Protein AF-0000000084827992 (afdb_homodimer)

Foldseek 3Di:
DQFADPVVCVDPLNDPQWDQDPVDRRWIARHQQPRDTHRRDPVRSNVCSPDPRSVVSVCVVPPPPVVVVVVVVVVVVLVLVLLQVLLLLLLVCLAPHPLQCSAVVLVCCCPPPNDSNSVPHDDHSQLSLLLLFFCFFLVVLLLVVLVFCPLWAKAKEWEWDAAPLRWIWIWIKIWAQGPLRFTFIAGNWIFTFPDLALVRVLVRVVVSCVVSVHDLQSYQEYEYQCPCQDPNPPRHVCVVSCVSHVNYAYAHAVLSLLQVLLVQLCVLPDPVLVVLLQVLLVQCPVDPVLVCLLCVPPDRDRAQHQDPRGCLSSLSSLVVCLVCLVSSLVSLVVCLVPPPDPSSVSSNVLSVDVLSSLLSQLVNVVSPLSSVLSVQLLDPQHQLQVNLVSLLVSLQVLCVQWFDPVQRDLPGDLPDPVGTDPLVRGPSDDRSVVPDDPDPCVVSSVSSSSSSSSSSVSSSVRCVSLSVLSQQLNCLFPVALQDPVRNDQLVSHPCSSVDPVADSVLLNVLSVCNNVDDVCVVQNDQDRGSSVNLSSLQVDADPVRDSSNVRNSSVSSSSVNYRNHSSVVVVLVVVLPVSCDPLNPLDDRSSSGSSSNSNVSCVSVVHDSVPDGGDPRSSVPPDPVSRPPPDPDPDDDDDPPPVVPPPPPPPPD/DQFADPVVCVDPLQDPQWDQDPVDRRWIARHQQPRDTHRRDPVRSNVCSVDPRSVVSVCVVVPHPVVVVVVVVVVVVLVLVLLQVLLLLLLVCLAPHPLQCVAVVLVCCCPPPNDSNSVPHDDHSQLSLLLLFFCFFLVVLLLVVLVFCPLWAKAKEWEWDAAPLRWIWIWIKIWAQGPLRFTFIAGNWIFTFPDLALVRVLVRVVVSCVVSVHDLQSYQEYEYQCPCQDPNPPRHVVVVSCVSHVNYAYAHAVLSLLQVLLVQLCVLPDPVLVVLLQVLLVQCPVDVVLVCLLCVPPDRDDAQHQDPRGCLSSLSSLVVCLVCLVSSLVSLVVCLVPPPDPSSVSSNVLSVDVLSSLLSQLVNVVSPLSSVLSVQLLDPQHQLQVNLVSLVVSLQVLCVQWFDPVQRDLPGDLPDPVGTDPLVRGPSDDRSVVPDDPPDDPVSSVSSSSSSSSSSVSSSVRCVSLSVLSQQLNLLFPVALQDPVRNDQLVSHPCSSVDPPADSVLLNVLSVCVNVDDVCVVQNDQDRGSSVNLSSLQVDADPVRDSSNVRNSSVSSSSVNYRNHSSVVVVLVVVLPVSCDPLNPLDDRSSSGSSSNSNVSCVSVVHDSVPDGGDPSSSVPPDPVSRPDPDPDPDDPDDDPPVPPPPPPPDPD

Solvent-accessible surface area (backbone atoms only — not comparable to full-atom values): 71488 Å² total; per-residue (Å²): 130,70,60,49,58,79,70,53,37,72,36,85,83,38,44,89,31,49,40,76,27,87,86,46,76,46,24,27,16,31,66,64,39,65,67,42,85,40,69,32,42,74,71,57,50,55,51,49,56,68,35,68,67,35,44,55,35,40,53,70,66,37,57,53,81,66,48,47,51,50,51,51,48,49,48,51,50,47,51,48,44,37,51,50,37,49,52,47,50,37,50,43,32,56,67,72,49,63,63,70,53,41,42,48,51,43,52,37,33,35,72,58,38,53,28,82,39,38,55,67,59,78,60,29,47,69,55,36,48,31,42,37,40,37,62,19,48,18,45,41,55,51,48,51,50,36,60,52,46,57,86,45,47,28,14,39,36,45,48,75,49,66,51,88,72,69,47,39,30,36,39,36,32,36,26,25,39,36,93,82,47,40,79,43,75,46,74,76,44,56,41,75,42,94,55,83,44,24,66,50,46,43,50,51,49,50,52,50,33,52,75,55,68,46,65,68,65,40,35,43,28,42,24,34,68,54,48,54,38,46,54,28,91,73,71,10,35,49,47,59,48,32,72,68,14,78,74,44,40,76,29,53,17,49,49,45,45,56,48,47,23,49,59,60,16,50,67,51,43,69,39,59,55,61,48,50,57,55,48,53,44,51,55,45,65,75,30,69,66,51,33,46,63,62,32,65,88,44,81,74,74,82,76,57,76,52,48,92,88,34,71,57,48,30,30,62,34,50,51,51,46,63,73,40,40,68,61,51,37,51,47,24,49,49,41,29,70,70,41,86,38,48,65,36,36,51,50,24,53,49,60,68,36,65,65,55,54,46,54,49,48,36,42,36,65,57,39,42,53,54,33,51,55,37,57,58,53,58,46,87,78,59,38,53,43,61,50,46,51,50,52,51,50,49,54,48,55,56,38,58,33,44,32,37,81,91,60,64,54,86,84,55,72,84,86,50,72,83,48,47,48,56,83,88,68,39,64,64,49,67,72,28,60,71,67,56,69,81,80,81,45,63,66,55,51,49,32,54,49,47,22,51,51,42,29,48,51,38,45,59,67,60,43,50,62,47,49,55,52,35,62,38,52,22,56,66,22,47,79,34,49,54,29,75,88,67,47,69,56,74,83,65,45,57,60,80,73,51,55,93,84,57,59,62,68,60,29,48,54,32,60,60,48,55,48,72,51,66,53,56,80,72,74,35,82,76,50,72,30,39,70,61,39,55,40,51,54,68,72,47,55,48,98,83,70,38,59,78,51,52,62,47,44,54,52,48,50,57,55,66,38,51,56,67,44,61,52,68,60,52,51,50,48,52,51,48,50,68,64,43,31,88,90,40,50,66,68,49,66,62,52,51,34,19,37,49,43,46,49,53,51,30,56,68,68,71,46,53,72,66,71,59,68,85,50,72,66,34,59,65,45,64,47,85,78,39,55,86,72,75,78,82,76,81,74,84,79,82,70,86,72,71,70,76,75,68,70,64,70,75,72,90,116,131,69,61,50,57,78,69,53,38,73,36,86,83,38,44,88,31,48,39,76,29,88,88,46,77,45,24,27,16,31,67,65,39,65,67,41,83,40,69,31,42,72,70,58,50,53,50,49,55,66,35,67,67,34,44,53,34,39,50,71,66,35,59,50,79,65,48,45,50,49,50,49,47,48,48,51,50,47,53,48,45,38,50,50,36,50,50,47,49,37,50,42,31,56,68,73,48,62,62,69,52,40,42,49,51,44,52,35,34,36,73,56,39,52,28,83,39,36,56,67,59,78,58,30,47,69,54,36,48,31,41,38,39,37,63,18,48,19,44,41,55,51,49,51,49,38,58,51,46,57,86,44,47,29,14,40,37,44,48,74,50,64,50,89,72,68,47,39,31,37,38,37,32,37,25,27,38,36,94,82,47,39,81,44,74,45,75,75,44,57,42,75,41,94,53,83,43,24,66,50,46,44,50,51,48,50,53,50,32,52,74,54,69,48,64,68,64,40,36,43,26,40,23,33,68,53,49,54,39,47,53,28,91,73,72,9,35,48,48,60,48,32,72,68,16,77,73,44,40,76,28,54,15,49,49,46,45,56,48,49,25,48,60,60,15,50,67,51,41,68,36,60,56,61,49,51,57,53,49,53,45,49,56,44,65,75,31,69,68,54,32,46,62,63,31,65,88,46,80,73,73,83,77,57,76,50,48,93,88,36,72,58,46,31,31,62,34,50,50,52,46,63,74,40,40,66,62,50,38,51,44,24,49,49,40,28,70,69,42,88,38,46,66,34,35,51,51,24,55,49,58,68,36,63,65,56,54,48,54,49,48,37,43,37,62,58,40,43,53,56,35,52,54,38,56,58,52,59,45,88,80,58,36,53,44,60,49,45,51,50,52,51,51,49,54,49,56,56,40,59,34,44,33,38,82,90,58,64,54,86,84,56,72,83,87,50,73,84,48,45,47,56,83,88,69,39,64,62,49,68,72,30,59,72,68,53,67,82,82,69,50,65,69,55,53,48,31,52,48,47,22,50,52,42,28,48,53,38,44,58,68,59,43,51,64,46,50,55,52,35,62,39,52,24,55,64,22,46,79,34,51,54,30,76,86,66,46,69,56,73,83,64,46,56,60,84,73,51,54,92,83,57,57,63,67,58,29,48,54,33,58,60,48,55,48,71,51,66,54,55,80,71,75,35,82,78,51,72,30,38,69,61,40,53,40,52,53,68,73,46,57,48,98,84,69,37,59,76,52,52,61,46,44,53,54,49,49,58,54,63,37,53,54,68,44,61,53,68,59,53,51,51,49,52,52,47,51,68,64,44,32,88,91,40,50,65,68,50,66,62,52,50,35,19,37,49,43,46,48,51,51,30,58,67,66,71,46,51,72,67,69,60,70,83,50,72,66,34,59,65,45,62,47,85,78,39,54,85,72,77,78,80,75,79,76,81,79,80,72,86,74,74,71,76,76,66,71,66,67,74,72,87,116

Structure (mmCIF, N/CA/C/O backbone):
data_AF-0000000084827992-model_v1
#
loop_
_entity.id
_entity.type
_entity.pdbx_description
1 polymer 'DUF4371 domain-containing protein'
#
loop_
_atom_site.group_PDB
_atom_site.id
_atom_site.type_symbol
_atom_site.label_atom_id
_atom_site.label_alt_id
_atom_site.label_comp_id
_atom_site.label_asym_id
_atom_site.label_entity_id
_atom_site.label_seq_id
_atom_site.pdbx_PDB_ins_code
_atom_site.Cartn_x
_atom_site.Cartn_y
_atom_site.Cartn_z
_atom_site.occupancy
_atom_site.B_iso_or_equiv
_atom_site.auth_seq_id
_atom_site.auth_comp_id
_atom_site.auth_asym_id
_atom_site.auth_atom_id
_atom_site.pdbx_PDB_model_num
ATOM 1 N N . GLN A 1 1 ? 58.469 -33.312 17.5 1 46.69 1 GLN A N 1
ATOM 2 C CA . GLN A 1 1 ? 59 -32.156 16.844 1 46.69 1 GLN A CA 1
ATOM 3 C C . GLN A 1 1 ? 57.969 -31.047 16.703 1 46.69 1 GLN A C 1
ATOM 5 O O . GLN A 1 1 ? 56.875 -31.266 16.156 1 46.69 1 GLN A O 1
ATOM 10 N N . LYS A 1 2 ? 57.906 -30.141 17.641 1 61.19 2 LYS A N 1
ATOM 11 C CA . LYS A 1 2 ? 56.844 -29.141 17.656 1 61.19 2 LYS A CA 1
ATOM 12 C C . LYS A 1 2 ? 56.844 -28.297 16.375 1 61.19 2 LYS A C 1
ATOM 14 O O . LYS A 1 2 ? 57.906 -27.906 15.891 1 61.19 2 LYS A O 1
ATOM 19 N N . LYS A 1 3 ? 55.75 -28.266 15.555 1 72.5 3 LYS A N 1
ATOM 20 C CA . LYS A 1 3 ? 55.469 -27.703 14.234 1 72.5 3 LYS A CA 1
ATOM 21 C C . LYS A 1 3 ? 55.156 -26.203 14.312 1 72.5 3 LYS A C 1
ATOM 23 O O . LYS A 1 3 ? 54.656 -25.734 15.336 1 72.5 3 LYS A O 1
ATOM 28 N N . TYR A 1 4 ? 55.656 -25.328 13.234 1 76.06 4 TYR A N 1
ATOM 29 C CA . TYR A 1 4 ? 55.375 -23.922 13.078 1 76.06 4 TYR A CA 1
ATOM 30 C C . TYR A 1 4 ? 53.844 -23.688 12.992 1 76.06 4 TYR A C 1
ATOM 32 O O . TYR A 1 4 ? 53.156 -24.422 12.32 1 76.06 4 TYR A O 1
ATOM 40 N N . ARG A 1 5 ? 53.312 -22.781 13.844 1 79.5 5 ARG A N 1
ATOM 41 C CA . ARG A 1 5 ? 51.906 -22.406 13.812 1 79.5 5 ARG A CA 1
ATOM 42 C C . ARG A 1 5 ? 51.719 -21.016 13.18 1 79.5 5 ARG A C 1
ATOM 44 O O . ARG A 1 5 ? 52.312 -20.031 13.656 1 79.5 5 ARG A O 1
ATOM 51 N N . VAL A 1 6 ? 50.969 -20.906 12.164 1 76.75 6 VAL A N 1
ATOM 52 C CA . VAL A 1 6 ? 50.75 -19.688 11.391 1 76.75 6 VAL A CA 1
ATOM 53 C C . VAL A 1 6 ? 50.094 -18.641 12.273 1 76.75 6 VAL A C 1
ATOM 55 O O . VAL A 1 6 ? 50.281 -17.438 12.062 1 76.75 6 VAL A O 1
ATOM 58 N N . GLU A 1 7 ? 49.469 -18.984 13.383 1 78.44 7 GLU A N 1
ATOM 59 C CA . GLU A 1 7 ? 48.844 -18.078 14.336 1 78.44 7 GLU A CA 1
ATOM 60 C C . GLU A 1 7 ? 49.844 -17.172 15.016 1 78.44 7 GLU A C 1
ATOM 62 O O . GLU A 1 7 ? 49.531 -16.078 15.445 1 78.44 7 GLU A O 1
ATOM 67 N N . TRP A 1 8 ? 51.188 -17.578 15.125 1 79.62 8 TRP A N 1
ATOM 68 C CA . TRP A 1 8 ? 52.219 -16.828 15.812 1 79.62 8 TRP A CA 1
ATOM 69 C C . TRP A 1 8 ? 52.594 -15.562 15.047 1 79.62 8 TRP A C 1
ATOM 71 O O . TRP A 1 8 ? 53.031 -14.57 15.633 1 79.62 8 TRP A O 1
ATOM 81 N N . GLU A 1 9 ? 52.25 -15.602 13.711 1 77.75 9 GLU A N 1
ATOM 82 C CA . GLU A 1 9 ? 52.531 -14.445 12.875 1 77.75 9 GLU A CA 1
ATOM 83 C C . GLU A 1 9 ? 51.594 -13.281 13.219 1 77.75 9 GLU A C 1
ATOM 85 O O . GLU A 1 9 ? 51.906 -12.125 12.938 1 77.75 9 GLU A O 1
ATOM 90 N N . LYS A 1 10 ? 50.5 -13.547 13.891 1 73 10 LYS A N 1
ATOM 91 C CA . LYS A 1 10 ? 49.469 -12.547 14.219 1 73 10 LYS A CA 1
ATOM 92 C C . LYS A 1 10 ? 49.688 -12.016 15.633 1 73 10 LYS A C 1
ATOM 94 O O . LYS A 1 10 ? 49.031 -11.055 16.031 1 73 10 LYS A O 1
ATOM 99 N N . MET A 1 11 ? 50.562 -12.602 16.453 1 74.38 11 MET A N 1
ATOM 100 C CA . MET A 1 11 ? 50.844 -12.141 17.812 1 74.38 11 MET A CA 1
ATOM 101 C C . MET A 1 11 ? 51.656 -10.844 17.797 1 74.38 11 MET A C 1
ATOM 103 O O . MET A 1 11 ? 52.531 -10.672 16.969 1 74.38 11 MET A O 1
ATOM 107 N N . ASP A 1 12 ? 51.375 -9.867 18.703 1 72.06 12 ASP A N 1
ATOM 108 C CA . ASP A 1 12 ? 51.938 -8.523 18.75 1 72.06 12 ASP A CA 1
ATOM 109 C C . ASP A 1 12 ? 53.469 -8.586 18.828 1 72.06 12 ASP A C 1
ATOM 111 O O . ASP A 1 12 ? 54.156 -7.77 18.203 1 72.06 12 ASP A O 1
ATOM 115 N N . GLU A 1 13 ? 54.031 -9.57 19.516 1 74.81 13 GLU A N 1
ATOM 116 C CA . GLU A 1 13 ? 55.469 -9.648 19.781 1 74.81 13 GLU A CA 1
ATOM 117 C C . GLU A 1 13 ? 56.219 -10.18 18.562 1 74.81 13 GLU A C 1
ATOM 119 O O . GLU A 1 13 ? 57.438 -9.945 18.422 1 74.81 13 GLU A O 1
ATOM 124 N N . MET A 1 14 ? 55.531 -10.992 17.641 1 74.5 14 MET A N 1
ATOM 125 C CA . MET A 1 14 ? 56.25 -11.672 16.547 1 74.5 14 MET A CA 1
ATOM 126 C C . MET A 1 14 ? 55.75 -11.148 15.195 1 74.5 14 MET A C 1
ATOM 128 O O . MET A 1 14 ? 56.312 -11.516 14.156 1 74.5 14 MET A O 1
ATOM 132 N N . LYS A 1 15 ? 54.75 -10.148 15.273 1 71.62 15 LYS A N 1
ATOM 133 C CA . LYS A 1 15 ? 54.125 -9.609 14.062 1 71.62 15 LYS A CA 1
ATOM 134 C C . LYS A 1 15 ? 55.094 -8.789 13.25 1 71.62 15 LYS A C 1
ATOM 136 O O . LYS A 1 15 ? 55.812 -7.934 13.797 1 71.62 15 LYS A O 1
ATOM 141 N N . GLY A 1 16 ? 55.188 -8.945 11.898 1 71.38 16 GLY A N 1
ATOM 142 C CA . GLY A 1 16 ? 56 -8.172 10.984 1 71.38 16 GLY A CA 1
ATOM 143 C C . GLY A 1 16 ? 57.312 -8.852 10.641 1 71.38 16 GLY A C 1
ATOM 144 O O . GLY A 1 16 ? 57.906 -8.578 9.594 1 71.38 16 GLY A O 1
ATOM 145 N N . TRP A 1 17 ? 57.812 -9.781 11.57 1 77.81 17 TRP A N 1
ATOM 146 C CA . TRP A 1 17 ? 59.125 -10.297 11.25 1 77.81 17 TRP A CA 1
ATOM 147 C C . TRP A 1 17 ? 59.125 -11.82 11.195 1 77.81 17 TRP A C 1
ATOM 149 O O . TRP A 1 17 ? 60.031 -12.438 10.609 1 77.81 17 TRP A O 1
ATOM 159 N N . LEU A 1 18 ? 58.031 -12.539 11.766 1 79.88 18 LEU A N 1
ATOM 160 C CA . LEU A 1 18 ? 58 -14 11.805 1 79.88 18 LEU A CA 1
ATOM 161 C C . LEU A 1 18 ? 57.219 -14.555 10.609 1 79.88 18 LEU A C 1
ATOM 163 O O . LEU A 1 18 ? 56.094 -14.125 10.328 1 79.88 18 LEU A O 1
ATOM 167 N N . LYS A 1 19 ? 57.844 -15.383 9.789 1 80.62 19 LYS A N 1
ATOM 168 C CA . LYS A 1 19 ? 57.219 -16.125 8.695 1 80.62 19 LYS A CA 1
ATOM 169 C C . LYS A 1 19 ? 57.656 -17.594 8.711 1 80.62 19 LYS A C 1
ATOM 171 O O . LYS A 1 19 ? 58.656 -17.938 9.297 1 80.62 19 LYS A O 1
ATOM 176 N N . LYS A 1 20 ? 56.812 -18.406 8.117 1 80.12 20 LYS A N 1
ATOM 177 C CA . LYS A 1 20 ? 57.156 -19.812 7.918 1 80.12 20 LYS A CA 1
ATOM 178 C C . LYS A 1 20 ? 58.344 -19.969 6.988 1 80.12 20 LYS A C 1
ATOM 180 O O . LYS A 1 20 ? 58.438 -19.281 5.965 1 80.12 20 LYS A O 1
ATOM 185 N N . SER A 1 21 ? 59.438 -20.828 7.289 1 77.75 21 SER A N 1
ATOM 186 C CA . SER A 1 21 ? 60.625 -21.031 6.484 1 77.75 21 SER A CA 1
ATOM 187 C C . SER A 1 21 ? 60.312 -21.688 5.148 1 77.75 21 SER A C 1
ATOM 189 O O . SER A 1 21 ? 59.5 -22.625 5.094 1 77.75 21 SER A O 1
ATOM 191 N N . LYS A 1 22 ? 60.75 -21.281 4.059 1 71.31 22 LYS A N 1
ATOM 192 C CA . LYS A 1 22 ? 60.594 -21.859 2.727 1 71.31 22 LYS A CA 1
ATOM 193 C C . LYS A 1 22 ? 61.438 -23.109 2.555 1 71.31 22 LYS A C 1
ATOM 195 O O . LYS A 1 22 ? 61.125 -23.969 1.721 1 71.31 22 LYS A O 1
ATOM 200 N N . ILE A 1 23 ? 62.438 -23.312 3.232 1 75.25 23 ILE A N 1
ATOM 201 C CA . ILE A 1 23 ? 63.375 -24.422 3.088 1 75.25 23 ILE A CA 1
ATOM 202 C C . ILE A 1 23 ? 62.906 -25.594 3.957 1 75.25 23 ILE A C 1
ATOM 204 O O . ILE A 1 23 ? 62.844 -26.734 3.492 1 75.25 23 ILE A O 1
ATOM 208 N N . ASN A 1 24 ? 62.562 -25.328 5.27 1 72.19 24 ASN A N 1
ATOM 209 C CA . ASN A 1 24 ? 62.094 -26.344 6.191 1 72.19 24 ASN A CA 1
ATOM 210 C C . ASN A 1 24 ? 60.688 -26 6.719 1 72.19 24 ASN A C 1
ATOM 212 O O . ASN A 1 24 ? 60.531 -25.141 7.578 1 72.19 24 ASN A O 1
ATOM 216 N N . GLU A 1 25 ? 59.625 -26.562 6.176 1 70.69 25 GLU A N 1
ATOM 217 C CA . GLU A 1 25 ? 58.219 -26.281 6.391 1 70.69 25 GLU A CA 1
ATOM 218 C C . GLU A 1 25 ? 57.844 -26.297 7.875 1 70.69 25 GLU A C 1
ATOM 220 O O . GLU A 1 25 ? 56.906 -25.641 8.305 1 70.69 25 GLU A O 1
ATOM 225 N N . ASP A 1 26 ? 58.562 -26.875 8.719 1 77.06 26 ASP A N 1
ATOM 226 C CA . ASP A 1 26 ? 58.219 -27 10.133 1 77.06 26 ASP A CA 1
ATOM 227 C C . ASP A 1 26 ? 59 -25.984 10.977 1 77.06 26 ASP A C 1
ATOM 229 O O . ASP A 1 26 ? 58.781 -25.891 12.195 1 77.06 26 ASP A O 1
ATOM 233 N N . SER A 1 27 ? 59.812 -25.172 10.336 1 81.38 27 SER A N 1
ATOM 234 C CA . SER A 1 27 ? 60.656 -24.25 11.094 1 81.38 27 SER A CA 1
ATOM 235 C C . SER A 1 27 ? 60.156 -22.812 10.945 1 81.38 27 SER A C 1
ATOM 237 O O . SER A 1 27 ? 59.406 -22.516 10.031 1 81.38 27 SER A O 1
ATOM 239 N N . ALA A 1 28 ? 60.469 -21.859 11.961 1 85.25 28 ALA A N 1
ATOM 240 C CA . ALA A 1 28 ? 60.156 -20.438 11.953 1 85.25 28 ALA A CA 1
ATOM 241 C C . ALA A 1 28 ? 61.281 -19.625 11.297 1 85.25 28 ALA A C 1
ATOM 243 O O . ALA A 1 28 ? 62.438 -20.047 11.32 1 85.25 28 ALA A O 1
ATOM 244 N N . TYR A 1 29 ? 61 -18.578 10.453 1 84 29 TYR A N 1
ATOM 245 C CA . TYR A 1 29 ? 61.906 -17.719 9.734 1 84 29 TYR A CA 1
ATOM 246 C C . TYR A 1 29 ? 61.688 -16.25 10.102 1 84 29 TYR A C 1
ATOM 248 O O . TYR A 1 29 ? 60.562 -15.758 10.062 1 84 29 TYR A O 1
ATOM 256 N N . CYS A 1 30 ? 62.781 -15.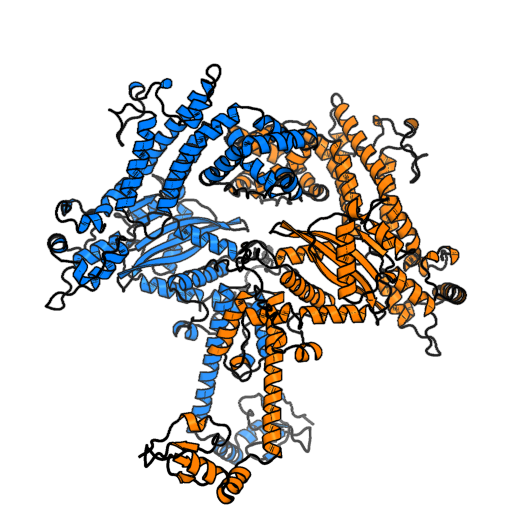57 10.609 1 77.25 30 CYS A N 1
ATOM 257 C CA . CYS A 1 30 ? 62.719 -14.125 10.781 1 77.25 30 CYS A CA 1
ATOM 258 C C . CYS A 1 30 ? 63 -13.406 9.461 1 77.25 30 CYS A C 1
ATOM 260 O O . CYS A 1 30 ? 64.125 -13.312 9.023 1 77.25 30 CYS A O 1
ATOM 262 N N . SER A 1 31 ? 61.938 -13.047 8.812 1 73.88 31 SER A N 1
ATOM 263 C CA . SER A 1 31 ? 61.969 -12.648 7.41 1 73.88 31 SER A CA 1
ATOM 264 C C . SER A 1 31 ? 62.469 -11.219 7.25 1 73.88 31 SER A C 1
ATOM 266 O O . SER A 1 31 ? 63 -10.859 6.191 1 73.88 31 SER A O 1
ATOM 268 N N . ILE A 1 32 ? 62.438 -10.391 8.148 1 69.69 32 ILE A N 1
ATOM 269 C CA . ILE A 1 32 ? 62.75 -8.984 7.945 1 69.69 32 ILE A CA 1
ATOM 270 C C . ILE A 1 32 ? 64.062 -8.625 8.656 1 69.69 32 ILE A C 1
ATOM 272 O O . ILE A 1 32 ? 64.938 -7.977 8.07 1 69.69 32 ILE A O 1
ATOM 276 N N . ALA A 1 33 ? 64.25 -9 9.875 1 69.06 33 ALA A N 1
ATOM 277 C CA . ALA A 1 33 ? 65.312 -8.484 10.695 1 69.06 33 ALA A CA 1
ATOM 278 C C . ALA A 1 33 ? 66.562 -9.383 10.609 1 69.06 33 ALA A C 1
ATOM 280 O O . ALA A 1 33 ? 67.625 -8.938 10.227 1 69.06 33 ALA A O 1
ATOM 281 N N . CYS A 1 34 ? 66.5 -10.68 10.867 1 74.88 34 CYS A N 1
ATOM 282 C CA . CYS A 1 34 ? 67.688 -11.523 11.023 1 74.88 34 CYS A CA 1
ATOM 283 C C . CYS A 1 34 ? 67.812 -12.5 9.859 1 74.88 34 CYS A C 1
ATOM 285 O O . CYS A 1 34 ? 68.875 -13.078 9.648 1 74.88 34 CYS A O 1
ATOM 287 N N . ARG A 1 35 ? 66.812 -12.68 8.945 1 74 35 ARG A N 1
ATOM 288 C CA . ARG A 1 35 ? 66.75 -13.578 7.793 1 74 35 ARG A CA 1
ATOM 289 C C . ARG A 1 35 ? 67.375 -14.922 8.133 1 74 35 ARG A C 1
ATOM 291 O O . ARG A 1 35 ? 68.188 -15.453 7.363 1 74 35 ARG A O 1
ATOM 298 N N . THR A 1 36 ? 67.125 -15.461 9.234 1 81.62 36 THR A N 1
ATOM 299 C CA . THR A 1 36 ? 67.688 -16.734 9.688 1 81.62 36 THR A CA 1
ATOM 300 C C . THR A 1 36 ? 66.562 -17.703 10.047 1 81.62 36 THR A C 1
ATOM 302 O O . THR A 1 36 ? 65.438 -17.281 10.414 1 81.62 36 THR A O 1
ATOM 305 N N . GLU A 1 37 ? 66.75 -18.984 9.945 1 81.31 37 GLU A N 1
ATOM 306 C CA . GLU A 1 37 ? 65.812 -20.047 10.344 1 81.31 37 GLU A CA 1
ATOM 307 C C . GLU A 1 37 ? 65.875 -20.25 11.859 1 81.31 37 GLU A C 1
ATOM 309 O O . GLU A 1 37 ? 66.938 -20.25 12.477 1 81.31 37 GLU A O 1
ATOM 314 N N . LEU A 1 38 ? 64.688 -20.188 12.492 1 80.44 38 LEU A N 1
ATOM 315 C CA . LEU A 1 38 ? 64.5 -20.359 13.93 1 80.44 38 LEU A CA 1
ATOM 316 C C . LEU A 1 38 ? 63.75 -21.641 14.25 1 80.44 38 LEU A C 1
ATOM 318 O O . LEU A 1 38 ? 63 -22.156 13.406 1 80.44 38 LEU A O 1
ATOM 322 N N . GLN A 1 39 ? 63.938 -22.344 15.391 1 80.62 39 GLN A N 1
ATOM 323 C CA . GLN A 1 39 ? 63.156 -23.484 15.852 1 80.62 39 GLN A CA 1
ATOM 324 C C . GLN A 1 39 ? 61.719 -23.078 16.172 1 80.62 39 GLN A C 1
ATOM 326 O O . GLN A 1 39 ? 61.469 -22.031 16.766 1 80.62 39 GLN A O 1
ATOM 331 N N . PRO A 1 40 ? 60.688 -23.766 15.633 1 78.62 40 PRO A N 1
ATOM 332 C CA . PRO A 1 40 ? 59.312 -23.406 15.82 1 78.62 40 PRO A CA 1
ATOM 333 C C . PRO A 1 40 ? 58.812 -23.672 17.234 1 78.62 40 PRO A C 1
ATOM 335 O O . PRO A 1 40 ? 57.906 -24.484 17.438 1 78.62 40 PRO A O 1
ATOM 338 N N . GLN A 1 41 ? 59.469 -23.109 18.312 1 81.56 41 GLN A N 1
ATOM 339 C CA . GLN A 1 41 ? 59.062 -23.094 19.719 1 81.56 41 GLN A CA 1
ATOM 340 C C . GLN A 1 41 ? 58.812 -21.672 20.203 1 81.56 41 GLN A C 1
ATOM 342 O O . GLN A 1 41 ? 59.625 -20.797 20.016 1 81.56 41 GLN A O 1
ATOM 347 N N . LEU A 1 42 ? 57.625 -21.406 20.828 1 79 42 LEU A N 1
ATOM 348 C CA . LEU A 1 42 ? 57.156 -20.078 21.203 1 79 42 LEU A CA 1
ATOM 349 C C . LEU A 1 42 ? 58.156 -19.391 22.109 1 79 42 LEU A C 1
ATOM 351 O O . LEU A 1 42 ? 58.438 -18.188 21.938 1 79 42 LEU A O 1
ATOM 355 N N . ASN A 1 43 ? 58.75 -20.078 23.031 1 80.56 43 ASN A N 1
ATOM 356 C CA . ASN A 1 43 ? 59.75 -19.5 23.953 1 80.56 43 ASN A CA 1
ATOM 357 C C . ASN A 1 43 ? 61.031 -19.094 23.234 1 80.56 43 ASN A C 1
ATOM 359 O O . ASN A 1 43 ? 61.594 -18.047 23.547 1 80.56 43 ASN A O 1
ATOM 363 N N . ASP A 1 44 ? 61.531 -19.812 22.203 1 80.88 44 ASP A N 1
ATOM 364 C CA . ASP A 1 44 ? 62.719 -19.469 21.453 1 80.88 44 ASP A CA 1
ATOM 365 C C . ASP A 1 44 ? 62.469 -18.297 20.516 1 80.88 44 ASP A C 1
ATOM 367 O O . ASP A 1 44 ? 63.344 -17.438 20.328 1 80.88 44 ASP A O 1
ATOM 371 N N . LEU A 1 45 ? 61.188 -18.234 19.969 1 81.56 45 LEU A N 1
ATOM 372 C CA . LEU A 1 45 ? 60.812 -17.109 19.125 1 81.56 45 LEU A CA 1
ATOM 373 C C . LEU A 1 45 ? 60.688 -15.828 19.953 1 81.56 45 LEU A C 1
ATOM 375 O O . LEU A 1 45 ? 61.125 -14.758 19.516 1 81.56 45 LEU A O 1
ATOM 379 N N . ARG A 1 46 ? 60.25 -15.922 21.203 1 80.5 46 ARG A N 1
ATOM 380 C CA . ARG A 1 46 ? 60.188 -14.781 22.109 1 80.5 46 ARG A CA 1
ATOM 381 C C . ARG A 1 46 ? 61.594 -14.328 22.516 1 80.5 46 ARG A C 1
ATOM 383 O O . ARG A 1 46 ? 61.875 -13.133 22.594 1 80.5 46 ARG A O 1
ATOM 390 N N . LYS A 1 47 ? 62.531 -15.25 22.719 1 81.62 47 LYS A N 1
ATOM 391 C CA . LYS A 1 47 ? 63.938 -14.922 23.031 1 81.62 47 LYS A CA 1
ATOM 392 C C . LYS A 1 47 ? 64.625 -14.242 21.859 1 81.62 47 LYS A C 1
ATOM 394 O O . LYS A 1 47 ? 65.375 -13.281 22.031 1 81.62 47 LYS A O 1
ATOM 399 N N . HIS A 1 48 ? 64.312 -14.742 20.562 1 80 48 HIS A N 1
ATOM 400 C CA . HIS A 1 48 ? 64.875 -14.117 19.359 1 80 48 HIS A CA 1
ATOM 401 C C . HIS A 1 48 ? 64.375 -12.672 19.219 1 80 48 HIS A C 1
ATOM 403 O O . HIS A 1 48 ? 65.125 -11.797 18.844 1 80 48 HIS A O 1
ATOM 409 N N . ALA A 1 49 ? 63.094 -12.445 19.625 1 75.06 49 ALA A N 1
ATOM 410 C CA . ALA A 1 49 ? 62.5 -11.117 19.5 1 75.06 49 ALA A CA 1
ATOM 411 C C . ALA A 1 49 ? 63.188 -10.117 20.422 1 75.06 49 ALA A C 1
ATOM 413 O O . ALA A 1 49 ? 63.219 -8.922 20.141 1 75.06 49 ALA A O 1
ATOM 414 N N . VAL A 1 50 ? 63.875 -10.578 21.484 1 74.44 50 VAL A N 1
ATOM 415 C CA . VAL A 1 50 ? 64.438 -9.695 22.484 1 74.44 50 VAL A CA 1
ATOM 416 C C . VAL A 1 50 ? 65.938 -9.602 22.25 1 74.44 50 VAL A C 1
ATOM 418 O O . VAL A 1 50 ? 66.625 -8.781 22.891 1 74.44 50 VAL A O 1
ATOM 421 N N . ILE A 1 51 ? 66.562 -10.414 21.391 1 76.06 51 ILE A N 1
ATOM 422 C CA . ILE A 1 51 ? 68 -10.383 21.141 1 76.06 51 ILE A CA 1
ATOM 423 C C . ILE A 1 51 ? 68.375 -9.07 20.469 1 76.06 51 ILE A C 1
ATOM 425 O O . ILE A 1 51 ? 67.625 -8.547 19.641 1 76.06 51 ILE A O 1
ATOM 429 N N . SER A 1 52 ? 69.5 -8.422 20.75 1 72.56 52 SER A N 1
ATOM 430 C CA . SER A 1 52 ? 69.938 -7.098 20.344 1 72.56 52 SER A CA 1
ATOM 431 C C . SER A 1 52 ? 70.125 -7.016 18.828 1 72.56 52 SER A C 1
ATOM 433 O O . SER A 1 52 ? 69.75 -6.008 18.219 1 72.56 52 SER A O 1
ATOM 435 N N . LYS A 1 53 ? 70.5 -8.055 18.172 1 71.5 53 LYS A N 1
ATOM 436 C CA . LYS A 1 53 ? 70.688 -8.055 16.719 1 71.5 53 LYS A CA 1
ATOM 437 C C . LYS A 1 53 ? 69.375 -7.984 15.992 1 71.5 53 LYS A C 1
ATOM 439 O O . LYS A 1 53 ? 69.25 -7.273 14.992 1 71.5 53 LYS A O 1
ATOM 444 N N . HIS A 1 54 ? 68.438 -8.719 16.422 1 73.19 54 HIS A N 1
ATOM 445 C CA . HIS A 1 54 ? 67.062 -8.656 15.828 1 73.19 54 HIS A CA 1
ATOM 446 C C . HIS A 1 54 ? 66.438 -7.293 16.078 1 73.19 54 HIS A C 1
ATOM 448 O O . HIS A 1 54 ? 65.875 -6.68 15.141 1 73.19 54 HIS A O 1
ATOM 454 N N . LYS A 1 55 ? 66.562 -6.734 17.266 1 69.62 55 LYS A N 1
ATOM 455 C CA . LYS A 1 55 ? 66 -5.43 17.594 1 69.62 55 LYS A CA 1
ATOM 456 C C . LYS A 1 55 ? 66.625 -4.32 16.781 1 69.62 55 LYS A C 1
ATOM 458 O O . LYS A 1 55 ? 65.938 -3.418 16.281 1 69.62 55 LYS A O 1
ATOM 463 N N . SER A 1 56 ? 67.875 -4.328 16.641 1 68 56 SER A N 1
ATOM 464 C CA . SER A 1 56 ? 68.625 -3.316 15.867 1 68 56 SER A CA 1
ATOM 465 C C . SER A 1 56 ? 68.25 -3.4 14.383 1 68 56 SER A C 1
ATOM 467 O O . SER A 1 56 ? 68.125 -2.375 13.719 1 68 56 SER A O 1
ATOM 469 N N . ALA A 1 57 ? 68.062 -4.613 13.797 1 65.19 57 ALA A N 1
ATOM 470 C CA . ALA A 1 57 ? 67.688 -4.777 12.398 1 65.19 57 ALA A CA 1
ATOM 471 C C . ALA A 1 57 ? 66.25 -4.387 12.18 1 65.19 57 ALA A C 1
ATOM 473 O O . ALA A 1 57 ? 65.875 -3.838 11.133 1 65.19 57 ALA A O 1
ATOM 474 N N . MET A 1 58 ? 65.438 -4.688 13.133 1 62.72 58 MET A N 1
ATOM 475 C CA . MET A 1 58 ? 64 -4.285 13.062 1 62.72 58 MET A CA 1
ATOM 476 C C . MET A 1 58 ? 63.875 -2.77 13.148 1 62.72 58 MET A C 1
ATOM 478 O O . MET A 1 58 ? 63 -2.186 12.508 1 62.72 58 MET A O 1
ATOM 482 N N . VAL A 1 59 ? 64.688 -2.061 14 1 56.88 59 VAL A N 1
ATOM 483 C CA . VAL A 1 59 ? 64.688 -0.605 14.094 1 56.88 59 VAL A CA 1
ATOM 484 C C . VAL A 1 59 ? 65.125 -0.009 12.75 1 56.88 59 VAL A C 1
ATOM 486 O O . VAL A 1 59 ? 64.562 1.017 12.328 1 56.88 59 VAL A O 1
ATOM 489 N N . CYS A 1 60 ? 66.125 -0.466 12.086 1 48.81 60 CYS A N 1
ATOM 490 C CA . CYS A 1 60 ? 66.5 0.045 10.773 1 48.81 60 CYS A CA 1
ATOM 491 C C . CYS A 1 60 ? 65.438 -0.146 9.758 1 48.81 60 CYS A C 1
ATOM 493 O O . CYS A 1 60 ? 65.312 0.599 8.773 1 48.81 60 CYS A O 1
ATOM 495 N N . ILE A 1 61 ? 64.812 -1.214 9.719 1 47.47 61 ILE A N 1
ATOM 496 C CA . ILE A 1 61 ? 63.719 -1.459 8.789 1 47.47 61 ILE A CA 1
ATOM 497 C C . ILE A 1 61 ? 62.438 -0.752 9.281 1 47.47 61 ILE A C 1
ATOM 499 O O . ILE A 1 61 ? 61.5 -0.574 8.516 1 47.47 61 ILE A O 1
ATOM 503 N N . ALA A 1 62 ? 62.25 -0.522 10.586 1 43.53 62 ALA A N 1
ATOM 504 C CA . ALA A 1 62 ? 61.125 0.275 11.086 1 43.53 62 ALA A CA 1
ATOM 505 C C . ALA A 1 62 ? 61.125 1.658 10.438 1 43.53 62 ALA A C 1
ATOM 507 O O . ALA A 1 62 ? 62.156 2.322 10.359 1 43.53 62 ALA A O 1
ATOM 508 N N . PRO A 1 63 ? 60.188 1.897 9.531 1 45.31 63 PRO A N 1
ATOM 509 C CA . PRO A 1 63 ? 60.25 3.277 9.039 1 45.31 63 PRO A CA 1
ATOM 510 C C . PRO A 1 63 ? 60.625 4.277 10.125 1 45.31 63 PRO A C 1
ATOM 512 O O . PRO A 1 63 ? 60.438 4.02 11.312 1 45.31 63 PRO A O 1
ATOM 515 N N . GLY A 1 64 ? 61.688 4.977 10.055 1 43.03 64 GLY A N 1
ATOM 516 C CA . GLY A 1 64 ? 62.031 6 11.031 1 43.03 64 GLY A CA 1
ATOM 517 C C . GLY A 1 64 ? 60.812 6.609 11.703 1 43.03 64 GLY A C 1
ATOM 518 O O . GLY A 1 64 ? 59.688 6.461 11.227 1 43.03 64 GLY A O 1
ATOM 519 N N . PRO A 1 65 ? 60.906 7 13.078 1 49.62 65 PRO A N 1
ATOM 520 C CA . PRO A 1 65 ? 59.812 7.609 13.836 1 49.62 65 PRO A CA 1
ATOM 521 C C . PRO A 1 65 ? 58.906 8.492 12.977 1 49.62 65 PRO A C 1
ATOM 523 O O . PRO A 1 65 ? 57.688 8.539 13.195 1 49.62 65 PRO A O 1
ATOM 526 N N . SER A 1 66 ? 59.469 9.086 12.055 1 52.03 66 SER A N 1
ATOM 527 C CA . SER A 1 66 ? 58.719 9.992 11.203 1 52.03 66 SER A CA 1
ATOM 528 C C . SER A 1 66 ? 57.812 9.227 10.234 1 52.03 66 SER A C 1
ATOM 530 O O . SER A 1 66 ? 56.688 9.617 9.992 1 52.03 66 SER A O 1
ATOM 532 N N . GLN A 1 67 ? 58.312 8.18 9.617 1 51.97 67 GLN A N 1
ATOM 533 C CA . GLN A 1 67 ? 57.531 7.414 8.648 1 51.97 67 GLN A CA 1
ATOM 534 C C . GLN A 1 67 ? 56.406 6.648 9.328 1 51.97 67 GLN A C 1
ATOM 536 O O . GLN A 1 67 ? 55.312 6.527 8.781 1 51.97 67 GLN A O 1
ATOM 541 N N . GLN A 1 68 ? 56.688 6 10.414 1 52.91 68 GLN A N 1
ATOM 542 C CA . GLN A 1 68 ? 55.656 5.32 11.188 1 52.91 68 GLN A CA 1
ATOM 543 C C . GLN A 1 68 ? 54.531 6.277 11.57 1 52.91 68 GLN A C 1
ATOM 545 O O . GLN A 1 68 ? 53.344 5.914 11.539 1 52.91 68 GLN A O 1
ATOM 550 N N . ARG A 1 69 ? 54.875 7.41 12 1 54.06 69 ARG A N 1
ATOM 551 C CA . ARG A 1 69 ? 53.875 8.422 12.32 1 54.06 69 ARG A CA 1
ATOM 552 C C . ARG A 1 69 ? 53.031 8.742 11.102 1 54.06 69 ARG A C 1
ATOM 554 O O . ARG A 1 69 ? 51.812 8.945 11.227 1 54.06 69 ARG A O 1
ATOM 561 N N . LEU A 1 70 ? 53.719 8.805 9.992 1 56.59 70 LEU A N 1
ATOM 562 C CA . LEU A 1 70 ? 52.969 9.078 8.758 1 56.59 70 LEU A CA 1
ATOM 563 C C . LEU A 1 70 ? 52.031 7.93 8.422 1 56.59 70 LEU A C 1
ATOM 565 O O . LEU A 1 70 ? 50.906 8.164 7.984 1 56.59 70 LEU A O 1
ATOM 569 N N . GLU A 1 71 ? 52.531 6.711 8.562 1 59.97 71 GLU A N 1
ATOM 570 C CA . GLU A 1 71 ? 51.688 5.543 8.297 1 59.97 71 GLU A CA 1
ATOM 571 C C . GLU A 1 71 ? 50.562 5.453 9.297 1 59.97 71 GLU A C 1
ATOM 573 O O . GLU A 1 71 ? 49.438 5.09 8.938 1 59.97 71 GLU A O 1
ATOM 578 N N . ASP A 1 72 ? 50.875 5.68 10.523 1 61.31 72 ASP A N 1
ATOM 579 C CA . ASP A 1 72 ? 49.844 5.711 11.555 1 61.31 72 ASP A CA 1
ATOM 580 C C . ASP A 1 72 ? 48.781 6.777 11.242 1 61.31 72 ASP A C 1
ATOM 582 O O . ASP A 1 72 ? 47.594 6.559 11.438 1 61.31 72 ASP A O 1
ATOM 586 N N . SER A 1 73 ? 49.312 7.883 10.82 1 64.75 73 SER A N 1
ATOM 587 C CA . SER A 1 73 ? 48.375 8.953 10.461 1 64.75 73 SER A CA 1
ATOM 588 C C . SER A 1 73 ? 47.5 8.555 9.273 1 64.75 73 SER A C 1
ATOM 590 O O . SER A 1 73 ? 46.312 8.852 9.25 1 64.75 73 SER A O 1
ATOM 592 N N . ARG A 1 74 ? 48.156 7.895 8.375 1 66.19 74 ARG A N 1
ATOM 593 C CA . ARG A 1 74 ? 47.406 7.434 7.215 1 66.19 74 ARG A CA 1
ATOM 594 C C . ARG A 1 74 ? 46.375 6.402 7.617 1 66.19 74 ARG A C 1
ATOM 596 O O . ARG A 1 74 ? 45.25 6.391 7.078 1 66.19 74 ARG A O 1
ATOM 603 N N . PHE A 1 75 ? 46.812 5.621 8.523 1 71.62 75 PHE A N 1
ATOM 604 C CA . PHE A 1 75 ? 45.906 4.602 9.008 1 71.62 75 PHE A CA 1
ATOM 605 C C . PHE A 1 75 ? 44.719 5.234 9.734 1 71.62 75 PHE A C 1
ATOM 607 O O . PHE A 1 75 ? 43.594 4.809 9.562 1 71.62 75 PHE A O 1
ATOM 614 N N . ILE A 1 76 ? 44.969 6.203 10.516 1 72.31 76 ILE A N 1
ATOM 615 C CA . ILE A 1 76 ? 43.906 6.887 11.266 1 72.31 76 ILE A CA 1
ATOM 616 C C . ILE A 1 76 ? 42.969 7.602 10.297 1 72.31 76 ILE A C 1
ATOM 618 O O . ILE A 1 76 ? 41.75 7.566 10.469 1 72.31 76 ILE A O 1
ATOM 622 N N . ILE A 1 77 ? 43.562 8.195 9.344 1 75.25 77 ILE A N 1
ATOM 623 C CA . ILE A 1 77 ? 42.781 8.914 8.352 1 75.25 77 ILE A CA 1
ATOM 624 C C . ILE A 1 77 ? 41.906 7.926 7.578 1 75.25 77 ILE A C 1
ATOM 626 O O . ILE A 1 77 ? 40.719 8.211 7.297 1 75.25 77 ILE A O 1
ATOM 630 N N . LYS A 1 78 ? 42.531 6.852 7.297 1 80.12 78 LYS A N 1
ATOM 631 C CA . LYS A 1 78 ? 41.781 5.832 6.574 1 80.12 78 LYS A CA 1
ATOM 632 C C . LYS A 1 78 ? 40.625 5.309 7.422 1 80.12 78 LYS A C 1
ATOM 634 O O . LYS A 1 78 ? 39.5 5.129 6.922 1 80.12 78 LYS A O 1
ATOM 639 N N . LYS A 1 79 ? 40.938 5.109 8.602 1 84.25 79 LYS A N 1
ATOM 640 C CA . LYS A 1 79 ? 39.875 4.613 9.5 1 84.25 79 LYS A CA 1
ATOM 641 C C . LYS A 1 79 ? 38.75 5.629 9.641 1 84.25 79 LYS A C 1
ATOM 643 O O . LYS A 1 79 ? 37.562 5.254 9.703 1 84.25 79 LYS A O 1
ATOM 648 N N . GLU A 1 80 ? 39.125 6.77 9.664 1 87.56 80 GLU A N 1
ATOM 649 C CA . GLU A 1 80 ? 38.125 7.82 9.766 1 87.56 80 GLU A CA 1
ATOM 650 C C . GLU A 1 80 ? 37.312 7.926 8.477 1 87.56 80 GLU A C 1
ATOM 652 O O . GLU A 1 80 ? 36.094 8.188 8.516 1 87.56 80 GLU A O 1
ATOM 657 N N . SER A 1 81 ? 38 7.75 7.406 1 88.62 81 SER A N 1
ATOM 658 C CA . SER A 1 81 ? 37.281 7.805 6.121 1 88.62 81 SER A CA 1
ATOM 659 C C . SER A 1 81 ? 36.312 6.652 5.984 1 88.62 81 SER A C 1
ATOM 661 O O . SER A 1 81 ? 35.25 6.812 5.387 1 88.62 81 SER A O 1
ATOM 663 N N . VAL A 1 82 ? 36.688 5.578 6.52 1 91.81 82 VAL A N 1
ATOM 664 C CA . VAL A 1 82 ? 35.781 4.426 6.488 1 91.81 82 VAL A CA 1
ATOM 665 C C . VAL A 1 82 ? 34.562 4.688 7.383 1 91.81 82 VAL A C 1
ATOM 667 O O . VAL A 1 82 ? 33.438 4.344 7.027 1 91.81 82 VAL A O 1
ATOM 670 N N . LYS A 1 83 ? 34.812 5.289 8.492 1 91.25 83 LYS A N 1
ATOM 671 C CA . LYS A 1 83 ? 33.719 5.641 9.383 1 91.25 83 LYS A CA 1
ATOM 672 C C . LYS A 1 83 ? 32.75 6.613 8.719 1 91.25 83 LYS A C 1
ATOM 674 O O . LYS A 1 83 ? 31.531 6.461 8.82 1 91.25 83 LYS A O 1
ATOM 679 N N . VAL A 1 84 ? 33.344 7.535 8.07 1 92.44 84 VAL A N 1
ATOM 680 C CA . VAL A 1 84 ? 32.531 8.531 7.379 1 92.44 84 VAL A CA 1
ATOM 681 C C . VAL A 1 84 ? 31.703 7.859 6.281 1 92.44 84 VAL A C 1
ATOM 683 O O . VAL A 1 84 ? 30.516 8.156 6.117 1 92.44 84 VAL A O 1
ATOM 686 N N . ALA A 1 85 ? 32.312 6.992 5.609 1 92.06 85 ALA A N 1
ATOM 687 C CA . ALA A 1 85 ? 31.609 6.281 4.539 1 92.06 85 ALA A CA 1
ATOM 688 C C . ALA A 1 85 ? 30.453 5.457 5.098 1 92.06 85 ALA A C 1
ATOM 690 O O . ALA A 1 85 ? 29.375 5.43 4.512 1 92.06 85 ALA A O 1
ATOM 691 N N . GLU A 1 86 ? 30.688 4.832 6.168 1 93.56 86 GLU A N 1
ATOM 692 C CA . GLU A 1 86 ? 29.656 4.004 6.77 1 93.56 86 GLU A CA 1
ATOM 693 C C . GLU A 1 86 ? 28.5 4.852 7.289 1 93.56 86 GLU A C 1
ATOM 695 O O . GLU A 1 86 ? 27.328 4.453 7.199 1 93.56 86 GLU A O 1
ATOM 700 N N . LEU A 1 87 ? 28.781 5.996 7.809 1 93.62 87 LEU A N 1
ATOM 701 C CA . LEU A 1 87 ? 27.734 6.91 8.281 1 93.62 87 LEU A CA 1
ATOM 702 C C . LEU A 1 87 ? 26.891 7.422 7.121 1 93.62 87 LEU A C 1
ATOM 704 O O . LEU A 1 87 ? 25.672 7.52 7.23 1 93.62 87 LEU A O 1
ATOM 708 N N . VAL A 1 88 ? 27.547 7.703 6.098 1 92.81 88 VAL A N 1
ATOM 709 C CA . VAL A 1 88 ? 26.859 8.227 4.926 1 92.81 88 VAL A CA 1
ATOM 710 C C . VAL A 1 88 ? 25.984 7.141 4.309 1 92.81 88 VAL A C 1
ATOM 712 O O . VAL A 1 88 ? 24.875 7.418 3.855 1 92.81 88 VAL A O 1
ATOM 715 N N . ILE A 1 89 ? 26.453 5.906 4.297 1 92.75 89 ILE A N 1
ATOM 716 C CA . ILE A 1 89 ? 25.672 4.781 3.803 1 92.75 89 ILE A CA 1
ATOM 717 C C . ILE A 1 89 ? 24.438 4.594 4.68 1 92.75 89 ILE A C 1
ATOM 719 O O . ILE A 1 89 ? 23.328 4.414 4.168 1 92.75 89 ILE A O 1
ATOM 723 N N . ALA A 1 90 ? 24.656 4.637 5.922 1 94.06 90 ALA A N 1
ATOM 724 C CA . ALA A 1 90 ? 23.547 4.473 6.855 1 94.06 90 ALA A CA 1
ATOM 725 C C . ALA A 1 90 ? 22.484 5.551 6.645 1 94.06 90 ALA A C 1
ATOM 727 O O . ALA A 1 90 ? 21.297 5.273 6.691 1 94.06 90 ALA A O 1
ATOM 728 N N . CYS A 1 91 ? 22.906 6.738 6.461 1 93.5 91 CYS A N 1
ATOM 729 C CA . CYS A 1 91 ? 21.984 7.84 6.219 1 93.5 91 CYS A CA 1
ATOM 730 C C . CYS A 1 91 ? 21.234 7.637 4.918 1 93.5 91 CYS A C 1
ATOM 732 O O . CYS A 1 91 ? 20.016 7.887 4.855 1 93.5 91 CYS A O 1
ATOM 734 N N . HIS A 1 92 ? 21.969 7.188 3.955 1 92.19 92 HIS A N 1
ATOM 735 C CA . HIS A 1 92 ? 21.344 6.918 2.668 1 92.19 92 HIS A CA 1
ATOM 736 C C . HIS A 1 92 ? 20.266 5.84 2.795 1 92.19 92 HIS A C 1
ATOM 738 O O . HIS A 1 92 ? 19.188 5.965 2.227 1 92.19 92 HIS A O 1
ATOM 744 N N . ILE A 1 93 ? 20.578 4.809 3.471 1 91.62 93 ILE A N 1
ATOM 745 C CA . ILE A 1 93 ? 19.656 3.701 3.668 1 91.62 93 ILE A CA 1
ATOM 746 C C . ILE A 1 93 ? 18.438 4.184 4.457 1 91.62 93 ILE A C 1
ATOM 748 O O . ILE A 1 93 ? 17.297 3.848 4.117 1 91.62 93 ILE A O 1
ATOM 752 N N . ALA A 1 94 ? 18.594 4.941 5.441 1 92.62 94 ALA A N 1
ATOM 753 C CA . ALA A 1 94 ? 17.516 5.469 6.266 1 92.62 94 ALA A CA 1
ATOM 754 C C . ALA A 1 94 ? 16.547 6.301 5.43 1 92.62 94 ALA A C 1
ATOM 756 O O . ALA A 1 94 ? 15.344 6.316 5.695 1 92.62 94 ALA A O 1
ATOM 757 N N . CYS A 1 95 ? 17 6.918 4.41 1 91.06 95 CYS A N 1
ATOM 758 C CA . CYS A 1 95 ? 16.188 7.852 3.635 1 91.06 95 CYS A CA 1
ATOM 759 C C . CYS A 1 95 ? 15.461 7.137 2.504 1 91.06 95 CYS A C 1
ATOM 761 O O . CYS A 1 95 ? 14.375 7.555 2.094 1 91.06 95 CYS A O 1
ATOM 763 N N . HIS A 1 96 ? 16.047 6.02 2.061 1 86.75 96 HIS A N 1
ATOM 764 C CA . HIS A 1 96 ? 15.539 5.625 0.751 1 86.75 96 HIS A CA 1
ATOM 765 C C . HIS A 1 96 ? 15.18 4.145 0.722 1 86.75 96 HIS A C 1
ATOM 767 O O . HIS A 1 96 ? 14.531 3.676 -0.218 1 86.75 96 HIS A O 1
ATOM 773 N N . SER A 1 97 ? 15.648 3.408 1.696 1 86 97 SER A N 1
ATOM 774 C CA . SER A 1 97 ? 15.453 1.971 1.548 1 86 97 SER A CA 1
ATOM 775 C C . SER A 1 97 ? 15.242 1.298 2.9 1 86 97 SER A C 1
ATOM 777 O O . SER A 1 97 ? 15.344 1.946 3.943 1 86 97 SER A O 1
ATOM 779 N N . SER A 1 98 ? 14.953 -0 2.693 1 87.56 98 SER A N 1
ATOM 780 C CA . SER A 1 98 ? 14.922 -0.839 3.887 1 87.56 98 SER A CA 1
ATOM 781 C C . SER A 1 98 ? 16.328 -1.144 4.383 1 87.56 98 SER A C 1
ATOM 783 O O . SER A 1 98 ? 17.281 -1.193 3.594 1 87.56 98 SER A O 1
ATOM 785 N N . ILE A 1 99 ? 16.453 -1.394 5.633 1 89.25 99 ILE A N 1
ATOM 786 C CA . ILE A 1 99 ? 17.75 -1.595 6.258 1 89.25 99 ILE A CA 1
ATOM 787 C C . ILE A 1 99 ? 18.375 -2.889 5.742 1 89.25 99 ILE A C 1
ATOM 789 O O . ILE A 1 99 ? 19.609 -3.012 5.676 1 89.25 99 ILE A O 1
ATOM 793 N N . ARG A 1 100 ? 17.656 -3.812 5.305 1 85.81 100 ARG A N 1
ATOM 794 C CA . ARG A 1 100 ? 18.156 -5.121 4.879 1 85.81 100 ARG A CA 1
ATOM 795 C C . ARG A 1 100 ? 18.984 -5.008 3.604 1 85.81 100 ARG A C 1
ATOM 797 O O . ARG A 1 100 ? 19.812 -5.871 3.318 1 85.81 100 ARG A O 1
ATOM 804 N N . ILE A 1 101 ? 18.781 -4.059 2.875 1 88.19 101 ILE A N 1
ATOM 805 C CA . ILE A 1 101 ? 19.422 -3.898 1.576 1 88.19 101 ILE A CA 1
ATOM 806 C C . ILE A 1 101 ? 20.906 -3.582 1.772 1 88.19 101 ILE A C 1
ATOM 808 O O . ILE A 1 101 ? 21.719 -3.789 0.867 1 88.19 101 ILE A O 1
ATOM 812 N N . VAL A 1 102 ? 21.234 -3.109 2.967 1 91.31 102 VAL A N 1
ATOM 813 C CA . VAL A 1 102 ? 22.609 -2.68 3.221 1 91.31 102 VAL A CA 1
ATOM 814 C C . VAL A 1 102 ? 23.547 -3.869 3.078 1 91.31 102 VAL A C 1
ATOM 816 O O . VAL A 1 102 ? 24.672 -3.725 2.572 1 91.31 102 VAL A O 1
ATOM 819 N N . ASP A 1 103 ? 23.125 -5.051 3.492 1 89.56 103 ASP A N 1
ATOM 820 C CA . ASP A 1 103 ? 23.969 -6.238 3.395 1 89.56 103 ASP A CA 1
ATOM 821 C C . ASP A 1 103 ? 24.359 -6.516 1.945 1 89.56 103 ASP A C 1
ATOM 823 O O . ASP A 1 103 ? 25.531 -6.723 1.645 1 89.56 103 ASP A O 1
ATOM 827 N N . ARG A 1 104 ? 23.453 -6.453 1.164 1 87.44 104 ARG A N 1
ATOM 828 C CA . ARG A 1 104 ? 23.672 -6.75 -0.248 1 87.44 104 ARG A CA 1
ATOM 829 C C . ARG A 1 104 ? 24.469 -5.637 -0.922 1 87.44 104 ARG A C 1
ATOM 831 O O . ARG A 1 104 ? 25.344 -5.906 -1.747 1 87.44 104 ARG A O 1
ATOM 838 N N . MET A 1 105 ? 24.188 -4.469 -0.573 1 88.19 105 MET A N 1
ATOM 839 C CA . MET A 1 105 ? 24.859 -3.318 -1.17 1 88.19 105 MET A CA 1
ATOM 840 C C . MET A 1 105 ? 26.344 -3.305 -0.809 1 88.19 105 MET A C 1
ATOM 842 O O . MET A 1 105 ? 27.188 -3.107 -1.677 1 88.19 105 MET A O 1
ATOM 846 N N . VAL A 1 106 ? 26.625 -3.533 0.413 1 90.44 106 VAL A N 1
ATOM 847 C CA . VAL A 1 106 ? 28 -3.48 0.894 1 90.44 106 VAL A CA 1
ATOM 848 C C . VAL A 1 106 ? 28.797 -4.652 0.318 1 90.44 106 VAL A C 1
ATOM 850 O O . VAL A 1 106 ? 29.953 -4.488 -0.079 1 90.44 106 VAL A O 1
ATOM 853 N N . ASP A 1 107 ? 28.156 -5.805 0.297 1 89 107 ASP A N 1
ATOM 854 C CA . ASP A 1 107 ? 28.828 -6.961 -0.292 1 89 107 ASP A CA 1
ATOM 855 C C . ASP A 1 107 ? 29.156 -6.719 -1.763 1 89 107 ASP A C 1
ATOM 857 O O . ASP A 1 107 ? 30.219 -7.113 -2.24 1 89 107 ASP A O 1
ATOM 861 N N . LEU A 1 108 ? 28.297 -6.102 -2.396 1 87.94 108 LEU A N 1
ATOM 862 C CA . LEU A 1 108 ? 28.5 -5.758 -3.799 1 87.94 108 LEU A CA 1
ATOM 863 C C . LEU A 1 108 ? 29.656 -4.773 -3.951 1 87.94 108 LEU A C 1
ATOM 865 O O . LEU A 1 108 ? 30.484 -4.922 -4.852 1 87.94 108 LEU A O 1
ATOM 869 N N . MET A 1 109 ? 29.734 -3.83 -3.098 1 88.81 109 MET A N 1
ATOM 870 C CA . MET A 1 109 ? 30.797 -2.828 -3.15 1 88.81 109 MET A CA 1
ATOM 871 C C . MET A 1 109 ? 32.156 -3.457 -2.859 1 88.81 109 MET A C 1
ATOM 873 O O . MET A 1 109 ? 33.156 -3.135 -3.514 1 88.81 109 MET A O 1
ATOM 877 N N . LYS A 1 110 ? 32.188 -4.41 -1.998 1 88.19 110 LYS A N 1
ATOM 878 C CA . LYS A 1 110 ? 33.438 -5.055 -1.599 1 88.19 110 LYS A CA 1
ATOM 879 C C . LYS A 1 110 ? 33.969 -5.977 -2.697 1 88.19 110 LYS A C 1
ATOM 881 O O . LYS A 1 110 ? 35.188 -6.039 -2.941 1 88.19 110 LYS A O 1
ATOM 886 N N . THR A 1 111 ? 33.031 -6.621 -3.318 1 85.69 111 THR A N 1
ATOM 887 C CA . THR A 1 111 ? 33.438 -7.664 -4.254 1 85.69 111 THR A CA 1
ATOM 888 C C . THR A 1 111 ? 33.656 -7.086 -5.648 1 85.69 111 THR A C 1
ATOM 890 O O . THR A 1 111 ? 34.625 -7.461 -6.34 1 85.69 111 THR A O 1
ATOM 893 N N . LYS A 1 112 ? 32.875 -6.109 -6.016 1 84.38 112 LYS A N 1
ATOM 894 C CA . LYS A 1 112 ? 32.875 -5.699 -7.418 1 84.38 112 LYS A CA 1
ATOM 895 C C . LYS A 1 112 ? 33.531 -4.32 -7.578 1 84.38 112 LYS A C 1
ATOM 897 O O . LYS A 1 112 ? 33.938 -3.941 -8.68 1 84.38 112 LYS A O 1
ATOM 902 N N . MET A 1 113 ? 33.625 -3.613 -6.473 1 87.38 113 MET A N 1
ATOM 903 C CA . MET A 1 113 ? 34.219 -2.285 -6.516 1 87.38 113 MET A CA 1
ATOM 904 C C . MET A 1 113 ? 35.219 -2.102 -5.375 1 87.38 113 MET A C 1
ATOM 906 O O . MET A 1 113 ? 35.094 -1.156 -4.59 1 87.38 113 MET A O 1
ATOM 910 N N . PRO A 1 114 ? 36.156 -2.961 -5.434 1 85.19 114 PRO A N 1
ATOM 911 C CA . PRO A 1 114 ? 37.094 -2.848 -4.32 1 85.19 114 PRO A CA 1
ATOM 912 C C . PRO A 1 114 ? 37.938 -1.572 -4.383 1 85.19 114 PRO A C 1
ATOM 914 O O . PRO A 1 114 ? 38.344 -1.137 -5.469 1 85.19 114 PRO A O 1
ATOM 917 N N . GLY A 1 115 ? 38.031 -0.885 -3.314 1 84 115 GLY A N 1
ATOM 918 C CA . GLY A 1 115 ? 38.844 0.309 -3.148 1 84 115 GLY A CA 1
ATOM 919 C C . GLY A 1 115 ? 39.406 0.454 -1.747 1 84 115 GLY A C 1
ATOM 920 O O . GLY A 1 115 ? 39.281 -0.461 -0.929 1 84 115 GLY A O 1
ATOM 921 N N . GLU A 1 116 ? 40.062 1.518 -1.604 1 83.56 116 GLU A N 1
ATOM 922 C CA . GLU A 1 116 ? 40.719 1.754 -0.314 1 83.56 116 GLU A CA 1
ATOM 923 C C . GLU A 1 116 ? 39.688 1.805 0.811 1 83.56 116 GLU A C 1
ATOM 925 O O . GLU A 1 116 ? 39.938 1.28 1.901 1 83.56 116 GLU A O 1
ATOM 930 N N . ILE A 1 117 ? 38.594 2.307 0.511 1 89.06 117 ILE A N 1
ATOM 931 C CA . ILE A 1 117 ? 37.562 2.486 1.53 1 89.06 117 ILE A CA 1
ATOM 932 C C . ILE A 1 117 ? 36.562 1.345 1.449 1 89.06 117 ILE A C 1
ATOM 934 O O . ILE A 1 117 ? 36.188 0.748 2.469 1 89.06 117 ILE A O 1
ATOM 938 N N . THR A 1 118 ? 36.188 0.929 0.273 1 90.25 118 THR A N 1
ATOM 939 C CA . THR A 1 118 ? 35.094 -0.03 0.056 1 90.25 118 THR A CA 1
ATOM 940 C C . THR A 1 118 ? 35.5 -1.412 0.57 1 90.25 118 THR A C 1
ATOM 942 O O . THR A 1 118 ? 34.656 -2.172 1.037 1 90.25 118 THR A O 1
ATOM 945 N N . SER A 1 119 ? 36.688 -1.733 0.49 1 88.69 119 SER A N 1
ATOM 946 C CA . SER A 1 119 ? 37.156 -3.055 0.912 1 88.69 119 SER A CA 1
ATOM 947 C C . SER A 1 119 ? 37.094 -3.195 2.43 1 88.69 119 SER A C 1
ATOM 949 O O . SER A 1 119 ? 37 -4.309 2.953 1 88.69 119 SER A O 1
ATOM 951 N N . ASP A 1 120 ? 37.125 -2.045 3.08 1 89.5 120 ASP A N 1
ATOM 952 C CA . ASP A 1 120 ? 37.188 -2.082 4.539 1 89.5 120 ASP A CA 1
ATOM 953 C C . ASP A 1 120 ? 35.812 -1.833 5.152 1 89.5 120 ASP A C 1
ATOM 955 O O . ASP A 1 120 ? 35.656 -1.746 6.375 1 89.5 120 ASP A O 1
ATOM 959 N N . LEU A 1 121 ? 34.844 -1.706 4.336 1 92.31 121 LEU A N 1
ATOM 960 C CA . LEU A 1 121 ? 33.5 -1.5 4.852 1 92.31 121 LEU A CA 1
ATOM 961 C C . LEU A 1 121 ? 33.031 -2.725 5.625 1 92.31 121 LEU A C 1
ATOM 963 O O . LEU A 1 121 ? 33.219 -3.857 5.176 1 92.31 121 LEU A O 1
ATOM 967 N N . GLN A 1 122 ? 32.469 -2.547 6.758 1 90.31 122 GLN A N 1
ATOM 968 C CA . GLN A 1 122 ? 31.969 -3.656 7.57 1 90.31 122 GLN A CA 1
ATOM 969 C C . GLN A 1 122 ? 30.531 -3.422 8.008 1 90.31 122 GLN A C 1
ATOM 971 O O . GLN A 1 122 ? 30.031 -4.105 8.898 1 90.31 122 GLN A O 1
ATOM 976 N N . ILE A 1 123 ? 29.922 -2.51 7.359 1 92.12 123 ILE A N 1
ATOM 977 C CA . ILE A 1 123 ? 28.562 -2.154 7.777 1 92.12 123 ILE A CA 1
ATOM 978 C C . ILE A 1 123 ? 27.562 -3.162 7.211 1 92.12 123 ILE A C 1
ATOM 980 O O . ILE A 1 123 ? 27.531 -3.402 6.004 1 92.12 123 ILE A O 1
ATOM 984 N N . HIS A 1 124 ? 26.844 -3.758 8.117 1 92.06 124 HIS A N 1
ATOM 985 C CA . HIS A 1 124 ? 25.734 -4.633 7.781 1 92.06 124 HIS A CA 1
ATOM 986 C C . HIS A 1 124 ? 24.469 -4.219 8.516 1 92.06 124 HIS A C 1
ATOM 988 O O . HIS A 1 124 ? 24.391 -3.104 9.047 1 92.06 124 HIS A O 1
ATOM 994 N N . ARG A 1 125 ? 23.547 -5.039 8.523 1 90.62 125 ARG A N 1
ATOM 995 C CA . ARG A 1 125 ? 22.219 -4.688 9.023 1 90.62 125 ARG A CA 1
ATOM 996 C C . ARG A 1 125 ? 22.281 -4.246 10.484 1 90.62 125 ARG A C 1
ATOM 998 O O . ARG A 1 125 ? 21.734 -3.207 10.844 1 90.62 125 ARG A O 1
ATOM 1005 N N . THR A 1 126 ? 22.922 -4.992 11.344 1 89.75 126 THR A N 1
ATOM 1006 C CA . THR A 1 126 ? 22.969 -4.715 12.781 1 89.75 126 THR A CA 1
ATOM 1007 C C . THR A 1 126 ? 23.734 -3.422 13.055 1 89.75 126 THR A C 1
ATOM 1009 O O . THR A 1 126 ? 23.281 -2.586 13.844 1 89.75 126 THR A O 1
ATOM 1012 N N . LYS A 1 127 ? 24.891 -3.316 12.398 1 91.69 127 LYS A N 1
ATOM 1013 C CA . LYS A 1 127 ? 25.688 -2.102 12.57 1 91.69 127 LYS A CA 1
ATOM 1014 C C . LYS A 1 127 ? 24.953 -0.885 12.016 1 91.69 127 LYS A C 1
ATOM 1016 O O . LYS A 1 127 ? 24.984 0.192 12.609 1 91.69 127 LYS A O 1
ATOM 1021 N N . CYS A 1 128 ? 24.344 -1.028 10.883 1 94.19 128 CYS A N 1
ATOM 1022 C CA . CYS A 1 128 ? 23.594 0.059 10.266 1 94.19 128 CYS A CA 1
ATOM 1023 C C . CYS A 1 128 ? 22.469 0.52 11.172 1 94.19 128 CYS A C 1
ATOM 1025 O O . CYS A 1 128 ? 22.25 1.721 11.352 1 94.19 128 CYS A O 1
ATOM 1027 N N . THR A 1 129 ? 21.781 -0.412 11.734 1 92.56 129 THR A N 1
ATOM 1028 C CA . THR A 1 129 ? 20.688 -0.094 12.656 1 92.56 129 THR A CA 1
ATOM 1029 C C . THR A 1 129 ? 21.219 0.659 13.875 1 92.56 129 THR A C 1
ATOM 1031 O O . THR A 1 129 ? 20.609 1.626 14.328 1 92.56 129 THR A O 1
ATOM 1034 N N . ALA A 1 130 ? 22.297 0.209 14.336 1 92.81 130 ALA A N 1
ATOM 1035 C CA . ALA A 1 130 ? 22.906 0.85 15.508 1 92.81 130 ALA A CA 1
ATOM 1036 C C . ALA A 1 130 ? 23.344 2.275 15.18 1 92.81 130 ALA A C 1
ATOM 1038 O O . ALA A 1 130 ? 23.188 3.18 16 1 92.81 130 ALA A O 1
ATOM 1039 N N . LEU A 1 131 ? 23.891 2.463 14.023 1 93.69 131 LEU A N 1
ATOM 1040 C CA . LEU A 1 131 ? 24.344 3.791 13.625 1 93.69 131 LEU A CA 1
ATOM 1041 C C . LEU A 1 131 ? 23.172 4.75 13.5 1 93.69 131 LEU A C 1
ATOM 1043 O O . LEU A 1 131 ? 23.297 5.934 13.828 1 93.69 131 LEU A O 1
ATOM 1047 N N . ILE A 1 132 ? 22.078 4.25 13.078 1 93.38 132 ILE A N 1
ATOM 1048 C CA . ILE A 1 132 ? 20.906 5.082 12.859 1 93.38 132 ILE A CA 1
ATOM 1049 C C . ILE A 1 132 ? 20.234 5.383 14.188 1 93.38 132 ILE A C 1
ATOM 1051 O O . ILE A 1 132 ? 19.906 6.539 14.484 1 93.38 132 ILE A O 1
ATOM 1055 N N . LYS A 1 133 ? 19.969 4.387 14.992 1 89.38 133 LYS A N 1
ATOM 1056 C CA . LYS A 1 133 ? 19.062 4.461 16.141 1 89.38 133 LYS A CA 1
ATOM 1057 C C . LYS A 1 133 ? 19.828 4.871 17.406 1 89.38 133 LYS A C 1
ATOM 1059 O O . LYS A 1 133 ? 19.297 5.582 18.25 1 89.38 133 LYS A O 1
ATOM 1064 N N . ASN A 1 134 ? 20.828 4.352 17.578 1 81.25 134 ASN A N 1
ATOM 1065 C CA . ASN A 1 134 ? 21.453 4.527 18.875 1 81.25 134 ASN A CA 1
ATOM 1066 C C . ASN A 1 134 ? 22.094 5.91 19.016 1 81.25 134 ASN A C 1
ATOM 1068 O O . ASN A 1 134 ? 21.484 6.914 18.656 1 81.25 134 ASN A O 1
ATOM 1072 N N . VAL A 1 135 ? 23.359 6.043 19.062 1 71.88 135 VAL A N 1
ATOM 1073 C CA . VAL A 1 135 ? 23.969 7.262 19.578 1 71.88 135 VAL A CA 1
ATOM 1074 C C . VAL A 1 135 ? 24.594 8.062 18.438 1 71.88 135 VAL A C 1
ATOM 1076 O O . VAL A 1 135 ? 24.969 9.227 18.609 1 71.88 135 VAL A O 1
ATOM 1079 N N . VAL A 1 136 ? 24.297 7.66 17.234 1 85.31 136 VAL A N 1
ATOM 1080 C CA . VAL A 1 136 ? 25.219 8.266 16.281 1 85.31 136 VAL A CA 1
ATOM 1081 C C . VAL A 1 136 ? 24.469 9.242 15.383 1 85.31 136 VAL A C 1
ATOM 1083 O O . VAL A 1 136 ? 24.562 10.461 15.562 1 85.31 136 VAL A O 1
ATOM 1086 N N . ILE A 1 137 ? 23.547 8.773 14.5 1 91.81 137 ILE A N 1
ATOM 1087 C CA . ILE A 1 137 ? 23 9.695 13.516 1 91.81 137 ILE A CA 1
ATOM 1088 C C . ILE A 1 137 ? 21.688 10.305 14.039 1 91.81 137 ILE A C 1
ATOM 1090 O O . ILE A 1 137 ? 21.625 11.508 14.297 1 91.81 137 ILE A O 1
ATOM 1094 N N . GLY A 1 138 ? 20.75 9.484 14.367 1 90.75 138 GLY A N 1
ATOM 1095 C CA . GLY A 1 138 ? 19.469 9.953 14.844 1 90.75 138 GLY A CA 1
ATOM 1096 C C . GLY A 1 138 ? 19.562 10.82 16.078 1 90.75 138 GLY A C 1
ATOM 1097 O O . GLY A 1 138 ? 19.156 11.984 16.062 1 90.75 138 GLY A O 1
ATOM 1098 N N . PRO A 1 139 ? 20.188 10.289 17.047 1 89.69 139 PRO A N 1
ATOM 1099 C CA . PRO A 1 139 ? 20.297 11.055 18.297 1 89.69 139 PRO A CA 1
ATOM 1100 C C . PRO A 1 139 ? 21.125 12.328 18.125 1 89.69 139 PRO A C 1
ATOM 1102 O O . PRO A 1 139 ? 20.859 13.328 18.797 1 89.69 139 PRO A O 1
ATOM 1105 N N . CYS A 1 140 ? 22.094 12.305 17.234 1 90.88 140 CYS A N 1
ATOM 1106 C CA . CYS A 1 140 ? 22.875 13.516 17 1 90.88 140 CYS A CA 1
ATOM 1107 C C . CYS A 1 140 ? 22.016 14.609 16.391 1 90.88 140 CYS A C 1
ATOM 1109 O O . CYS A 1 140 ? 22.141 15.781 16.75 1 90.88 140 CYS A O 1
ATOM 1111 N N . PHE A 1 141 ? 21.25 14.25 15.469 1 91.38 141 PHE A N 1
ATOM 1112 C CA . PHE A 1 141 ? 20.312 15.219 14.891 1 91.38 141 PHE A CA 1
ATOM 1113 C C . PHE A 1 141 ? 19.375 15.766 15.961 1 91.38 141 PHE A C 1
ATOM 1115 O O . PHE A 1 141 ? 19.078 16.953 15.969 1 91.38 141 PHE A O 1
ATOM 1122 N N . ALA A 1 142 ? 18.938 14.906 16.812 1 92 142 ALA A N 1
ATOM 1123 C CA . ALA A 1 142 ? 18.047 15.32 17.891 1 92 142 ALA A CA 1
ATOM 1124 C C . ALA A 1 142 ? 18.75 16.266 18.859 1 92 142 ALA A C 1
ATOM 1126 O O . ALA A 1 142 ? 18.141 17.25 19.312 1 92 142 ALA A O 1
ATOM 1127 N N . GLU A 1 143 ? 19.953 16 19.109 1 91.19 143 GLU A N 1
ATOM 1128 C CA . GLU A 1 143 ? 20.719 16.859 20 1 91.19 143 GLU A CA 1
ATOM 1129 C C . GLU A 1 143 ? 20.984 18.219 19.375 1 91.19 143 GLU A C 1
ATOM 1131 O O . GLU A 1 143 ? 20.984 19.25 20.062 1 91.19 143 GLU A O 1
ATOM 1136 N N . GLU A 1 144 ? 21.25 18.172 18.125 1 89.81 144 GLU A N 1
ATOM 1137 C CA . GLU A 1 144 ? 21.469 19.438 17.422 1 89.81 144 GLU A CA 1
ATOM 1138 C C . GLU A 1 144 ? 20.203 20.297 17.453 1 89.81 144 GLU A C 1
ATOM 1140 O O . GLU A 1 144 ? 20.297 21.516 17.578 1 89.81 144 GLU A O 1
ATOM 1145 N N . LEU A 1 145 ? 19.172 19.672 17.312 1 91.88 145 LEU A N 1
ATOM 1146 C CA . LEU A 1 145 ? 17.906 20.391 17.375 1 91.88 145 LEU A CA 1
ATOM 1147 C C . LEU A 1 145 ? 17.688 20.969 18.766 1 91.88 145 LEU A C 1
ATOM 1149 O O . LEU A 1 145 ? 17.25 22.109 18.922 1 91.88 145 LEU A O 1
ATOM 1153 N N . SER A 1 146 ? 17.969 20.188 19.719 1 92.94 146 SER A N 1
ATOM 1154 C CA . SER A 1 146 ? 17.828 20.641 21.109 1 92.94 146 SER A CA 1
ATOM 1155 C C . SER A 1 146 ? 18.719 21.828 21.406 1 92.94 146 SER A C 1
ATOM 1157 O O . SER A 1 146 ? 18.297 22.781 22.062 1 92.94 146 SER A O 1
ATOM 1159 N N . LYS A 1 147 ? 19.891 21.766 20.859 1 90.88 147 LYS A N 1
ATOM 1160 C CA . LYS A 1 147 ? 20.828 22.859 21.047 1 90.88 147 LYS A CA 1
ATOM 1161 C C . LYS A 1 147 ? 20.359 24.109 20.312 1 90.88 147 LYS A C 1
ATOM 1163 O O . LYS A 1 147 ? 20.547 25.234 20.797 1 90.88 147 LYS A O 1
ATOM 1168 N N . ASP A 1 148 ? 19.797 23.859 19.219 1 90.56 148 ASP A N 1
ATOM 1169 C CA . ASP A 1 148 ? 19.312 24.984 18.422 1 90.56 148 ASP A CA 1
ATOM 1170 C C . ASP A 1 148 ? 18.141 25.672 19.109 1 90.56 148 ASP A C 1
ATOM 1172 O O . ASP A 1 148 ? 17.984 26.891 19 1 90.56 148 ASP A O 1
ATOM 1176 N N . ILE A 1 149 ? 17.297 24.969 19.719 1 91.19 149 ILE A N 1
ATOM 1177 C CA . ILE A 1 149 ? 16.172 25.547 20.469 1 91.19 149 ILE A CA 1
ATOM 1178 C C . ILE A 1 149 ? 16.703 26.281 21.688 1 91.19 149 ILE A C 1
ATOM 1180 O O . ILE A 1 149 ? 16.266 27.406 21.969 1 91.19 149 ILE A O 1
ATOM 1184 N N . GLY A 1 150 ? 17.594 25.625 22.391 1 86.31 150 GLY A N 1
ATOM 1185 C CA . GLY A 1 150 ? 18.219 26.234 23.562 1 86.31 150 GLY A CA 1
ATOM 1186 C C . GLY A 1 150 ? 17.203 26.828 24.531 1 86.31 150 GLY A C 1
ATOM 1187 O O . GLY A 1 150 ? 16.281 26.141 24.984 1 86.31 150 GLY A O 1
ATOM 1188 N N . ASN A 1 151 ? 17.312 28.109 24.703 1 81.62 151 ASN A N 1
ATOM 1189 C CA . ASN A 1 151 ? 16.438 28.797 25.656 1 81.62 151 ASN A CA 1
ATOM 1190 C C . ASN A 1 151 ? 15.422 29.688 24.938 1 81.62 151 ASN A C 1
ATOM 1192 O O . ASN A 1 151 ? 14.789 30.531 25.562 1 81.62 151 ASN A O 1
ATOM 1196 N N . SER A 1 152 ? 15.273 29.406 23.688 1 84.62 152 SER A N 1
ATOM 1197 C CA . SER A 1 152 ? 14.312 30.188 22.922 1 84.62 152 SER A CA 1
ATOM 1198 C C . SER A 1 152 ? 12.883 29.766 23.234 1 84.62 152 SER A C 1
ATOM 1200 O O . SER A 1 152 ? 12.648 28.641 23.688 1 84.62 152 SER A O 1
ATOM 1202 N N . LYS A 1 153 ? 12.047 30.688 23.109 1 87.38 153 LYS A N 1
ATOM 1203 C CA . LYS A 1 153 ? 10.633 30.359 23.25 1 87.38 153 LYS A CA 1
ATOM 1204 C C . LYS A 1 153 ? 10.133 29.531 22.078 1 87.38 153 LYS A C 1
ATOM 1206 O O . LYS A 1 153 ? 10.547 29.766 20.938 1 87.38 153 LYS A O 1
ATOM 1211 N N . PHE A 1 154 ? 9.328 28.531 22.391 1 91.69 154 PHE A N 1
ATOM 1212 C CA . PHE A 1 154 ? 8.883 27.656 21.328 1 91.69 154 PHE A CA 1
ATOM 1213 C C . PHE A 1 154 ? 7.426 27.25 21.531 1 91.69 154 PHE A C 1
ATOM 1215 O O . PHE A 1 154 ? 6.844 27.516 22.578 1 91.69 154 PHE A O 1
ATOM 1222 N N . SER A 1 155 ? 6.852 26.766 20.531 1 92.19 155 SER A N 1
ATOM 1223 C CA . SER A 1 155 ? 5.512 26.188 20.562 1 92.19 155 SER A CA 1
ATOM 1224 C C . SER A 1 155 ? 5.531 24.719 20.156 1 92.19 155 SER A C 1
ATOM 1226 O O . SER A 1 155 ? 6.387 24.312 19.359 1 92.19 155 SER A O 1
ATOM 1228 N N . LEU A 1 156 ? 4.605 23.984 20.734 1 92.88 156 LEU A N 1
ATOM 1229 C CA . LEU A 1 156 ? 4.543 22.547 20.453 1 92.88 156 LEU A CA 1
ATOM 1230 C C . LEU A 1 156 ? 3.268 22.203 19.688 1 92.88 156 LEU A C 1
ATOM 1232 O O . LEU A 1 156 ? 2.223 22.828 19.906 1 92.88 156 LEU A O 1
ATOM 1236 N N . VAL A 1 157 ? 3.422 21.359 18.797 1 92.75 157 VAL A N 1
ATOM 1237 C CA . VAL A 1 157 ? 2.275 20.766 18.125 1 92.75 157 VAL A CA 1
ATOM 1238 C C . VAL A 1 157 ? 2.258 19.25 18.375 1 92.75 157 VAL A C 1
ATOM 1240 O O . VAL A 1 157 ? 3.24 18.562 18.094 1 92.75 157 VAL A O 1
ATOM 1243 N N . VAL A 1 158 ? 1.152 18.766 18.891 1 91.44 158 VAL A N 1
ATOM 1244 C CA . VAL A 1 158 ? 1.066 17.375 19.281 1 91.44 158 VAL A CA 1
ATOM 1245 C C . VAL A 1 158 ? -0.174 16.734 18.656 1 91.44 158 VAL A C 1
ATOM 1247 O O . VAL A 1 158 ? -1.233 17.359 18.594 1 91.44 158 VAL A O 1
ATOM 1250 N N . ASP A 1 159 ? -0.002 15.586 18.141 1 89.25 159 ASP A N 1
ATOM 1251 C CA . ASP A 1 159 ? -1.108 14.805 17.594 1 89.25 159 ASP A CA 1
ATOM 1252 C C . ASP A 1 159 ? -0.854 13.305 17.75 1 89.25 159 ASP A C 1
ATOM 1254 O O . ASP A 1 159 ? 0.293 12.875 17.891 1 89.25 159 ASP A O 1
ATOM 1258 N N . GLU A 1 160 ? -1.925 12.602 17.781 1 87.69 160 GLU A N 1
ATOM 1259 C CA . GLU A 1 160 ? -1.827 11.156 17.953 1 87.69 160 GLU A CA 1
ATOM 1260 C C . GLU A 1 160 ? -2.074 10.414 16.641 1 87.69 160 GLU A C 1
ATOM 1262 O O . GLU A 1 160 ? -2.826 10.883 15.789 1 87.69 160 GLU A O 1
ATOM 1267 N N . SER A 1 161 ? -1.366 9.312 16.438 1 85.56 161 SER A N 1
ATOM 1268 C CA . SER A 1 161 ? -1.599 8.438 15.297 1 85.56 161 SER A CA 1
ATOM 1269 C C . SER A 1 161 ? -1.308 6.984 15.633 1 85.56 161 SER A C 1
ATOM 1271 O O . SER A 1 161 ? -0.671 6.691 16.656 1 85.56 161 SER A O 1
ATOM 1273 N N . THR A 1 162 ? -1.849 6.121 14.836 1 82.12 162 THR A N 1
ATOM 1274 C CA . THR A 1 162 ? -1.616 4.684 14.961 1 82.12 162 THR A CA 1
ATOM 1275 C C . THR A 1 162 ? -0.935 4.141 13.703 1 82.12 162 THR A C 1
ATOM 1277 O O . THR A 1 162 ? -1.288 4.516 12.586 1 82.12 162 THR A O 1
ATOM 1280 N N . ASP A 1 163 ? -0.009 3.32 13.938 1 81.38 163 ASP A N 1
ATOM 1281 C CA . ASP A 1 163 ? 0.705 2.771 12.789 1 81.38 163 ASP A CA 1
ATOM 1282 C C . ASP A 1 163 ? 0.045 1.485 12.297 1 81.38 163 ASP A C 1
ATOM 1284 O O . ASP A 1 163 ? -1.015 1.096 12.789 1 81.38 163 ASP A O 1
ATOM 1288 N N . VAL A 1 164 ? 0.607 0.862 11.273 1 77.31 164 VAL A N 1
ATOM 1289 C CA . VAL A 1 164 ? 0.067 -0.318 10.609 1 77.31 164 VAL A CA 1
ATOM 1290 C C . VAL A 1 164 ? 0.022 -1.489 11.586 1 77.31 164 VAL A C 1
ATOM 1292 O O . VAL A 1 164 ? -0.829 -2.373 11.469 1 77.31 164 VAL A O 1
ATOM 1295 N N . SER A 1 165 ? 0.889 -1.525 12.625 1 74.38 165 SER A N 1
ATOM 1296 C CA . SER A 1 165 ? 0.915 -2.594 13.617 1 74.38 165 SER A CA 1
ATOM 1297 C C . SER A 1 165 ? -0.018 -2.287 14.781 1 74.38 165 SER A C 1
ATOM 1299 O O . SER A 1 165 ? 0.028 -2.961 15.812 1 74.38 165 SER A O 1
ATOM 1301 N N . VAL A 1 166 ? -0.739 -1.196 14.727 1 75.19 166 VAL A N 1
ATOM 1302 C CA . VAL A 1 166 ? -1.748 -0.797 15.703 1 75.19 166 VAL A CA 1
ATOM 1303 C C . VAL A 1 166 ? -1.069 -0.234 16.953 1 75.19 166 VAL A C 1
ATOM 1305 O O . VAL A 1 166 ? -1.637 -0.272 18.047 1 75.19 166 VAL A O 1
ATOM 1308 N N . SER A 1 167 ? 0.145 0.167 16.797 1 81.69 167 SER A N 1
ATOM 1309 C CA . SER A 1 167 ? 0.817 0.887 17.875 1 81.69 167 SER A CA 1
ATOM 1310 C C . SER A 1 167 ? 0.467 2.371 17.844 1 81.69 167 SER A C 1
ATOM 1312 O O . SER A 1 167 ? 0.377 2.977 16.781 1 81.69 167 SER A O 1
ATOM 1314 N N . LYS A 1 168 ? 0.242 2.883 19 1 85.5 168 LYS A N 1
ATOM 1315 C CA . LYS A 1 168 ? -0.149 4.285 19.109 1 85.5 168 LYS A CA 1
ATOM 1316 C C . LYS A 1 168 ? 1.057 5.172 19.406 1 85.5 168 LYS A C 1
ATOM 1318 O O . LYS A 1 168 ? 1.935 4.797 20.188 1 85.5 168 LYS A O 1
ATOM 1323 N N . TYR A 1 169 ? 1.076 6.316 18.766 1 90.56 169 TYR A N 1
ATOM 1324 C CA . TYR A 1 169 ? 2.17 7.266 18.922 1 90.56 169 TYR A CA 1
ATOM 1325 C C . TYR A 1 169 ? 1.639 8.68 19.109 1 90.56 169 TYR A C 1
ATOM 1327 O O . TYR A 1 169 ? 0.557 9.016 18.609 1 90.56 169 TYR A O 1
ATOM 1335 N N . ILE A 1 170 ? 2.404 9.383 19.859 1 91.69 170 ILE A N 1
ATOM 1336 C CA . ILE A 1 170 ? 2.23 10.828 19.906 1 91.69 170 ILE A CA 1
ATOM 1337 C C . ILE A 1 170 ? 3.369 11.508 19.141 1 91.69 170 ILE A C 1
ATOM 1339 O O . ILE A 1 170 ? 4.543 11.297 19.453 1 91.69 170 ILE A O 1
ATOM 1343 N N . CYS A 1 171 ? 2.961 12.195 18.156 1 94.56 171 CYS A N 1
ATOM 1344 C CA . CYS A 1 171 ? 3.945 12.945 17.391 1 94.56 171 CYS A CA 1
ATOM 1345 C C . CYS A 1 171 ? 4.105 14.359 17.953 1 94.56 171 CYS A C 1
ATOM 1347 O O . CYS A 1 171 ? 3.113 15.055 18.188 1 94.56 171 CYS A O 1
ATOM 1349 N N . VAL A 1 172 ? 5.344 14.75 18.172 1 95.06 172 VAL A N 1
ATOM 1350 C CA . VAL A 1 172 ? 5.621 16.062 18.75 1 95.06 172 VAL A CA 1
ATOM 1351 C C . VAL A 1 172 ? 6.504 16.875 17.797 1 95.06 172 VAL A C 1
ATOM 1353 O O . VAL A 1 172 ? 7.598 16.438 17.438 1 95.06 172 VAL A O 1
ATOM 1356 N N . CYS A 1 173 ? 6.027 17.984 17.406 1 94.88 173 CYS A N 1
ATOM 1357 C CA . CYS A 1 173 ? 6.785 18.938 16.609 1 94.88 173 CYS A CA 1
ATOM 1358 C C . CYS A 1 173 ? 6.914 20.266 17.312 1 94.88 173 CYS A C 1
ATOM 1360 O O . CYS A 1 173 ? 6.148 20.562 18.234 1 94.88 173 CYS A O 1
ATOM 1362 N N . VAL A 1 174 ? 7.926 21.031 16.906 1 94.12 174 VAL A N 1
ATOM 1363 C CA . VAL A 1 174 ? 8.195 22.281 17.609 1 94.12 174 VAL A CA 1
ATOM 1364 C C . VAL A 1 174 ? 8.367 23.406 16.594 1 94.12 174 VAL A C 1
ATOM 1366 O O . VAL A 1 174 ? 8.93 23.203 15.516 1 94.12 174 VAL A O 1
ATOM 1369 N N . TYR A 1 175 ? 7.75 24.547 16.922 1 91.06 175 TYR A N 1
ATOM 1370 C CA . TYR A 1 175 ? 7.988 25.797 16.219 1 91.06 175 TYR A CA 1
ATOM 1371 C C . TYR A 1 175 ? 8.844 26.75 17.062 1 91.06 175 TYR A C 1
ATOM 1373 O O . TYR A 1 175 ? 8.539 26.984 18.234 1 91.06 175 TYR A O 1
ATOM 1381 N N . TYR A 1 176 ? 9.938 27.234 16.453 1 90.19 176 TYR A N 1
ATOM 1382 C CA . TYR A 1 176 ? 10.789 28.156 17.203 1 90.19 176 TYR A CA 1
ATOM 1383 C C . TYR A 1 176 ? 11.578 29.062 16.266 1 90.19 176 TYR A C 1
ATOM 1385 O O . TYR A 1 176 ? 11.586 28.859 15.055 1 90.19 176 TYR A O 1
ATOM 1393 N N . SER A 1 177 ? 11.977 30.109 16.828 1 88.19 177 SER A N 1
ATOM 1394 C CA . SER A 1 177 ? 12.906 31 16.125 1 88.19 177 SER A CA 1
ATOM 1395 C C . SER A 1 177 ? 14.352 30.641 16.422 1 88.19 177 SER A C 1
ATOM 1397 O O . SER A 1 177 ? 14.758 30.609 17.594 1 88.19 177 SER A O 1
ATOM 1399 N N . ASN A 1 178 ? 15.07 30.344 15.414 1 82.88 178 ASN A N 1
ATOM 1400 C CA . ASN A 1 178 ? 16.438 29.906 15.617 1 82.88 178 ASN A CA 1
ATOM 1401 C C . ASN A 1 178 ? 17.375 31.078 15.898 1 82.88 178 ASN A C 1
ATOM 1403 O O . ASN A 1 178 ? 16.938 32.219 15.969 1 82.88 178 ASN A O 1
ATOM 1407 N N . SER A 1 179 ? 18.656 30.719 16.062 1 77.88 179 SER A N 1
ATOM 1408 C CA . SER A 1 179 ? 19.656 31.75 16.359 1 77.88 179 SER A CA 1
ATOM 1409 C C . SER A 1 179 ? 19.797 32.75 15.203 1 77.88 179 SER A C 1
ATOM 1411 O O . SER A 1 179 ? 20.156 33.906 15.414 1 77.88 179 SER A O 1
ATOM 1413 N N . LEU A 1 180 ? 19.328 32.219 14.039 1 73.5 180 LEU A N 1
ATOM 1414 C CA . LEU A 1 180 ? 19.391 33.094 12.875 1 73.5 180 LEU A CA 1
ATOM 1415 C C . LEU A 1 180 ? 18.094 33.875 12.711 1 73.5 180 LEU A C 1
ATOM 1417 O O . LEU A 1 180 ? 17.891 34.562 11.703 1 73.5 180 LEU A O 1
ATOM 1421 N N . GLN A 1 181 ? 17.219 33.719 13.711 1 76.25 181 GLN A N 1
ATOM 1422 C CA . GLN A 1 181 ? 15.953 34.438 13.773 1 76.25 181 GLN A CA 1
ATOM 1423 C C . GLN A 1 181 ? 15.047 34.062 12.609 1 76.25 181 GLN A C 1
ATOM 1425 O O . GLN A 1 181 ? 14.43 34.938 11.984 1 76.25 181 GLN A O 1
ATOM 1430 N N . LYS A 1 182 ? 15.219 32.875 12.281 1 80.69 182 LYS A N 1
ATOM 1431 C CA . LYS A 1 182 ? 14.297 32.281 11.32 1 80.69 182 LYS A CA 1
ATOM 1432 C C . LYS A 1 182 ? 13.352 31.297 12 1 80.69 182 LYS A C 1
ATOM 1434 O O . LYS A 1 182 ? 13.734 30.594 12.938 1 80.69 182 LYS A O 1
ATOM 1439 N N . ILE A 1 183 ? 12.188 31.391 11.555 1 82.94 183 ILE A N 1
ATOM 1440 C CA . ILE A 1 183 ? 11.211 30.469 12.125 1 82.94 183 ILE A CA 1
ATOM 1441 C C . ILE A 1 183 ? 11.383 29.078 11.508 1 82.94 183 ILE A C 1
ATOM 1443 O O . ILE A 1 183 ? 11.328 28.938 10.289 1 82.94 183 ILE A O 1
ATOM 1447 N N . ILE A 1 184 ? 11.664 28.141 12.328 1 85 184 ILE A N 1
ATOM 1448 C CA . ILE A 1 184 ? 11.938 26.781 11.875 1 85 184 ILE A CA 1
ATOM 1449 C C . ILE A 1 184 ? 10.953 25.812 12.539 1 85 184 ILE A C 1
ATOM 1451 O O . ILE A 1 184 ? 10.516 26.047 13.664 1 85 184 ILE A O 1
ATOM 1455 N N . THR A 1 185 ? 10.625 24.812 11.727 1 88.19 185 THR A N 1
ATOM 1456 C CA . THR A 1 185 ? 9.844 23.703 12.25 1 88.19 185 THR A CA 1
ATOM 1457 C C . THR A 1 185 ? 10.727 22.484 12.492 1 88.19 185 THR A C 1
ATOM 1459 O O . THR A 1 185 ? 11.516 22.094 11.625 1 88.19 185 THR A O 1
ATOM 1462 N N . GLY A 1 186 ? 10.703 22.031 13.719 1 91.56 186 GLY A N 1
ATOM 1463 C CA . GLY A 1 186 ? 11.492 20.859 14.07 1 91.56 186 GLY A CA 1
ATOM 1464 C C . GLY A 1 186 ? 10.641 19.672 14.453 1 91.56 186 GLY A C 1
ATOM 1465 O O . GLY A 1 186 ? 9.492 19.828 14.867 1 91.56 186 GLY A O 1
ATOM 1466 N N . PHE A 1 187 ? 11.242 18.562 14.289 1 95.25 187 PHE A N 1
ATOM 1467 C CA . PHE A 1 187 ? 10.648 17.297 14.727 1 95.25 187 PHE A CA 1
ATOM 1468 C C . PHE A 1 187 ? 11.305 16.797 16 1 95.25 187 PHE A C 1
ATOM 1470 O O . PHE A 1 187 ? 12.5 16.469 16 1 95.25 187 PHE A O 1
ATOM 1477 N N . LEU A 1 188 ? 10.523 16.703 17.016 1 95 188 LEU A N 1
ATOM 1478 C CA . LEU A 1 188 ? 11.102 16.312 18.297 1 95 188 LEU A CA 1
ATOM 1479 C C . LEU A 1 188 ? 11.055 14.805 18.484 1 95 188 LEU A C 1
ATOM 1481 O O . LEU A 1 188 ? 11.891 14.234 19.188 1 95 188 LEU A O 1
ATOM 1485 N N . GLY A 1 189 ? 9.984 14.203 17.906 1 94.56 189 GLY A N 1
ATOM 1486 C CA . GLY A 1 189 ? 9.984 12.75 18 1 94.56 189 GLY A CA 1
ATOM 1487 C C . GLY A 1 189 ? 8.594 12.148 17.969 1 94.56 189 GLY A C 1
ATOM 1488 O O . GLY A 1 189 ? 7.598 12.867 18.031 1 94.56 189 GLY A O 1
ATOM 1489 N N . LEU A 1 190 ? 8.625 10.898 17.844 1 93.81 190 LEU A N 1
ATOM 1490 C CA . LEU A 1 190 ? 7.449 10.031 17.922 1 93.81 190 LEU A CA 1
ATOM 1491 C C . LEU A 1 190 ? 7.461 9.219 19.203 1 93.81 190 LEU A C 1
ATOM 1493 O O . LEU A 1 190 ? 8.273 8.297 19.359 1 93.81 190 LEU A O 1
ATOM 1497 N N . VAL A 1 191 ? 6.523 9.492 20.031 1 92.81 191 VAL A N 1
ATOM 1498 C CA . VAL A 1 191 ? 6.535 8.883 21.359 1 92.81 191 VAL A CA 1
ATOM 1499 C C . VAL A 1 191 ? 5.465 7.797 21.438 1 92.81 191 VAL A C 1
ATOM 1501 O O . VAL A 1 191 ? 4.281 8.07 21.234 1 92.81 191 VAL A O 1
ATOM 1504 N N . PRO A 1 192 ? 5.898 6.629 21.703 1 90.38 192 PRO A N 1
ATOM 1505 C CA . PRO A 1 192 ? 4.914 5.559 21.859 1 90.38 192 PRO A CA 1
ATOM 1506 C C . PRO A 1 192 ? 4.098 5.688 23.141 1 90.38 192 PRO A C 1
ATOM 1508 O O . PRO A 1 192 ? 4.633 6.074 24.188 1 90.38 192 PRO A O 1
ATOM 1511 N N . VAL A 1 193 ? 2.846 5.484 23.031 1 86.62 193 VAL A N 1
ATOM 1512 C CA . VAL A 1 193 ? 1.969 5.555 24.188 1 86.62 193 VAL A CA 1
ATOM 1513 C C . VAL A 1 193 ? 1.087 4.309 24.25 1 86.62 193 VAL A C 1
ATOM 1515 O O . VAL A 1 193 ? 0.711 3.758 23.203 1 86.62 193 VAL A O 1
ATOM 1518 N N . ILE A 1 194 ? 0.942 3.793 25.391 1 75.12 194 ILE A N 1
ATOM 1519 C CA . ILE A 1 194 ? 0.083 2.631 25.578 1 75.12 194 ILE A CA 1
ATOM 1520 C C . ILE A 1 194 ? -1.382 3.064 25.578 1 75.12 194 ILE A C 1
ATOM 1522 O O . ILE A 1 194 ? -2.207 2.473 24.875 1 75.12 194 ILE A O 1
ATOM 1526 N N . SER A 1 195 ? -1.603 4.125 26.453 1 76.06 195 SER A N 1
ATOM 1527 C CA . SER A 1 195 ? -2.961 4.656 26.5 1 76.06 195 SER A CA 1
ATOM 1528 C C . SER A 1 195 ? -2.99 6.137 26.141 1 76.06 195 SER A C 1
ATOM 1530 O O . SER A 1 195 ? -1.976 6.828 26.266 1 76.06 195 SER A O 1
ATOM 1532 N N . THR A 1 196 ? -4.137 6.504 25.641 1 72.44 196 THR A N 1
ATOM 1533 C CA . THR A 1 196 ? -4.223 7.883 25.172 1 72.44 196 THR A CA 1
ATOM 1534 C C . THR A 1 196 ? -4.977 8.75 26.172 1 72.44 196 THR A C 1
ATOM 1536 O O . THR A 1 196 ?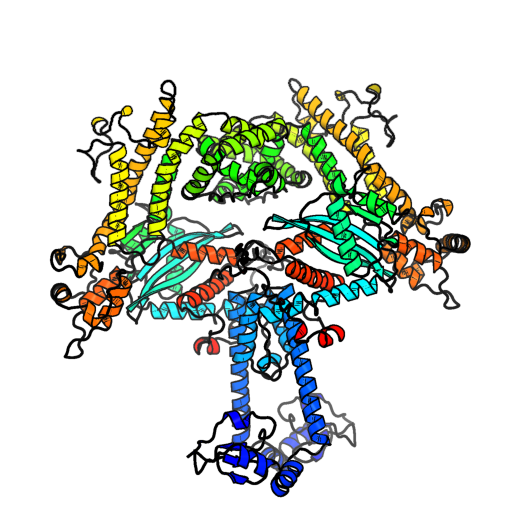 -5.68 9.688 25.797 1 72.44 196 THR A O 1
ATOM 1539 N N . THR A 1 197 ? -4.727 8.352 27.438 1 79.06 197 THR A N 1
ATOM 1540 C CA . THR A 1 197 ? -5.312 9.227 28.453 1 79.06 197 THR A CA 1
ATOM 1541 C C . THR A 1 197 ? -4.473 10.492 28.625 1 79.06 197 THR A C 1
ATOM 1543 O O . THR A 1 197 ? -3.293 10.516 28.25 1 79.06 197 THR A O 1
ATOM 1546 N N . ALA A 1 198 ? -5.094 11.469 29.188 1 81.75 198 ALA A N 1
ATOM 1547 C CA . ALA A 1 198 ? -4.414 12.75 29.344 1 81.75 198 ALA A CA 1
ATOM 1548 C C . ALA A 1 198 ? -3.154 12.602 30.203 1 81.75 198 ALA A C 1
ATOM 1550 O O . ALA A 1 198 ? -2.102 13.141 29.859 1 81.75 198 ALA A O 1
ATOM 1551 N N . ASP A 1 199 ? -3.225 11.805 31.234 1 83.56 199 ASP A N 1
ATOM 1552 C CA . ASP A 1 199 ? -2.094 11.641 32.125 1 83.56 199 ASP A CA 1
ATOM 1553 C C . ASP A 1 199 ? -0.943 10.906 31.453 1 83.56 199 ASP A C 1
ATOM 1555 O O . ASP A 1 199 ? 0.222 11.266 31.625 1 83.56 199 ASP A O 1
ATOM 1559 N N . ASP A 1 200 ? -1.342 9.984 30.703 1 85.44 200 ASP A N 1
ATOM 1560 C CA . ASP A 1 200 ? -0.32 9.203 30.016 1 85.44 200 ASP A CA 1
ATOM 1561 C C . ASP A 1 200 ? 0.374 10.039 28.938 1 85.44 200 ASP A C 1
ATOM 1563 O O . ASP A 1 200 ? 1.588 9.938 28.766 1 85.44 200 ASP A O 1
ATOM 1567 N N . VAL A 1 201 ? -0.359 10.844 28.344 1 87.31 201 VAL A N 1
ATOM 1568 C CA . VAL A 1 201 ? 0.181 11.672 27.266 1 87.31 201 VAL A CA 1
ATOM 1569 C C . VAL A 1 201 ? 1.12 12.727 27.859 1 87.31 201 VAL A C 1
ATOM 1571 O O . VAL A 1 201 ? 2.207 12.961 27.328 1 87.31 201 VAL A O 1
ATOM 1574 N N . VAL A 1 202 ? 0.691 13.297 28.969 1 88.19 202 VAL A N 1
ATOM 1575 C CA . VAL A 1 202 ? 1.496 14.336 29.609 1 88.19 202 VAL A CA 1
ATOM 1576 C C . VAL A 1 202 ? 2.785 13.727 30.156 1 88.19 202 VAL A C 1
ATOM 1578 O O . VAL A 1 202 ? 3.861 14.312 30.016 1 88.19 202 VAL A O 1
ATOM 1581 N N . SER A 1 203 ? 2.604 12.594 30.719 1 89.38 203 SER A N 1
ATOM 1582 C CA . SER A 1 203 ? 3.779 11.93 31.281 1 89.38 203 SER A CA 1
ATOM 1583 C C . SER A 1 203 ? 4.77 11.555 30.188 1 89.38 203 SER A C 1
ATOM 1585 O O . SER A 1 203 ? 5.977 11.727 30.344 1 89.38 203 SER A O 1
ATOM 1587 N N . ALA A 1 204 ? 4.219 11.078 29.141 1 90.06 204 ALA A N 1
ATOM 1588 C CA . ALA A 1 204 ? 5.062 10.688 28.016 1 90.06 204 ALA A CA 1
ATOM 1589 C C . ALA A 1 204 ? 5.75 11.906 27.391 1 90.06 204 ALA A C 1
ATOM 1591 O O . ALA A 1 204 ? 6.934 11.852 27.062 1 90.06 204 ALA A O 1
ATOM 1592 N N . LEU A 1 205 ? 5.047 12.969 27.25 1 90.62 205 LEU A N 1
ATOM 1593 C CA . LEU A 1 205 ? 5.586 14.195 26.688 1 90.62 205 LEU A CA 1
ATOM 1594 C C . LEU A 1 205 ? 6.676 14.781 27.578 1 90.62 205 LEU A C 1
ATOM 1596 O O . LEU A 1 205 ? 7.75 15.141 27.109 1 90.62 205 LEU A O 1
ATOM 1600 N N . ASN A 1 206 ? 6.383 14.805 28.828 1 90.88 206 ASN A N 1
ATOM 1601 C CA . ASN A 1 206 ? 7.348 15.352 29.781 1 90.88 206 ASN A CA 1
ATOM 1602 C C . ASN A 1 206 ? 8.633 14.523 29.828 1 90.88 206 ASN A C 1
ATOM 1604 O O . ASN A 1 206 ? 9.727 15.078 29.859 1 90.88 206 ASN A O 1
ATOM 1608 N N . SER A 1 207 ? 8.391 13.289 29.828 1 91.94 207 SER A N 1
ATOM 1609 C CA . SER A 1 207 ? 9.547 12.398 29.844 1 91.94 207 SER A CA 1
ATOM 1610 C C . SER A 1 207 ? 10.398 12.586 28.594 1 91.94 207 SER A C 1
ATOM 1612 O O . SER A 1 207 ? 11.633 12.586 28.672 1 91.94 207 SER A O 1
ATOM 1614 N N . HIS A 1 208 ? 9.766 12.781 27.562 1 92.62 208 HIS A N 1
ATOM 1615 C CA . HIS A 1 208 ? 10.469 12.938 26.297 1 92.62 208 HIS A CA 1
ATOM 1616 C C . HIS A 1 208 ? 11.203 14.273 26.234 1 92.62 208 HIS A C 1
ATOM 1618 O O . HIS A 1 208 ? 12.352 14.336 25.797 1 92.62 208 HIS A O 1
ATOM 1624 N N . LEU A 1 209 ? 10.594 15.336 26.656 1 92.81 209 LEU A N 1
ATOM 1625 C CA . LEU A 1 209 ? 11.211 16.656 26.656 1 92.81 209 LEU A CA 1
ATOM 1626 C C . LEU A 1 209 ? 12.391 16.703 27.625 1 92.81 209 LEU A C 1
ATOM 1628 O O . LEU A 1 209 ? 13.414 17.328 27.328 1 92.81 209 LEU A O 1
ATOM 1632 N N . LYS A 1 210 ? 12.211 15.992 28.688 1 92.06 210 LYS A N 1
ATOM 1633 C CA . LYS A 1 210 ? 13.312 15.922 29.656 1 92.06 210 LYS A CA 1
ATOM 1634 C C . LYS A 1 210 ? 14.508 15.18 29.078 1 92.06 210 LYS A C 1
ATOM 1636 O O . LYS A 1 210 ? 15.656 15.602 29.25 1 92.06 210 LYS A O 1
ATOM 1641 N N . LYS A 1 211 ? 14.18 14.148 28.422 1 90.06 211 LYS A N 1
ATOM 1642 C CA . LYS A 1 211 ? 15.242 13.375 27.781 1 90.06 211 LYS A CA 1
ATOM 1643 C C . LYS A 1 211 ? 15.992 14.227 26.75 1 90.06 211 LYS A C 1
ATOM 1645 O O . LYS A 1 211 ? 17.203 14.062 26.578 1 90.06 211 LYS A O 1
ATOM 1650 N N . MET A 1 212 ? 15.336 15.172 26.125 1 91.31 212 MET A N 1
ATOM 1651 C CA . MET A 1 212 ? 15.93 16.031 25.109 1 91.31 212 MET A CA 1
ATOM 1652 C C . MET A 1 212 ? 16.484 17.312 25.719 1 91.31 212 MET A C 1
ATOM 1654 O O . MET A 1 212 ? 17.031 18.156 25.016 1 91.31 212 MET A O 1
ATOM 1658 N N . ASN A 1 213 ? 16.344 17.469 26.969 1 90.88 213 ASN A N 1
ATOM 1659 C CA . ASN A 1 213 ? 16.812 18.641 27.703 1 90.88 213 ASN A CA 1
ATOM 1660 C C . ASN A 1 213 ? 16.109 19.922 27.25 1 90.88 213 ASN A C 1
ATOM 1662 O O . ASN A 1 213 ? 16.766 20.938 27.016 1 90.88 213 ASN A O 1
ATOM 1666 N N . ILE A 1 214 ? 14.859 19.781 26.969 1 92.81 214 ILE A N 1
ATOM 1667 C CA . ILE A 1 214 ? 14.047 20.938 26.609 1 92.81 214 ILE A CA 1
ATOM 1668 C C . ILE A 1 214 ? 13.156 21.312 27.797 1 92.81 214 ILE A C 1
ATOM 1670 O O . ILE A 1 214 ? 12.461 20.469 28.359 1 92.81 214 ILE A O 1
ATOM 1674 N N . ASN A 1 215 ? 13.211 22.531 28.078 1 89.75 215 ASN A N 1
ATOM 1675 C CA . ASN A 1 215 ? 12.43 23.031 29.219 1 89.75 215 ASN A CA 1
ATOM 1676 C C . ASN A 1 215 ? 11.016 23.406 28.781 1 89.75 215 ASN A C 1
ATOM 1678 O O . ASN A 1 215 ? 10.828 24.359 28.031 1 89.75 215 ASN A O 1
ATOM 1682 N N . ILE A 1 216 ? 10.07 22.859 29.344 1 89.06 216 ILE A N 1
ATOM 1683 C CA . ILE A 1 216 ? 8.672 23.047 28.969 1 89.06 216 ILE A CA 1
ATOM 1684 C C . ILE A 1 216 ? 8.211 24.438 29.406 1 89.06 216 ILE A C 1
ATOM 1686 O O . ILE A 1 216 ? 7.238 24.969 28.859 1 89.06 216 ILE A O 1
ATOM 1690 N N . GLN A 1 217 ? 8.922 25.062 30.281 1 86.38 217 GLN A N 1
ATOM 1691 C CA . GLN A 1 217 ? 8.531 26.375 30.797 1 86.38 217 GLN A CA 1
ATOM 1692 C C . GLN A 1 217 ? 8.68 27.438 29.719 1 86.38 217 GLN A C 1
ATOM 1694 O O . GLN A 1 217 ? 8.078 28.516 29.828 1 86.38 217 GLN A O 1
ATOM 1699 N N . SER A 1 218 ? 9.469 27.141 28.703 1 87.69 218 SER A N 1
ATOM 1700 C CA . SER A 1 218 ? 9.672 28.094 27.625 1 87.69 218 SER A CA 1
ATOM 1701 C C . SER A 1 218 ? 8.602 27.938 26.547 1 87.69 218 SER A C 1
ATOM 1703 O O . SER A 1 218 ? 8.625 28.641 25.531 1 87.69 218 SER A O 1
ATOM 1705 N N . CYS A 1 219 ? 7.688 27.078 26.844 1 90.56 219 CYS A N 1
ATOM 1706 C CA . CYS A 1 219 ? 6.629 26.828 25.875 1 90.56 219 CYS A CA 1
ATOM 1707 C C . CYS A 1 219 ? 5.574 27.922 25.922 1 90.56 219 CYS A C 1
ATOM 1709 O O . CYS A 1 219 ? 5.039 28.219 27 1 90.56 219 CYS A O 1
ATOM 1711 N N . ILE A 1 220 ? 5.305 28.484 24.766 1 86.88 220 ILE A N 1
ATOM 1712 C CA . ILE A 1 220 ? 4.371 29.594 24.734 1 86.88 220 ILE A CA 1
ATOM 1713 C C . ILE A 1 220 ? 3.033 29.141 24.156 1 86.88 220 ILE A C 1
ATOM 1715 O O . ILE A 1 220 ? 2.002 29.781 24.375 1 86.88 220 ILE A O 1
ATOM 1719 N N . GLY A 1 221 ? 3.105 28.141 23.359 1 87.88 221 GLY A N 1
ATOM 1720 C CA . GLY A 1 221 ? 1.877 27.672 22.734 1 87.88 221 GLY A CA 1
ATOM 1721 C C . GLY A 1 221 ? 1.861 26.188 22.469 1 87.88 221 GLY A C 1
ATOM 1722 O O . GLY A 1 221 ? 2.914 25.562 22.297 1 87.88 221 GLY A O 1
ATOM 1723 N N . ILE A 1 222 ? 0.646 25.609 22.453 1 88.56 222 ILE A N 1
ATOM 1724 C CA . ILE A 1 222 ? 0.467 24.203 22.141 1 88.56 222 ILE A CA 1
ATOM 1725 C C . ILE A 1 222 ? -0.672 24.031 21.141 1 88.56 222 ILE A C 1
ATOM 1727 O O . ILE A 1 222 ? -1.741 24.625 21.312 1 88.56 222 ILE A O 1
ATOM 1731 N N . GLY A 1 223 ? -0.309 23.406 20.078 1 88.12 223 GLY A N 1
ATOM 1732 C CA . GLY A 1 223 ? -1.314 23.078 19.078 1 88.12 223 GLY A CA 1
ATOM 1733 C C . GLY A 1 223 ? -1.762 21.641 19.141 1 88.12 223 GLY A C 1
ATOM 1734 O O . GLY A 1 223 ? -0.932 20.719 19.234 1 88.12 223 GLY A O 1
ATOM 1735 N N . THR A 1 224 ? -3.096 21.391 19.219 1 86.56 224 THR A N 1
ATOM 1736 C CA . THR A 1 224 ? -3.646 20.031 19.25 1 86.56 224 THR A CA 1
ATOM 1737 C C . THR A 1 224 ? -4.875 19.938 18.344 1 86.56 224 THR A C 1
ATOM 1739 O O . THR A 1 224 ? -5.363 20.938 17.844 1 86.56 224 THR A O 1
ATOM 1742 N N . ASP A 1 225 ? -5.344 18.719 18.047 1 78.5 225 ASP A N 1
ATOM 1743 C CA . ASP A 1 225 ? -6.523 18.516 17.219 1 78.5 225 ASP A CA 1
ATOM 1744 C C . ASP A 1 225 ? -7.805 18.781 18 1 78.5 225 ASP A C 1
ATOM 1746 O O . ASP A 1 225 ? -8.891 18.844 17.422 1 78.5 225 ASP A O 1
ATOM 1750 N N . GLY A 1 226 ? -7.766 19.062 19.312 1 68.69 226 GLY A N 1
ATOM 1751 C CA . GLY A 1 226 ? -8.93 19.453 20.094 1 68.69 226 GLY A CA 1
ATOM 1752 C C . GLY A 1 226 ? -9.586 18.281 20.812 1 68.69 226 GLY A C 1
ATOM 1753 O O . GLY A 1 226 ? -10.648 18.438 21.406 1 68.69 226 GLY A O 1
ATOM 1754 N N . ALA A 1 227 ? -9.016 17.109 20.672 1 73.25 227 ALA A N 1
ATOM 1755 C CA . ALA A 1 227 ? -9.578 15.953 21.391 1 73.25 227 ALA A CA 1
ATOM 1756 C C . ALA A 1 227 ? -9.625 16.203 22.891 1 73.25 227 ALA A C 1
ATOM 1758 O O . ALA A 1 227 ? -8.859 17.031 23.406 1 73.25 227 ALA A O 1
ATOM 1759 N N . SER A 1 228 ? -10.539 15.625 23.531 1 70.38 228 SER A N 1
ATOM 1760 C CA . SER A 1 228 ? -10.805 15.883 24.938 1 70.38 228 SER A CA 1
ATOM 1761 C C . SER A 1 228 ? -9.578 15.609 25.797 1 70.38 228 SER A C 1
ATOM 1763 O O . SER A 1 228 ? -9.312 16.328 26.766 1 70.38 228 SER A O 1
ATOM 1765 N N . ASN A 1 229 ? -8.922 14.609 25.375 1 76.31 229 ASN A N 1
ATOM 1766 C CA . ASN A 1 229 ? -7.734 14.266 26.156 1 76.31 229 ASN A CA 1
ATOM 1767 C C . ASN A 1 229 ? -6.641 15.32 26 1 76.31 229 ASN A C 1
ATOM 1769 O O . ASN A 1 229 ? -5.781 15.469 26.859 1 76.31 229 ASN A O 1
ATOM 1773 N N . MET A 1 230 ? -6.777 16.078 24.953 1 77 230 MET A N 1
ATOM 1774 C CA . MET A 1 230 ? -5.762 17.078 24.672 1 77 230 MET A CA 1
ATOM 1775 C C . MET A 1 230 ? -6.238 18.469 25.094 1 77 230 MET A C 1
ATOM 1777 O O . MET A 1 230 ? -5.438 19.297 25.531 1 77 230 MET A O 1
ATOM 1781 N N . TYR A 1 231 ? -7.574 18.719 24.891 1 71.62 231 TYR A N 1
ATOM 1782 C CA . TYR A 1 231 ? -8.109 20.062 25.125 1 71.62 231 TYR A CA 1
ATOM 1783 C C . TYR A 1 231 ? -9.242 20.031 26.141 1 71.62 231 TYR A C 1
ATOM 1785 O O . TYR A 1 231 ? -9.969 21.016 26.297 1 71.62 231 TYR A O 1
ATOM 1793 N N . GLY A 1 232 ? -9.312 19.203 27.047 1 66.81 232 GLY A N 1
ATOM 1794 C CA . GLY A 1 232 ? -10.43 19.156 27.984 1 66.81 232 GLY A CA 1
ATOM 1795 C C . GLY A 1 232 ? -10.305 20.188 29.094 1 66.81 232 GLY A C 1
ATOM 1796 O O . GLY A 1 232 ? -9.211 20.703 29.344 1 66.81 232 GLY A O 1
ATOM 1797 N N . SER A 1 233 ? -11.328 20.797 29.594 1 65.25 233 SER A N 1
ATOM 1798 C CA . SER A 1 233 ? -11.383 21.844 30.609 1 65.25 233 SER A CA 1
ATOM 1799 C C . SER A 1 233 ? -10.859 21.328 31.938 1 65.25 233 SER A C 1
ATOM 1801 O O . SER A 1 233 ? -10.367 22.109 32.75 1 65.25 233 SER A O 1
ATOM 1803 N N . ASN A 1 234 ? -10.906 20.109 32.094 1 68.56 234 ASN A N 1
ATOM 1804 C CA . ASN A 1 234 ? -10.586 19.656 33.438 1 68.56 234 ASN A CA 1
ATOM 1805 C C . ASN A 1 234 ? -9.234 18.938 33.5 1 68.56 234 ASN A C 1
ATOM 1807 O O . ASN A 1 234 ? -8.305 19.391 34.156 1 68.56 234 ASN A O 1
ATOM 1811 N N . HIS A 1 235 ? -9.227 17.828 32.844 1 80.25 235 HIS A N 1
ATOM 1812 C CA . HIS A 1 235 ? -8.047 16.984 32.906 1 80.25 235 HIS A CA 1
ATOM 1813 C C . HIS A 1 235 ? -7.559 16.625 31.516 1 80.25 235 HIS A C 1
ATOM 1815 O O . HIS A 1 235 ? -7.91 15.57 30.969 1 80.25 235 HIS A O 1
ATOM 1821 N N . SER A 1 236 ? -6.793 17.734 31.016 1 82.88 236 SER A N 1
ATOM 1822 C CA . SER A 1 236 ? -6.289 17.547 29.656 1 82.88 236 SER A CA 1
ATOM 1823 C C . SER A 1 236 ? -4.805 17.875 29.562 1 82.88 236 SER A C 1
ATOM 1825 O O . SER A 1 236 ? -4.207 18.344 30.531 1 82.88 236 SER A O 1
ATOM 1827 N N . LEU A 1 237 ? -4.188 17.531 28.484 1 84.25 237 LEU A N 1
ATOM 1828 C CA . LEU A 1 237 ? -2.791 17.875 28.25 1 84.25 237 LEU A CA 1
ATOM 1829 C C . LEU A 1 237 ? -2.555 19.375 28.422 1 84.25 237 LEU A C 1
ATOM 1831 O O . LEU A 1 237 ? -1.585 19.781 29.062 1 84.25 237 LEU A O 1
ATOM 1835 N N . PHE A 1 238 ? -3.43 20.188 27.969 1 84.75 238 PHE A N 1
ATOM 1836 C CA . PHE A 1 238 ? -3.301 21.641 28.031 1 84.75 238 PHE A CA 1
ATOM 1837 C C . PHE A 1 238 ? -3.324 22.109 29.484 1 84.75 238 PHE A C 1
ATOM 1839 O O . PHE A 1 238 ? -2.488 22.922 29.891 1 84.75 238 PHE A O 1
ATOM 1846 N N . THR A 1 239 ? -4.285 21.562 30.234 1 86.12 239 THR A N 1
ATOM 1847 C CA . THR A 1 239 ? -4.438 22.016 31.609 1 86.12 239 THR A CA 1
ATOM 1848 C C . THR A 1 239 ? -3.211 21.641 32.438 1 86.12 239 THR A C 1
ATOM 1850 O O . THR A 1 239 ? -2.777 22.406 33.312 1 86.12 239 THR A O 1
ATOM 1853 N N . LYS A 1 240 ? -2.723 20.578 32.125 1 86.75 240 LYS A N 1
ATOM 1854 C CA . LYS A 1 240 ? -1.569 20.109 32.906 1 86.75 240 LYS A CA 1
ATOM 1855 C C . LYS A 1 240 ? -0.312 20.891 32.531 1 86.75 240 LYS A C 1
ATOM 1857 O O . LYS A 1 240 ? 0.511 21.188 33.406 1 86.75 240 LYS A O 1
ATOM 1862 N N . VAL A 1 241 ? -0.152 21.219 31.312 1 85.88 241 VAL A N 1
ATOM 1863 C CA . VAL A 1 241 ? 1.015 21.984 30.891 1 85.88 241 VAL A CA 1
ATOM 1864 C C . VAL A 1 241 ? 0.869 23.438 31.328 1 85.88 241 VAL A C 1
ATOM 1866 O O . VAL A 1 241 ? 1.859 24.094 31.672 1 85.88 241 VAL A O 1
ATOM 1869 N N . LYS A 1 242 ? -0.317 23.938 31.297 1 87 242 LYS A N 1
ATOM 1870 C CA . LYS A 1 242 ? -0.587 25.312 31.703 1 87 242 LYS A CA 1
ATOM 1871 C C . LYS A 1 242 ? -0.236 25.531 33.156 1 87 242 LYS A C 1
ATOM 1873 O O . LYS A 1 242 ? 0.124 26.641 33.562 1 87 242 LYS A O 1
ATOM 1878 N N . GLU A 1 243 ? -0.357 24.484 33.938 1 85.38 243 GLU A N 1
ATOM 1879 C CA . GLU A 1 243 ? 0.044 24.578 35.344 1 85.38 243 GLU A CA 1
ATOM 1880 C C . GLU A 1 243 ? 1.522 24.938 35.469 1 85.38 243 GLU A C 1
ATOM 1882 O O . GLU A 1 243 ? 1.912 25.672 36.375 1 85.38 243 GLU A O 1
ATOM 1887 N N . LYS A 1 244 ? 2.281 24.5 34.531 1 84.12 244 LYS A N 1
ATOM 1888 C CA . LYS A 1 244 ? 3.717 24.766 34.531 1 84.12 244 LYS A CA 1
ATOM 1889 C C . LYS A 1 244 ? 4.043 26.062 33.812 1 84.12 244 LYS A C 1
ATOM 1891 O O . LYS A 1 244 ? 5.051 26.703 34.094 1 84.12 244 LYS A O 1
ATOM 1896 N N . CYS A 1 245 ? 3.219 26.312 32.781 1 84.56 245 CYS A N 1
ATOM 1897 C CA . CYS A 1 245 ? 3.389 27.516 31.969 1 84.56 245 CYS A CA 1
ATOM 1898 C C . CYS A 1 245 ? 2.123 28.359 31.984 1 84.56 245 CYS A C 1
ATOM 1900 O O . CYS A 1 245 ? 1.286 28.25 31.094 1 84.56 245 CYS A O 1
ATOM 1902 N N . PRO A 1 246 ? 2.055 29.281 32.781 1 80.12 246 PRO A N 1
ATOM 1903 C CA . PRO A 1 246 ? 0.815 30.047 32.969 1 80.12 246 PRO A CA 1
ATOM 1904 C C . PRO A 1 246 ? 0.441 30.844 31.719 1 80.12 246 PRO A C 1
ATOM 1906 O O . PRO A 1 246 ? -0.74 31.125 31.5 1 80.12 246 PRO A O 1
ATOM 1909 N N . ASN A 1 247 ? 1.394 31.266 30.922 1 77.88 247 ASN A N 1
ATOM 1910 C CA . ASN A 1 247 ? 1.086 32.094 29.75 1 77.88 247 ASN A CA 1
ATOM 1911 C C . ASN A 1 247 ? 0.925 31.234 28.5 1 77.88 247 ASN A C 1
ATOM 1913 O O . ASN A 1 247 ? 0.979 31.75 27.391 1 77.88 247 ASN A O 1
ATOM 1917 N N . LEU A 1 248 ? 0.646 30.016 28.75 1 85.5 248 LEU A N 1
ATOM 1918 C CA . LEU A 1 248 ? 0.521 29.094 27.625 1 85.5 248 LEU A CA 1
ATOM 1919 C C . LEU A 1 248 ? -0.75 29.375 26.844 1 85.5 248 LEU A C 1
ATOM 1921 O O . LEU A 1 248 ? -1.812 29.609 27.422 1 85.5 248 LEU A O 1
ATOM 1925 N N . VAL A 1 249 ? -0.571 29.516 25.547 1 82.56 249 VAL A N 1
ATOM 1926 C CA . VAL A 1 249 ? -1.71 29.75 24.672 1 82.56 249 VAL A CA 1
ATOM 1927 C C . VAL A 1 249 ? -2.078 28.453 23.953 1 82.56 249 VAL A C 1
ATOM 1929 O O . VAL A 1 249 ? -1.2 27.719 23.484 1 82.56 249 VAL A O 1
ATOM 1932 N N . LEU A 1 250 ? -3.312 28.172 24 1 82.69 250 LEU A N 1
ATOM 1933 C CA . LEU A 1 250 ? -3.807 26.984 23.328 1 82.69 250 LEU A CA 1
ATOM 1934 C C . LEU A 1 250 ? -4.328 27.328 21.938 1 82.69 250 LEU A C 1
ATOM 1936 O O . LEU A 1 250 ? -5.086 28.297 21.766 1 82.69 250 LEU A O 1
ATOM 1940 N N . PHE A 1 251 ? -3.854 26.578 21.047 1 81.94 251 PHE A N 1
ATOM 1941 C CA . PHE A 1 251 ? -4.363 26.719 19.703 1 81.94 251 PHE A CA 1
ATOM 1942 C C . PHE A 1 251 ? -5.043 25.422 19.234 1 81.94 251 PHE A C 1
ATOM 1944 O O . PHE A 1 251 ? -4.391 24.391 19.094 1 81.94 251 PHE A O 1
ATOM 1951 N N . LYS A 1 252 ? -6.27 25.484 19.062 1 84.25 252 LYS A N 1
ATOM 1952 C CA . LYS A 1 252 ? -7.008 24.375 18.484 1 84.25 252 LYS A CA 1
ATOM 1953 C C . LYS A 1 252 ? -6.953 24.406 16.953 1 84.25 252 LYS A C 1
ATOM 1955 O O . LYS A 1 252 ? -7.273 25.422 16.344 1 84.25 252 LYS A O 1
ATOM 1960 N N . CYS A 1 253 ? -6.574 23.312 16.422 1 86.69 253 CYS A N 1
ATOM 1961 C CA . CYS A 1 253 ? -6.422 23.25 14.977 1 86.69 253 CYS A CA 1
ATOM 1962 C C . CYS A 1 253 ? -7.727 23.609 14.273 1 86.69 253 CYS A C 1
ATOM 1964 O O . CYS A 1 253 ? -8.742 22.938 14.461 1 86.69 253 CYS A O 1
ATOM 1966 N N . VAL A 1 254 ? -7.637 24.609 13.484 1 87.06 254 VAL A N 1
ATOM 1967 C CA . VAL A 1 254 ? -8.82 25.094 12.781 1 87.06 254 VAL A CA 1
ATOM 1968 C C . VAL A 1 254 ? -9.266 24.062 11.758 1 87.06 254 VAL A C 1
ATOM 1970 O O . VAL A 1 254 ? -10.469 23.875 11.531 1 87.06 254 VAL A O 1
ATOM 1973 N N . CYS A 1 255 ? -8.32 23.406 11.164 1 85.56 255 CYS A N 1
ATOM 1974 C CA . CYS A 1 255 ? -8.656 22.391 10.18 1 85.56 255 CYS A CA 1
ATOM 1975 C C . CYS A 1 255 ? -9.508 21.281 10.805 1 85.56 255 CYS A C 1
ATOM 1977 O O . CYS A 1 255 ? -10.5 20.859 10.211 1 85.56 255 CYS A O 1
ATOM 1979 N N . HIS A 1 256 ? -9.156 20.891 11.93 1 84.56 256 HIS A N 1
ATOM 1980 C CA . HIS A 1 256 ? -9.922 19.875 12.633 1 84.56 256 HIS A CA 1
ATOM 1981 C C . HIS A 1 256 ? -11.273 20.406 13.078 1 84.56 256 HIS A C 1
ATOM 1983 O O . HIS A 1 256 ? -12.273 19.688 13.062 1 84.56 256 HIS A O 1
ATOM 1989 N N . SER A 1 257 ? -11.242 21.609 13.555 1 88.31 257 SER A N 1
ATOM 1990 C CA . SER A 1 257 ? -12.492 22.219 13.977 1 88.31 257 SER A CA 1
ATOM 1991 C C . SER A 1 257 ? -13.492 22.297 12.836 1 88.31 257 SER A C 1
ATOM 1993 O O . SER A 1 257 ? -14.672 21.984 13.008 1 88.31 257 SER A O 1
ATOM 1995 N N . VAL A 1 258 ? -12.984 22.734 11.695 1 89.38 258 VAL A N 1
ATOM 1996 C CA . VAL A 1 258 ? -13.844 22.828 10.516 1 89.38 258 VAL A CA 1
ATOM 1997 C C . VAL A 1 258 ? -14.391 21.453 10.164 1 89.38 258 VAL A C 1
ATOM 1999 O O . VAL A 1 258 ? -15.578 21.312 9.859 1 89.38 258 VAL A O 1
ATOM 2002 N N . HIS A 1 259 ? -13.602 20.516 10.281 1 87.62 259 HIS A N 1
ATOM 2003 C CA . HIS A 1 259 ? -14.008 19.156 9.984 1 87.62 259 HIS A CA 1
ATOM 2004 C C . HIS A 1 259 ? -15.062 18.672 10.977 1 87.62 259 HIS A C 1
ATOM 2006 O O . HIS A 1 259 ? -16.047 18.031 10.578 1 87.62 259 HIS A O 1
ATOM 2012 N N . LEU A 1 260 ? -14.852 18.938 12.18 1 88.44 260 LEU A N 1
ATOM 2013 C CA . LEU A 1 260 ? -15.789 18.5 13.211 1 88.44 260 LEU A CA 1
ATOM 2014 C C . LEU A 1 260 ? -17.141 19.188 13.039 1 88.44 260 LEU A C 1
ATOM 2016 O O . LEU A 1 260 ? -18.188 18.578 13.328 1 88.44 260 LEU A O 1
ATOM 2020 N N . CYS A 1 261 ? -17.109 20.406 12.609 1 92.62 261 CYS A N 1
ATOM 2021 C CA . CYS A 1 261 ? -18.359 21.109 12.344 1 92.62 261 CYS A CA 1
ATOM 2022 C C . CYS A 1 261 ? -19.188 20.344 11.312 1 92.62 261 CYS A C 1
ATOM 2024 O O . CYS A 1 261 ? -20.391 20.125 11.516 1 92.62 261 CYS A O 1
ATOM 2026 N N . VAL A 1 262 ? -18.516 19.875 10.344 1 91.88 262 VAL A N 1
ATOM 2027 C CA . VAL A 1 262 ? -19.219 19.188 9.266 1 91.88 262 VAL A CA 1
ATOM 2028 C C . VAL A 1 262 ? -19.656 17.797 9.742 1 91.88 262 VAL A C 1
ATOM 2030 O O . VAL A 1 262 ? -20.766 17.359 9.43 1 91.88 262 VAL A O 1
ATOM 2033 N N . CYS A 1 263 ? -18.828 17.188 10.484 1 88.31 263 CYS A N 1
ATOM 2034 C CA . CYS A 1 263 ? -19.141 15.844 10.977 1 88.31 263 CYS A CA 1
ATOM 2035 C C . CYS A 1 263 ? -20.375 15.867 11.859 1 88.31 263 CYS A C 1
ATOM 2037 O O . CYS A 1 263 ? -21.188 14.938 11.828 1 88.31 263 CYS A O 1
ATOM 2039 N N . LYS A 1 264 ? -20.531 16.875 12.656 1 91.12 264 LYS A N 1
ATOM 2040 C CA . LYS A 1 264 ? -21.703 17 13.516 1 91.12 264 LYS A CA 1
ATOM 2041 C C . LYS A 1 264 ? -22.938 17.391 12.711 1 91.12 264 LYS A C 1
ATOM 2043 O O . LYS A 1 264 ? -24.031 16.875 12.953 1 91.12 264 LYS A O 1
ATOM 2048 N N . ALA A 1 265 ? -22.719 18.25 11.797 1 94.38 265 ALA A N 1
ATOM 2049 C CA . ALA A 1 265 ? -23.844 18.75 11.008 1 94.38 265 ALA A CA 1
ATOM 2050 C C . ALA A 1 265 ? -24.391 17.656 10.094 1 94.38 265 ALA A C 1
ATOM 2052 O O . ALA A 1 265 ? -25.609 17.562 9.875 1 94.38 265 ALA A O 1
ATOM 2053 N N . ILE A 1 266 ? -23.547 16.766 9.602 1 91.69 266 ILE A N 1
ATOM 2054 C CA . ILE A 1 266 ? -23.922 15.773 8.609 1 91.69 266 ILE A CA 1
ATOM 2055 C C . ILE A 1 266 ? -24.812 14.719 9.25 1 91.69 266 ILE A C 1
ATOM 2057 O O . ILE A 1 266 ? -25.531 13.984 8.555 1 91.69 266 ILE A O 1
ATOM 2061 N N . LYS A 1 267 ? -24.828 14.648 10.562 1 91.19 267 LYS A N 1
ATOM 2062 C CA . LYS A 1 267 ? -25.672 13.688 11.266 1 91.19 267 LYS A CA 1
ATOM 2063 C C . LYS A 1 267 ? -27.156 14.008 11.062 1 91.19 267 LYS A C 1
ATOM 2065 O O . LYS A 1 267 ? -28.016 13.148 11.266 1 91.19 267 LYS A O 1
ATOM 2070 N N . GLU A 1 268 ? -27.422 15.305 10.648 1 94.12 268 GLU A N 1
ATOM 2071 C CA . GLU A 1 268 ? -28.797 15.711 10.383 1 94.12 268 GLU A CA 1
ATOM 2072 C C . GLU A 1 268 ? -29.266 15.219 9.023 1 94.12 268 GLU A C 1
ATOM 2074 O O . GLU A 1 268 ? -30.469 15.18 8.758 1 94.12 268 GLU A O 1
ATOM 2079 N N . ILE A 1 269 ? -28.344 14.812 8.188 1 93.38 269 ILE A N 1
ATOM 2080 C CA . ILE A 1 269 ? -28.641 14.25 6.879 1 93.38 269 ILE A CA 1
ATOM 2081 C C . ILE A 1 269 ? -28.719 12.727 6.973 1 93.38 269 ILE A C 1
ATOM 2083 O O . ILE A 1 269 ? -28.016 12.117 7.789 1 93.38 269 ILE A O 1
ATOM 2087 N N . PRO A 1 270 ? -29.625 12.148 6.242 1 92.56 270 PRO A N 1
ATOM 2088 C CA . PRO A 1 270 ? -29.719 10.688 6.312 1 92.56 270 PRO A CA 1
ATOM 2089 C C . PRO A 1 270 ? -28.375 9.992 6.074 1 92.56 270 PRO A C 1
ATOM 2091 O O . PRO A 1 270 ? -27.625 10.398 5.191 1 92.56 270 PRO A O 1
ATOM 2094 N N . SER A 1 271 ? -28.094 8.984 6.84 1 91.44 271 SER A N 1
ATOM 2095 C CA . SER A 1 271 ? -26.812 8.297 6.816 1 91.44 271 SER A CA 1
ATOM 2096 C C . SER A 1 271 ? -26.594 7.578 5.492 1 91.44 271 SER A C 1
ATOM 2098 O O . SER A 1 271 ? -25.453 7.227 5.148 1 91.44 271 SER A O 1
ATOM 2100 N N . CYS A 1 272 ? -27.641 7.301 4.746 1 92.88 272 CYS A N 1
ATOM 2101 C CA . CYS A 1 272 ? -27.516 6.602 3.473 1 92.88 272 CYS A CA 1
ATOM 2102 C C . CYS A 1 272 ? -26.734 7.434 2.467 1 92.88 272 CYS A C 1
ATOM 2104 O O . CYS A 1 272 ? -26.172 6.891 1.512 1 92.88 272 CYS A O 1
ATOM 2106 N N . ILE A 1 273 ? -26.688 8.773 2.699 1 92.75 273 ILE A N 1
ATOM 2107 C CA . ILE A 1 273 ? -26 9.648 1.765 1 92.75 273 ILE A CA 1
ATOM 2108 C C . ILE A 1 273 ? -24.5 9.406 1.846 1 92.75 273 ILE A C 1
ATOM 2110 O O . ILE A 1 273 ? -23.828 9.281 0.818 1 92.75 273 ILE A O 1
ATOM 2114 N N . ASP A 1 274 ? -24 9.359 3.074 1 89.31 274 ASP A N 1
ATOM 2115 C CA . ASP A 1 274 ? -22.594 9.055 3.258 1 89.31 274 ASP A CA 1
ATOM 2116 C C . ASP A 1 274 ? -22.234 7.688 2.676 1 89.31 274 ASP A C 1
ATOM 2118 O O . ASP A 1 274 ? -21.203 7.523 2.035 1 89.31 274 ASP A O 1
ATOM 2122 N N . PHE A 1 275 ? -23.109 6.77 2.889 1 90.75 275 PHE A N 1
ATOM 2123 C CA . PHE A 1 275 ? -22.922 5.414 2.379 1 90.75 275 PHE A CA 1
ATOM 2124 C C . PHE A 1 275 ? -22.891 5.41 0.855 1 90.75 275 PHE A C 1
ATOM 2126 O O . PHE A 1 275 ? -22.047 4.75 0.25 1 90.75 275 PHE A O 1
ATOM 2133 N N . LEU A 1 276 ? -23.797 6.113 0.296 1 93.19 276 LEU A N 1
ATOM 2134 C CA . LEU A 1 276 ? -23.922 6.191 -1.155 1 93.19 276 LEU A CA 1
ATOM 2135 C C . LEU A 1 276 ? -22.641 6.715 -1.79 1 93.19 276 LEU A C 1
ATOM 2137 O O . LEU A 1 276 ? -22.141 6.141 -2.76 1 93.19 276 LEU A O 1
ATOM 2141 N N . VAL A 1 277 ? -22.109 7.742 -1.226 1 90.88 277 VAL A N 1
ATOM 2142 C CA . VAL A 1 277 ? -20.922 8.391 -1.791 1 90.88 277 VAL A CA 1
ATOM 2143 C C . VAL A 1 277 ? -19.703 7.48 -1.635 1 90.88 277 VAL A C 1
ATOM 2145 O O . VAL A 1 277 ? -18.969 7.254 -2.594 1 90.88 277 VAL A O 1
ATOM 2148 N N . ARG A 1 278 ? -19.484 6.895 -0.526 1 87.06 278 ARG A N 1
ATOM 2149 C CA . ARG A 1 278 ? -18.328 6.066 -0.232 1 87.06 278 ARG A CA 1
ATOM 2150 C C . ARG A 1 278 ? -18.344 4.777 -1.045 1 87.06 278 ARG A C 1
ATOM 2152 O O . ARG A 1 278 ? -17.328 4.375 -1.613 1 87.06 278 ARG A O 1
ATOM 2159 N N . GLU A 1 279 ? -19.469 4.164 -1.056 1 89.56 279 GLU A N 1
ATOM 2160 C CA . GLU A 1 279 ? -19.562 2.857 -1.7 1 89.56 279 GLU A CA 1
ATOM 2161 C C . GLU A 1 279 ? -19.531 2.99 -3.221 1 89.56 279 GLU A C 1
ATOM 2163 O O . GLU A 1 279 ? -19.094 2.072 -3.92 1 89.56 279 GLU A O 1
ATOM 2168 N N . THR A 1 280 ? -20.031 4.102 -3.766 1 90.19 280 THR A N 1
ATOM 2169 C CA . THR A 1 280 ? -19.906 4.328 -5.203 1 90.19 280 THR A CA 1
ATOM 2170 C C . THR A 1 280 ? -18.453 4.359 -5.625 1 90.19 280 THR A C 1
ATOM 2172 O O . THR A 1 280 ? -18.062 3.734 -6.613 1 90.19 280 THR A O 1
ATOM 2175 N N . HIS A 1 281 ? -17.734 5.059 -4.828 1 85.19 281 HIS A N 1
ATOM 2176 C CA . HIS A 1 281 ? -16.312 5.125 -5.121 1 85.19 281 HIS A CA 1
ATOM 2177 C C . HIS A 1 281 ? -15.656 3.752 -4.996 1 85.19 281 HIS A C 1
ATOM 2179 O O . HIS A 1 281 ? -14.875 3.352 -5.867 1 85.19 281 HIS A O 1
ATOM 2185 N N . SER A 1 282 ? -15.961 3.092 -3.939 1 83.12 282 SER A N 1
ATOM 2186 C CA . SER A 1 282 ? -15.375 1.775 -3.703 1 83.12 282 SER A CA 1
ATOM 2187 C C . SER A 1 282 ? -15.734 0.801 -4.82 1 83.12 282 SER A C 1
ATOM 2189 O O . SER A 1 282 ? -14.906 -0.006 -5.238 1 83.12 282 SER A O 1
ATOM 2191 N N . TRP A 1 283 ? -17 0.835 -5.273 1 86.44 283 TRP A N 1
ATOM 2192 C CA . TRP A 1 283 ? -17.5 -0.034 -6.336 1 86.44 283 TRP A CA 1
ATOM 2193 C C . TRP A 1 283 ? -16.688 0.162 -7.617 1 86.44 283 TRP A C 1
ATOM 2195 O O . TRP A 1 283 ? -16.359 -0.809 -8.297 1 86.44 283 TRP A O 1
ATOM 2205 N N . LEU A 1 284 ? -16.375 1.332 -7.926 1 81.94 284 LEU A N 1
ATOM 2206 C CA . LEU A 1 284 ? -15.734 1.65 -9.195 1 81.94 284 LEU A CA 1
ATOM 2207 C C . LEU A 1 284 ? -14.219 1.517 -9.094 1 81.94 284 LEU A C 1
ATOM 2209 O O . LEU A 1 284 ? -13.547 1.296 -10.102 1 81.94 284 LEU A O 1
ATOM 2213 N N . LYS A 1 285 ? -13.727 1.617 -7.871 1 75.75 285 LYS A N 1
ATOM 2214 C CA . LYS A 1 285 ? -12.281 1.562 -7.676 1 75.75 285 LYS A CA 1
ATOM 2215 C C . LYS A 1 285 ? -11.789 0.119 -7.629 1 75.75 285 LYS A C 1
ATOM 2217 O O . LYS A 1 285 ? -10.727 -0.194 -8.164 1 75.75 285 LYS A O 1
ATOM 2222 N N . VAL A 1 286 ? -12.484 -0.738 -7.035 1 67.88 286 VAL A N 1
ATOM 2223 C CA . VAL A 1 286 ? -12.039 -2.088 -6.703 1 67.88 286 VAL A CA 1
ATOM 2224 C C . VAL A 1 286 ? -11.992 -2.943 -7.969 1 67.88 286 VAL A C 1
ATOM 2226 O O . VAL A 1 286 ? -11.086 -3.756 -8.148 1 67.88 286 VAL A O 1
ATOM 2229 N N . SER A 1 287 ? -12.891 -2.748 -8.914 1 71.06 287 SER A N 1
ATOM 2230 C CA . SER A 1 287 ? -13 -3.635 -10.062 1 71.06 287 SER A CA 1
ATOM 2231 C C . SER A 1 287 ? -12.766 -2.877 -11.367 1 71.06 287 SER A C 1
ATOM 2233 O O . SER A 1 287 ? -13.539 -1.98 -11.711 1 71.06 287 SER A O 1
ATOM 2235 N N . THR A 1 288 ? -11.82 -3.367 -12.047 1 69.56 288 THR A N 1
ATOM 2236 C CA . THR A 1 288 ? -11.539 -2.779 -13.359 1 69.56 288 THR A CA 1
ATOM 2237 C C . THR A 1 288 ? -12.68 -3.072 -14.336 1 69.56 288 THR A C 1
ATOM 2239 O O . THR A 1 288 ? -13.016 -2.232 -15.172 1 69.56 288 THR A O 1
ATOM 2242 N N . THR A 1 289 ? -13.281 -4.211 -14.156 1 72.5 289 THR A N 1
ATOM 2243 C CA . THR A 1 289 ? -14.375 -4.59 -15.039 1 72.5 289 THR A CA 1
ATOM 2244 C C . THR A 1 289 ? -15.586 -3.691 -14.805 1 72.5 289 THR A C 1
ATOM 2246 O O . THR A 1 289 ? -16.234 -3.252 -15.766 1 72.5 289 THR A O 1
ATOM 2249 N N . ARG A 1 290 ? -15.812 -3.408 -13.586 1 76.44 290 ARG A N 1
ATOM 2250 C CA . ARG A 1 290 ? -16.922 -2.533 -13.25 1 76.44 290 ARG A CA 1
ATOM 2251 C C . ARG A 1 290 ? -16.672 -1.106 -13.727 1 76.44 290 ARG A C 1
ATOM 2253 O O . ARG A 1 290 ? -17.594 -0.426 -14.188 1 76.44 290 ARG A O 1
ATOM 2260 N N . HIS A 1 291 ? -15.43 -0.808 -13.641 1 76.56 291 HIS A N 1
ATOM 2261 C CA . HIS A 1 291 ? -15.047 0.524 -14.094 1 76.56 291 HIS A CA 1
ATOM 2262 C C . HIS A 1 291 ? -15.211 0.657 -15.602 1 76.56 291 HIS A C 1
ATOM 2264 O O . HIS A 1 291 ? -15.695 1.683 -16.094 1 76.56 291 HIS A O 1
ATOM 2270 N N . GLU A 1 292 ? -14.883 -0.365 -16.266 1 74.12 292 GLU A N 1
ATOM 2271 C CA . GLU A 1 292 ? -15.016 -0.37 -17.719 1 74.12 292 GLU A CA 1
ATOM 2272 C C . GLU A 1 292 ? -16.484 -0.357 -18.141 1 74.12 292 GLU A C 1
ATOM 2274 O O . GLU A 1 292 ? -16.859 0.308 -19.109 1 74.12 292 GLU A O 1
ATOM 2279 N N . ALA A 1 293 ? -17.172 -1.135 -17.438 1 76.56 293 ALA A N 1
ATOM 2280 C CA . ALA A 1 293 ? -18.594 -1.184 -17.734 1 76.56 293 ALA A CA 1
ATOM 2281 C C . ALA A 1 293 ? -19.234 0.188 -17.562 1 76.56 293 ALA A C 1
ATOM 2283 O O . ALA A 1 293 ? -20.125 0.567 -18.312 1 76.56 293 ALA A O 1
ATOM 2284 N N . TYR A 1 294 ? -18.719 0.896 -16.609 1 78.88 294 TYR A N 1
ATOM 2285 C CA . TYR A 1 294 ? -19.219 2.24 -16.344 1 78.88 294 TYR A CA 1
ATOM 2286 C C . TYR A 1 294 ? -18.766 3.217 -17.422 1 78.88 294 TYR A C 1
ATOM 2288 O O . TYR A 1 294 ? -19.547 4.055 -17.875 1 78.88 294 TYR A O 1
ATOM 2296 N N . CYS A 1 295 ? -17.516 3.182 -17.75 1 73.44 295 CYS A N 1
ATOM 2297 C CA . CYS A 1 295 ? -16.953 4.121 -18.719 1 73.44 295 CYS A CA 1
ATOM 2298 C C . CYS A 1 295 ? -17.547 3.881 -20.109 1 73.44 295 CYS A C 1
ATOM 2300 O O . CYS A 1 295 ? -17.641 4.809 -20.906 1 73.44 295 CYS A O 1
ATOM 2302 N N . ASP A 1 296 ? -18.234 2.676 -20.234 1 65.62 296 ASP A N 1
ATOM 2303 C CA . ASP A 1 296 ? -18.875 2.301 -21.484 1 65.62 296 ASP A CA 1
ATOM 2304 C C . ASP A 1 296 ? -18.109 2.857 -22.688 1 65.62 296 ASP A C 1
ATOM 2306 O O . ASP A 1 296 ? -18.688 3.535 -23.547 1 65.62 296 ASP A O 1
ATOM 2310 N N . GLY A 1 297 ? -16.766 2.67 -22.766 1 59.22 297 GLY A N 1
ATOM 2311 C CA . GLY A 1 297 ? -15.969 3.105 -23.891 1 59.22 297 GLY A CA 1
ATOM 2312 C C . GLY A 1 297 ? -15.523 4.551 -23.797 1 59.22 297 GLY A C 1
ATOM 2313 O O . GLY A 1 297 ? -14.75 5.027 -24.625 1 59.22 297 GLY A O 1
ATOM 2314 N N . LYS A 1 298 ? -16.078 5.27 -22.812 1 63.25 298 LYS A N 1
ATOM 2315 C CA . LYS A 1 298 ? -15.711 6.676 -22.672 1 63.25 298 LYS A CA 1
ATOM 2316 C C . LYS A 1 298 ? -14.492 6.836 -21.781 1 63.25 298 LYS A C 1
ATOM 2318 O O . LYS A 1 298 ? -14.055 5.879 -21.141 1 63.25 298 LYS A O 1
ATOM 2323 N N . THR A 1 299 ? -13.844 7.918 -21.922 1 60 299 THR A N 1
ATOM 2324 C CA . THR A 1 299 ? -12.648 8.219 -21.141 1 60 299 THR A CA 1
ATOM 2325 C C . THR A 1 299 ? -12.945 8.133 -19.641 1 60 299 THR A C 1
ATOM 2327 O O . THR A 1 299 ? -13.898 8.75 -19.156 1 60 299 THR A O 1
ATOM 2330 N N . PRO A 1 300 ? -12.242 7.223 -19.047 1 58.38 300 PRO A N 1
ATOM 2331 C CA . PRO A 1 300 ? -12.492 7.012 -17.609 1 58.38 300 PRO A CA 1
ATOM 2332 C C . PRO A 1 300 ? -12.305 8.281 -16.781 1 58.38 300 PRO A C 1
ATOM 2334 O O . PRO A 1 300 ? -11.328 9.016 -16.984 1 58.38 300 PRO A O 1
ATOM 2337 N N . VAL A 1 301 ? -13.383 8.836 -16.281 1 62.88 301 VAL A N 1
ATOM 2338 C CA . VAL A 1 301 ? -13.195 9.922 -15.336 1 62.88 301 VAL A CA 1
ATOM 2339 C C . VAL A 1 301 ? -12.758 9.367 -13.984 1 62.88 301 VAL A C 1
ATOM 2341 O O . VAL A 1 301 ? -13.367 8.43 -13.469 1 62.88 301 VAL A O 1
ATOM 2344 N N . ALA A 1 302 ? -11.664 9.766 -13.578 1 63.62 302 ALA A N 1
ATOM 2345 C CA . ALA A 1 302 ? -11.109 9.273 -12.32 1 63.62 302 ALA A CA 1
ATOM 2346 C C . ALA A 1 302 ? -11.945 9.734 -11.133 1 63.62 302 ALA A C 1
ATOM 2348 O O . ALA A 1 302 ? -12.336 10.906 -11.055 1 63.62 302 ALA A O 1
ATOM 2349 N N . PHE A 1 303 ? -12.523 8.789 -10.375 1 68.56 303 PHE A N 1
ATOM 2350 C CA . PHE A 1 303 ? -13.242 9.141 -9.148 1 68.56 303 PHE A CA 1
ATOM 2351 C C . PHE A 1 303 ? -12.266 9.391 -8.008 1 68.56 303 PHE A C 1
ATOM 2353 O O . PHE A 1 303 ? -11.289 8.664 -7.844 1 68.56 303 PHE A O 1
ATOM 2360 N N . VAL A 1 304 ? -12.43 10.508 -7.406 1 66.88 304 VAL A N 1
ATOM 2361 C CA . VAL A 1 304 ? -11.602 10.891 -6.266 1 66.88 304 VAL A CA 1
ATOM 2362 C C . VAL A 1 304 ? -11.969 10.039 -5.051 1 66.88 304 VAL A C 1
ATOM 2364 O O . VAL A 1 304 ? -13.141 9.758 -4.816 1 66.88 304 VAL A O 1
ATOM 2367 N N . GLN A 1 305 ? -10.969 9.508 -4.449 1 64.94 305 GLN A N 1
ATOM 2368 C CA . GLN A 1 305 ? -11.188 8.711 -3.248 1 64.94 305 GLN A CA 1
ATOM 2369 C C . GLN A 1 305 ? -11.586 9.586 -2.066 1 64.94 305 GLN A C 1
ATOM 2371 O O . GLN A 1 305 ? -10.852 10.5 -1.689 1 64.94 305 GLN A O 1
ATOM 2376 N N . PRO A 1 306 ? -12.789 9.336 -1.651 1 64.69 306 PRO A N 1
ATOM 2377 C CA . PRO A 1 306 ? -13.148 10.078 -0.438 1 64.69 306 PRO A CA 1
ATOM 2378 C C . PRO A 1 306 ? -12.406 9.57 0.799 1 64.69 306 PRO A C 1
ATOM 2380 O O . PRO A 1 306 ? -12.094 8.383 0.895 1 64.69 306 PRO A O 1
ATOM 2383 N N . SER A 1 307 ? -11.805 10.406 1.496 1 60 307 SER A N 1
ATOM 2384 C CA . SER A 1 307 ? -11.195 9.992 2.756 1 60 307 SER A CA 1
ATOM 2385 C C . SER A 1 307 ? -12.227 9.383 3.697 1 60 307 SER A C 1
ATOM 2387 O O . SER A 1 307 ? -13.383 9.82 3.721 1 60 307 SER A O 1
ATOM 2389 N N . LEU A 1 308 ? -12 8.195 4.184 1 52.94 308 LEU A N 1
ATOM 2390 C CA . LEU A 1 308 ? -12.914 7.48 5.066 1 52.94 308 LEU A CA 1
ATOM 2391 C C . LEU A 1 308 ? -13.289 8.336 6.27 1 52.94 308 LEU A C 1
ATOM 2393 O O . LEU A 1 308 ? -14.406 8.234 6.789 1 52.94 308 LEU A O 1
ATOM 2397 N N . THR A 1 309 ? -12.352 9.195 6.645 1 51.28 309 THR A N 1
ATOM 2398 C CA . THR A 1 309 ? -12.586 9.828 7.938 1 51.28 309 THR A CA 1
ATOM 2399 C C . THR A 1 309 ? -12.93 11.305 7.766 1 51.28 309 THR A C 1
ATOM 2401 O O . THR A 1 309 ? -13.312 11.977 8.727 1 51.28 309 THR A O 1
ATOM 2404 N N . ARG A 1 310 ? -12.891 11.688 6.406 1 61.75 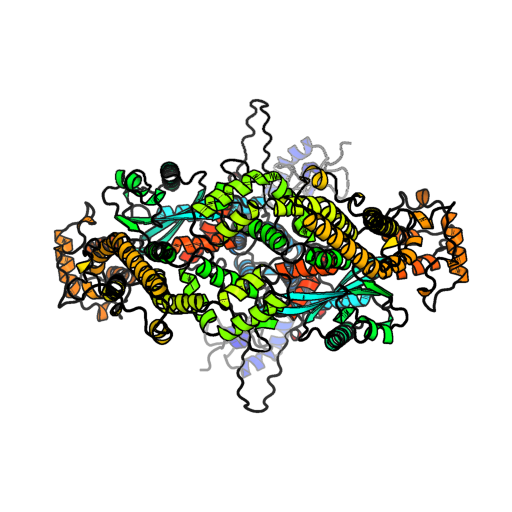310 ARG A N 1
ATOM 2405 C CA . ARG A 1 310 ? -13.008 13.141 6.312 1 61.75 310 ARG A CA 1
ATOM 2406 C C . ARG A 1 310 ? -14.023 13.539 5.246 1 61.75 310 ARG A C 1
ATOM 2408 O O . ARG A 1 310 ? -13.75 13.422 4.047 1 61.75 310 ARG A O 1
ATOM 2415 N N . TRP A 1 311 ? -15.188 13.953 5.66 1 65.31 311 TRP A N 1
ATOM 2416 C CA . TRP A 1 311 ? -16.25 14.414 4.781 1 65.31 311 TRP A CA 1
ATOM 2417 C C . TRP A 1 311 ? -15.766 15.531 3.861 1 65.31 311 TRP A C 1
ATOM 2419 O O . TRP A 1 311 ? -16.297 15.719 2.766 1 65.31 311 TRP A O 1
ATOM 2429 N N . LEU A 1 312 ? -14.789 16.172 4.316 1 68.44 312 LEU A N 1
ATOM 2430 C CA . LEU A 1 312 ? -14.352 17.297 3.51 1 68.44 312 LEU A CA 1
ATOM 2431 C C . LEU A 1 312 ? -13.797 16.844 2.17 1 68.44 312 LEU A C 1
ATOM 2433 O O . LEU A 1 312 ? -13.984 17.5 1.149 1 68.44 312 LEU A O 1
ATOM 2437 N N . SER A 1 313 ? -13.305 15.68 2.23 1 73.44 313 SER A N 1
ATOM 2438 C CA . SER A 1 313 ? -12.75 15.156 0.987 1 73.44 313 SER A CA 1
ATOM 2439 C C . SER A 1 313 ? -13.852 14.633 0.069 1 73.44 313 SER A C 1
ATOM 2441 O O . SER A 1 313 ? -13.617 14.422 -1.123 1 73.44 313 SER A O 1
ATOM 2443 N N . CYS A 1 314 ? -15.023 14.656 0.606 1 80.81 314 CYS A N 1
ATOM 2444 C CA . CYS A 1 314 ? -16.125 14.078 -0.148 1 80.81 314 CYS A CA 1
ATOM 2445 C C . CYS A 1 314 ? -16.703 15.094 -1.128 1 80.81 314 CYS A C 1
ATOM 2447 O O . CYS A 1 314 ? -17.453 14.727 -2.035 1 80.81 314 CYS A O 1
ATOM 2449 N N . SER A 1 315 ? -16.406 16.406 -0.932 1 84.25 315 SER A N 1
ATOM 2450 C CA . SER A 1 315 ? -16.969 17.438 -1.802 1 84.25 315 SER A CA 1
ATOM 2451 C C . SER A 1 315 ? -16.656 17.141 -3.268 1 84.25 315 SER A C 1
ATOM 2453 O O . SER A 1 315 ? -17.547 17.234 -4.121 1 84.25 315 SER A O 1
ATOM 2455 N N . ALA A 1 316 ? -15.461 16.75 -3.5 1 84.5 316 ALA A N 1
ATOM 2456 C CA . ALA A 1 316 ? -15.062 16.453 -4.871 1 84.5 316 ALA A CA 1
ATOM 2457 C C . ALA A 1 316 ? -15.773 15.195 -5.383 1 84.5 316 ALA A C 1
ATOM 2459 O O . ALA A 1 316 ? -16.156 15.125 -6.547 1 84.5 316 ALA A O 1
ATOM 2460 N N . ALA A 1 317 ? -15.945 14.266 -4.527 1 88.12 317 ALA A N 1
ATOM 2461 C CA . ALA A 1 317 ? -16.641 13.039 -4.898 1 88.12 317 ALA A CA 1
ATOM 2462 C C . ALA A 1 317 ? -18.109 13.305 -5.215 1 88.12 317 ALA A C 1
ATOM 2464 O O . ALA A 1 317 ? -18.641 12.766 -6.184 1 88.12 317 ALA A O 1
ATOM 2465 N N . ILE A 1 318 ? -18.703 14.148 -4.445 1 92 318 ILE A N 1
ATOM 2466 C CA . ILE A 1 318 ? -20.109 14.492 -4.645 1 92 318 ILE A CA 1
ATOM 2467 C C . ILE A 1 318 ? -20.281 15.219 -5.977 1 92 318 ILE A C 1
ATOM 2469 O O . ILE A 1 318 ? -21.203 14.93 -6.738 1 92 318 ILE A O 1
ATOM 2473 N N . ALA A 1 319 ? -19.375 16.141 -6.254 1 90.19 319 ALA A N 1
ATOM 2474 C CA . ALA A 1 319 ? -19.438 16.891 -7.512 1 90.19 319 ALA A CA 1
ATOM 2475 C C . ALA A 1 319 ? -19.344 15.945 -8.711 1 90.19 319 ALA A C 1
ATOM 2477 O O . ALA A 1 319 ? -20.094 16.094 -9.68 1 90.19 319 ALA A O 1
ATOM 2478 N N . ARG A 1 320 ? -18.531 14.977 -8.617 1 88.31 320 ARG A N 1
ATOM 2479 C CA . ARG A 1 320 ? -18.344 14.023 -9.703 1 88.31 320 ARG A CA 1
ATOM 2480 C C . ARG A 1 320 ? -19.562 13.133 -9.859 1 88.31 320 ARG A C 1
ATOM 2482 O O . ARG A 1 320 ? -19.984 12.82 -10.977 1 88.31 320 ARG A O 1
ATOM 2489 N N . ILE A 1 321 ? -20.109 12.68 -8.773 1 91.69 321 ILE A N 1
ATOM 2490 C CA . ILE A 1 321 ? -21.281 11.828 -8.797 1 91.69 321 ILE A CA 1
ATOM 2491 C C . ILE A 1 321 ? -22.453 12.586 -9.438 1 91.69 321 ILE A C 1
ATOM 2493 O O . ILE A 1 321 ? -23.172 12.039 -10.273 1 91.69 321 ILE A O 1
ATOM 2497 N N . LEU A 1 322 ? -22.609 13.891 -9.094 1 93.25 322 LEU A N 1
ATOM 2498 C CA . LEU A 1 322 ? -23.703 14.695 -9.609 1 93.25 322 LEU A CA 1
ATOM 2499 C C . LEU A 1 322 ? -23.531 14.969 -11.102 1 93.25 322 LEU A C 1
ATOM 2501 O O . LEU A 1 322 ? -24.5 14.961 -11.859 1 93.25 322 LEU A O 1
ATOM 2505 N N . ASP A 1 323 ? -22.266 15.125 -11.477 1 90 323 ASP A N 1
ATOM 2506 C CA . ASP A 1 323 ? -21.984 15.375 -12.883 1 90 323 ASP A CA 1
ATOM 2507 C C . ASP A 1 323 ? -22.297 14.148 -13.734 1 90 323 ASP A C 1
ATOM 2509 O O . ASP A 1 323 ? -22.703 14.281 -14.891 1 90 323 ASP A O 1
ATOM 2513 N N . SER A 1 324 ? -22.203 12.961 -13.188 1 89.75 324 SER A N 1
ATOM 2514 C CA . SER A 1 324 ? -22.438 11.711 -13.898 1 89.75 324 SER A CA 1
ATOM 2515 C C . SER A 1 324 ? -23.609 10.938 -13.273 1 89.75 324 SER A C 1
ATOM 2517 O O . SER A 1 324 ? -23.562 9.711 -13.195 1 89.75 324 SER A O 1
ATOM 2519 N N . TRP A 1 325 ? -24.594 11.672 -12.82 1 92.25 325 TRP A N 1
ATOM 2520 C CA . TRP A 1 325 ? -25.672 11.062 -12.062 1 92.25 325 TRP A CA 1
ATOM 2521 C C . TRP A 1 325 ? -26.422 10.047 -12.914 1 92.25 325 TRP A C 1
ATOM 2523 O O . TRP A 1 325 ? -26.688 8.922 -12.477 1 92.25 325 TRP A O 1
ATOM 2533 N N . ILE A 1 326 ? -26.734 10.383 -14.094 1 91.31 326 ILE A N 1
ATOM 2534 C CA . ILE A 1 326 ? -27.547 9.539 -14.961 1 91.31 326 ILE A CA 1
ATOM 2535 C C . ILE A 1 326 ? -26.75 8.289 -15.352 1 91.31 326 ILE A C 1
ATOM 2537 O O . ILE A 1 326 ? -27.297 7.184 -15.344 1 91.31 326 ILE A O 1
ATOM 2541 N N . GLU A 1 327 ? -25.516 8.477 -15.656 1 89.5 327 GLU A N 1
ATOM 2542 C CA . GLU A 1 327 ? -24.656 7.355 -16.031 1 89.5 327 GLU A CA 1
ATOM 2543 C C . GLU A 1 327 ? -24.5 6.371 -14.883 1 89.5 327 GLU A C 1
ATOM 2545 O O . GLU A 1 327 ? -24.562 5.156 -15.086 1 89.5 327 GLU A O 1
ATOM 2550 N N . ILE A 1 328 ? -24.359 6.902 -13.711 1 92.19 328 ILE A N 1
ATOM 2551 C CA . ILE A 1 328 ? -24.141 6.055 -12.539 1 92.19 328 ILE A CA 1
ATOM 2552 C C . ILE A 1 328 ? -25.438 5.324 -12.195 1 92.19 328 ILE A C 1
ATOM 2554 O O . ILE A 1 328 ? -25.438 4.133 -11.883 1 92.19 328 ILE A O 1
ATOM 2558 N N . ARG A 1 329 ? -26.516 6.086 -12.281 1 93.94 329 ARG A N 1
ATOM 2559 C CA . ARG A 1 329 ? -27.812 5.488 -12.016 1 93.94 329 ARG A CA 1
ATOM 2560 C C . ARG A 1 329 ? -28.094 4.34 -12.977 1 93.94 329 ARG A C 1
ATOM 2562 O O . ARG A 1 329 ? -28.547 3.266 -12.555 1 93.94 329 ARG A O 1
ATOM 2569 N N . THR A 1 330 ? -27.797 4.539 -14.219 1 93.12 330 THR A N 1
ATOM 2570 C CA . THR A 1 330 ? -28.016 3.51 -15.234 1 93.12 330 THR A CA 1
ATOM 2571 C C . THR A 1 330 ? -27.109 2.312 -14.992 1 93.12 330 THR A C 1
ATOM 2573 O O . THR A 1 330 ? -27.531 1.164 -15.133 1 93.12 330 THR A O 1
ATOM 2576 N N . HIS A 1 331 ? -25.922 2.619 -14.656 1 91.88 331 HIS A N 1
ATOM 2577 C CA . HIS A 1 331 ? -24.953 1.559 -14.383 1 91.88 331 HIS A CA 1
ATOM 2578 C C . HIS A 1 331 ? -25.453 0.654 -13.25 1 91.88 331 HIS A C 1
ATOM 2580 O O . HIS A 1 331 ? -25.406 -0.572 -13.375 1 91.88 331 HIS A O 1
ATOM 2586 N N . PHE A 1 332 ? -25.969 1.242 -12.203 1 94.31 332 PHE A N 1
ATOM 2587 C CA . PHE A 1 332 ? -26.359 0.444 -11.055 1 94.31 332 PHE A CA 1
ATOM 2588 C C . PHE A 1 332 ? -27.703 -0.233 -11.305 1 94.31 332 PHE A C 1
ATOM 2590 O O . PHE A 1 332 ? -27.984 -1.297 -10.75 1 94.31 332 PHE A O 1
ATOM 2597 N N . GLN A 1 333 ? -28.469 0.349 -12.148 1 94.06 333 GLN A N 1
ATOM 2598 C CA . GLN A 1 333 ? -29.703 -0.325 -12.539 1 94.06 333 GLN A CA 1
ATOM 2599 C C . GLN A 1 333 ? -29.406 -1.627 -13.281 1 94.06 333 GLN A C 1
ATOM 2601 O O . GLN A 1 333 ? -30.047 -2.652 -13.016 1 94.06 333 GLN A O 1
ATOM 2606 N N . ILE A 1 334 ? -28.422 -1.531 -14.047 1 92.44 334 ILE A N 1
ATOM 2607 C CA . ILE A 1 334 ? -28.016 -2.709 -14.812 1 92.44 334 ILE A CA 1
ATOM 2608 C C . ILE A 1 334 ? -27.328 -3.713 -13.883 1 92.44 334 ILE A C 1
ATOM 2610 O O . ILE A 1 334 ? -27.672 -4.895 -13.875 1 92.44 334 ILE A O 1
ATOM 2614 N N . ALA A 1 335 ? -26.438 -3.223 -13.125 1 91.06 335 ALA A N 1
ATOM 2615 C CA . ALA A 1 335 ? -25.688 -4.094 -12.227 1 91.06 335 ALA A CA 1
ATOM 2616 C C . ALA A 1 335 ? -26.609 -4.727 -11.188 1 91.06 335 ALA A C 1
ATOM 2618 O O . ALA A 1 335 ? -26.422 -5.887 -10.812 1 91.06 335 ALA A O 1
ATOM 2619 N N . GLY A 1 336 ? -27.562 -3.945 -10.688 1 90.69 336 GLY A N 1
ATOM 2620 C CA . GLY A 1 336 ? -28.484 -4.453 -9.695 1 90.69 336 GLY A CA 1
ATOM 2621 C C . GLY A 1 336 ? -29.375 -5.566 -10.219 1 90.69 336 GLY A C 1
ATOM 2622 O O . GLY A 1 336 ? -29.734 -6.488 -9.477 1 90.69 336 GLY A O 1
ATOM 2623 N N . SER A 1 337 ? -29.609 -5.559 -11.43 1 89.12 337 SER A N 1
ATOM 2624 C CA . SER A 1 337 ? -30.484 -6.559 -12.031 1 89.12 337 SER A CA 1
ATOM 2625 C C . SER A 1 337 ? -29.703 -7.754 -12.547 1 89.12 337 SER A C 1
ATOM 2627 O O . SER A 1 337 ? -30.172 -8.891 -12.484 1 89.12 337 SER A O 1
ATOM 2629 N N . ARG A 1 338 ? -28.531 -7.547 -12.914 1 84.19 338 ARG A N 1
ATOM 2630 C CA . ARG A 1 338 ? -27.75 -8.586 -13.578 1 84.19 338 ARG A CA 1
ATOM 2631 C C . ARG A 1 338 ? -26.891 -9.352 -12.57 1 84.19 338 ARG A C 1
ATOM 2633 O O . ARG A 1 338 ? -26.781 -10.578 -12.648 1 84.19 338 ARG A O 1
ATOM 2640 N N . GLU A 1 339 ? -26.344 -8.633 -11.688 1 82.56 339 GLU A N 1
ATOM 2641 C CA . GLU A 1 339 ? -25.406 -9.25 -10.758 1 82.56 339 GLU A CA 1
ATOM 2642 C C . GLU A 1 339 ? -26.109 -9.656 -9.461 1 82.56 339 GLU A C 1
ATOM 2644 O O . GLU A 1 339 ? -27 -8.945 -8.977 1 82.56 339 GLU A O 1
ATOM 2649 N N . HIS A 1 340 ? -25.812 -10.789 -8.977 1 83.88 340 HIS A N 1
ATOM 2650 C CA . HIS A 1 340 ? -26.266 -11.219 -7.66 1 83.88 340 HIS A CA 1
ATOM 2651 C C . HIS A 1 340 ? -25.422 -10.594 -6.555 1 83.88 340 HIS A C 1
ATOM 2653 O O . HIS A 1 340 ? -24.703 -11.305 -5.84 1 83.88 340 HIS A O 1
ATOM 2659 N N . CYS A 1 341 ? -25.562 -9.258 -6.449 1 87.75 341 CYS A N 1
ATOM 2660 C CA . CYS A 1 341 ? -24.766 -8.516 -5.492 1 87.75 341 CYS A CA 1
ATOM 2661 C C . CYS A 1 341 ? -25.625 -7.578 -4.66 1 87.75 341 CYS A C 1
ATOM 2663 O O . CYS A 1 341 ? -26.297 -6.703 -5.203 1 87.75 341 CYS A O 1
ATOM 2665 N N . TYR A 1 342 ? -25.562 -7.75 -3.393 1 90.56 342 TYR A N 1
ATOM 2666 C CA . TYR A 1 342 ? -26.359 -6.957 -2.465 1 90.56 342 TYR A CA 1
ATOM 2667 C C . TYR A 1 342 ? -26.031 -5.477 -2.59 1 90.56 342 TYR A C 1
ATOM 2669 O O . TYR A 1 342 ? -26.922 -4.629 -2.594 1 90.56 342 TYR A O 1
ATOM 2677 N N . MET A 1 343 ? -24.766 -5.16 -2.711 1 91.62 343 MET A N 1
ATOM 2678 C CA . MET A 1 343 ? -24.312 -3.775 -2.801 1 91.62 343 MET A CA 1
ATOM 2679 C C . MET A 1 343 ? -24.844 -3.113 -4.066 1 91.62 343 MET A C 1
ATOM 2681 O O . MET A 1 343 ? -25.328 -1.976 -4.027 1 91.62 343 MET A O 1
ATOM 2685 N N . ALA A 1 344 ? -24.828 -3.828 -5.125 1 92.94 344 ALA A N 1
ATOM 2686 C CA . ALA A 1 344 ? -25.312 -3.293 -6.395 1 92.94 344 ALA A CA 1
ATOM 2687 C C . ALA A 1 344 ? -26.812 -2.986 -6.32 1 92.94 344 ALA A C 1
ATOM 2689 O O . ALA A 1 344 ? -27.266 -1.945 -6.805 1 92.94 344 ALA A O 1
ATOM 2690 N N . ARG A 1 345 ? -27.578 -3.838 -5.715 1 94.12 345 ARG A N 1
ATOM 2691 C CA . ARG A 1 345 ? -29.016 -3.645 -5.574 1 94.12 345 ARG A CA 1
ATOM 2692 C C . ARG A 1 345 ? -29.312 -2.459 -4.664 1 94.12 345 ARG A C 1
ATOM 2694 O O . ARG A 1 345 ? -30.188 -1.643 -4.973 1 94.12 345 ARG A O 1
ATOM 2701 N N . THR A 1 346 ? -28.562 -2.414 -3.561 1 94.88 346 THR A N 1
ATOM 2702 C CA . THR A 1 346 ? -28.766 -1.33 -2.605 1 94.88 346 THR A CA 1
ATOM 2703 C C . THR A 1 346 ? -28.438 0.019 -3.242 1 94.88 346 THR A C 1
ATOM 2705 O O . THR A 1 346 ? -29.219 0.974 -3.104 1 94.88 346 THR A O 1
ATOM 2708 N N . LEU A 1 347 ? -27.359 0.052 -3.971 1 95.5 347 LEU A N 1
ATOM 2709 C CA . LEU A 1 347 ? -26.969 1.3 -4.621 1 95.5 347 LEU A CA 1
ATOM 2710 C C . LEU A 1 347 ? -27.953 1.658 -5.734 1 95.5 347 LEU A C 1
ATOM 2712 O O . LEU A 1 347 ? -28.25 2.836 -5.949 1 95.5 347 LEU A O 1
ATOM 2716 N N . SER A 1 348 ? -28.469 0.643 -6.438 1 96.25 348 SER A N 1
ATOM 2717 C CA . SER A 1 348 ? -29.469 0.89 -7.461 1 96.25 348 SER A CA 1
ATOM 2718 C C . SER A 1 348 ? -30.734 1.518 -6.863 1 96.25 348 SER A C 1
ATOM 2720 O O . SER A 1 348 ? -31.281 2.465 -7.422 1 96.25 348 SER A O 1
ATOM 2722 N N . GLU A 1 349 ? -31.109 1.008 -5.719 1 95.94 349 GLU A N 1
ATOM 2723 C CA . GLU A 1 349 ? -32.281 1.553 -5.023 1 95.94 349 GLU A CA 1
ATOM 2724 C C . GLU A 1 349 ? -32 2.98 -4.547 1 95.94 349 GLU A C 1
ATOM 2726 O O . GLU A 1 349 ? -32.875 3.842 -4.648 1 95.94 349 GLU A O 1
ATOM 2731 N N . MET A 1 350 ? -30.891 3.264 -4.09 1 96.69 350 MET A N 1
ATOM 2732 C CA . MET A 1 350 ? -30.562 4.582 -3.562 1 96.69 350 MET A CA 1
ATOM 2733 C C . MET A 1 350 ? -30.5 5.617 -4.684 1 96.69 350 MET A C 1
ATOM 2735 O O . MET A 1 350 ? -30.938 6.75 -4.512 1 96.69 350 MET A O 1
ATOM 2739 N N . TYR A 1 351 ? -29.953 5.23 -5.789 1 96.25 351 TYR A N 1
ATOM 2740 C CA . TYR A 1 351 ? -29.875 6.148 -6.922 1 96.25 351 TYR A CA 1
ATOM 2741 C C . TYR A 1 351 ? -31.234 6.336 -7.566 1 96.25 351 TYR A C 1
ATOM 2743 O O . TYR A 1 351 ? -31.453 7.305 -8.305 1 96.25 351 TYR A O 1
ATOM 2751 N N . GLY A 1 352 ? -32.125 5.449 -7.336 1 94.5 352 GLY A N 1
ATOM 2752 C CA . GLY A 1 352 ? -33.5 5.578 -7.832 1 94.5 352 GLY A CA 1
ATOM 2753 C C . GLY A 1 352 ? -34.344 6.551 -7.027 1 94.5 352 GLY A C 1
ATOM 2754 O O . GLY A 1 352 ? -35.375 7.027 -7.5 1 94.5 352 GLY A O 1
ATOM 2755 N N . ASP A 1 353 ? -33.875 6.879 -5.824 1 92.81 353 ASP A N 1
ATOM 2756 C CA . ASP A 1 353 ? -34.594 7.82 -4.949 1 92.81 353 ASP A CA 1
ATOM 2757 C C . ASP A 1 353 ? -34.125 9.25 -5.215 1 92.81 353 ASP A C 1
ATOM 2759 O O . ASP A 1 353 ? -33 9.625 -4.871 1 92.81 353 ASP A O 1
ATOM 2763 N N . GLU A 1 354 ? -34.969 10.062 -5.68 1 90.81 354 GLU A N 1
ATOM 2764 C CA . GLU A 1 354 ? -34.656 11.445 -6.051 1 90.81 354 GLU A CA 1
ATOM 2765 C C . GLU A 1 354 ? -34.25 12.273 -4.828 1 90.81 354 GLU A C 1
ATOM 2767 O O . GLU A 1 354 ? -33.562 13.273 -4.953 1 90.81 354 GLU A O 1
ATOM 2772 N N . MET A 1 355 ? -34.688 11.859 -3.668 1 92 355 MET A N 1
ATOM 2773 C CA . MET A 1 355 ? -34.344 12.578 -2.445 1 92 355 MET A CA 1
ATOM 2774 C C . MET A 1 355 ? -32.844 12.578 -2.225 1 92 355 MET A C 1
ATOM 2776 O O . MET A 1 355 ? -32.281 13.57 -1.757 1 92 355 MET A O 1
ATOM 2780 N N . ASN A 1 356 ? -32.25 11.5 -2.582 1 94.5 356 ASN A N 1
ATOM 2781 C CA . ASN A 1 356 ? -30.797 11.398 -2.404 1 94.5 356 ASN A CA 1
ATOM 2782 C C . ASN A 1 356 ? -30.047 12.359 -3.33 1 94.5 356 ASN A C 1
ATOM 2784 O O . ASN A 1 356 ? -29.031 12.945 -2.943 1 94.5 356 ASN A O 1
ATOM 2788 N N . ARG A 1 357 ? -30.547 12.539 -4.504 1 94.25 357 ARG A N 1
ATOM 2789 C CA . ARG A 1 357 ? -29.938 13.492 -5.438 1 94.25 357 ARG A CA 1
ATOM 2790 C C . ARG A 1 357 ? -30.047 14.914 -4.914 1 94.25 357 ARG A C 1
ATOM 2792 O O . ARG A 1 357 ? -29.094 15.688 -4.992 1 94.25 357 ARG A O 1
ATOM 2799 N N . LEU A 1 358 ? -31.188 15.195 -4.371 1 93.38 358 LEU A N 1
ATOM 2800 C CA . LEU A 1 358 ? -31.438 16.547 -3.861 1 93.38 358 LEU A CA 1
ATOM 2801 C C . LEU A 1 358 ? -30.547 16.844 -2.662 1 93.38 358 LEU A C 1
ATOM 2803 O O . LEU A 1 358 ? -30.031 17.953 -2.529 1 93.38 358 LEU A O 1
ATOM 2807 N N . TYR A 1 359 ? -30.344 15.859 -1.792 1 94.62 359 TYR A N 1
ATOM 2808 C CA . TYR A 1 359 ? -29.438 16.047 -0.669 1 94.62 359 TYR A CA 1
ATOM 2809 C C . TYR A 1 359 ? -28.031 16.359 -1.158 1 94.62 359 TYR A C 1
ATOM 2811 O O . TYR A 1 359 ? -27.328 17.203 -0.589 1 94.62 359 TYR A O 1
ATOM 2819 N N . LEU A 1 360 ? -27.594 15.664 -2.227 1 94.44 360 LEU A N 1
ATOM 2820 C CA . LEU A 1 360 ? -26.266 15.875 -2.764 1 94.44 360 LEU A CA 1
ATOM 2821 C C . LEU A 1 360 ? -26.141 17.25 -3.4 1 94.44 360 LEU A C 1
ATOM 2823 O O . LEU A 1 360 ? -25.094 17.906 -3.281 1 94.44 360 LEU A O 1
ATOM 2827 N N . LEU A 1 361 ? -27.188 17.688 -4.023 1 94.31 361 LEU A N 1
ATOM 2828 C CA . LEU A 1 361 ? -27.188 19 -4.633 1 94.31 361 LEU A CA 1
ATOM 2829 C C . LEU A 1 361 ? -27.078 20.094 -3.572 1 94.31 361 LEU A C 1
ATOM 2831 O O . LEU A 1 361 ? -26.406 21.109 -3.795 1 94.31 361 LEU A O 1
ATOM 2835 N N . TYR A 1 362 ? -27.734 19.844 -2.436 1 93.69 362 TYR A N 1
ATOM 2836 C CA . TYR A 1 362 ? -27.656 20.781 -1.316 1 93.69 362 TYR A CA 1
ATOM 2837 C C . TYR A 1 362 ? -26.266 20.781 -0.699 1 93.69 362 TYR A C 1
ATOM 2839 O O . TYR A 1 362 ? -25.703 21.844 -0.416 1 93.69 362 TYR A O 1
ATOM 2847 N N . LEU A 1 363 ? -25.641 19.625 -0.555 1 93.81 363 LEU A N 1
ATOM 2848 C CA . LEU A 1 363 ? -24.375 19.484 0.16 1 93.81 363 LEU A CA 1
ATOM 2849 C C . LEU A 1 363 ? -23.203 20 -0.679 1 93.81 363 LEU A C 1
ATOM 2851 O O . LEU A 1 363 ? -22.219 20.484 -0.136 1 93.81 363 LEU A O 1
ATOM 2855 N N . LYS A 1 364 ? -23.297 19.969 -1.958 1 92.44 364 LYS A N 1
ATOM 2856 C CA . LYS A 1 364 ? -22.188 20.281 -2.863 1 92.44 364 LYS A CA 1
ATOM 2857 C C . LYS A 1 364 ? -21.641 21.688 -2.6 1 92.44 364 LYS A C 1
ATOM 2859 O O . LYS A 1 364 ? -20.469 21.844 -2.26 1 92.44 364 LYS A O 1
ATOM 2864 N N . PRO A 1 365 ? -22.406 22.719 -2.607 1 91.38 365 PRO A N 1
ATOM 2865 C CA . PRO A 1 365 ? -21.859 24.062 -2.379 1 91.38 365 PRO A CA 1
ATOM 2866 C C . PRO A 1 365 ? -21.453 24.281 -0.928 1 91.38 365 PRO A C 1
ATOM 2868 O O . PRO A 1 365 ? -20.453 24.953 -0.667 1 91.38 365 PRO A O 1
ATOM 2871 N N . VAL A 1 366 ? -22.203 23.766 0.005 1 91.75 366 VAL A N 1
ATOM 2872 C CA . VAL A 1 366 ? -21.906 23.984 1.42 1 91.75 366 VAL A CA 1
ATOM 2873 C C . VAL A 1 366 ? -20.578 23.328 1.786 1 91.75 366 VAL A C 1
ATOM 2875 O O . VAL A 1 366 ? -19.734 23.953 2.424 1 91.75 366 VAL A O 1
ATOM 2878 N N . LEU A 1 367 ? -20.391 22.078 1.368 1 91.19 367 LEU A N 1
ATOM 2879 C CA . LEU A 1 367 ? -19.156 21.359 1.685 1 91.19 367 LEU A CA 1
ATOM 2880 C C . LEU A 1 367 ? -17.969 21.984 0.962 1 91.19 367 LEU A C 1
ATOM 2882 O O . LEU A 1 367 ? -16.844 21.969 1.476 1 91.19 367 LEU A O 1
ATOM 2886 N N . SER A 1 368 ? -18.203 22.547 -0.184 1 90 368 SER A N 1
ATOM 2887 C CA . SER A 1 368 ? -17.125 23.203 -0.919 1 90 368 SER A CA 1
ATOM 2888 C C . SER A 1 368 ? -16.594 24.406 -0.147 1 90 368 SER A C 1
ATOM 2890 O O . SER A 1 368 ? -15.383 24.672 -0.171 1 90 368 SER A O 1
ATOM 2892 N N . GLU A 1 369 ? -17.453 25.094 0.519 1 91.25 369 GLU A N 1
ATOM 2893 C CA . GLU A 1 369 ? -17.031 26.234 1.332 1 91.25 369 GLU A CA 1
ATOM 2894 C C . GLU A 1 369 ? -16.188 25.781 2.523 1 91.25 369 GLU A C 1
ATOM 2896 O O . GLU A 1 369 ? -15.156 26.391 2.828 1 91.25 369 GLU A O 1
ATOM 2901 N N . PHE A 1 370 ? -16.656 24.781 3.131 1 92.38 370 PHE A N 1
ATOM 2902 C CA . PHE A 1 370 ? -15.914 24.234 4.258 1 92.38 370 PHE A CA 1
ATOM 2903 C C . PHE A 1 370 ? -14.555 23.719 3.805 1 92.38 370 PHE A C 1
ATOM 2905 O O . PHE A 1 370 ? -13.547 23.922 4.488 1 92.38 370 PHE A O 1
ATOM 2912 N N . GLN A 1 371 ? -14.547 23.094 2.688 1 89.5 371 GLN A N 1
ATOM 2913 C CA . GLN A 1 371 ? -13.297 22.562 2.15 1 89.5 371 GLN A CA 1
ATOM 2914 C C . GLN A 1 371 ? -12.32 23.672 1.813 1 89.5 371 GLN A C 1
ATOM 2916 O O . GLN A 1 371 ? -11.117 23.547 2.039 1 89.5 371 GLN A O 1
ATOM 2921 N N . HIS A 1 372 ? -12.797 24.688 1.297 1 89.75 372 HIS A N 1
ATOM 2922 C CA . HIS A 1 372 ? -11.969 25.844 0.975 1 89.75 372 HIS A CA 1
ATOM 2923 C C . HIS A 1 372 ? -11.281 26.406 2.221 1 89.75 372 HIS A C 1
ATOM 2925 O O . HIS A 1 372 ? -10.094 26.719 2.193 1 89.75 372 HIS A O 1
ATOM 2931 N N . MET A 1 373 ? -12.008 26.5 3.24 1 89 373 MET A N 1
ATOM 2932 C CA . MET A 1 373 ? -11.453 27 4.5 1 89 373 MET A CA 1
ATOM 2933 C C . MET A 1 373 ? -10.383 26.047 5.031 1 89 373 MET A C 1
ATOM 2935 O O . MET A 1 373 ? -9.336 26.5 5.512 1 89 373 MET A O 1
ATOM 2939 N N . ASN A 1 374 ? -10.688 24.812 4.945 1 88.19 374 ASN A N 1
ATOM 2940 C CA . ASN A 1 374 ? -9.727 23.812 5.395 1 88.19 374 ASN A CA 1
ATOM 2941 C C . ASN A 1 374 ? -8.414 23.891 4.617 1 88.19 374 ASN A C 1
ATOM 2943 O O . ASN A 1 374 ? -7.336 23.828 5.203 1 88.19 374 ASN A O 1
ATOM 2947 N N . LEU A 1 375 ? -8.453 24.094 3.316 1 86.69 375 LEU A N 1
ATOM 2948 C CA . LEU A 1 375 ? -7.27 24.172 2.461 1 86.69 375 LEU A CA 1
ATOM 2949 C C . LEU A 1 375 ? -6.473 25.438 2.75 1 86.69 375 LEU A C 1
ATOM 2951 O O . LEU A 1 375 ? -5.242 25.422 2.695 1 86.69 375 LEU A O 1
ATOM 2955 N N . LEU A 1 376 ? -7.137 26.484 3.068 1 87.5 376 LEU A N 1
ATOM 2956 C CA . LEU A 1 376 ? -6.48 27.75 3.381 1 87.5 376 LEU A CA 1
ATOM 2957 C C . LEU A 1 376 ? -5.594 27.609 4.613 1 87.5 376 LEU A C 1
ATOM 2959 O O . LEU A 1 376 ? -4.48 28.125 4.645 1 87.5 376 LEU A O 1
ATOM 2963 N N . PHE A 1 377 ? -6.043 26.875 5.57 1 87.31 377 PHE A N 1
ATOM 2964 C CA . PHE A 1 377 ? -5.316 26.766 6.832 1 87.31 377 PHE A CA 1
ATOM 2965 C C . PHE A 1 377 ? -4.238 25.688 6.738 1 87.31 377 PHE A C 1
ATOM 2967 O O . PHE A 1 377 ? -3.41 25.562 7.641 1 87.31 377 PHE A O 1
ATOM 2974 N N . GLN A 1 378 ? -4.238 24.953 5.699 1 83 378 GLN A N 1
ATOM 2975 C CA . GLN A 1 378 ? -3.201 23.953 5.508 1 83 378 GLN A CA 1
ATOM 2976 C C . GLN A 1 378 ? -1.989 24.531 4.789 1 83 378 GLN A C 1
ATOM 2978 O O . GLN A 1 378 ? -0.938 23.906 4.711 1 83 378 GLN A O 1
ATOM 2983 N N . GLN A 1 379 ? -2.123 25.719 4.465 1 78.62 379 GLN A N 1
ATOM 2984 C CA . GLN A 1 379 ? -0.998 26.359 3.789 1 78.62 379 GLN A CA 1
ATOM 2985 C C . GLN A 1 379 ? 0.122 26.688 4.773 1 78.62 379 GLN A C 1
ATOM 2987 O O . GLN A 1 379 ? -0.141 27.047 5.922 1 78.62 379 GLN A O 1
ATOM 2992 N N . THR A 1 380 ? 1.382 26.547 4.379 1 67.81 380 THR A N 1
ATOM 2993 C CA . THR A 1 380 ? 2.531 26.75 5.254 1 67.81 380 THR A CA 1
ATOM 2994 C C . THR A 1 380 ? 2.84 28.234 5.402 1 67.81 380 THR A C 1
ATOM 2996 O O . THR A 1 380 ? 3.271 28.688 6.469 1 67.81 380 THR A O 1
ATOM 2999 N N . GLU A 1 381 ? 2.691 28.969 4.312 1 69.44 381 GLU A N 1
ATOM 3000 C CA . GLU A 1 381 ? 3.074 30.375 4.363 1 69.44 381 GLU A CA 1
ATOM 3001 C C . GLU A 1 381 ? 1.848 31.281 4.309 1 69.44 381 GLU A C 1
ATOM 3003 O O . GLU A 1 381 ? 1.747 32.156 3.441 1 69.44 381 GLU A O 1
ATOM 3008 N N . ALA A 1 382 ? 1.027 31.062 5.406 1 70.62 382 ALA A N 1
ATOM 3009 C CA . ALA A 1 382 ? -0.181 31.875 5.324 1 70.62 382 ALA A CA 1
ATOM 3010 C C . ALA A 1 382 ? -0.08 33.094 6.234 1 70.62 382 ALA A C 1
ATOM 3012 O O . ALA A 1 382 ? 0.587 33.062 7.27 1 70.62 382 ALA A O 1
ATOM 3013 N N . ASP A 1 383 ? -0.644 34.188 5.691 1 78 383 ASP A N 1
ATOM 3014 C CA . ASP A 1 383 ? -0.74 35.406 6.449 1 78 383 ASP A CA 1
ATOM 3015 C C . ASP A 1 383 ? -1.868 35.344 7.477 1 78 383 ASP A C 1
ATOM 3017 O O . ASP A 1 383 ? -3.004 35 7.137 1 78 383 ASP A O 1
ATOM 3021 N N . TYR A 1 384 ? -1.57 35.719 8.773 1 78.69 384 TYR A N 1
ATOM 3022 C CA . TYR A 1 384 ? -2.521 35.625 9.867 1 78.69 384 TYR A CA 1
ATOM 3023 C C . TYR A 1 384 ? -3.707 36.531 9.672 1 78.69 384 TYR A C 1
ATOM 3025 O O . TYR A 1 384 ? -4.84 36.219 10.016 1 78.69 384 TYR A O 1
ATOM 3033 N N . PHE A 1 385 ? -3.396 37.656 9.141 1 81.75 385 PHE A N 1
ATOM 3034 C CA . PHE A 1 385 ? -4.465 38.625 8.93 1 81.75 385 PHE A CA 1
ATOM 3035 C C . PHE A 1 385 ? -5.438 38.156 7.863 1 81.75 385 PHE A C 1
ATOM 3037 O O . PHE A 1 385 ? -6.656 38.25 8.031 1 81.75 385 PHE A O 1
ATOM 3044 N N . SER A 1 386 ? -4.863 37.688 6.848 1 84.62 386 SER A N 1
ATOM 3045 C CA . SER A 1 386 ? -5.703 37.156 5.777 1 84.62 386 SER A CA 1
ATOM 3046 C C . SER A 1 386 ? -6.523 35.969 6.25 1 84.62 386 SER A C 1
ATOM 3048 O O . SER A 1 386 ? -7.684 35.781 5.859 1 84.62 386 SER A O 1
ATOM 3050 N N . LEU A 1 387 ? -5.949 35.188 7.109 1 87.06 387 LEU A N 1
ATOM 3051 C CA . LEU A 1 387 ? -6.641 34 7.633 1 87.06 387 LEU A CA 1
ATOM 3052 C C . LEU A 1 387 ? -7.797 34.438 8.539 1 87.06 387 LEU A C 1
ATOM 3054 O O . LEU A 1 387 ? -8.875 33.812 8.492 1 87.06 387 LEU A O 1
ATOM 3058 N N . LEU A 1 388 ? -7.582 35.406 9.281 1 87.81 388 LEU A N 1
ATOM 3059 C CA . LEU A 1 388 ? -8.625 35.938 10.164 1 87.81 388 LEU A CA 1
ATOM 3060 C C . LEU A 1 388 ? -9.797 36.469 9.352 1 87.81 388 LEU A C 1
ATOM 3062 O O . LEU A 1 388 ? -10.953 36.188 9.664 1 87.81 388 LEU A O 1
ATOM 3066 N N . LYS A 1 389 ? -9.445 37.188 8.352 1 89.25 389 LYS A N 1
ATOM 3067 C CA . LYS A 1 389 ? -10.477 37.781 7.496 1 89.25 389 LYS A CA 1
ATOM 3068 C C . LYS A 1 389 ? -11.305 36.688 6.82 1 89.25 389 LYS A C 1
ATOM 3070 O O . LYS A 1 389 ? -12.531 36.781 6.773 1 89.25 389 LYS A O 1
ATOM 3075 N N . GLU A 1 390 ? -10.633 35.719 6.375 1 90.69 390 GLU A N 1
ATOM 3076 C CA . GLU A 1 390 ? -11.305 34.625 5.688 1 90.69 390 GLU A CA 1
ATOM 3077 C C . GLU A 1 390 ? -12.172 33.812 6.648 1 90.69 390 GLU A C 1
ATOM 3079 O O . GLU A 1 390 ? -13.266 33.375 6.289 1 90.69 390 GLU A O 1
ATOM 3084 N N . LEU A 1 391 ? -11.672 33.594 7.828 1 91.31 391 LEU A N 1
ATOM 3085 C CA . LEU A 1 391 ? -12.414 32.844 8.828 1 91.31 391 LEU A CA 1
ATOM 3086 C C . LEU A 1 391 ? -13.68 33.562 9.242 1 91.31 391 LEU A C 1
ATOM 3088 O O . LEU A 1 391 ? -14.742 32.969 9.359 1 91.31 391 LEU A O 1
ATOM 3092 N N . LYS A 1 392 ? -13.578 34.844 9.406 1 92.12 392 LYS A N 1
ATOM 3093 C CA . LYS A 1 392 ? -14.734 35.688 9.75 1 92.12 392 LYS A CA 1
ATOM 3094 C C . LYS A 1 392 ? -15.742 35.719 8.609 1 92.12 392 LYS A C 1
ATOM 3096 O O . LYS A 1 392 ? -16.953 35.562 8.828 1 92.12 392 LYS A O 1
ATOM 3101 N N . ALA A 1 393 ? -15.203 35.906 7.449 1 93.25 393 ALA A N 1
ATOM 3102 C CA . ALA A 1 393 ? -16.078 35.938 6.277 1 93.25 393 ALA A CA 1
ATOM 3103 C C . ALA A 1 393 ? -16.844 34.625 6.129 1 93.25 393 ALA A C 1
ATOM 3105 O O . ALA A 1 393 ? -18.016 34.625 5.766 1 93.25 393 ALA A O 1
ATOM 3106 N N . PHE A 1 394 ? -16.203 33.594 6.422 1 94 394 PHE A N 1
ATOM 3107 C CA . PHE A 1 394 ? -16.797 32.281 6.348 1 94 394 PHE A CA 1
ATOM 3108 C C . PHE A 1 394 ? -17.906 32.125 7.371 1 94 394 PHE A C 1
ATOM 3110 O O . PHE A 1 394 ? -19.016 31.688 7.035 1 94 394 PHE A O 1
ATOM 3117 N N . ALA A 1 395 ? -17.641 32.5 8.562 1 93.81 395 ALA A N 1
ATOM 3118 C CA . ALA A 1 395 ? -18.656 32.406 9.617 1 93.81 395 ALA A CA 1
ATOM 3119 C C . ALA A 1 395 ? -19.875 33.281 9.281 1 93.81 395 ALA A C 1
ATOM 3121 O O . ALA A 1 395 ? -21 32.812 9.414 1 93.81 395 ALA A O 1
ATOM 3122 N N . PHE A 1 396 ? -19.641 34.438 8.742 1 93.75 396 PHE A N 1
ATOM 3123 C CA . PHE A 1 396 ? -20.719 35.344 8.406 1 93.75 396 PHE A CA 1
ATOM 3124 C C . PHE A 1 396 ? -21.547 34.812 7.234 1 93.75 396 PHE A C 1
ATOM 3126 O O . PHE A 1 396 ? -22.766 34.969 7.199 1 93.75 396 PHE A O 1
ATOM 3133 N N . SER A 1 397 ? -20.812 34.219 6.336 1 93.62 397 SER A N 1
ATOM 3134 C CA . SER A 1 397 ? -21.516 33.656 5.188 1 93.62 397 SER A CA 1
ATOM 3135 C C . SER A 1 397 ? -22.5 32.594 5.617 1 93.62 397 SER A C 1
ATOM 3137 O O . SER A 1 397 ? -23.625 32.531 5.102 1 93.62 397 SER A O 1
ATOM 3139 N N . LEU A 1 398 ? -22.156 31.812 6.559 1 94.38 398 LEU A N 1
ATOM 3140 C CA . LEU A 1 398 ? -23.031 30.75 7.059 1 94.38 398 LEU A CA 1
ATOM 3141 C C . LEU A 1 398 ? -24.188 31.344 7.855 1 94.38 398 LEU A C 1
ATOM 3143 O O . LEU A 1 398 ? -25.328 30.906 7.711 1 94.38 398 LEU A O 1
ATOM 3147 N N . LEU A 1 399 ? -23.906 32.344 8.617 1 94.75 399 LEU A N 1
ATOM 3148 C CA . LEU A 1 399 ? -24.922 32.969 9.445 1 94.75 399 LEU A CA 1
ATOM 3149 C C . LEU A 1 399 ? -25.969 33.688 8.578 1 94.75 399 LEU A C 1
ATOM 3151 O O . LEU A 1 399 ? -27.172 33.594 8.859 1 94.75 399 LEU A O 1
ATOM 3155 N N . LYS A 1 400 ? -25.547 34.25 7.52 1 93.94 400 LYS A N 1
ATOM 3156 C CA . LYS A 1 400 ? -26.422 35.031 6.645 1 93.94 400 LYS A CA 1
ATOM 3157 C C . LYS A 1 400 ? -27.438 34.125 5.949 1 93.94 400 LYS A C 1
ATOM 3159 O O . LYS A 1 400 ? -28.5 34.562 5.527 1 93.94 400 LYS A O 1
ATOM 3164 N N . ARG A 1 401 ? -27.141 32.875 5.895 1 93.44 401 ARG A N 1
ATOM 3165 C CA . ARG A 1 401 ? -28.016 31.938 5.207 1 93.44 401 ARG A CA 1
ATOM 3166 C C . ARG A 1 401 ? -29.266 31.656 6.039 1 93.44 401 ARG A C 1
ATOM 3168 O O . ARG A 1 401 ? -30.328 31.344 5.488 1 93.44 401 ARG A O 1
ATOM 3175 N N . ILE A 1 402 ? -29.188 31.797 7.379 1 94.5 402 ILE A N 1
ATOM 3176 C CA . ILE A 1 402 ? -30.281 31.266 8.188 1 94.5 402 ILE A CA 1
ATOM 3177 C C . ILE A 1 402 ? -30.812 32.344 9.109 1 94.5 402 ILE A C 1
ATOM 3179 O O . ILE A 1 402 ? -31.922 32.25 9.641 1 94.5 402 ILE A O 1
ATOM 3183 N N . LEU A 1 403 ? -30.047 33.406 9.344 1 95.06 403 LEU A N 1
ATOM 3184 C CA . LEU A 1 403 ? -30.453 34.438 10.305 1 95.06 403 LEU A CA 1
ATOM 3185 C C . LEU A 1 403 ? -30.891 35.719 9.602 1 95.06 403 LEU A C 1
ATOM 3187 O O . LEU A 1 403 ? -30.438 36 8.484 1 95.06 403 LEU A O 1
ATOM 3191 N N . HIS A 1 404 ? -31.688 36.469 10.305 1 94 404 HIS A N 1
ATOM 3192 C CA . HIS A 1 404 ? -32.031 37.812 9.852 1 94 404 HIS A CA 1
ATOM 3193 C C . HIS A 1 404 ? -30.812 38.719 9.852 1 94 404 HIS A C 1
ATOM 3195 O O . HIS A 1 404 ? -29.984 38.656 10.758 1 94 404 HIS A O 1
ATOM 3201 N N . PRO A 1 405 ? -30.719 39.562 8.875 1 91.38 405 PRO A N 1
ATOM 3202 C CA . PRO A 1 405 ? -29.547 40.438 8.703 1 91.38 405 PRO A CA 1
ATOM 3203 C C . PRO A 1 405 ? -29.219 41.25 9.953 1 91.38 405 PRO A C 1
ATOM 3205 O O . PRO A 1 405 ? -28.062 41.531 10.234 1 91.38 405 PRO A O 1
ATOM 3208 N N . LEU A 1 406 ? -30.172 41.531 10.805 1 90.38 406 LEU A N 1
ATOM 3209 C CA . LEU A 1 406 ? -29.969 42.375 11.992 1 90.38 406 LEU A CA 1
ATOM 3210 C C . LEU A 1 406 ? -29.281 41.594 13.094 1 90.38 406 LEU A C 1
ATOM 3212 O O . LEU A 1 406 ? -28.656 42.188 13.984 1 90.38 406 LEU A O 1
ATOM 3216 N N . HIS A 1 407 ? -29.344 40.312 12.969 1 91.25 407 HIS A N 1
ATOM 3217 C CA . HIS A 1 407 ? -28.828 39.5 14.062 1 91.25 407 HIS A CA 1
ATOM 3218 C C . HIS A 1 407 ? -27.562 38.75 13.648 1 91.25 407 HIS A C 1
ATOM 3220 O O . HIS A 1 407 ? -27.094 37.875 14.359 1 91.25 407 HIS A O 1
ATOM 3226 N N . VAL A 1 408 ? -27.016 39.062 12.539 1 92.56 408 VAL A N 1
ATOM 3227 C CA . VAL A 1 408 ? -25.812 38.406 12.055 1 92.56 408 VAL A CA 1
ATOM 3228 C C . VAL A 1 408 ? -24.594 38.969 12.789 1 92.56 408 VAL A C 1
ATOM 3230 O O . VAL A 1 408 ? -24.016 39.969 12.383 1 92.56 408 VAL A O 1
ATOM 3233 N N . LYS A 1 409 ? -24.219 38.312 13.844 1 90.25 409 LYS A N 1
ATOM 3234 C CA . LYS A 1 409 ? -23.047 38.625 14.672 1 90.25 409 LYS A CA 1
ATOM 3235 C C . LYS A 1 409 ? -22.422 37.344 15.234 1 90.25 409 LYS A C 1
ATOM 3237 O O . LYS A 1 409 ? -23.094 36.344 15.375 1 90.25 409 LYS A O 1
ATOM 3242 N N . LEU A 1 410 ? -21.203 37.469 15.523 1 88.12 410 LEU A N 1
ATOM 3243 C CA . LEU A 1 410 ? -20.484 36.281 15.977 1 88.12 410 LEU A CA 1
ATOM 3244 C C . LEU A 1 410 ? -20.891 35.906 17.406 1 88.12 410 LEU A C 1
ATOM 3246 O O . LEU A 1 410 ? -20.703 34.781 17.844 1 88.12 410 LEU A O 1
ATOM 3250 N N . ASP A 1 411 ? -21.422 36.844 18.203 1 86.88 411 ASP A N 1
ATOM 3251 C CA . ASP A 1 411 ? -21.812 36.562 19.578 1 86.88 411 ASP A CA 1
ATOM 3252 C C . ASP A 1 411 ? -23.328 36.344 19.672 1 86.88 411 ASP A C 1
ATOM 3254 O O . ASP A 1 411 ? -23.906 36.5 20.75 1 86.88 411 ASP A O 1
ATOM 3258 N N . VAL A 1 412 ? -23.906 35.938 18.594 1 89.75 412 VAL A N 1
ATOM 3259 C CA . VAL A 1 412 ? -25.344 35.75 18.531 1 89.75 412 VAL A CA 1
ATOM 3260 C C . VAL A 1 412 ? -25.75 34.562 19.375 1 89.75 412 VAL A C 1
ATOM 3262 O O . VAL A 1 412 ? -25.031 33.562 19.438 1 89.75 412 VAL A O 1
ATOM 3265 N N . ASN A 1 413 ? -26.891 34.719 20.109 1 89.56 413 ASN A N 1
ATOM 3266 C CA . ASN A 1 413 ? -27.5 33.625 20.828 1 89.56 413 ASN A CA 1
ATOM 3267 C C . ASN A 1 413 ? -28.484 32.844 19.953 1 89.56 413 ASN A C 1
ATOM 3269 O O . ASN A 1 413 ? -29.531 33.375 19.594 1 89.56 413 ASN A O 1
ATOM 3273 N N . LEU A 1 414 ? -28.219 31.609 19.719 1 90.75 414 LEU A N 1
ATOM 3274 C CA . LEU A 1 414 ? -28.969 30.797 18.75 1 90.75 414 LEU A CA 1
ATOM 3275 C C . LEU A 1 414 ? -30.219 30.219 19.391 1 90.75 414 LEU A C 1
ATOM 3277 O O . LEU A 1 414 ? -31.031 29.578 18.719 1 90.75 414 LEU A O 1
ATOM 3281 N N . ASP A 1 415 ? -30.531 30.422 20.656 1 89.19 415 ASP A N 1
ATOM 3282 C CA . ASP A 1 415 ? -31.656 29.812 21.359 1 89.19 415 ASP A CA 1
ATOM 3283 C C . ASP A 1 415 ? -32.969 30.516 21.016 1 89.19 415 ASP A C 1
ATOM 3285 O O . ASP A 1 415 ? -34.031 29.938 21.188 1 89.19 415 ASP A O 1
ATOM 3289 N N . PHE A 1 416 ? -32.875 31.719 20.438 1 88.19 416 PHE A N 1
ATOM 3290 C CA . PHE A 1 416 ? -34.094 32.469 20.109 1 88.19 416 PHE A CA 1
ATOM 3291 C C . PHE A 1 416 ? -34.594 32.094 18.719 1 88.19 416 PHE A C 1
ATOM 3293 O O . PHE A 1 416 ? -33.844 32.25 17.734 1 88.19 416 PHE A O 1
ATOM 3300 N N . VAL A 1 417 ? -35.781 31.719 18.609 1 87.12 417 VAL A N 1
ATOM 3301 C CA . VAL A 1 417 ? -36.344 31.25 17.359 1 87.12 417 VAL A CA 1
ATOM 3302 C C . VAL A 1 417 ? -36.594 32.438 16.438 1 87.12 417 VAL A C 1
ATOM 3304 O O . VAL A 1 417 ? -36.594 32.312 15.219 1 87.12 417 VAL A O 1
ATOM 3307 N N . SER A 1 418 ? -36.75 33.625 17.031 1 87.94 418 SER A N 1
ATOM 3308 C CA . SER A 1 418 ? -37.125 34.812 16.281 1 87.94 418 SER A CA 1
ATOM 3309 C C . SER A 1 418 ? -35.969 35.312 15.414 1 87.94 418 SER A C 1
ATOM 3311 O O . SER A 1 418 ? -36.188 36.094 14.477 1 87.94 418 SER A O 1
ATOM 3313 N N . ILE A 1 419 ? -34.844 34.75 15.648 1 91.75 419 ILE A N 1
ATOM 3314 C CA . ILE A 1 419 ? -33.688 35.281 14.938 1 91.75 419 ILE A CA 1
ATOM 3315 C C . ILE A 1 419 ? -33.531 34.562 13.586 1 91.75 419 ILE A C 1
ATOM 3317 O O . ILE A 1 419 ? -32.812 35.062 12.703 1 91.75 419 ILE A O 1
ATOM 3321 N N . TYR A 1 420 ? -34.25 33.5 13.453 1 93.69 420 TYR A N 1
ATOM 3322 C CA . TYR A 1 420 ? -34.094 32.688 12.266 1 93.69 420 TYR A CA 1
ATOM 3323 C C . TYR A 1 420 ? -35 33.156 11.133 1 93.69 420 TYR A C 1
ATOM 3325 O O . TYR A 1 420 ? -36.094 33.656 11.391 1 93.69 420 TYR A O 1
ATOM 3333 N N . LEU A 1 421 ? -34.531 33 9.953 1 93 421 LEU A N 1
ATOM 3334 C CA . LEU A 1 421 ? -35.344 33.219 8.766 1 93 421 LEU A CA 1
ATOM 3335 C C . LEU A 1 421 ? -36.406 32.125 8.594 1 93 421 LEU A C 1
ATOM 3337 O O . LEU A 1 421 ? -36.156 30.984 9 1 93 421 LEU A O 1
ATOM 3341 N N . PRO A 1 422 ? -37.562 32.5 8.07 1 90.62 422 PRO A N 1
ATOM 3342 C CA . PRO A 1 422 ? -38.5 31.453 7.738 1 90.62 422 PRO A CA 1
ATOM 3343 C C . PRO A 1 422 ? -37.969 30.469 6.691 1 90.62 422 PRO A C 1
ATOM 3345 O O . PRO A 1 422 ? -37.062 30.828 5.934 1 90.62 422 PRO A O 1
ATOM 3348 N N . LEU A 1 423 ? -38.438 29.297 6.688 1 88.94 423 LEU A N 1
ATOM 3349 C CA . LEU A 1 423 ? -37.938 28.203 5.867 1 88.94 423 LEU A CA 1
ATOM 3350 C C . LEU A 1 423 ? -37.875 28.594 4.395 1 88.94 423 LEU A C 1
ATOM 3352 O O . LEU A 1 423 ? -37 28.156 3.662 1 88.94 423 LEU A O 1
ATOM 3356 N N . ASP A 1 424 ? -38.688 29.469 3.953 1 85.19 424 ASP A N 1
ATOM 3357 C CA . ASP A 1 424 ? -38.812 29.828 2.541 1 85.19 424 ASP A CA 1
ATOM 3358 C C . ASP A 1 424 ? -37.75 30.859 2.152 1 85.19 424 ASP A C 1
ATOM 3360 O O . ASP A 1 424 ? -37.438 31.031 0.969 1 85.19 424 ASP A O 1
ATOM 3364 N N . LYS A 1 425 ? -37.125 31.469 3.154 1 89.31 425 LYS A N 1
ATOM 3365 C CA . LYS A 1 425 ? -36.156 32.531 2.857 1 89.31 425 LYS A CA 1
ATOM 3366 C C . LYS A 1 425 ? -34.719 32.062 3.092 1 89.31 425 LYS A C 1
ATOM 3368 O O . LYS A 1 425 ? -33.781 32.812 2.854 1 89.31 425 LYS A O 1
ATOM 3373 N N . VAL A 1 426 ? -34.656 30.844 3.547 1 91.44 426 VAL A N 1
ATOM 3374 C CA . VAL A 1 426 ? -33.344 30.297 3.789 1 91.44 426 VAL A CA 1
ATOM 3375 C C . VAL A 1 426 ? -32.625 30.031 2.457 1 91.44 426 VAL A C 1
ATOM 3377 O O . VAL A 1 426 ? -33.281 29.594 1.495 1 91.44 426 VAL A O 1
ATOM 3380 N N . ASP A 1 427 ? -31.406 30.266 2.42 1 91.06 427 ASP A N 1
ATOM 3381 C CA . ASP A 1 427 ? -30.609 30.047 1.216 1 91.06 427 ASP A CA 1
ATOM 3382 C C . ASP A 1 427 ? -30.047 28.625 1.197 1 91.06 427 ASP A C 1
ATOM 3384 O O . ASP A 1 427 ? -28.984 28.375 1.768 1 91.06 427 ASP A O 1
ATOM 3388 N N . PHE A 1 428 ? -30.656 27.797 0.465 1 89.94 428 PHE A N 1
ATOM 3389 C CA . PHE A 1 428 ? -30.203 26.422 0.351 1 89.94 428 PHE A CA 1
ATOM 3390 C C . PHE A 1 428 ? -29.312 26.25 -0.876 1 89.94 428 PHE A C 1
ATOM 3392 O O . PHE A 1 428 ? -28.75 25.172 -1.102 1 89.94 428 PHE A O 1
ATOM 3399 N N . GLY A 1 429 ? -29.094 27.297 -1.63 1 88.12 429 GLY A N 1
ATOM 3400 C CA . GLY A 1 429 ? -28.359 27.203 -2.881 1 88.12 429 GLY A CA 1
ATOM 3401 C C . GLY A 1 429 ? -29.25 27.172 -4.102 1 88.12 429 GLY A C 1
ATOM 3402 O O . GLY A 1 429 ? -30.344 26.609 -4.062 1 88.12 429 GLY A O 1
ATOM 3403 N N . PHE A 1 430 ? -28.812 27.625 -5.109 1 87.31 430 PHE A N 1
ATOM 3404 C CA . PHE A 1 430 ? -29.609 27.828 -6.309 1 87.31 430 PHE A CA 1
ATOM 3405 C C . PHE A 1 430 ? -29.953 26.5 -6.961 1 87.31 430 PHE A C 1
ATOM 3407 O O . PHE A 1 430 ? -31.109 26.266 -7.328 1 87.31 430 PHE A O 1
ATOM 3414 N N . GLU A 1 431 ? -29 25.656 -7.152 1 87.56 431 GLU A N 1
ATOM 3415 C CA . GLU A 1 431 ? -29.219 24.375 -7.836 1 87.56 431 GLU A CA 1
ATOM 3416 C C . GLU A 1 431 ? -30.203 23.5 -7.078 1 87.56 431 GLU A C 1
ATOM 3418 O O . GLU A 1 431 ? -31.031 22.812 -7.684 1 87.56 431 GLU A O 1
ATOM 3423 N N . PHE A 1 432 ? -30.094 23.516 -5.742 1 90.12 432 PHE A N 1
ATOM 3424 C CA . PHE A 1 432 ? -31 22.75 -4.891 1 90.12 432 PHE A CA 1
ATOM 3425 C C . PHE A 1 432 ? -32.438 23.234 -5.031 1 90.12 432 PHE A C 1
ATOM 3427 O O . PHE A 1 432 ? -33.344 22.453 -5.246 1 90.12 432 PHE A O 1
ATOM 3434 N N . LEU A 1 433 ? -32.625 24.531 -5.062 1 86.81 433 LEU A N 1
ATOM 3435 C CA . LEU A 1 433 ? -33.969 25.125 -5.105 1 86.81 433 LEU A CA 1
ATOM 3436 C C . LEU A 1 433 ? -34.594 24.969 -6.492 1 86.81 433 LEU A C 1
ATOM 3438 O O . LEU A 1 433 ? -35.812 24.781 -6.613 1 86.81 433 LEU A O 1
ATOM 3442 N N . SER A 1 434 ? -33.688 24.984 -7.484 1 86.31 434 SER A N 1
ATOM 3443 C CA . SER A 1 434 ? -34.188 24.859 -8.852 1 86.31 434 SER A CA 1
ATOM 3444 C C . SER A 1 434 ? -34.688 23.453 -9.125 1 86.31 434 SER A C 1
ATOM 3446 O O . SER A 1 434 ? -35.562 23.25 -9.984 1 86.31 434 SER A O 1
ATOM 3448 N N . ASN A 1 435 ? -34.188 22.469 -8.438 1 85.06 435 ASN A N 1
ATOM 3449 C CA . ASN A 1 435 ? -34.531 21.078 -8.688 1 85.06 435 ASN A CA 1
ATOM 3450 C C . ASN A 1 435 ? -35.594 20.578 -7.703 1 85.06 435 ASN A C 1
ATOM 3452 O O . ASN A 1 435 ? -36.062 19.438 -7.801 1 85.06 435 ASN A O 1
ATOM 3456 N N . LEU A 1 436 ? -35.969 21.438 -6.77 1 82.25 436 LEU A N 1
ATOM 3457 C CA . LEU A 1 436 ? -36.938 21.047 -5.754 1 82.25 436 LEU A CA 1
ATOM 3458 C C . LEU A 1 436 ? -38.344 21.109 -6.312 1 82.25 436 LEU A C 1
ATOM 3460 O O . LEU A 1 436 ? -38.75 22.125 -6.875 1 82.25 436 LEU A O 1
ATOM 3464 N N . ASP A 1 437 ? -38.906 19.906 -6.695 1 68.19 437 ASP A N 1
ATOM 3465 C CA . ASP A 1 437 ? -40.312 19.891 -7.09 1 68.19 437 ASP A CA 1
ATOM 3466 C C . ASP A 1 437 ? -41.219 20.047 -5.871 1 68.19 437 ASP A C 1
ATOM 3468 O O . ASP A 1 437 ? -40.844 19.625 -4.77 1 68.19 437 ASP A O 1
ATOM 3472 N N . PHE A 1 438 ? -42.156 21.031 -5.707 1 56.19 438 PHE A N 1
ATOM 3473 C CA . PHE A 1 438 ? -43 21.703 -4.723 1 56.19 438 PHE A CA 1
ATOM 3474 C C . PHE A 1 438 ? -43.562 20.703 -3.727 1 56.19 438 PHE A C 1
ATOM 3476 O O . PHE A 1 438 ? -43.719 21.016 -2.543 1 56.19 438 PHE A O 1
ATOM 3483 N N . ASP A 1 439 ? -44.125 19.672 -4.109 1 53.16 439 ASP A N 1
ATOM 3484 C CA . ASP A 1 439 ? -45.031 19.031 -3.162 1 53.16 439 ASP A CA 1
ATOM 3485 C C . ASP A 1 439 ? -44.281 18.5 -1.947 1 53.16 439 ASP A C 1
ATOM 3487 O O . ASP A 1 439 ? -44.688 18.703 -0.808 1 53.16 439 ASP A O 1
ATOM 3491 N N . SER A 1 440 ? -43.594 17.453 -2.012 1 53.56 440 SER A N 1
ATOM 3492 C CA . SER A 1 440 ? -43.25 16.438 -1.024 1 53.56 440 SER A CA 1
ATOM 3493 C C . SER A 1 440 ? -42 16.875 -0.226 1 53.56 440 SER A C 1
ATOM 3495 O O . SER A 1 440 ? -41.562 16.156 0.669 1 53.56 440 SER A O 1
ATOM 3497 N N . LYS A 1 441 ? -41.562 18.203 -0.207 1 67.56 441 LYS A N 1
ATOM 3498 C CA . LYS A 1 441 ? -40.188 18 0.226 1 67.56 441 LYS A CA 1
ATOM 3499 C C . LYS A 1 441 ? -39.844 18.906 1.407 1 67.56 441 LYS A C 1
ATOM 3501 O O . LYS A 1 441 ? -38.75 19.422 1.497 1 67.56 441 LYS A O 1
ATOM 3506 N N . ALA A 1 442 ? -40.906 19.078 2.303 1 79.88 442 ALA A N 1
ATOM 3507 C CA . ALA A 1 442 ? -40.719 19.844 3.533 1 79.88 442 ALA A CA 1
ATOM 3508 C C . ALA A 1 442 ? -39.719 19.141 4.449 1 79.88 442 ALA A C 1
ATOM 3510 O O . ALA A 1 442 ? -38.875 19.797 5.066 1 79.88 442 ALA A O 1
ATOM 3511 N N . THR A 1 443 ? -39.812 17.891 4.457 1 86.94 443 THR A N 1
ATOM 3512 C CA . THR A 1 443 ? -38.906 17.141 5.312 1 86.94 443 THR A CA 1
ATOM 3513 C C . THR A 1 443 ? -37.469 17.328 4.863 1 86.94 443 THR A C 1
ATOM 3515 O O . THR A 1 443 ? -36.562 17.422 5.695 1 86.94 443 THR A O 1
ATOM 3518 N N . LEU A 1 444 ? -37.312 17.438 3.609 1 91.56 444 LEU A N 1
ATOM 3519 C CA . LEU A 1 444 ? -35.969 17.641 3.053 1 91.56 444 LEU A CA 1
ATOM 3520 C C . LEU A 1 444 ? -35.406 19.016 3.438 1 91.56 444 LEU A C 1
ATOM 3522 O O . LEU A 1 444 ? -34.281 19.125 3.883 1 91.56 444 LEU A O 1
ATOM 3526 N N . LYS A 1 445 ? -36.25 20 3.334 1 91 445 LYS A N 1
ATOM 3527 C CA . LYS A 1 445 ? -35.844 21.359 3.672 1 91 445 LYS A CA 1
ATOM 3528 C C . LYS A 1 445 ? -35.562 21.5 5.164 1 91 445 LYS A C 1
ATOM 3530 O O . LYS A 1 445 ? -34.625 22.219 5.566 1 91 445 LYS A O 1
ATOM 3535 N N . GLU A 1 446 ? -36.344 20.781 5.895 1 92.06 446 GLU A N 1
ATOM 3536 C CA . GLU A 1 446 ? -36.156 20.828 7.34 1 92.06 446 GLU A CA 1
ATOM 3537 C C . GLU A 1 446 ? -34.812 20.203 7.742 1 92.06 446 GLU A C 1
ATOM 3539 O O . GLU A 1 446 ? -34.125 20.719 8.609 1 92.06 446 GLU A O 1
ATOM 3544 N N . ARG A 1 447 ? -34.531 19.125 7.137 1 93.44 447 ARG A N 1
ATOM 3545 C CA . ARG A 1 447 ? -33.25 18.469 7.43 1 93.44 447 ARG A CA 1
ATOM 3546 C C . ARG A 1 447 ? -32.062 19.344 6.988 1 93.44 447 ARG A C 1
ATOM 3548 O O . ARG A 1 447 ? -31.062 19.422 7.688 1 93.44 447 ARG A O 1
ATOM 3555 N N . CYS A 1 448 ? -32.25 19.922 5.852 1 94.38 448 CYS A N 1
ATOM 3556 C CA . CYS A 1 448 ? -31.188 20.797 5.348 1 94.38 448 CYS A CA 1
ATOM 3557 C C . CYS A 1 448 ? -31.016 22.031 6.242 1 94.38 448 CYS A C 1
ATOM 3559 O O . CYS A 1 448 ? -29.891 22.469 6.488 1 94.38 448 CYS A O 1
ATOM 3561 N N . LEU A 1 449 ? -32.156 22.547 6.688 1 94.38 449 LEU A N 1
ATOM 3562 C CA . LEU A 1 449 ? -32.094 23.656 7.617 1 94.38 449 LEU A CA 1
ATOM 3563 C C . LEU A 1 449 ? -31.422 23.25 8.922 1 94.38 449 LEU A C 1
ATOM 3565 O O . LEU A 1 449 ? -30.609 24 9.469 1 94.38 449 LEU A O 1
ATOM 3569 N N . ASN A 1 450 ? -31.75 22.109 9.367 1 95 450 ASN A N 1
ATOM 3570 C CA . ASN A 1 450 ? -31.125 21.609 10.594 1 95 450 ASN A CA 1
ATOM 3571 C C . ASN A 1 450 ? -29.625 21.438 10.43 1 95 450 ASN A C 1
ATOM 3573 O O . ASN A 1 450 ? -28.859 21.656 11.375 1 95 450 ASN A O 1
ATOM 3577 N N . PHE A 1 451 ? -29.25 20.969 9.25 1 96.06 451 PHE A N 1
ATOM 3578 C CA . PHE A 1 451 ? -27.828 20.875 8.945 1 96.06 451 PHE A CA 1
ATOM 3579 C C . PHE A 1 451 ? -27.125 22.219 9.125 1 96.06 451 PHE A C 1
ATOM 3581 O O . PHE A 1 451 ? -26.094 22.312 9.781 1 96.06 451 PHE A O 1
ATOM 3588 N N . LEU A 1 452 ? -27.719 23.25 8.617 1 95.69 452 LEU A N 1
ATOM 3589 C CA . LEU A 1 452 ? -27.141 24.578 8.695 1 95.69 452 LEU A CA 1
ATOM 3590 C C . LEU A 1 452 ? -27.156 25.094 10.125 1 95.69 452 LEU A C 1
ATOM 3592 O O . LEU A 1 452 ? -26.203 25.734 10.57 1 95.69 452 LEU A O 1
ATOM 3596 N N . ARG A 1 453 ? -28.172 24.812 10.805 1 95.56 453 ARG A N 1
ATOM 3597 C CA . ARG A 1 453 ? -28.281 25.25 12.195 1 95.56 453 ARG A CA 1
ATOM 3598 C C . ARG A 1 453 ? -27.188 24.641 13.055 1 95.56 453 ARG A C 1
ATOM 3600 O O . ARG A 1 453 ? -26.547 25.344 13.844 1 95.56 453 ARG A O 1
ATOM 3607 N N . VAL A 1 454 ? -27.016 23.391 12.836 1 96.56 454 VAL A N 1
ATOM 3608 C CA . VAL A 1 454 ? -26 22.688 13.609 1 96.56 454 VAL A CA 1
ATOM 3609 C C . VAL A 1 454 ? -24.609 23.172 13.195 1 96.56 454 VAL A C 1
ATOM 3611 O O . VAL A 1 454 ? -23.734 23.375 14.039 1 96.56 454 VAL A O 1
ATOM 3614 N N . ALA A 1 455 ? -24.422 23.344 11.914 1 95.81 455 ALA A N 1
ATOM 3615 C CA . ALA A 1 455 ? -23.141 23.812 11.414 1 95.81 455 ALA A CA 1
ATOM 3616 C C . ALA A 1 455 ? -22.781 25.172 12.008 1 95.81 455 ALA A C 1
ATOM 3618 O O . ALA A 1 455 ? -21.672 25.375 12.477 1 95.81 455 ALA A O 1
ATOM 3619 N N . VAL A 1 456 ? -23.734 26.062 12.031 1 95.38 456 VAL A N 1
ATOM 3620 C CA . VAL A 1 456 ? -23.531 27.406 12.555 1 95.38 456 VAL A CA 1
ATOM 3621 C C . VAL A 1 456 ? -23.281 27.344 14.062 1 95.38 456 VAL A C 1
ATOM 3623 O O . VAL A 1 456 ? -22.391 28.016 14.57 1 95.38 456 VAL A O 1
ATOM 3626 N N . ALA A 1 457 ? -24.016 26.547 14.688 1 95.62 457 ALA A N 1
ATOM 3627 C CA . ALA A 1 457 ? -23.828 26.406 16.125 1 95.62 457 ALA A CA 1
ATOM 3628 C C . ALA A 1 457 ? -22.422 25.891 16.453 1 95.62 457 ALA A C 1
ATOM 3630 O O . ALA A 1 457 ? -21.781 26.375 17.391 1 95.62 457 ALA A O 1
ATOM 3631 N N . GLU A 1 458 ? -22.031 24.938 15.672 1 94.81 458 GLU A N 1
ATOM 3632 C CA . GLU A 1 458 ? -20.703 24.375 15.891 1 94.81 458 GLU A CA 1
ATOM 3633 C C . GLU A 1 458 ? -19.609 25.375 15.555 1 94.81 458 GLU A C 1
ATOM 3635 O O . GLU A 1 458 ? -18.578 25.422 16.234 1 94.81 458 GLU A O 1
ATOM 3640 N N . VAL A 1 459 ? -19.781 26.109 14.539 1 94.06 459 VAL A N 1
ATOM 3641 C CA . VAL A 1 459 ? -18.828 27.141 14.141 1 94.06 459 VAL A CA 1
ATOM 3642 C C . VAL A 1 459 ? -18.688 28.172 15.25 1 94.06 459 VAL A C 1
ATOM 3644 O O . VAL A 1 459 ? -17.562 28.562 15.609 1 94.06 459 VAL A O 1
ATOM 3647 N N . LEU A 1 460 ? -19.766 28.594 15.805 1 93.06 460 LEU A N 1
ATOM 3648 C CA . LEU A 1 460 ? -19.75 29.609 16.859 1 93.06 460 LEU A CA 1
ATOM 3649 C C . LEU A 1 460 ? -19.156 29.062 18.141 1 93.06 460 LEU A C 1
ATOM 3651 O O . LEU A 1 460 ? -18.594 29.812 18.938 1 93.06 460 LEU A O 1
ATOM 3655 N N . LYS A 1 461 ? -19.25 27.828 18.234 1 90.25 461 LYS A N 1
ATOM 3656 C CA . LYS A 1 461 ? -18.719 27.188 19.438 1 90.25 461 LYS A CA 1
ATOM 3657 C C . LYS A 1 461 ? -17.219 26.953 19.312 1 90.25 461 LYS A C 1
ATOM 3659 O O . LYS A 1 461 ? -16.469 27.109 20.281 1 90.25 461 LYS A O 1
ATOM 3664 N N . ARG A 1 462 ? -16.75 26.656 18.141 1 89.38 462 ARG A N 1
ATOM 3665 C CA . ARG A 1 462 ? -15.391 26.125 18 1 89.38 462 ARG A CA 1
ATOM 3666 C C . ARG A 1 462 ? -14.438 27.188 17.484 1 89.38 462 ARG A C 1
ATOM 3668 O O . ARG A 1 462 ? -13.227 27.109 17.703 1 89.38 462 ARG A O 1
ATOM 3675 N N . PHE A 1 463 ? -14.875 28.188 16.844 1 87.81 463 PHE A N 1
ATOM 3676 C CA . PHE A 1 463 ? -14.008 29.141 16.141 1 87.81 463 PHE A CA 1
ATOM 3677 C C . PHE A 1 463 ? -13.477 30.203 17.094 1 87.81 463 PHE A C 1
ATOM 3679 O O . PHE A 1 463 ? -12.383 30.734 16.891 1 87.81 463 PHE A O 1
ATOM 3686 N N . PRO A 1 464 ? -14.18 30.516 18.156 1 82.94 464 PRO A N 1
ATOM 3687 C CA . PRO A 1 464 ? -13.789 31.672 18.969 1 82.94 464 PRO A CA 1
ATOM 3688 C C . PRO A 1 464 ? -12.367 31.547 19.531 1 82.94 464 PRO A C 1
ATOM 3690 O O . PRO A 1 464 ? -11.602 32.5 19.469 1 82.94 464 PRO A O 1
ATOM 3693 N N . PRO A 1 465 ? -11.977 30.422 20 1 77.25 465 PRO A N 1
ATOM 3694 C CA . PRO A 1 465 ? -10.594 30.375 20.484 1 77.25 465 PRO A CA 1
ATOM 3695 C C . PRO A 1 465 ? -9.57 30.719 19.406 1 77.25 465 PRO A C 1
ATOM 3697 O O . PRO A 1 465 ? -8.617 31.453 19.656 1 77.25 465 PRO A O 1
ATOM 3700 N N . ALA A 1 466 ? -9.742 30.234 18.312 1 78.81 466 ALA A N 1
ATOM 3701 C CA . ALA A 1 466 ? -8.836 30.516 17.203 1 78.81 466 ALA A CA 1
ATOM 3702 C C . ALA A 1 466 ? -8.93 31.984 16.781 1 78.81 466 ALA A C 1
ATOM 3704 O O . ALA A 1 466 ? -7.91 32.625 16.484 1 78.81 466 ALA A O 1
ATOM 3705 N N . LEU A 1 467 ? -10.094 32.531 16.781 1 83.31 467 LEU A N 1
ATOM 3706 C CA . LEU A 1 467 ? -10.312 33.906 16.391 1 83.31 467 LEU A CA 1
ATOM 3707 C C . LEU A 1 467 ? -9.641 34.875 17.391 1 83.31 467 LEU A C 1
ATOM 3709 O O . LEU A 1 467 ? -9.047 35.875 16.984 1 83.31 467 LEU A O 1
ATOM 3713 N N . SER A 1 468 ? -9.758 34.469 18.562 1 81.75 468 SER A N 1
ATOM 3714 C CA . SER A 1 468 ? -9.156 35.312 19.594 1 81.75 468 SER A CA 1
ATOM 3715 C C . SER A 1 468 ? -7.637 35.344 19.453 1 81.75 468 SER A C 1
ATOM 3717 O O . SER A 1 468 ? -7.031 36.406 19.578 1 81.75 468 SER A O 1
ATOM 3719 N N . VAL A 1 469 ? -7.102 34.281 19.188 1 79.12 469 VAL A N 1
ATOM 3720 C CA . VAL A 1 469 ? -5.652 34.219 19.031 1 79.12 469 VAL A CA 1
ATOM 3721 C C . VAL A 1 469 ? -5.234 34.969 17.766 1 79.12 469 VAL A C 1
ATOM 3723 O O . VAL A 1 469 ? -4.285 35.75 17.797 1 79.12 469 VAL A O 1
ATOM 3726 N N . LEU A 1 470 ? -5.934 34.75 16.734 1 84.06 470 LEU A N 1
ATOM 3727 C CA . LEU A 1 470 ? -5.605 35.406 15.469 1 84.06 470 LEU A CA 1
ATOM 3728 C C . LEU A 1 470 ? -5.785 36.906 15.562 1 84.06 470 LEU A C 1
ATOM 3730 O O . LEU A 1 470 ? -5.027 37.656 14.953 1 84.06 470 LEU A O 1
ATOM 3734 N N . HIS A 1 471 ? -6.711 37.25 16.297 1 83.06 471 HIS A N 1
ATOM 3735 C CA . HIS A 1 471 ? -6.953 38.688 16.5 1 83.06 471 HIS A CA 1
ATOM 3736 C C . HIS A 1 471 ? -5.785 39.344 17.219 1 83.06 471 HIS A C 1
ATOM 3738 O O . HIS A 1 471 ? -5.457 40.5 16.953 1 83.06 471 HIS A O 1
ATOM 3744 N N . LYS A 1 472 ? -5.25 38.531 18.016 1 76.12 472 LYS A N 1
ATOM 3745 C CA . LYS A 1 472 ? -4.121 39.062 18.781 1 76.12 472 LYS A CA 1
ATOM 3746 C C . LYS A 1 472 ? -2.863 39.156 17.922 1 76.12 472 LYS A C 1
ATOM 3748 O O . LYS A 1 472 ? -2.086 40.094 18.031 1 76.12 472 LYS A O 1
ATOM 3753 N N . ILE A 1 473 ? -2.732 38.281 17.047 1 82.38 473 ILE A N 1
ATOM 3754 C CA . ILE A 1 473 ? -1.465 38.156 16.328 1 82.38 473 ILE A CA 1
ATOM 3755 C C . ILE A 1 473 ? -1.551 38.906 15 1 82.38 473 ILE A C 1
ATOM 3757 O O . ILE A 1 473 ? -0.527 39.219 14.383 1 82.38 473 ILE A O 1
ATOM 3761 N N . LYS A 1 474 ? -2.689 39.312 14.641 1 84.62 474 LYS A N 1
ATOM 3762 C CA . LYS A 1 474 ? -2.902 39.906 13.328 1 84.62 474 LYS A CA 1
ATOM 3763 C C . LYS A 1 474 ? -2.096 41.219 13.188 1 84.62 474 LYS A C 1
ATOM 3765 O O . LYS A 1 474 ? -1.703 41.594 12.078 1 84.62 474 LYS A O 1
ATOM 3770 N N . HIS A 1 475 ? -1.837 41.812 14.25 1 84.38 475 HIS A N 1
ATOM 3771 C CA . HIS A 1 475 ? -1.193 43.125 14.203 1 84.38 475 HIS A CA 1
ATOM 3772 C C . HIS A 1 475 ? 0.272 43 13.797 1 84.38 475 HIS A C 1
ATOM 3774 O O . HIS A 1 475 ? 0.893 43.969 13.398 1 84.38 475 HIS A O 1
ATOM 3780 N N . LEU A 1 476 ? 0.74 41.844 13.883 1 85.44 476 LEU A N 1
ATOM 3781 C CA . LEU A 1 476 ? 2.133 41.625 13.508 1 85.44 476 LEU A CA 1
ATOM 3782 C C . LEU A 1 476 ? 2.254 41.312 12.016 1 85.44 476 LEU A C 1
ATOM 3784 O O . LEU A 1 476 ? 3.363 41.219 11.492 1 85.44 476 LEU A O 1
ATOM 3788 N N . SER A 1 477 ? 1.166 41.281 11.414 1 87.06 477 SER A N 1
ATOM 3789 C CA . SER A 1 477 ? 1.182 41.062 9.969 1 87.06 477 SER A CA 1
ATOM 3790 C C . SER A 1 477 ? 1.714 42.312 9.242 1 87.06 477 SER A C 1
ATOM 3792 O O . SER A 1 477 ? 1.532 43.438 9.711 1 87.06 477 SER A O 1
ATOM 3794 N N . THR A 1 478 ? 2.352 42.062 8.156 1 83.81 478 THR A N 1
ATOM 3795 C CA . THR A 1 478 ? 3.008 43.125 7.41 1 83.81 478 THR A CA 1
ATOM 3796 C C . THR A 1 478 ? 1.985 44.156 6.914 1 83.81 478 THR A C 1
ATOM 3798 O O . THR A 1 478 ? 2.258 45.344 6.895 1 83.81 478 THR A O 1
ATOM 3801 N N . ALA A 1 479 ? 0.832 43.688 6.602 1 80 479 ALA A N 1
ATOM 3802 C CA . ALA A 1 479 ? -0.205 44.562 6.055 1 80 479 ALA A CA 1
ATOM 3803 C C . ALA A 1 479 ? -0.706 45.562 7.109 1 80 479 ALA A C 1
ATOM 3805 O O . ALA A 1 479 ? -1.028 46.688 6.793 1 80 479 ALA A O 1
ATOM 3806 N N . LEU A 1 480 ? -0.612 45.25 8.383 1 84.62 480 LEU A N 1
ATOM 3807 C CA . LEU A 1 480 ? -1.166 46.062 9.445 1 84.62 480 LEU A CA 1
ATOM 3808 C C . LEU A 1 480 ? -0.06 46.844 10.172 1 84.62 480 LEU A C 1
ATOM 3810 O O . LEU A 1 480 ? -0.241 48 10.539 1 84.62 480 LEU A O 1
ATOM 3814 N N . CYS A 1 481 ? 1.039 46.125 10.336 1 86.44 481 CYS A N 1
ATOM 3815 C CA . CYS A 1 481 ? 2.1 46.75 11.133 1 86.44 481 CYS A CA 1
ATOM 3816 C C . CYS A 1 481 ? 2.742 47.906 10.383 1 86.44 481 CYS A C 1
ATOM 3818 O O . CYS A 1 481 ? 3.234 48.844 11 1 86.44 481 CYS A O 1
ATOM 3820 N N . LEU A 1 482 ? 2.734 47.875 9.07 1 85.25 482 LEU A N 1
ATOM 3821 C CA . LEU A 1 482 ? 3.43 48.906 8.305 1 85.25 482 LEU A CA 1
ATOM 3822 C C . LEU A 1 482 ? 2.449 49.938 7.777 1 85.25 482 LEU A C 1
ATOM 3824 O O . LEU A 1 482 ? 2.859 50.938 7.16 1 85.25 482 LEU A O 1
ATOM 3828 N N . ASN A 1 483 ? 1.23 49.688 8.117 1 83.12 483 ASN A N 1
ATOM 3829 C CA . ASN A 1 483 ? 0.243 50.656 7.641 1 83.12 483 ASN A CA 1
ATOM 3830 C C . ASN A 1 483 ? 0.304 51.969 8.43 1 83.12 483 ASN A C 1
ATOM 3832 O O . ASN A 1 483 ? 0.212 51.938 9.664 1 83.12 483 ASN A O 1
ATOM 3836 N N . GLN A 1 484 ? 0.447 53.062 7.789 1 77.81 484 GLN A N 1
ATOM 3837 C CA . GLN A 1 484 ? 0.623 54.375 8.438 1 77.81 484 GLN A CA 1
ATOM 3838 C C . GLN A 1 484 ? -0.716 54.938 8.891 1 77.81 484 GLN A C 1
ATOM 3840 O O . GLN A 1 484 ? -0.779 55.656 9.891 1 77.81 484 GLN A O 1
ATOM 3845 N N . ILE A 1 485 ? -1.688 54.656 8.125 1 72.94 485 ILE A N 1
ATOM 3846 C CA . ILE A 1 485 ? -2.996 55.219 8.406 1 72.94 485 ILE A CA 1
ATOM 3847 C C . ILE A 1 485 ? -3.666 54.469 9.547 1 72.94 485 ILE A C 1
ATOM 3849 O O . ILE A 1 485 ? -4.16 55.062 10.508 1 72.94 485 ILE A O 1
ATOM 3853 N N . SER A 1 486 ? -3.57 53.25 9.477 1 70.25 486 SER A N 1
ATOM 3854 C CA . SER A 1 486 ? -4.277 52.375 10.43 1 70.25 486 SER A CA 1
ATOM 3855 C C . SER A 1 486 ? -3.299 51.625 11.32 1 70.25 486 SER A C 1
ATOM 3857 O O . SER A 1 486 ? -3.504 50.438 11.617 1 70.25 486 SER A O 1
ATOM 3859 N N . HIS A 1 487 ? -2.318 52.375 11.703 1 75.25 487 HIS A N 1
ATOM 3860 C CA . HIS A 1 487 ? -1.346 51.719 12.555 1 75.25 487 HIS A CA 1
ATOM 3861 C C . HIS A 1 487 ? -1.945 51.375 13.922 1 75.25 487 HIS A C 1
ATOM 3863 O O . HIS A 1 487 ? -2.561 52.219 14.562 1 75.25 487 HIS A O 1
ATOM 3869 N N . THR A 1 488 ? -1.866 50.156 14.242 1 77.06 488 THR A N 1
ATOM 3870 C CA . THR A 1 488 ? -2.443 49.656 15.484 1 77.06 488 THR A CA 1
ATOM 3871 C C . THR A 1 488 ? -1.765 50.281 16.688 1 77.06 488 THR A C 1
ATOM 3873 O O . THR A 1 488 ? -0.551 50.5 16.688 1 77.06 488 THR A O 1
ATOM 3876 N N . SER A 1 489 ? -2.619 50.562 17.609 1 83.88 489 SER A N 1
ATOM 3877 C CA . SER A 1 489 ? -2.092 51.125 18.859 1 83.88 489 SER A CA 1
ATOM 3878 C C . SER A 1 489 ? -1.258 50.062 19.609 1 83.88 489 SER A C 1
ATOM 3880 O O . SER A 1 489 ? -1.502 48.875 19.484 1 83.88 489 SER A O 1
ATOM 3882 N N . PHE A 1 490 ? -0.275 50.562 20.25 1 86.19 490 PHE A N 1
ATOM 3883 C CA . PHE A 1 490 ? 0.636 49.688 21 1 86.19 490 PHE A CA 1
ATOM 3884 C C . PHE A 1 490 ? -0.126 48.844 22.016 1 86.19 490 PHE A C 1
ATOM 3886 O O . PHE A 1 490 ? 0.231 47.688 22.266 1 86.19 490 PHE A O 1
ATOM 3893 N N . GLN A 1 491 ? -1.234 49.344 22.484 1 81.38 491 GLN A N 1
ATOM 3894 C CA . GLN A 1 491 ? -2.018 48.656 23.516 1 81.38 491 GLN A CA 1
ATOM 3895 C C . GLN A 1 491 ? -2.773 47.469 22.922 1 81.38 491 GLN A C 1
ATOM 3897 O O . GLN A 1 491 ? -3.184 46.562 23.672 1 81.38 491 GLN A O 1
ATOM 3902 N N . ASP A 1 492 ? -2.834 47.469 21.656 1 82.12 492 ASP A N 1
ATOM 3903 C CA . ASP A 1 492 ? -3.594 46.406 21.016 1 82.12 492 ASP A CA 1
ATOM 3904 C C . ASP A 1 492 ? -2.721 45.188 20.766 1 82.12 492 ASP A C 1
ATOM 3906 O O . ASP A 1 492 ? -3.225 44.125 20.406 1 82.12 492 ASP A O 1
ATOM 3910 N N . LEU A 1 493 ? -1.439 45.344 20.922 1 85.06 493 LEU A N 1
ATOM 3911 C CA . LEU A 1 493 ? -0.537 44.219 20.781 1 85.06 493 LEU A CA 1
ATOM 3912 C C . LEU A 1 493 ? -0.705 43.25 21.938 1 85.06 493 LEU A C 1
ATOM 3914 O O . LEU A 1 493 ? -1.11 43.625 23.031 1 85.06 493 LEU A O 1
ATOM 3918 N N . PRO A 1 494 ? -0.567 42 21.594 1 81.06 494 PRO A N 1
ATOM 3919 C CA . PRO A 1 494 ? -0.675 41.031 22.688 1 81.06 494 PRO A CA 1
ATOM 3920 C C . PRO A 1 494 ? 0.479 41.125 23.688 1 81.06 494 PRO A C 1
ATOM 3922 O O . PRO A 1 494 ? 1.322 40.25 23.75 1 81.06 494 PRO A O 1
ATOM 3925 N N . LEU A 1 495 ? 0.339 42.062 24.484 1 80.31 495 LEU A N 1
ATOM 3926 C CA . LEU A 1 495 ? 1.418 42.375 25.406 1 80.31 495 LEU A CA 1
ATOM 3927 C C . LEU A 1 495 ? 1.482 41.344 26.531 1 80.31 495 LEU A C 1
ATOM 3929 O O . LEU A 1 495 ? 2.494 41.219 27.219 1 80.31 495 LEU A O 1
ATOM 3933 N N . GLN A 1 496 ? 0.391 40.562 26.641 1 73.12 496 GLN A N 1
ATOM 3934 C CA . GLN A 1 496 ? 0.383 39.5 27.641 1 73.12 496 GLN A CA 1
ATOM 3935 C C . GLN A 1 496 ? 1.428 38.438 27.328 1 73.12 496 GLN A C 1
ATOM 3937 O O . GLN A 1 496 ? 1.876 37.719 28.219 1 73.12 496 GLN A O 1
ATOM 3942 N N . LEU A 1 497 ? 1.73 38.469 26.109 1 74 497 LEU A N 1
ATOM 3943 C CA . LEU A 1 497 ? 2.705 37.469 25.688 1 74 497 LEU A CA 1
ATOM 3944 C C . LEU A 1 497 ? 4.125 38 25.781 1 74 497 LEU A C 1
ATOM 3946 O O . LEU A 1 497 ? 5.082 37.344 25.375 1 74 497 LEU A O 1
ATOM 3950 N N . CYS A 1 498 ? 4.113 39.219 26.25 1 70.06 498 CYS A N 1
ATOM 3951 C CA . CYS A 1 498 ? 5.422 39.812 26.5 1 70.06 498 CYS A CA 1
ATOM 3952 C C . CYS A 1 498 ? 6.066 39.25 27.734 1 70.06 498 CYS A C 1
ATOM 3954 O O . CYS A 1 498 ? 5.43 39.156 28.797 1 70.06 498 CYS A O 1
ATOM 3956 N N . PHE A 1 499 ? 7.023 38.562 27.609 1 65.19 499 PHE A N 1
ATOM 3957 C CA . PHE A 1 499 ? 7.691 37.875 28.703 1 65.19 499 PHE A CA 1
ATOM 3958 C C . PHE A 1 499 ? 8.484 38.875 29.547 1 65.19 499 PHE A C 1
ATOM 3960 O O . PHE A 1 499 ? 8.656 40.031 29.172 1 65.19 499 PHE A O 1
ATOM 3967 N N . ALA A 1 500 ? 8.789 38.562 30.828 1 58.03 500 ALA A N 1
ATOM 3968 C CA . ALA A 1 500 ? 9.359 39.344 31.906 1 58.03 500 ALA A CA 1
ATOM 3969 C C . ALA A 1 500 ? 10.539 40.188 31.406 1 58.03 500 ALA A C 1
ATOM 3971 O O . ALA A 1 500 ? 10.766 41.312 31.891 1 58.03 500 ALA A O 1
ATOM 3972 N N . GLN A 1 501 ? 11.109 39.844 30.344 1 65.38 501 GLN A N 1
ATOM 3973 C CA . GLN A 1 501 ? 12.336 40.531 30.016 1 65.38 501 GLN A CA 1
ATOM 3974 C C . GLN A 1 501 ? 12.094 41.594 28.938 1 65.38 501 GLN A C 1
ATOM 3976 O O . GLN A 1 501 ? 13.031 42.219 28.453 1 65.38 501 GLN A O 1
ATOM 3981 N N . CYS A 1 502 ? 10.812 41.844 28.781 1 75.25 502 CYS A N 1
ATOM 3982 C CA . CYS A 1 502 ? 10.547 42.781 27.672 1 75.25 502 CYS A CA 1
ATOM 3983 C C . CYS A 1 502 ? 10.445 44.219 28.188 1 75.25 502 CYS A C 1
ATOM 3985 O O . CYS A 1 502 ? 9.75 44.469 29.172 1 75.25 502 CYS A O 1
ATOM 3987 N N . ASN A 1 503 ? 11.328 45.094 27.734 1 85.12 503 ASN A N 1
ATOM 3988 C CA . ASN A 1 503 ? 11.227 46.531 28 1 85.12 503 ASN A CA 1
ATOM 3989 C C . ASN A 1 503 ? 10.062 47.156 27.234 1 85.12 503 ASN A C 1
ATOM 3991 O O . ASN A 1 503 ? 10.203 47.469 26.062 1 85.12 503 ASN A O 1
ATOM 3995 N N . LEU A 1 504 ? 9.031 47.469 27.938 1 88.19 504 LEU A N 1
ATOM 3996 C CA . LEU A 1 504 ? 7.793 47.906 27.297 1 88.19 504 LEU A CA 1
ATOM 3997 C C . LEU A 1 504 ? 7.969 49.312 26.688 1 88.19 504 LEU A C 1
ATOM 3999 O O . LEU A 1 504 ? 7.391 49.594 25.641 1 88.19 504 LEU A O 1
ATOM 4003 N N . SER A 1 505 ? 8.742 50.094 27.375 1 89.56 505 SER A N 1
ATOM 4004 C CA . SER A 1 505 ? 8.938 51.438 26.875 1 89.56 505 SER A CA 1
ATOM 4005 C C . SER A 1 505 ? 9.703 51.438 25.562 1 89.56 505 SER A C 1
ATOM 4007 O O . SER A 1 505 ? 9.336 52.156 24.625 1 89.56 505 SER A O 1
ATOM 4009 N N . GLU A 1 506 ? 10.672 50.688 25.578 1 91.31 506 GLU A N 1
ATOM 4010 C CA . GLU A 1 506 ? 11.461 50.594 24.344 1 91.31 506 GLU A CA 1
ATOM 4011 C C . GLU A 1 506 ? 10.656 49.938 23.234 1 91.31 506 GLU A C 1
ATOM 4013 O O . GLU A 1 506 ? 10.781 50.312 22.062 1 91.31 506 GLU A O 1
ATOM 4018 N N . LEU A 1 507 ? 9.914 49 23.594 1 91.69 507 LEU A N 1
ATOM 4019 C CA . LEU A 1 507 ? 9.062 48.312 22.625 1 91.69 507 LEU A CA 1
ATOM 4020 C C . LEU A 1 507 ? 8.07 49.281 21.984 1 91.69 507 LEU A C 1
ATOM 4022 O O . LEU A 1 507 ? 7.852 49.25 20.781 1 91.69 507 LEU A O 1
ATOM 4026 N N . GLU A 1 508 ? 7.504 50.062 22.797 1 91.38 508 GLU A N 1
ATOM 4027 C CA . GLU A 1 508 ? 6.543 51.031 22.297 1 91.38 508 GLU A CA 1
ATOM 4028 C C . GLU A 1 508 ? 7.203 52.031 21.328 1 91.38 508 GLU A C 1
ATOM 4030 O O . GLU A 1 508 ? 6.641 52.344 20.281 1 91.38 508 GLU A O 1
ATOM 4035 N N . ASN A 1 509 ? 8.328 52.5 21.719 1 91.56 509 ASN A N 1
ATOM 4036 C CA . ASN A 1 509 ? 9.062 53.438 20.859 1 91.56 509 ASN A CA 1
ATOM 4037 C C . ASN A 1 509 ? 9.406 52.812 19.516 1 91.56 509 ASN A C 1
ATOM 4039 O O . ASN A 1 509 ? 9.266 53.469 18.469 1 91.56 509 ASN A O 1
ATOM 4043 N N . GLN A 1 510 ? 9.836 51.625 19.625 1 91.75 510 GLN A N 1
ATOM 4044 C CA . GLN A 1 510 ? 10.219 50.938 18.406 1 91.75 510 GLN A CA 1
ATOM 4045 C C . GLN A 1 510 ? 9 50.688 17.516 1 91.75 510 GLN A C 1
ATOM 4047 O O . GLN A 1 510 ? 9.094 50.75 16.297 1 91.75 510 GLN A O 1
ATOM 4052 N N . TRP A 1 511 ? 7.926 50.344 18.141 1 90.94 511 TRP A N 1
ATOM 4053 C CA . TRP A 1 511 ? 6.684 50.125 17.422 1 90.94 511 TRP A CA 1
ATOM 4054 C C . TRP A 1 511 ? 6.266 51.344 16.641 1 90.94 511 TRP A C 1
ATOM 4056 O O . TRP A 1 511 ? 5.871 51.25 15.469 1 90.94 511 TRP A O 1
ATOM 4066 N N . HIS A 1 512 ? 6.5 52.438 17.203 1 88.94 512 HIS A N 1
ATOM 4067 C CA . HIS A 1 512 ? 6.137 53.719 16.562 1 88.94 512 HIS A CA 1
ATOM 4068 C C . HIS A 1 512 ? 7.098 54.031 15.422 1 88.94 512 HIS A C 1
ATOM 4070 O O . HIS A 1 512 ? 6.688 54.594 14.398 1 88.94 512 HIS A O 1
ATOM 4076 N N . ASN A 1 513 ? 8.258 53.688 15.562 1 89.06 513 ASN A N 1
ATOM 4077 C CA . ASN A 1 513 ? 9.281 54.031 14.594 1 89.06 513 ASN A CA 1
ATOM 4078 C C . ASN A 1 513 ? 9.266 53.094 13.398 1 89.06 513 ASN A C 1
ATOM 4080 O O . ASN A 1 513 ? 9.828 53.406 12.344 1 89.06 513 ASN A O 1
ATOM 4084 N N . LEU A 1 514 ? 8.648 52 13.641 1 90.75 514 LEU A N 1
ATOM 4085 C CA . LEU A 1 514 ? 8.633 50.969 12.594 1 90.75 514 LEU A CA 1
ATOM 4086 C C . LEU A 1 514 ? 7.988 51.5 11.32 1 90.75 514 LEU A C 1
ATOM 4088 O O . LEU A 1 514 ? 8.406 51.188 10.211 1 90.75 514 LEU A O 1
ATOM 4092 N N . VAL A 1 515 ? 7.027 52.375 11.438 1 87.88 515 VAL A N 1
ATOM 4093 C CA . VAL A 1 515 ? 6.254 52.875 10.312 1 87.88 515 VAL A CA 1
ATOM 4094 C C . VAL A 1 515 ? 7.027 53.969 9.609 1 87.88 515 VAL A C 1
ATOM 4096 O O . VAL A 1 515 ? 6.77 54.281 8.438 1 87.88 515 VAL A O 1
ATOM 4099 N N . LEU A 1 516 ? 7.965 54.438 10.297 1 84.81 516 LEU A N 1
ATOM 4100 C CA . LEU A 1 516 ? 8.68 55.594 9.773 1 84.81 516 LEU A CA 1
ATOM 4101 C C . LEU A 1 516 ? 9.781 55.156 8.805 1 84.81 516 LEU A C 1
ATOM 4103 O O . LEU A 1 516 ? 10.266 55.969 8.016 1 84.81 516 LEU A O 1
ATOM 4107 N N . VAL A 1 517 ? 10.031 53.969 8.844 1 86.81 517 VAL A N 1
ATOM 4108 C CA . VAL A 1 517 ? 11.102 53.438 7.996 1 86.81 517 VAL A CA 1
ATOM 4109 C C . VAL A 1 517 ? 10.531 53 6.645 1 86.81 517 VAL A C 1
ATOM 4111 O O . VAL A 1 517 ? 9.43 52.438 6.578 1 86.81 517 VAL A O 1
ATOM 4114 N N . ASP A 1 518 ? 11.234 53.344 5.594 1 85.31 518 ASP A N 1
ATOM 4115 C CA . ASP A 1 518 ? 10.867 52.844 4.27 1 85.31 518 ASP A CA 1
ATOM 4116 C C . ASP A 1 518 ? 11.453 51.469 4.023 1 85.31 518 ASP A C 1
ATOM 4118 O O . ASP A 1 518 ? 12.531 51.344 3.443 1 85.31 518 ASP A O 1
ATOM 4122 N N . TRP A 1 519 ? 10.711 50.531 4.293 1 88.06 519 TRP A N 1
ATOM 4123 C CA . TRP A 1 519 ? 11.164 49.156 4.262 1 88.06 519 TRP A CA 1
ATOM 4124 C C . TRP A 1 519 ? 11.328 48.656 2.828 1 88.06 519 TRP A C 1
ATOM 4126 O O . TRP A 1 519 ? 12.141 47.781 2.559 1 88.06 519 TRP A O 1
ATOM 4136 N N . THR A 1 520 ? 10.594 49.188 1.851 1 85.56 520 THR A N 1
ATOM 4137 C CA . THR A 1 520 ? 10.703 48.781 0.457 1 85.56 520 THR A CA 1
ATOM 4138 C C . THR A 1 520 ? 12.102 49.062 -0.084 1 85.56 520 THR A C 1
ATOM 4140 O O . THR A 1 520 ? 12.648 48.25 -0.84 1 85.56 520 THR A O 1
ATOM 4143 N N . THR A 1 521 ? 12.641 50.062 0.309 1 81.44 521 THR A N 1
ATOM 4144 C CA . THR A 1 521 ? 13.969 50.438 -0.159 1 81.44 521 THR A CA 1
ATOM 4145 C C . THR A 1 521 ? 15.047 49.688 0.597 1 81.44 521 THR A C 1
ATOM 4147 O O . THR A 1 521 ? 16.109 49.406 0.049 1 81.44 521 THR A O 1
ATOM 4150 N N . THR A 1 522 ? 14.719 49.281 1.771 1 81.38 522 THR A N 1
ATOM 4151 C CA . THR A 1 522 ? 15.727 48.688 2.635 1 81.38 522 THR A CA 1
ATOM 4152 C C . THR A 1 522 ? 15.789 47.188 2.404 1 81.38 522 THR A C 1
ATOM 4154 O O . THR A 1 522 ? 16.875 46.594 2.352 1 81.38 522 THR A O 1
ATOM 4157 N N . ILE A 1 523 ? 14.695 46.531 2.352 1 80.38 523 ILE A N 1
ATOM 4158 C CA . ILE A 1 523 ? 14.711 45.094 2.32 1 80.38 523 ILE A CA 1
ATOM 4159 C C . ILE A 1 523 ? 14.172 44.594 0.977 1 80.38 523 ILE A C 1
ATOM 4161 O O . ILE A 1 523 ? 14.281 43.406 0.656 1 80.38 523 ILE A O 1
ATOM 4165 N N . GLY A 1 524 ? 13.766 45.469 0.047 1 78.81 524 GLY A N 1
ATOM 4166 C CA . GLY A 1 524 ? 13.156 45.062 -1.207 1 78.81 524 GLY A CA 1
ATOM 4167 C C . GLY A 1 524 ? 11.648 44.938 -1.116 1 78.81 524 GLY A C 1
ATOM 4168 O O . GLY A 1 524 ? 11 45.594 -0.321 1 78.81 524 GLY A O 1
ATOM 4169 N N . PRO A 1 525 ? 11.156 44 -1.982 1 83.38 525 PRO A N 1
ATOM 4170 C CA . PRO A 1 525 ? 9.711 43.812 -1.918 1 83.38 525 PRO A CA 1
ATOM 4171 C C . PRO A 1 525 ? 9.25 43.219 -0.583 1 83.38 525 PRO A C 1
ATOM 4173 O O . PRO A 1 525 ? 9.852 42.25 -0.087 1 83.38 525 PRO A O 1
ATOM 4176 N N . ILE A 1 526 ? 8.281 43.812 -0.015 1 83.81 526 ILE A N 1
ATOM 4177 C CA . ILE A 1 526 ? 7.781 43.406 1.296 1 83.81 526 ILE A CA 1
ATOM 4178 C C . ILE A 1 526 ? 7.113 42.031 1.196 1 83.81 526 ILE A C 1
ATOM 4180 O O . ILE A 1 526 ? 6.176 41.844 0.418 1 83.81 526 ILE A O 1
ATOM 4184 N N . PRO A 1 527 ? 7.645 41.156 1.981 1 82.5 527 PRO A N 1
ATOM 4185 C CA . PRO A 1 527 ? 7.031 39.844 1.965 1 82.5 527 PRO A CA 1
ATOM 4186 C C . PRO A 1 527 ? 5.617 39.844 2.541 1 82.5 527 PRO A C 1
ATOM 4188 O O . PRO A 1 527 ? 5.316 40.625 3.453 1 82.5 527 PRO A O 1
ATOM 4191 N N . THR A 1 528 ? 4.836 38.969 2.033 1 76.38 528 THR A N 1
ATOM 4192 C CA . THR A 1 528 ? 3.465 38.875 2.518 1 76.38 528 THR A CA 1
ATOM 4193 C C . THR A 1 528 ? 3.418 38.094 3.826 1 76.38 528 THR A C 1
ATOM 4195 O O . THR A 1 528 ? 2.539 38.312 4.66 1 76.38 528 THR A O 1
ATOM 4198 N N . ASP A 1 529 ? 4.383 37.281 3.961 1 80.31 529 ASP A N 1
ATOM 4199 C CA . ASP A 1 529 ? 4.43 36.469 5.172 1 80.31 529 ASP A CA 1
ATOM 4200 C C . ASP A 1 529 ? 5.172 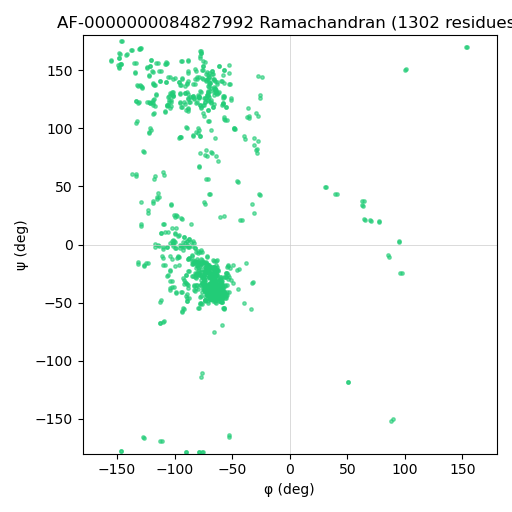37.188 6.293 1 80.31 529 ASP A C 1
ATOM 4202 O O . ASP A 1 529 ? 6.266 37.719 6.078 1 80.31 529 ASP A O 1
ATOM 4206 N N . ALA A 1 530 ? 4.5 37.219 7.422 1 83.19 530 ALA A N 1
ATOM 4207 C CA . ALA A 1 530 ? 5.039 37.938 8.57 1 83.19 530 ALA A CA 1
ATOM 4208 C C . ALA A 1 530 ? 6.387 37.344 9 1 83.19 530 ALA A C 1
ATOM 4210 O O . ALA A 1 530 ? 7.305 38.094 9.352 1 83.19 530 ALA A O 1
ATOM 4211 N N . ALA A 1 531 ? 6.527 36.094 8.906 1 80.75 531 ALA A N 1
ATOM 4212 C CA . ALA A 1 531 ? 7.754 35.438 9.367 1 80.75 531 ALA A CA 1
ATOM 4213 C C . ALA A 1 531 ? 8.953 35.906 8.539 1 80.75 531 ALA A C 1
ATOM 4215 O O . ALA A 1 531 ? 10.016 36.219 9.094 1 80.75 531 ALA A O 1
ATOM 4216 N N . THR A 1 532 ? 8.773 36 7.293 1 82.62 532 THR A N 1
ATOM 4217 C CA . THR A 1 532 ? 9.852 36.406 6.402 1 82.62 532 THR A CA 1
ATOM 4218 C C . THR A 1 532 ? 10.18 37.906 6.594 1 82.62 532 THR A C 1
ATOM 4220 O O . THR A 1 532 ? 11.344 38.281 6.551 1 82.62 532 THR A O 1
ATOM 4223 N N . PHE A 1 533 ? 9.219 38.719 6.848 1 87.81 533 PHE A N 1
ATOM 4224 C CA . PHE A 1 533 ? 9.414 40.156 7.051 1 87.81 533 PHE A CA 1
ATOM 4225 C C . PHE A 1 533 ? 10.258 40.406 8.297 1 87.81 533 PHE A C 1
ATOM 4227 O O . PHE A 1 533 ? 11.25 41.125 8.242 1 87.81 533 PHE A O 1
ATOM 4234 N N . TRP A 1 534 ? 9.852 39.812 9.297 1 88.44 534 TRP A N 1
ATOM 4235 C CA . TRP A 1 534 ? 10.523 40.062 10.562 1 88.44 534 TRP A CA 1
ATOM 4236 C C . TRP A 1 534 ? 11.938 39.5 10.562 1 88.44 534 TRP A C 1
ATOM 4238 O O . TRP A 1 534 ? 12.828 40.031 11.219 1 88.44 534 TRP A O 1
ATOM 4248 N N . SER A 1 535 ? 12.125 38.469 9.812 1 84.5 535 SER A N 1
ATOM 4249 C CA . SER A 1 535 ? 13.484 37.938 9.656 1 84.5 535 SER A CA 1
ATOM 4250 C C . SER A 1 535 ? 14.383 38.938 8.93 1 84.5 535 SER A C 1
ATOM 4252 O O . SER A 1 535 ? 15.578 39.031 9.211 1 84.5 535 SER A O 1
ATOM 4254 N N . LYS A 1 536 ? 13.828 39.719 8.102 1 86.06 536 LYS A N 1
ATOM 4255 C CA . LYS A 1 536 ? 14.594 40.688 7.348 1 86.06 536 LYS A CA 1
ATOM 4256 C C . LYS A 1 536 ? 14.844 41.938 8.172 1 86.06 536 LYS A C 1
ATOM 4258 O O . LYS A 1 536 ? 15.82 42.656 7.949 1 86.06 536 LYS A O 1
ATOM 4263 N N . VAL A 1 537 ? 13.953 42.219 9.086 1 88.81 537 VAL A N 1
ATOM 4264 C CA . VAL A 1 537 ? 14.094 43.406 9.953 1 88.81 537 VAL A CA 1
ATOM 4265 C C . VAL A 1 537 ? 15.359 43.25 10.797 1 88.81 537 VAL A C 1
ATOM 4267 O O . VAL A 1 537 ? 15.977 44.25 11.172 1 88.81 537 VAL A O 1
ATOM 4270 N N . LYS A 1 538 ? 15.727 42.062 11.016 1 85.75 538 LYS A N 1
ATOM 4271 C CA . LYS A 1 538 ? 16.922 41.812 11.805 1 85.75 538 LYS A CA 1
ATOM 4272 C C . LYS A 1 538 ? 18.172 42.406 11.141 1 85.75 538 LYS A C 1
ATOM 4274 O O . LYS A 1 538 ? 19.078 42.844 11.828 1 85.75 538 LYS A O 1
ATOM 4279 N N . ASP A 1 539 ? 18.172 42.375 9.914 1 82.94 539 ASP A N 1
ATOM 4280 C CA . ASP A 1 539 ? 19.344 42.812 9.164 1 82.94 539 ASP A CA 1
ATOM 4281 C C . ASP A 1 539 ? 19.391 44.312 9.016 1 82.94 539 ASP A C 1
ATOM 4283 O O . ASP A 1 539 ? 20.391 44.875 8.562 1 82.94 539 ASP A O 1
ATOM 4287 N N . TYR A 1 540 ? 18.375 44.938 9.438 1 86.62 540 TYR A N 1
ATOM 4288 C CA . TYR A 1 540 ? 18.312 46.375 9.336 1 86.62 540 TYR A CA 1
ATOM 4289 C C . TYR A 1 540 ? 19.172 47.031 10.422 1 86.62 540 TYR A C 1
ATOM 4291 O O . TYR A 1 540 ? 18.984 46.75 11.609 1 86.62 540 TYR A O 1
ATOM 4299 N N . LYS A 1 541 ? 20.156 47.75 9.984 1 85.31 541 LYS A N 1
ATOM 4300 C CA . LYS A 1 541 ? 21.031 48.5 10.883 1 85.31 541 LYS A CA 1
ATOM 4301 C C . LYS A 1 541 ? 20.953 50 10.594 1 85.31 541 LYS A C 1
ATOM 4303 O O . LYS A 1 541 ? 20.797 50.406 9.438 1 85.31 541 LYS A O 1
ATOM 4308 N N . ASP A 1 542 ? 20.922 50.719 11.656 1 80.56 542 ASP A N 1
ATOM 4309 C CA . ASP A 1 542 ? 20.922 52.188 11.484 1 80.56 542 ASP A CA 1
ATOM 4310 C C . ASP A 1 542 ? 22.297 52.688 11.094 1 80.56 542 ASP A C 1
ATOM 4312 O O . ASP A 1 542 ? 23.234 51.906 10.898 1 80.56 542 ASP A O 1
ATOM 4316 N N . LEU A 1 543 ? 22.422 54 10.945 1 76.06 543 LEU A N 1
ATOM 4317 C CA . LEU A 1 543 ? 23.656 54.656 10.508 1 76.06 543 LEU A CA 1
ATOM 4318 C C . LEU A 1 543 ? 24.781 54.406 11.492 1 76.06 543 LEU A C 1
ATOM 4320 O O . LEU A 1 543 ? 25.953 54.438 11.117 1 76.06 543 LEU A O 1
ATOM 4324 N N . LEU A 1 544 ? 24.391 54.062 12.773 1 78.88 544 LEU A N 1
ATOM 4325 C CA . LEU A 1 544 ? 25.391 53.812 13.805 1 78.88 544 LEU A CA 1
ATOM 4326 C C . LEU A 1 544 ? 25.656 52.312 13.945 1 78.88 544 LEU A C 1
ATOM 4328 O O . LEU A 1 544 ? 26.297 51.875 14.898 1 78.88 544 LEU A O 1
ATOM 4332 N N . SER A 1 545 ? 25.094 51.469 13.062 1 81.19 545 SER A N 1
ATOM 4333 C CA . SER A 1 545 ? 25.25 50.031 13.016 1 81.19 545 SER A CA 1
ATOM 4334 C C . SER A 1 545 ? 24.547 49.344 14.188 1 81.19 545 SER A C 1
ATOM 4336 O O . SER A 1 545 ? 25.016 48.312 14.688 1 81.19 545 SER A O 1
ATOM 4338 N N . ARG A 1 546 ? 23.656 50.156 14.664 1 82.44 546 ARG A N 1
ATOM 4339 C CA . ARG A 1 546 ? 22.844 49.562 15.727 1 82.44 546 ARG A CA 1
ATOM 4340 C C . ARG A 1 546 ? 21.547 48.969 15.172 1 82.44 546 ARG A C 1
ATOM 4342 O O . ARG A 1 546 ? 21.125 49.312 14.062 1 82.44 546 ARG A O 1
ATOM 4349 N N . HIS A 1 547 ? 21.047 48.031 16.031 1 88.56 547 HIS A N 1
ATOM 4350 C CA . HIS A 1 547 ? 19.75 47.438 15.695 1 88.56 547 HIS A CA 1
ATOM 4351 C C . HIS A 1 547 ? 18.609 48.156 16.391 1 88.56 547 HIS A C 1
ATOM 4353 O O . HIS A 1 547 ? 18.234 47.812 17.5 1 88.56 547 HIS A O 1
ATOM 4359 N N . PRO A 1 548 ? 18.078 49.094 15.711 1 88.88 548 PRO A N 1
ATOM 4360 C CA . PRO A 1 548 ? 17.078 49.969 16.359 1 88.88 548 PRO A CA 1
ATOM 4361 C C . PRO A 1 548 ? 15.789 49.219 16.703 1 88.88 548 PRO A C 1
ATOM 4363 O O . PRO A 1 548 ? 15 49.688 17.516 1 88.88 548 PRO A O 1
ATOM 4366 N N . PHE A 1 549 ? 15.578 48.125 16.078 1 91.75 549 PHE A N 1
ATOM 4367 C CA . PHE A 1 549 ? 14.328 47.406 16.297 1 91.75 549 PHE A CA 1
ATOM 4368 C C . PHE A 1 549 ? 14.57 46.062 16.953 1 91.75 549 PHE A C 1
ATOM 4370 O O . PHE A 1 549 ? 13.891 45.062 16.656 1 91.75 549 PHE A O 1
ATOM 4377 N N . ALA A 1 550 ? 15.43 45.969 17.844 1 88.19 550 ALA A N 1
ATOM 4378 C CA . ALA A 1 550 ? 15.828 44.719 18.469 1 88.19 550 ALA A CA 1
ATOM 4379 C C . ALA A 1 550 ? 14.742 44.219 19.406 1 88.19 550 ALA A C 1
ATOM 4381 O O . ALA A 1 550 ? 14.445 43 19.422 1 88.19 550 ALA A O 1
ATOM 4382 N N . GLU A 1 551 ? 14.156 45.094 20.109 1 89.19 551 GLU A N 1
ATOM 4383 C CA . GLU A 1 551 ? 13.156 44.688 21.094 1 89.19 551 GLU A CA 1
ATOM 4384 C C . GLU A 1 551 ? 11.875 44.219 20.406 1 89.19 551 GLU A C 1
ATOM 4386 O O . GLU A 1 551 ? 11.297 43.219 20.812 1 89.19 551 GLU A O 1
ATOM 4391 N N . ILE A 1 552 ? 11.461 44.906 19.438 1 89.5 552 ILE A N 1
ATOM 4392 C CA . ILE A 1 552 ? 10.227 44.562 18.75 1 89.5 552 ILE A CA 1
ATOM 4393 C C . ILE A 1 552 ? 10.445 43.281 17.953 1 89.5 552 ILE A C 1
ATOM 4395 O O . ILE A 1 552 ? 9.539 42.469 17.812 1 89.5 552 ILE A O 1
ATOM 4399 N N . LEU A 1 553 ? 11.57 43.188 17.422 1 89.5 553 LEU A N 1
ATOM 4400 C CA . LEU A 1 553 ? 11.906 41.969 16.688 1 89.5 553 LEU A CA 1
ATOM 4401 C C . LEU A 1 553 ? 11.836 40.75 17.594 1 89.5 553 LEU A C 1
ATOM 4403 O O . LEU A 1 553 ? 11.234 39.719 17.234 1 89.5 553 LEU A O 1
ATOM 4407 N N . GLN A 1 554 ? 12.43 40.875 18.672 1 85.88 554 GLN A N 1
ATOM 4408 C CA . GLN A 1 554 ? 12.414 39.75 19.625 1 85.88 554 GLN A CA 1
ATOM 4409 C C . GLN A 1 554 ? 10.992 39.438 20.062 1 85.88 554 GLN A C 1
ATOM 4411 O O . GLN A 1 554 ? 10.625 38.281 20.203 1 85.88 554 GLN A O 1
ATOM 4416 N N . TYR A 1 555 ? 10.273 40.469 20.234 1 87.75 555 TYR A N 1
ATOM 4417 C CA . TYR A 1 555 ? 8.875 40.312 20.625 1 87.75 555 TYR A CA 1
ATOM 4418 C C . TYR A 1 555 ? 8.094 39.594 19.531 1 87.75 555 TYR A C 1
ATOM 4420 O O . TYR A 1 555 ? 7.367 38.625 19.812 1 87.75 555 TYR A O 1
ATOM 4428 N N . ALA A 1 556 ? 8.273 40 18.344 1 87.88 556 ALA A N 1
ATOM 4429 C CA . ALA A 1 556 ? 7.566 39.406 17.203 1 87.88 556 ALA A CA 1
ATOM 4430 C C . ALA A 1 556 ? 7.988 37.938 17 1 87.88 556 ALA A C 1
ATOM 4432 O O . ALA A 1 556 ? 7.145 37.062 16.781 1 87.88 556 ALA A O 1
ATOM 4433 N N . LEU A 1 557 ? 9.227 37.688 17.109 1 86.88 557 LEU A N 1
ATOM 4434 C CA . LEU A 1 557 ? 9.766 36.344 16.859 1 86.88 557 LEU A CA 1
ATOM 4435 C C . LEU A 1 557 ? 9.359 35.375 17.953 1 86.88 557 LEU A C 1
ATOM 4437 O O . LEU A 1 557 ? 9.352 34.156 17.75 1 86.88 557 LEU A O 1
ATOM 4441 N N . ASN A 1 558 ? 9.023 35.875 19.031 1 83.56 558 ASN A N 1
ATOM 4442 C CA . ASN A 1 558 ? 8.57 35.031 20.125 1 83.56 558 ASN A CA 1
ATOM 4443 C C . ASN A 1 558 ? 7.105 34.656 19.953 1 83.56 558 ASN A C 1
ATOM 4445 O O . ASN A 1 558 ? 6.672 33.625 20.469 1 83.56 558 ASN A O 1
ATOM 4449 N N . ILE A 1 559 ? 6.414 35.375 19.203 1 82.94 559 ILE A N 1
ATOM 4450 C CA . ILE A 1 559 ? 4.977 35.188 19.125 1 82.94 559 ILE A CA 1
ATOM 4451 C C . ILE A 1 559 ? 4.625 34.469 17.812 1 82.94 559 ILE A C 1
ATOM 4453 O O . ILE A 1 559 ? 3.684 33.688 17.75 1 82.94 559 ILE A O 1
ATOM 4457 N N . LEU A 1 560 ? 5.363 34.688 16.812 1 82.94 560 LEU A N 1
ATOM 4458 C CA . LEU A 1 560 ? 5.035 34.25 15.469 1 82.94 560 LEU A CA 1
ATOM 4459 C C . LEU A 1 560 ? 5.074 32.719 15.367 1 82.94 560 LEU A C 1
ATOM 4461 O O . LEU A 1 560 ? 4.359 32.125 14.562 1 82.94 560 LEU A O 1
ATOM 4465 N N . PRO A 1 561 ? 5.926 32.094 16.203 1 83.12 561 PRO A N 1
ATOM 4466 C CA . PRO A 1 561 ? 5.934 30.625 16.109 1 83.12 561 PRO A CA 1
ATOM 4467 C C . PRO A 1 561 ? 4.703 29.984 16.734 1 83.12 561 PRO A C 1
ATOM 4469 O O . PRO A 1 561 ? 4.816 28.984 17.453 1 83.12 561 PRO A O 1
ATOM 4472 N N . LEU A 1 562 ? 3.596 30.516 16.656 1 81.38 562 LEU A N 1
ATOM 4473 C CA . LEU A 1 562 ? 2.35 29.922 17.109 1 81.38 562 LEU A CA 1
ATOM 4474 C C . LEU A 1 562 ? 1.737 29.047 16.016 1 81.38 562 LEU A C 1
ATOM 4476 O O . LEU A 1 562 ? 1.644 29.469 14.867 1 81.38 562 LEU A O 1
ATOM 4480 N N . PRO A 1 563 ? 1.46 27.797 16.438 1 78.5 563 PRO A N 1
ATOM 4481 C CA . PRO A 1 563 ? 0.918 26.875 15.438 1 78.5 563 PRO A CA 1
ATOM 4482 C C . PRO A 1 563 ? -0.535 27.188 15.078 1 78.5 563 PRO A C 1
ATOM 4484 O O . PRO A 1 563 ? -1.349 27.453 15.969 1 78.5 563 PRO A O 1
ATOM 4487 N N . ILE A 1 564 ? -0.869 27.375 13.82 1 73.38 564 ILE A N 1
ATOM 4488 C CA . ILE A 1 564 ? -2.24 27.656 13.414 1 73.38 564 ILE A CA 1
ATOM 4489 C C . ILE A 1 564 ? -2.896 26.375 12.898 1 73.38 564 ILE A C 1
ATOM 4491 O O . ILE A 1 564 ? -4.121 26.297 12.789 1 73.38 564 ILE A O 1
ATOM 4495 N N . SER A 1 565 ? -2 25.438 12.578 1 78.38 565 SER A N 1
ATOM 4496 C CA . SER A 1 565 ? -2.523 24.172 12.078 1 78.38 565 SER A CA 1
ATOM 4497 C C . SER A 1 565 ? -1.629 23 12.484 1 78.38 565 SER A C 1
ATOM 4499 O O . SER A 1 565 ? -0.502 23.203 12.938 1 78.38 565 SER A O 1
ATOM 4501 N N . ASN A 1 566 ? -2.234 21.812 12.344 1 83.75 566 ASN A N 1
ATOM 4502 C CA . ASN A 1 566 ? -1.496 20.594 12.648 1 83.75 566 ASN A CA 1
ATOM 4503 C C . ASN A 1 566 ? -0.922 19.953 11.383 1 83.75 566 ASN A C 1
ATOM 4505 O O . ASN A 1 566 ? -0.622 18.766 11.367 1 83.75 566 ASN A O 1
ATOM 4509 N N . VAL A 1 567 ? -0.714 20.672 10.406 1 83.12 567 VAL A N 1
ATOM 4510 C CA . VAL A 1 567 ? -0.312 20.172 9.102 1 83.12 567 VAL A CA 1
ATOM 4511 C C . VAL A 1 567 ? 1.072 19.531 9.195 1 83.12 567 VAL A C 1
ATOM 4513 O O . VAL A 1 567 ? 1.355 18.531 8.523 1 83.12 567 VAL A O 1
ATOM 4516 N N . VAL A 1 568 ? 1.927 20.062 10.023 1 87.75 568 VAL A N 1
ATOM 4517 C CA . VAL A 1 568 ? 3.297 19.578 10.148 1 87.75 568 VAL A CA 1
ATOM 4518 C C . VAL A 1 568 ? 3.293 18.141 10.664 1 87.75 568 VAL A C 1
ATOM 4520 O O . VAL A 1 568 ? 4.039 17.297 10.172 1 87.75 568 VAL A O 1
ATOM 4523 N N . VAL A 1 569 ? 2.412 17.938 11.602 1 91.31 569 VAL A N 1
ATOM 4524 C CA . VAL A 1 569 ? 2.324 16.594 12.164 1 91.31 569 VAL A CA 1
ATOM 4525 C C . VAL A 1 569 ? 1.741 15.633 11.133 1 91.31 569 VAL A C 1
ATOM 4527 O O . VAL A 1 569 ? 2.152 14.477 11.047 1 91.31 569 VAL A O 1
ATOM 4530 N N . GLU A 1 570 ? 0.854 16.078 10.336 1 87.19 570 GLU A N 1
ATOM 4531 C CA . GLU A 1 570 ? 0.259 15.258 9.289 1 87.19 570 GLU A CA 1
ATOM 4532 C C . GLU A 1 570 ? 1.296 14.867 8.242 1 87.19 570 GLU A C 1
ATOM 4534 O O . GLU A 1 570 ? 1.245 13.766 7.691 1 87.19 570 GLU A O 1
ATOM 4539 N N . ARG A 1 571 ? 2.139 15.742 8.031 1 87 571 ARG A N 1
ATOM 4540 C CA . ARG A 1 571 ? 3.211 15.445 7.09 1 87 571 ARG A CA 1
ATOM 4541 C C . ARG A 1 571 ? 4.148 14.383 7.648 1 87 571 ARG A C 1
ATOM 4543 O O . ARG A 1 571 ? 4.621 13.516 6.906 1 87 571 ARG A O 1
ATOM 4550 N N . VAL A 1 572 ? 4.418 14.508 8.891 1 93.5 572 VAL A N 1
ATOM 4551 C CA . VAL A 1 572 ? 5.262 13.5 9.531 1 93.5 572 VAL A CA 1
ATOM 4552 C C . VAL A 1 572 ? 4.574 12.141 9.477 1 93.5 572 VAL A C 1
ATOM 4554 O O . VAL A 1 572 ? 5.223 11.125 9.211 1 93.5 572 VAL A O 1
ATOM 4557 N N . PHE A 1 573 ? 3.299 12.172 9.68 1 90.69 573 PHE A N 1
ATOM 4558 C CA . PHE A 1 573 ? 2.553 10.922 9.609 1 90.69 573 PHE A CA 1
ATOM 4559 C C . PHE A 1 573 ? 2.617 10.328 8.211 1 90.69 573 PHE A C 1
ATOM 4561 O O . PHE A 1 573 ? 2.689 9.109 8.047 1 90.69 573 PHE A O 1
ATOM 4568 N N . SER A 1 574 ? 2.576 11.141 7.254 1 87.88 574 SER A N 1
ATOM 4569 C CA . SER A 1 574 ? 2.703 10.664 5.883 1 87.88 574 SER A CA 1
ATOM 4570 C C . SER A 1 574 ? 4.043 9.969 5.656 1 87.88 574 SER A C 1
ATOM 4572 O O . SER A 1 574 ? 4.102 8.906 5.027 1 87.88 574 SER A O 1
ATOM 4574 N N . ILE A 1 575 ? 5.062 10.523 6.18 1 91.62 575 ILE A N 1
ATOM 4575 C CA . ILE A 1 575 ? 6.387 9.922 6.066 1 91.62 575 ILE A CA 1
ATOM 4576 C C . ILE A 1 575 ? 6.43 8.609 6.848 1 91.62 575 ILE A C 1
ATOM 4578 O O . ILE A 1 575 ? 6.996 7.617 6.383 1 91.62 575 ILE A O 1
ATOM 4582 N N . MET A 1 576 ? 5.844 8.688 7.969 1 93.31 576 MET A N 1
ATOM 4583 C CA . MET A 1 576 ? 5.801 7.496 8.812 1 93.31 576 MET A CA 1
ATOM 4584 C C . MET A 1 576 ? 5.16 6.332 8.062 1 93.31 576 MET A C 1
ATOM 4586 O O . MET A 1 576 ? 5.672 5.211 8.094 1 93.31 576 MET A O 1
ATOM 4590 N N . ASN A 1 577 ? 4.129 6.613 7.352 1 88.44 577 ASN A N 1
ATOM 4591 C CA . ASN A 1 577 ? 3.398 5.57 6.641 1 88.44 577 ASN A CA 1
ATOM 4592 C C . ASN A 1 577 ? 4.184 5.051 5.441 1 88.44 577 ASN A C 1
ATOM 4594 O O . ASN A 1 577 ? 3.977 3.92 4.996 1 88.44 577 ASN A O 1
ATOM 4598 N N . LEU A 1 578 ? 5.031 5.797 4.949 1 87.25 578 LEU A N 1
ATOM 4599 C CA . LEU A 1 578 ? 5.887 5.367 3.85 1 87.25 578 LEU A CA 1
ATOM 4600 C C . LEU A 1 578 ? 7.004 4.461 4.352 1 87.25 578 LEU A C 1
ATOM 4602 O O . LEU A 1 578 ? 7.434 3.547 3.643 1 87.25 578 LEU A O 1
ATOM 4606 N N . VAL A 1 579 ? 7.418 4.812 5.52 1 90.81 579 VAL A N 1
ATOM 4607 C CA . VAL A 1 579 ? 8.539 4.07 6.086 1 90.81 579 VAL A CA 1
ATOM 4608 C C . VAL A 1 579 ? 8.047 2.738 6.648 1 90.81 579 VAL A C 1
ATOM 4610 O O . VAL A 1 579 ? 8.578 1.679 6.316 1 90.81 579 VAL A O 1
ATOM 4613 N N . LYS A 1 580 ? 7.098 2.832 7.492 1 90 580 LYS A N 1
ATOM 4614 C CA . LYS A 1 580 ? 6.512 1.62 8.062 1 90 580 LYS A CA 1
ATOM 4615 C C . LYS A 1 580 ? 5.262 1.199 7.293 1 90 580 LYS A C 1
ATOM 4617 O O . LYS A 1 580 ? 4.164 1.675 7.578 1 90 580 LYS A O 1
ATOM 4622 N N . CYS A 1 581 ? 5.48 0.36 6.359 1 83.38 581 CYS A N 1
ATOM 4623 C CA . CYS A 1 581 ? 4.418 -0.09 5.469 1 83.38 581 CYS A CA 1
ATOM 4624 C C . CYS A 1 581 ? 4.109 -1.566 5.688 1 83.38 581 CYS A C 1
ATOM 4626 O O . CYS A 1 581 ? 4.559 -2.16 6.668 1 83.38 581 CYS A O 1
ATOM 4628 N N . LYS A 1 582 ? 3.367 -2.178 4.855 1 75.5 582 LYS A N 1
ATOM 4629 C CA . LYS A 1 582 ? 2.916 -3.559 5.004 1 75.5 582 LYS A CA 1
ATOM 4630 C C . LYS A 1 582 ? 4.094 -4.527 4.965 1 75.5 582 LYS A C 1
ATOM 4632 O O . LYS A 1 582 ? 4.105 -5.527 5.688 1 75.5 582 LYS A O 1
ATOM 4637 N N . ILE A 1 583 ? 5.066 -4.152 4.168 1 74.75 583 ILE A N 1
ATOM 4638 C CA . ILE A 1 583 ? 6.211 -5.043 4.012 1 74.75 583 ILE A CA 1
ATOM 4639 C C . ILE A 1 583 ? 7.172 -4.855 5.188 1 74.75 583 ILE A C 1
ATOM 4641 O O . ILE A 1 583 ? 7.855 -5.801 5.594 1 74.75 583 ILE A O 1
ATOM 4645 N N . GLN A 1 584 ? 7.129 -3.672 5.789 1 81.56 584 GLN A N 1
ATOM 4646 C CA . GLN A 1 584 ? 7.988 -3.352 6.922 1 81.56 584 GLN A CA 1
ATOM 4647 C C . GLN A 1 584 ? 7.168 -3.068 8.18 1 81.56 584 GLN A C 1
ATOM 4649 O O . GLN A 1 584 ? 7.344 -2.033 8.82 1 81.56 584 GLN A O 1
ATOM 4654 N N . ASN A 1 585 ? 6.406 -3.986 8.586 1 76.12 585 ASN A N 1
ATOM 4655 C CA . ASN A 1 585 ? 5.457 -3.738 9.672 1 76.12 585 ASN A CA 1
ATOM 4656 C C . ASN A 1 585 ? 6.023 -4.148 11.023 1 76.12 585 ASN A C 1
ATOM 4658 O O . ASN A 1 585 ? 5.422 -3.879 12.062 1 76.12 585 ASN A O 1
ATOM 4662 N N . LYS A 1 586 ? 7.215 -4.699 11.031 1 79.69 586 LYS A N 1
ATOM 4663 C CA . LYS A 1 586 ? 7.777 -5.191 12.289 1 79.69 586 LYS A CA 1
ATOM 4664 C C . LYS A 1 586 ? 8.789 -4.207 12.859 1 79.69 586 LYS A C 1
ATOM 4666 O O . LYS A 1 586 ? 9.414 -4.477 13.891 1 79.69 586 LYS A O 1
ATOM 4671 N N . MET A 1 587 ? 8.945 -3.127 12.25 1 87.75 587 MET A N 1
ATOM 4672 C CA . MET A 1 587 ? 9.898 -2.111 12.688 1 87.75 587 MET A CA 1
ATOM 4673 C C . MET A 1 587 ? 9.539 -1.584 14.07 1 87.75 587 MET A C 1
ATOM 4675 O O . MET A 1 587 ? 8.375 -1.262 14.336 1 87.75 587 MET A O 1
ATOM 4679 N N . MET A 1 588 ? 10.531 -1.571 14.891 1 87.62 588 MET A N 1
ATOM 4680 C CA . MET A 1 588 ? 10.312 -1.108 16.266 1 87.62 588 MET A CA 1
ATOM 4681 C C . MET A 1 588 ? 10.234 0.414 16.312 1 87.62 588 MET A C 1
ATOM 4683 O O . MET A 1 588 ? 10.719 1.096 15.406 1 87.62 588 MET A O 1
ATOM 4687 N N . ALA A 1 589 ? 9.766 0.921 17.422 1 90.06 589 ALA A N 1
ATOM 4688 C CA . ALA A 1 589 ? 9.461 2.342 17.594 1 90.06 589 ALA A CA 1
ATOM 4689 C C . ALA A 1 589 ? 10.742 3.176 17.578 1 90.06 589 ALA A C 1
ATOM 4691 O O . ALA A 1 589 ? 10.773 4.262 17 1 90.06 589 ALA A O 1
ATOM 4692 N N . ASP A 1 590 ? 11.766 2.65 18.156 1 90.44 590 ASP A N 1
ATOM 4693 C CA . ASP A 1 590 ? 13 3.416 18.266 1 90.44 590 ASP A CA 1
ATOM 4694 C C . ASP A 1 590 ? 13.641 3.625 16.891 1 90.44 590 ASP A C 1
ATOM 4696 O O . ASP A 1 590 ? 14.125 4.719 16.594 1 90.44 590 ASP A O 1
ATOM 4700 N N . LEU A 1 591 ? 13.664 2.576 16.188 1 92.5 591 LEU A N 1
ATOM 4701 C CA . LEU A 1 591 ? 14.227 2.678 14.852 1 92.5 591 LEU A CA 1
ATOM 4702 C C . LEU A 1 591 ? 13.383 3.592 13.969 1 92.5 591 LEU A C 1
ATOM 4704 O O . LEU A 1 591 ? 13.914 4.406 13.219 1 92.5 591 LEU A O 1
ATOM 4708 N N . LEU A 1 592 ? 12.094 3.443 14.086 1 94 592 LEU A N 1
ATOM 4709 C CA . LEU A 1 592 ? 11.18 4.297 13.336 1 94 592 LEU A CA 1
ATOM 4710 C C . LEU A 1 592 ? 11.398 5.766 13.68 1 94 592 LEU A C 1
ATOM 4712 O O . LEU A 1 592 ? 11.492 6.613 12.789 1 94 592 LEU A O 1
ATOM 4716 N N . ASN A 1 593 ? 11.477 6.02 14.914 1 94.25 593 ASN A N 1
ATOM 4717 C CA . ASN A 1 593 ? 11.695 7.387 15.375 1 94.25 593 ASN A CA 1
ATOM 4718 C C . ASN A 1 593 ? 13.008 7.949 14.844 1 94.25 593 ASN A C 1
ATOM 4720 O O . ASN A 1 593 ? 13.078 9.117 14.453 1 94.25 593 ASN A O 1
ATOM 4724 N N . ALA A 1 594 ? 14.031 7.141 14.875 1 94.94 594 ALA A N 1
ATOM 4725 C CA . ALA A 1 594 ? 15.336 7.586 14.398 1 94.94 594 ALA A CA 1
ATOM 4726 C C . ALA A 1 594 ? 15.297 7.895 12.898 1 94.94 594 ALA A C 1
ATOM 4728 O O . ALA A 1 594 ? 15.844 8.906 12.453 1 94.94 594 ALA A O 1
ATOM 4729 N N . ILE A 1 595 ? 14.664 7.07 12.164 1 95.31 595 ILE A N 1
ATOM 4730 C CA . ILE A 1 595 ? 14.57 7.25 10.727 1 95.31 595 ILE A CA 1
ATOM 4731 C C . ILE A 1 595 ? 13.789 8.523 10.414 1 95.31 595 ILE A C 1
ATOM 4733 O O . ILE A 1 595 ? 14.188 9.312 9.555 1 95.31 595 ILE A O 1
ATOM 4737 N N . LEU A 1 596 ? 12.727 8.734 11.109 1 95.25 596 LEU A N 1
ATOM 4738 C CA . LEU A 1 596 ? 11.914 9.93 10.906 1 95.25 596 LEU A CA 1
ATOM 4739 C C . LEU A 1 596 ? 12.711 11.188 11.242 1 95.25 596 LEU A C 1
ATOM 4741 O O . LEU A 1 596 ? 12.625 12.195 10.539 1 95.25 596 LEU A O 1
ATOM 4745 N N . THR A 1 597 ? 13.438 11.07 12.312 1 95.25 597 THR A N 1
ATOM 4746 C CA . THR A 1 597 ? 14.266 12.203 12.711 1 95.25 597 THR A CA 1
ATOM 4747 C C . THR A 1 597 ? 15.25 12.578 11.609 1 95.25 597 THR A C 1
ATOM 4749 O O . THR A 1 597 ? 15.414 13.758 11.289 1 95.25 597 THR A O 1
ATOM 4752 N N . ILE A 1 598 ? 15.852 11.578 11.047 1 94.12 598 ILE A N 1
ATOM 4753 C CA . ILE A 1 598 ? 16.844 11.805 9.992 1 94.12 598 ILE A CA 1
ATOM 4754 C C . ILE A 1 598 ? 16.156 12.414 8.773 1 94.12 598 ILE A C 1
ATOM 4756 O O . ILE A 1 598 ? 16.609 13.438 8.25 1 94.12 598 ILE A O 1
ATOM 4760 N N . ARG A 1 599 ? 15.062 11.891 8.367 1 93.06 599 ARG A N 1
ATOM 4761 C CA . ARG A 1 599 ? 14.383 12.312 7.148 1 93.06 599 ARG A CA 1
ATOM 4762 C C . ARG A 1 599 ? 13.828 13.727 7.301 1 93.06 599 ARG A C 1
ATOM 4764 O O . ARG A 1 599 ? 14 14.562 6.41 1 93.06 599 ARG A O 1
ATOM 4771 N N . VAL A 1 600 ? 13.219 13.984 8.383 1 92.12 600 VAL A N 1
ATOM 4772 C CA . VAL A 1 600 ? 12.602 15.289 8.602 1 92.12 600 VAL A CA 1
ATOM 4773 C C . VAL A 1 600 ? 13.688 16.359 8.773 1 92.12 600 VAL A C 1
ATOM 4775 O O . VAL A 1 600 ? 13.57 17.469 8.242 1 92.12 600 VAL A O 1
ATOM 4778 N N . SER A 1 601 ? 14.766 15.992 9.508 1 90.19 601 SER A N 1
ATOM 4779 C CA . SER A 1 601 ? 15.844 16.953 9.719 1 90.19 601 SER A CA 1
ATOM 4780 C C . SER A 1 601 ? 16.531 17.312 8.406 1 90.19 601 SER A C 1
ATOM 4782 O O . SER A 1 601 ? 16.859 18.484 8.172 1 90.19 601 SER A O 1
ATOM 4784 N N . LEU A 1 602 ? 16.734 16.344 7.613 1 89.5 602 LEU A N 1
ATOM 4785 C CA . LEU A 1 602 ? 17.359 16.609 6.324 1 89.5 602 LEU A CA 1
ATOM 4786 C C . LEU A 1 602 ? 16.469 17.484 5.445 1 89.5 602 LEU A C 1
ATOM 4788 O O . LEU A 1 602 ? 16.938 18.391 4.77 1 89.5 602 LEU A O 1
ATOM 4792 N N . ASN A 1 603 ? 15.234 17.234 5.477 1 85.31 603 ASN A N 1
ATOM 4793 C CA . ASN A 1 603 ? 14.273 18.016 4.703 1 85.31 603 ASN A CA 1
ATOM 4794 C C . ASN A 1 603 ? 14.211 19.453 5.188 1 85.31 603 ASN A C 1
ATOM 4796 O O . ASN A 1 603 ? 14.117 20.391 4.383 1 85.31 603 ASN A O 1
ATOM 4800 N N . ASN A 1 604 ? 14.266 19.594 6.434 1 79.56 604 ASN A N 1
ATOM 4801 C CA . ASN A 1 604 ? 14.195 20.938 7.02 1 79.56 604 ASN A CA 1
ATOM 4802 C C . ASN A 1 604 ? 15.43 21.766 6.664 1 79.56 604 ASN A C 1
ATOM 4804 O O . ASN A 1 604 ? 15.328 22.984 6.484 1 79.56 604 ASN A O 1
ATOM 4808 N N . CYS A 1 605 ? 16.562 21.047 6.598 1 77.25 605 CYS A N 1
ATOM 4809 C CA . CYS A 1 605 ? 17.797 21.734 6.262 1 77.25 605 CYS A CA 1
ATOM 4810 C C . CYS A 1 605 ? 17.938 21.906 4.754 1 77.25 605 CYS A C 1
ATOM 4812 O O . CYS A 1 605 ? 18.875 22.562 4.281 1 77.25 605 CYS A O 1
ATOM 4814 N N . GLY A 1 606 ? 17.031 21.391 4.062 1 77.44 606 GLY A N 1
ATOM 4815 C CA . GLY A 1 606 ? 17.125 21.453 2.611 1 77.44 606 GLY A CA 1
ATOM 4816 C C . GLY A 1 606 ? 18.312 20.672 2.059 1 77.44 606 GLY A C 1
ATOM 4817 O O . GLY A 1 606 ? 18.891 21.062 1.047 1 77.44 606 GLY A O 1
ATOM 4818 N N . ILE A 1 607 ? 18.766 19.734 2.855 1 77.56 607 ILE A N 1
ATOM 4819 C CA . ILE A 1 607 ? 19.922 18.938 2.463 1 77.56 607 ILE A CA 1
ATOM 4820 C C . ILE A 1 607 ? 19.469 17.578 1.946 1 77.56 607 ILE A C 1
ATOM 4822 O O . ILE A 1 607 ? 18.578 16.953 2.518 1 77.56 607 ILE A O 1
ATOM 4826 N N . CYS A 1 608 ? 20 17.328 0.783 1 78.5 608 CYS A N 1
ATOM 4827 C CA . CYS A 1 608 ? 19.781 15.984 0.249 1 78.5 608 CYS A CA 1
ATOM 4828 C C . CYS A 1 608 ? 20.766 14.984 0.857 1 78.5 608 CYS A C 1
ATOM 4830 O O . CYS A 1 608 ? 21.844 15.359 1.315 1 78.5 608 CYS A O 1
ATOM 4832 N N . CYS A 1 609 ? 20.422 13.812 0.992 1 77.62 609 CYS A N 1
ATOM 4833 C CA . CYS A 1 609 ? 21.234 12.766 1.58 1 77.62 609 CYS A CA 1
ATOM 4834 C C . CYS A 1 609 ? 22.594 12.68 0.889 1 77.62 609 CYS A C 1
ATOM 4836 O O . CYS A 1 609 ? 23.578 12.25 1.492 1 77.62 609 CYS A O 1
ATOM 4838 N N . LYS A 1 610 ? 22.672 13.242 -0.305 1 76.69 610 LYS A N 1
ATOM 4839 C CA . LYS A 1 610 ? 23.922 13.211 -1.056 1 76.69 610 LYS A CA 1
ATOM 4840 C C . LYS A 1 610 ? 24.938 14.203 -0.479 1 76.69 610 LYS A C 1
ATOM 4842 O O . LYS A 1 610 ? 26.156 13.969 -0.55 1 76.69 610 LYS A O 1
ATOM 4847 N N . SER A 1 611 ? 24.359 15.203 0.075 1 81.75 611 SER A N 1
ATOM 4848 C CA . SER A 1 611 ? 25.219 16.266 0.572 1 81.75 611 SER A CA 1
ATOM 4849 C C . SER A 1 611 ? 25.438 16.156 2.078 1 81.75 611 SER A C 1
ATOM 4851 O O . SER A 1 611 ? 26.062 17.016 2.691 1 81.75 611 SER A O 1
ATOM 4853 N N . PHE A 1 612 ? 25.016 15.102 2.58 1 87.75 612 PHE A N 1
ATOM 4854 C CA . PHE A 1 612 ? 25.141 14.898 4.02 1 87.75 612 PHE A CA 1
ATOM 4855 C C . PHE A 1 612 ? 26.594 14.672 4.406 1 87.75 612 PHE A C 1
ATOM 4857 O O . PHE A 1 612 ? 27.281 13.828 3.818 1 87.75 612 PHE A O 1
ATOM 4864 N N . THR A 1 613 ? 27.047 15.484 5.297 1 88.06 613 THR A N 1
ATOM 4865 C CA . THR A 1 613 ? 28.375 15.312 5.887 1 88.06 613 THR A CA 1
ATOM 4866 C C . THR A 1 613 ? 28.266 15.086 7.391 1 88.06 613 THR A C 1
ATOM 4868 O O . THR A 1 613 ? 27.703 15.914 8.117 1 88.06 613 THR A O 1
ATOM 4871 N N . PRO A 1 614 ? 28.766 13.938 7.801 1 91.12 614 PRO A N 1
ATOM 4872 C CA . PRO A 1 614 ? 28.688 13.664 9.234 1 91.12 614 PRO A CA 1
ATOM 4873 C C . PRO A 1 614 ? 29.406 14.703 10.078 1 91.12 614 PRO A C 1
ATOM 4875 O O . PRO A 1 614 ? 30.469 15.195 9.68 1 91.12 614 PRO A O 1
ATOM 4878 N N . THR A 1 615 ? 28.875 15.023 11.102 1 89 615 THR A N 1
ATOM 4879 C CA . THR A 1 615 ? 29.484 15.969 12.031 1 89 615 THR A CA 1
ATOM 4880 C C . THR A 1 615 ? 30.594 15.297 12.836 1 89 615 THR A C 1
ATOM 4882 O O . THR A 1 615 ? 30.688 14.07 12.859 1 89 615 THR A O 1
ATOM 4885 N N . ARG A 1 616 ? 31.391 16.078 13.461 1 88.75 616 ARG A N 1
ATOM 4886 C CA . ARG A 1 616 ? 32.5 15.562 14.281 1 88.75 616 ARG A CA 1
ATOM 4887 C C . ARG A 1 616 ? 31.953 14.742 15.445 1 88.75 616 ARG A C 1
ATOM 4889 O O . ARG A 1 616 ? 32.562 13.742 15.844 1 88.75 616 ARG A O 1
ATOM 4896 N N . GLU A 1 617 ? 30.859 15.148 15.938 1 88.31 617 GLU A N 1
ATOM 4897 C CA . GLU A 1 617 ? 30.25 14.438 17.047 1 88.31 617 GLU A CA 1
ATOM 4898 C C . GLU A 1 617 ? 29.812 13.031 16.641 1 88.31 617 GLU A C 1
ATOM 4900 O O . GLU A 1 617 ? 29.953 12.086 17.406 1 88.31 617 GLU A O 1
ATOM 4905 N N . MET A 1 618 ? 29.344 12.883 15.484 1 91.75 618 MET A N 1
ATOM 4906 C CA . MET A 1 618 ? 28.906 11.586 14.984 1 91.75 618 MET A CA 1
ATOM 4907 C C . MET A 1 618 ? 30.094 10.625 14.852 1 91.75 618 MET A C 1
ATOM 4909 O O . MET A 1 618 ? 29.969 9.445 15.172 1 91.75 618 MET A O 1
ATOM 4913 N N . ILE A 1 619 ? 31.172 11.164 14.422 1 90.06 619 ILE A N 1
ATOM 4914 C CA . ILE A 1 619 ? 32.375 10.352 14.211 1 90.06 619 ILE A CA 1
ATOM 4915 C C . ILE A 1 619 ? 32.906 9.891 15.555 1 90.06 619 ILE A C 1
ATOM 4917 O O . ILE A 1 619 ? 33.375 8.75 15.695 1 90.06 619 ILE A O 1
ATOM 4921 N N . VAL A 1 620 ? 32.75 10.773 16.484 1 86.38 620 VAL A N 1
ATOM 4922 C CA . VAL A 1 620 ? 33.281 10.469 17.812 1 86.38 620 VAL A CA 1
ATOM 4923 C C . VAL A 1 620 ? 32.406 9.406 18.484 1 86.38 620 VAL A C 1
ATOM 4925 O O . VAL A 1 620 ? 32.906 8.523 19.172 1 86.38 620 VAL A O 1
ATOM 4928 N N . GLN A 1 621 ? 31.188 9.461 18.25 1 88.38 621 GLN A N 1
ATOM 4929 C CA . GLN A 1 621 ? 30.25 8.539 18.891 1 88.38 621 GLN A CA 1
ATOM 4930 C C . GLN A 1 621 ? 30.25 7.18 18.188 1 88.38 621 GLN A C 1
ATOM 4932 O O . GLN A 1 621 ? 29.766 6.191 18.75 1 88.38 621 GLN A O 1
ATOM 4937 N N . PHE A 1 622 ? 30.828 7.203 17.031 1 91.38 622 PHE A N 1
ATOM 4938 C CA . PHE A 1 622 ? 30.953 5.953 16.281 1 91.38 622 PHE A CA 1
ATOM 4939 C C . PHE A 1 622 ? 31.984 5.039 16.906 1 91.38 622 PHE A C 1
ATOM 4941 O O . PHE A 1 622 ? 33.125 4.977 16.453 1 91.38 622 PHE A O 1
ATOM 4948 N N . LYS A 1 623 ? 31.562 4.422 18.016 1 83.19 623 LYS A N 1
ATOM 4949 C CA . LYS A 1 623 ? 32.438 3.516 18.766 1 83.19 623 LYS A CA 1
ATOM 4950 C C . LYS A 1 623 ? 31.734 2.186 19.031 1 83.19 623 LYS A C 1
ATOM 4952 O O . LYS A 1 623 ? 30.562 2.018 18.703 1 83.19 623 LYS A O 1
ATOM 4957 N N . THR A 1 624 ? 32.375 1.235 19.469 1 77.25 624 THR A N 1
ATOM 4958 C CA . THR A 1 624 ? 31.875 -0.111 19.719 1 77.25 624 THR A CA 1
ATOM 4959 C C . THR A 1 624 ? 30.812 -0.1 20.797 1 77.25 624 THR A C 1
ATOM 4961 O O . THR A 1 624 ? 29.969 -1.005 20.859 1 77.25 624 THR A O 1
ATOM 4964 N N . ASP A 1 625 ? 30.672 0.939 21.531 1 73.81 625 ASP A N 1
ATOM 4965 C CA . ASP A 1 625 ? 29.719 1.009 22.625 1 73.81 625 ASP A CA 1
ATOM 4966 C C . ASP A 1 625 ? 28.328 1.394 22.125 1 73.81 625 ASP A C 1
ATOM 4968 O O . ASP A 1 625 ? 27.391 1.539 22.922 1 73.81 625 ASP A O 1
ATOM 4972 N N . MET A 1 626 ? 28.266 1.509 20.844 1 77.5 626 MET A N 1
ATOM 4973 C CA . MET A 1 626 ? 26.984 1.975 20.297 1 77.5 626 MET A CA 1
ATOM 4974 C C . MET A 1 626 ? 25.953 0.852 20.281 1 77.5 626 MET A C 1
ATOM 4976 O O . MET A 1 626 ? 24.75 1.106 20.172 1 77.5 626 MET A O 1
ATOM 4980 N N . TYR A 1 627 ? 26.438 -0.36 20.5 1 74.56 627 TYR A N 1
ATOM 4981 C CA . TYR A 1 627 ? 25.531 -1.496 20.453 1 74.56 627 TYR A CA 1
ATOM 4982 C C . TYR A 1 627 ? 24.797 -1.68 21.781 1 74.56 627 TYR A C 1
ATOM 4984 O O . TYR A 1 627 ? 25.359 -1.41 22.844 1 74.56 627 TYR A O 1
ATOM 4992 N N . ASP A 1 628 ? 23.484 -1.729 21.875 1 62.84 628 ASP A N 1
ATOM 4993 C CA . ASP A 1 628 ? 22.719 -2.031 23.078 1 62.84 628 ASP A CA 1
ATOM 4994 C C . ASP A 1 628 ? 23.016 -3.439 23.594 1 62.84 628 ASP A C 1
ATOM 4996 O O . ASP A 1 628 ? 22.594 -4.426 22.969 1 62.84 628 ASP A O 1
ATOM 5000 N N . PHE A 1 629 ? 24.234 -3.674 24.172 1 49.28 629 PHE A N 1
ATOM 5001 C CA . PHE A 1 629 ? 24.422 -5.012 24.719 1 49.28 629 PHE A CA 1
ATOM 5002 C C . PHE A 1 629 ? 23.469 -5.266 25.875 1 49.28 629 PHE A C 1
ATOM 5004 O O . PHE A 1 629 ? 23.406 -4.469 26.812 1 49.28 629 PHE A O 1
ATOM 5011 N N . LYS A 1 630 ? 22.328 -5.781 25.766 1 41.16 630 LYS A N 1
ATOM 5012 C CA . LYS A 1 630 ? 21.547 -6.297 26.891 1 41.16 630 LYS A CA 1
ATOM 5013 C C . LYS A 1 630 ? 22.453 -6.969 27.922 1 41.16 630 LYS A C 1
ATOM 5015 O O . LYS A 1 630 ? 23.297 -7.789 27.562 1 41.16 630 LYS A O 1
ATOM 5020 N N . GLN A 1 631 ? 22.609 -6.332 29.078 1 32.59 631 GLN A N 1
ATOM 5021 C CA . GLN A 1 631 ? 23.062 -7.07 30.25 1 32.59 631 GLN A CA 1
ATOM 5022 C C . GLN A 1 631 ? 22.266 -8.359 30.438 1 32.59 631 GLN A C 1
ATOM 5024 O O . GLN A 1 631 ? 21.031 -8.328 30.562 1 32.59 631 GLN A O 1
ATOM 5029 N N . LYS A 1 632 ? 22.688 -9.562 30.078 1 36.62 632 LYS A N 1
ATOM 5030 C CA . LYS A 1 632 ? 22.266 -10.875 30.562 1 36.62 632 LYS A CA 1
ATOM 5031 C C . LYS A 1 632 ? 22.156 -10.898 32.094 1 36.62 632 LYS A C 1
ATOM 5033 O O . LYS A 1 632 ? 23.172 -11.055 32.781 1 36.62 632 LYS A O 1
ATOM 5038 N N . ASN A 1 633 ? 21.469 -10.078 32.875 1 27.27 633 ASN A N 1
ATOM 5039 C CA . ASN A 1 633 ? 21.266 -10.414 34.281 1 27.27 633 ASN A CA 1
ATOM 5040 C C . ASN A 1 633 ? 20.719 -11.836 34.438 1 27.27 633 ASN A C 1
ATOM 5042 O O . ASN A 1 633 ? 19.844 -12.258 33.656 1 27.27 633 ASN A O 1
ATOM 5046 N N . SER A 1 634 ? 21.375 -12.773 35.281 1 28.23 634 SER A N 1
ATOM 5047 C CA . SER A 1 634 ? 21.297 -14.125 35.844 1 28.23 634 SER A CA 1
ATOM 5048 C C . SER A 1 634 ? 19.969 -14.336 36.562 1 28.23 634 SER A C 1
ATOM 5050 O O . SER A 1 634 ? 19.75 -15.375 37.188 1 28.23 634 SER A O 1
ATOM 5052 N N . ASN A 1 635 ? 19.297 -13.406 37.25 1 26.33 635 ASN A N 1
ATOM 5053 C CA . ASN A 1 635 ? 18.375 -13.977 38.219 1 26.33 635 ASN A CA 1
ATOM 5054 C C . ASN A 1 635 ? 17.438 -14.992 37.594 1 26.33 635 ASN A C 1
ATOM 5056 O O . ASN A 1 635 ? 17.281 -15.023 36.375 1 26.33 635 ASN A O 1
ATOM 5060 N N . GLY A 1 636 ? 16.219 -15.391 38.438 1 25.83 636 GLY A N 1
ATOM 5061 C CA . GLY A 1 636 ? 15.32 -16.531 38.469 1 25.83 636 GLY A CA 1
ATOM 5062 C C . GLY A 1 636 ? 14.695 -16.844 37.125 1 25.83 636 GLY A C 1
ATOM 5063 O O . GLY A 1 636 ? 14.695 -16 36.219 1 25.83 636 GLY A O 1
ATOM 5064 N N . ARG A 1 637 ? 14.281 -18.172 36.906 1 25.62 637 ARG A N 1
ATOM 5065 C CA . ARG A 1 637 ? 13.664 -19.188 36.031 1 25.62 637 ARG A CA 1
ATOM 5066 C C . ARG A 1 637 ? 12.336 -18.672 35.469 1 25.62 637 ARG A C 1
ATOM 5068 O O . ARG A 1 637 ? 11.57 -19.438 34.906 1 25.62 637 ARG A O 1
ATOM 5075 N N . GLY A 1 638 ? 11.742 -17.625 36.062 1 23.53 638 GLY A N 1
ATOM 5076 C CA . GLY A 1 638 ? 10.383 -17.688 35.562 1 23.53 638 GLY A CA 1
ATOM 5077 C C . GLY A 1 638 ? 10.305 -17.656 34.062 1 23.53 638 GLY A C 1
ATOM 5078 O O . GLY A 1 638 ? 11.219 -17.156 33.406 1 23.53 638 GLY A O 1
ATOM 5079 N N . THR A 1 639 ? 9.375 -18.516 33.344 1 23.75 639 THR A N 1
ATOM 5080 C CA . THR A 1 639 ? 8.992 -19.188 32.125 1 23.75 639 THR A CA 1
ATOM 5081 C C . THR A 1 639 ? 8.773 -18.188 30.984 1 23.75 639 THR A C 1
ATOM 5083 O O . THR A 1 639 ? 8.812 -18.547 29.812 1 23.75 639 THR A O 1
ATOM 5086 N N . SER A 1 640 ? 8.156 -16.953 31.297 1 23.47 640 SER A N 1
ATOM 5087 C CA . SER A 1 640 ? 7.391 -16.625 30.094 1 23.47 640 SER A CA 1
ATOM 5088 C C . SER A 1 640 ? 8.305 -16.203 28.953 1 23.47 640 SER A C 1
ATOM 5090 O O . SER A 1 640 ? 9.094 -15.258 29.109 1 23.47 640 SER A O 1
ATOM 5092 N N . ASN A 1 641 ? 8.953 -17.062 28.156 1 23.39 641 ASN A N 1
ATOM 5093 C CA . ASN A 1 641 ? 9.633 -17.141 26.859 1 23.39 641 ASN A CA 1
ATOM 5094 C C . ASN A 1 641 ? 9.031 -16.172 25.844 1 23.39 641 ASN A C 1
ATOM 5096 O O . ASN A 1 641 ? 8.391 -16.594 24.891 1 23.39 641 ASN A O 1
ATOM 5100 N N . SER A 1 642 ? 8.445 -15.086 26.266 1 24.17 642 SER A N 1
ATOM 5101 C CA . SER A 1 642 ? 7.914 -14.391 25.094 1 24.17 642 SER A CA 1
ATOM 5102 C C . SER A 1 642 ? 9.039 -13.828 24.234 1 24.17 642 SER A C 1
ATOM 5104 O O . SER A 1 642 ? 9.586 -12.766 24.547 1 24.17 642 SER A O 1
ATOM 5106 N N . ALA A 1 643 ? 10.188 -14.547 23.938 1 26.06 643 ALA A N 1
ATOM 5107 C CA . ALA A 1 643 ? 11.133 -14.195 22.875 1 26.06 643 ALA A CA 1
ATOM 5108 C C . ALA A 1 643 ? 10.422 -13.477 21.734 1 26.06 643 ALA A C 1
ATOM 5110 O O . ALA A 1 643 ? 9.539 -14.047 21.078 1 26.06 643 ALA A O 1
ATOM 5111 N N . VAL A 1 644 ? 10.219 -12.258 21.922 1 26.73 644 VAL A N 1
ATOM 5112 C CA . VAL A 1 644 ? 9.734 -11.344 20.875 1 26.73 644 VAL A CA 1
ATOM 5113 C C . VAL A 1 644 ? 10.383 -11.695 19.547 1 26.73 644 VAL A C 1
ATOM 5115 O O . VAL A 1 644 ? 11.609 -11.773 19.438 1 26.73 644 VAL A O 1
ATOM 5118 N N . ALA A 1 645 ? 9.742 -12.555 18.812 1 26.2 645 ALA A N 1
ATOM 5119 C CA . ALA A 1 645 ? 9.953 -13 17.438 1 26.2 645 ALA A CA 1
ATOM 5120 C C . ALA A 1 645 ? 10.617 -11.906 16.594 1 26.2 645 ALA A C 1
ATOM 5122 O O . ALA A 1 645 ? 10.094 -10.797 16.469 1 26.2 645 ALA A O 1
ATOM 5123 N N . GLU A 1 646 ? 11.859 -11.742 16.641 1 26.55 646 GLU A N 1
ATOM 5124 C CA . GLU A 1 646 ? 12.695 -11.031 15.68 1 26.55 646 GLU A CA 1
ATOM 5125 C C . GLU A 1 646 ? 12.062 -11.023 14.297 1 26.55 646 GLU A C 1
ATOM 5127 O O . GLU A 1 646 ? 11.305 -11.93 13.953 1 26.55 646 GLU A O 1
ATOM 5132 N N . ASP A 1 647 ? 12 -9.789 13.789 1 29.88 647 ASP A N 1
ATOM 5133 C CA . ASP A 1 647 ? 11.508 -9.289 12.508 1 29.88 647 ASP A CA 1
ATOM 5134 C C . ASP A 1 647 ? 11.93 -10.195 11.359 1 29.88 647 ASP A C 1
ATOM 5136 O O . ASP A 1 647 ? 12.766 -9.82 10.539 1 29.88 647 ASP A O 1
ATOM 5140 N N . ASN A 1 648 ? 12.258 -11.43 11.688 1 27.39 648 ASN A N 1
ATOM 5141 C CA . ASN A 1 648 ? 12.695 -12.234 10.555 1 27.39 648 ASN A CA 1
ATOM 5142 C C . ASN A 1 648 ? 11.594 -12.352 9.5 1 27.39 648 ASN A C 1
ATOM 5144 O O . ASN A 1 648 ? 10.883 -13.359 9.445 1 27.39 648 ASN A O 1
ATOM 5148 N N . SER A 1 649 ? 10.695 -11.445 9.461 1 29.69 649 SER A N 1
ATOM 5149 C CA . SER A 1 649 ? 9.859 -11.797 8.312 1 29.69 649 SER A CA 1
ATOM 5150 C C . SER A 1 649 ? 10.719 -12.102 7.086 1 29.69 649 SER A C 1
ATOM 5152 O O . SER A 1 649 ? 11.648 -11.359 6.773 1 29.69 649 SER A O 1
ATOM 5154 N N . ASP A 1 650 ? 10.922 -13.328 6.812 1 28 650 ASP A N 1
ATOM 5155 C CA . ASP A 1 650 ? 11.469 -13.906 5.59 1 28 650 ASP A CA 1
ATOM 5156 C C . ASP A 1 650 ? 11.141 -13.039 4.375 1 28 650 ASP A C 1
ATOM 5158 O O . ASP A 1 650 ? 10.039 -12.5 4.27 1 28 650 ASP A O 1
ATOM 5162 N N . ASP A 1 651 ? 12.195 -12.414 3.746 1 29.78 651 ASP A N 1
ATOM 5163 C CA . ASP A 1 651 ? 12.281 -11.75 2.451 1 29.78 651 ASP A CA 1
ATOM 5164 C C . ASP A 1 651 ? 11.32 -12.383 1.443 1 29.78 651 ASP A C 1
ATOM 5166 O O . ASP A 1 651 ? 11.297 -13.602 1.281 1 29.78 651 ASP A O 1
ATOM 5170 N N . ALA A 1 652 ? 10.117 -12.031 1.197 1 27.69 652 ALA A N 1
ATOM 5171 C CA . ALA A 1 652 ? 9.453 -12.375 -0.059 1 27.69 652 ALA A CA 1
ATOM 5172 C C . ALA A 1 652 ? 10.477 -12.578 -1.178 1 27.69 652 ALA A C 1
ATOM 5174 O O . ALA A 1 652 ? 10.953 -11.602 -1.772 1 27.69 652 ALA A O 1
ATOM 5175 N N . GLU A 1 653 ? 11.57 -13.18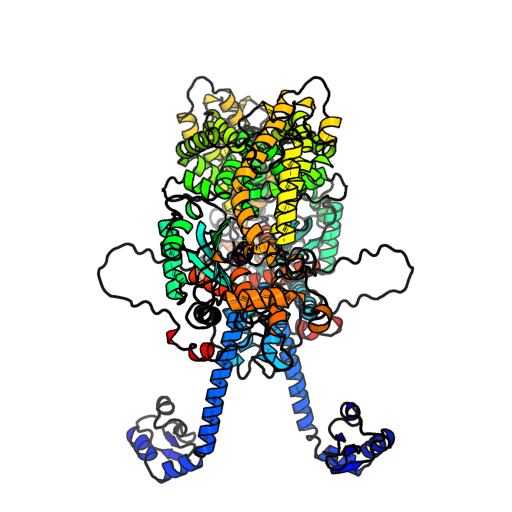8 -1.073 1 24.16 653 GLU A N 1
ATOM 5176 C CA . GLU A 1 653 ? 12.266 -13.82 -2.195 1 24.16 653 GLU A CA 1
ATOM 5177 C C . GLU A 1 653 ? 11.273 -14.508 -3.135 1 24.16 653 GLU A C 1
ATOM 5179 O O . GLU A 1 653 ? 10.375 -15.219 -2.686 1 24.16 653 GLU A O 1
ATOM 5184 N N . GLN B 1 1 ? 54.219 39.812 -30.703 1 46.22 1 GLN B N 1
ATOM 5185 C CA . GLN B 1 1 ? 54.844 38.656 -30.062 1 46.22 1 GLN B CA 1
ATOM 5186 C C . GLN B 1 1 ? 53.781 37.594 -29.734 1 46.22 1 GLN B C 1
ATOM 5188 O O . GLN B 1 1 ? 52.781 37.875 -29.062 1 46.22 1 GLN B O 1
ATOM 5193 N N . LYS B 1 2 ? 53.562 36.688 -30.625 1 61.53 2 LYS B N 1
ATOM 5194 C CA . LYS B 1 2 ? 52.5 35.719 -30.469 1 61.53 2 LYS B CA 1
ATOM 5195 C C . LYS B 1 2 ? 52.656 34.906 -29.172 1 61.53 2 LYS B C 1
ATOM 5197 O O . LYS B 1 2 ? 53.75 34.5 -28.828 1 61.53 2 LYS B O 1
ATOM 5202 N N . LYS B 1 3 ? 51.625 34.906 -28.219 1 72.69 3 LYS B N 1
ATOM 5203 C CA . LYS B 1 3 ? 51.531 34.406 -26.859 1 72.69 3 LYS B CA 1
ATOM 5204 C C . LYS B 1 3 ? 51.219 32.906 -26.859 1 72.69 3 LYS B C 1
ATOM 5206 O O . LYS B 1 3 ? 50.562 32.406 -27.781 1 72.69 3 LYS B O 1
ATOM 5211 N N . TYR B 1 4 ? 51.875 32.062 -25.812 1 76.88 4 TYR B N 1
ATOM 5212 C CA . TYR B 1 4 ? 51.594 30.656 -25.578 1 76.88 4 TYR B CA 1
ATOM 5213 C C . TYR B 1 4 ? 50.094 30.453 -25.25 1 76.88 4 TYR B C 1
ATOM 5215 O O . TYR B 1 4 ? 49.531 31.219 -24.484 1 76.88 4 TYR B O 1
ATOM 5223 N N . ARG B 1 5 ? 49.406 29.531 -25.969 1 79.81 5 ARG B N 1
ATOM 5224 C CA . ARG B 1 5 ? 48.031 29.172 -25.688 1 79.81 5 ARG B CA 1
ATOM 5225 C C . ARG B 1 5 ? 47.938 27.812 -25.016 1 79.81 5 ARG B C 1
ATOM 5227 O O . ARG B 1 5 ? 48.406 26.812 -25.547 1 79.81 5 ARG B O 1
ATOM 5234 N N . VAL B 1 6 ? 47.344 27.75 -23.906 1 76.88 6 VAL B N 1
ATOM 5235 C CA . VAL B 1 6 ? 47.219 26.547 -23.094 1 76.88 6 VAL B CA 1
ATOM 5236 C C . VAL B 1 6 ? 46.406 25.484 -23.828 1 76.88 6 VAL B C 1
ATOM 5238 O O . VAL B 1 6 ? 46.625 24.297 -23.609 1 76.88 6 VAL B O 1
ATOM 5241 N N . GLU B 1 7 ? 45.656 25.828 -24.844 1 78.44 7 GLU B N 1
ATOM 5242 C CA . GLU B 1 7 ? 44.875 24.906 -25.656 1 78.44 7 GLU B CA 1
ATOM 5243 C C . GLU B 1 7 ? 45.75 23.969 -26.453 1 78.44 7 GLU B C 1
ATOM 5245 O O . GLU B 1 7 ? 45.344 22.859 -26.812 1 78.44 7 GLU B O 1
ATOM 5250 N N . TRP B 1 8 ? 47.062 24.344 -26.766 1 80.31 8 TRP B N 1
ATOM 5251 C CA . TRP B 1 8 ? 47.969 23.562 -27.594 1 80.31 8 TRP B CA 1
ATOM 5252 C C . TRP B 1 8 ? 48.438 22.312 -26.844 1 80.31 8 TRP B C 1
ATOM 5254 O O . TRP B 1 8 ? 48.75 21.297 -27.453 1 80.31 8 TRP B O 1
ATOM 5264 N N . GLU B 1 9 ? 48.312 22.375 -25.484 1 77.88 9 GLU B N 1
ATOM 5265 C CA . GLU B 1 9 ? 48.688 21.234 -24.656 1 77.88 9 GLU B CA 1
ATOM 5266 C C . GLU B 1 9 ? 47.688 20.078 -24.828 1 77.88 9 GLU B C 1
ATOM 5268 O O . GLU B 1 9 ? 48.031 18.922 -24.562 1 77.88 9 GLU B O 1
ATOM 5273 N N . LYS B 1 10 ? 46.5 20.297 -25.344 1 73.56 10 LYS B N 1
ATOM 5274 C CA . LYS B 1 10 ? 45.438 19.312 -25.5 1 73.56 10 LYS B CA 1
ATOM 5275 C C . LYS B 1 10 ? 45.438 18.734 -26.922 1 73.56 10 LYS B C 1
ATOM 5277 O O . LYS B 1 10 ? 44.719 17.766 -27.203 1 73.56 10 LYS B O 1
ATOM 5282 N N . MET B 1 11 ? 46.219 19.312 -27.875 1 74.38 11 MET B N 1
ATOM 5283 C CA . MET B 1 11 ? 46.281 18.812 -29.25 1 74.38 11 MET B CA 1
ATOM 5284 C C . MET B 1 11 ? 47.062 17.5 -29.312 1 74.38 11 MET B C 1
ATOM 5286 O O . MET B 1 11 ? 48.094 17.359 -28.625 1 74.38 11 MET B O 1
ATOM 5290 N N . ASP B 1 12 ? 46.656 16.5 -30.141 1 72.06 12 ASP B N 1
ATOM 5291 C CA . ASP B 1 12 ? 47.219 15.156 -30.234 1 72.06 12 ASP B CA 1
ATOM 5292 C C . ASP B 1 12 ? 48.719 15.203 -30.531 1 72.06 12 ASP B C 1
ATOM 5294 O O . ASP B 1 12 ? 49.5 14.398 -30 1 72.06 12 ASP B O 1
ATOM 5298 N N . GLU B 1 13 ? 49.188 16.156 -31.328 1 74.44 13 GLU B N 1
ATOM 5299 C CA . GLU B 1 13 ? 50.594 16.219 -31.797 1 74.44 13 GLU B CA 1
ATOM 5300 C C . GLU B 1 13 ? 51.5 16.781 -30.719 1 74.44 13 GLU B C 1
ATOM 5302 O O . GLU B 1 13 ? 52.719 16.547 -30.75 1 74.44 13 GLU B O 1
ATOM 5307 N N . MET B 1 14 ? 50.969 17.609 -29.734 1 74.19 14 MET B N 1
ATOM 5308 C CA . MET B 1 14 ? 51.844 18.312 -28.766 1 74.19 14 MET B CA 1
ATOM 5309 C C . MET B 1 14 ? 51.562 17.828 -27.344 1 74.19 14 MET B C 1
ATOM 5311 O O . MET B 1 14 ? 52.25 18.219 -26.406 1 74.19 14 MET B O 1
ATOM 5315 N N . LYS B 1 15 ? 50.5 16.859 -27.25 1 71.81 15 LYS B N 1
ATOM 5316 C CA . LYS B 1 15 ? 50.062 16.359 -25.953 1 71.81 15 LYS B CA 1
ATOM 5317 C C . LYS B 1 15 ? 51.156 15.547 -25.266 1 71.81 15 LYS B C 1
ATOM 5319 O O . LYS B 1 15 ? 51.75 14.672 -25.891 1 71.81 15 LYS B O 1
ATOM 5324 N N . GLY B 1 16 ? 51.438 15.727 -23.938 1 71.62 16 GLY B N 1
ATOM 5325 C CA . GLY B 1 16 ? 52.375 14.984 -23.125 1 71.62 16 GLY B CA 1
ATOM 5326 C C . GLY B 1 16 ? 53.75 15.672 -23.016 1 71.62 16 GLY B C 1
ATOM 5327 O O . GLY B 1 16 ? 54.469 15.43 -22.047 1 71.62 16 GLY B O 1
ATOM 5328 N N . TRP B 1 17 ? 54.094 16.531 -24.047 1 77.94 17 TRP B N 1
ATOM 5329 C CA . TRP B 1 17 ? 55.438 17.047 -23.938 1 77.94 17 TRP B CA 1
ATOM 5330 C C . TRP B 1 17 ? 55.469 18.578 -23.922 1 77.94 17 TRP B C 1
ATOM 5332 O O . TRP B 1 17 ? 56.438 19.203 -23.484 1 77.94 17 TRP B O 1
ATOM 5342 N N . LEU B 1 18 ? 54.312 19.297 -24.344 1 80.31 18 LEU B N 1
ATOM 5343 C CA . LEU B 1 18 ? 54.281 20.75 -24.422 1 80.31 18 LEU B CA 1
ATOM 5344 C C . LEU B 1 18 ? 53.688 21.344 -23.141 1 80.31 18 LEU B C 1
ATOM 5346 O O . LEU B 1 18 ? 52.625 20.938 -22.688 1 80.31 18 LEU B O 1
ATOM 5350 N N . LYS B 1 19 ? 54.406 22.203 -22.453 1 80.88 19 LYS B N 1
ATOM 5351 C CA . LYS B 1 19 ? 53.969 22.969 -21.297 1 80.88 19 LYS B CA 1
ATOM 5352 C C . LYS B 1 19 ? 54.406 24.422 -21.406 1 80.88 19 LYS B C 1
ATOM 5354 O O . LYS B 1 19 ? 55.344 24.75 -22.156 1 80.88 19 LYS B O 1
ATOM 5359 N N . LYS B 1 20 ? 53.688 25.266 -20.719 1 80.25 20 LYS B N 1
ATOM 5360 C CA . LYS B 1 20 ? 54.062 26.672 -20.609 1 80.25 20 LYS B CA 1
ATOM 5361 C C . LYS B 1 20 ? 55.406 26.844 -19.875 1 80.25 20 LYS B C 1
ATOM 5363 O O . LYS B 1 20 ? 55.625 26.188 -18.859 1 80.25 20 LYS B O 1
ATOM 5368 N N . SER B 1 21 ? 56.438 27.672 -20.375 1 77.5 21 SER B N 1
ATOM 5369 C CA . SER B 1 21 ? 57.75 27.875 -19.766 1 77.5 21 SER B CA 1
ATOM 5370 C C . SER B 1 21 ? 57.625 28.578 -18.406 1 77.5 21 SER B C 1
ATOM 5372 O O . SER B 1 21 ? 56.844 29.516 -18.266 1 77.5 21 SER B O 1
ATOM 5374 N N . LYS B 1 22 ? 58.219 28.219 -17.422 1 71.75 22 LYS B N 1
ATOM 5375 C CA . LYS B 1 22 ? 58.25 28.812 -16.094 1 71.75 22 LYS B CA 1
ATOM 5376 C C . LYS B 1 22 ? 59.156 30.062 -16.078 1 71.75 22 LYS B C 1
ATOM 5378 O O . LYS B 1 22 ? 58.969 30.938 -15.234 1 71.75 22 LYS B O 1
ATOM 5383 N N . ILE B 1 23 ? 60.031 30.219 -16.875 1 75.31 23 ILE B N 1
ATOM 5384 C CA . ILE B 1 23 ? 61 31.328 -16.891 1 75.31 23 ILE B CA 1
ATOM 5385 C C . ILE B 1 23 ? 60.406 32.469 -17.719 1 75.31 23 ILE B C 1
ATOM 5387 O O . ILE B 1 23 ? 60.438 33.625 -17.297 1 75.31 23 ILE B O 1
ATOM 5391 N N . ASN B 1 24 ? 59.875 32.156 -18.953 1 72.56 24 ASN B N 1
ATOM 5392 C CA . ASN B 1 24 ? 59.281 33.188 -19.828 1 72.56 24 ASN B CA 1
ATOM 5393 C C . ASN B 1 24 ? 57.812 32.844 -20.125 1 72.56 24 ASN B C 1
ATOM 5395 O O . ASN B 1 24 ? 57.531 31.953 -20.922 1 72.56 24 ASN B O 1
ATOM 5399 N N . GLU B 1 25 ? 56.844 33.438 -19.469 1 70.88 25 GLU B N 1
ATOM 5400 C CA . GLU B 1 25 ? 55.406 33.156 -19.469 1 70.88 25 GLU B CA 1
ATOM 5401 C C . GLU B 1 25 ? 54.844 33.156 -20.875 1 70.88 25 GLU B C 1
ATOM 5403 O O . GLU B 1 25 ? 53.844 32.5 -21.156 1 70.88 25 GLU B O 1
ATOM 5408 N N . ASP B 1 26 ? 55.469 33.688 -21.844 1 76.81 26 ASP B N 1
ATOM 5409 C CA . ASP B 1 26 ? 54.906 33.781 -23.188 1 76.81 26 ASP B CA 1
ATOM 5410 C C . ASP B 1 26 ? 55.531 32.75 -24.109 1 76.81 26 ASP B C 1
ATOM 5412 O O . ASP B 1 26 ? 55.156 32.656 -25.281 1 76.81 26 ASP B O 1
ATOM 5416 N N . SER B 1 27 ? 56.438 31.938 -23.594 1 81.44 27 SER B N 1
ATOM 5417 C CA . SER B 1 27 ? 57.125 30.984 -24.438 1 81.44 27 SER B CA 1
ATOM 5418 C C . SER B 1 27 ? 56.656 29.562 -24.172 1 81.44 27 SER B C 1
ATOM 5420 O O . SER B 1 27 ? 56.031 29.297 -23.141 1 81.44 27 SER B O 1
ATOM 5422 N N . ALA B 1 28 ? 56.781 28.578 -25.188 1 85 28 ALA B N 1
ATOM 5423 C CA . ALA B 1 28 ? 56.469 27.156 -25.078 1 85 28 ALA B CA 1
ATOM 5424 C C . ALA B 1 28 ? 57.688 26.359 -24.578 1 85 28 ALA B C 1
ATOM 5426 O O . ALA B 1 28 ? 58.812 26.75 -24.797 1 85 28 ALA B O 1
ATOM 5427 N N . TYR B 1 29 ? 57.5 25.328 -23.688 1 84.06 29 TYR B N 1
ATOM 5428 C CA . TYR B 1 29 ? 58.531 24.469 -23.094 1 84.06 29 TYR B CA 1
ATOM 5429 C C . TYR B 1 29 ? 58.25 23 -23.375 1 84.06 29 TYR B C 1
ATOM 5431 O O . TYR B 1 29 ? 57.125 22.531 -23.156 1 84.06 29 TYR B O 1
ATOM 5439 N N . CYS B 1 30 ? 59.219 22.297 -24.016 1 77.44 30 CYS B N 1
ATOM 5440 C CA . CYS B 1 30 ? 59.125 20.844 -24.141 1 77.44 30 CYS B CA 1
ATOM 5441 C C . CYS B 1 30 ? 59.562 20.156 -22.859 1 77.44 30 CYS B C 1
ATOM 5443 O O . CYS B 1 30 ? 60.781 20.062 -22.594 1 77.44 30 CYS B O 1
ATOM 5445 N N . SER B 1 31 ? 58.594 19.844 -22.062 1 74 31 SER B N 1
ATOM 5446 C CA . SER B 1 31 ? 58.844 19.469 -20.672 1 74 31 SER B CA 1
ATOM 5447 C C . SER B 1 31 ? 59.375 18.047 -20.547 1 74 31 SER B C 1
ATOM 5449 O O . SER B 1 31 ? 60.031 17.703 -19.562 1 74 31 SER B O 1
ATOM 5451 N N . ILE B 1 32 ? 59.219 17.203 -21.422 1 69.56 32 ILE B N 1
ATOM 5452 C CA . ILE B 1 32 ? 59.531 15.789 -21.219 1 69.56 32 ILE B CA 1
ATOM 5453 C C . ILE B 1 32 ? 60.719 15.406 -22.109 1 69.56 32 ILE B C 1
ATOM 5455 O O . ILE B 1 32 ? 61.656 14.766 -21.641 1 69.56 32 ILE B O 1
ATOM 5459 N N . ALA B 1 33 ? 60.719 15.719 -23.344 1 69 33 ALA B N 1
ATOM 5460 C CA . ALA B 1 33 ? 61.688 15.18 -24.297 1 69 33 ALA B CA 1
ATOM 5461 C C . ALA B 1 33 ? 62.906 16.078 -24.406 1 69 33 ALA B C 1
ATOM 5463 O O . ALA B 1 33 ? 64.062 15.625 -24.172 1 69 33 ALA B O 1
ATOM 5464 N N . CYS B 1 34 ? 62.844 17.359 -24.703 1 74.75 34 CYS 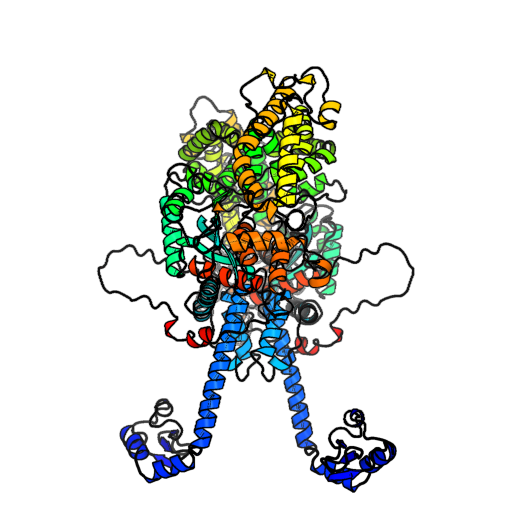B N 1
ATOM 5465 C CA . CYS B 1 34 ? 64 18.188 -25.047 1 74.75 34 CYS B CA 1
ATOM 5466 C C . CYS B 1 34 ? 64.312 19.188 -23.938 1 74.75 34 CYS B C 1
ATOM 5468 O O . CYS B 1 34 ? 65.375 19.766 -23.906 1 74.75 34 CYS B O 1
ATOM 5470 N N . ARG B 1 35 ? 63.438 19.406 -22.906 1 74.25 35 ARG B N 1
ATOM 5471 C CA . ARG B 1 35 ? 63.562 20.344 -21.797 1 74.25 35 ARG B CA 1
ATOM 5472 C C . ARG B 1 35 ? 64.125 21.672 -22.266 1 74.25 35 ARG B C 1
ATOM 5474 O O . ARG B 1 35 ? 65.062 22.219 -21.641 1 74.25 35 ARG B O 1
ATOM 5481 N N . THR B 1 36 ? 63.719 22.172 -23.297 1 81.38 36 THR B N 1
ATOM 5482 C CA . THR B 1 36 ? 64.188 23.438 -23.875 1 81.38 36 THR B CA 1
ATOM 5483 C C . THR B 1 36 ? 63.031 24.406 -24.078 1 81.38 36 THR B C 1
ATOM 5485 O O . THR B 1 36 ? 61.875 23.984 -24.266 1 81.38 36 THR B O 1
ATOM 5488 N N . GLU B 1 37 ? 63.281 25.672 -24.047 1 81.62 37 GLU B N 1
ATOM 5489 C CA . GLU B 1 37 ? 62.312 26.719 -24.312 1 81.62 37 GLU B CA 1
ATOM 5490 C C . GLU B 1 37 ? 62.094 26.891 -25.812 1 81.62 37 GLU B C 1
ATOM 5492 O O . GLU B 1 37 ? 63.062 26.875 -26.594 1 81.62 37 GLU B O 1
ATOM 5497 N N . LEU B 1 38 ? 60.844 26.828 -26.266 1 80.69 38 LEU B N 1
ATOM 5498 C CA . LEU B 1 38 ? 60.469 26.969 -27.656 1 80.69 38 LEU B CA 1
ATOM 5499 C C . LEU B 1 38 ? 59.656 28.25 -27.891 1 80.69 38 LEU B C 1
ATOM 5501 O O . LEU B 1 38 ? 59.062 28.781 -26.969 1 80.69 38 LEU B O 1
ATOM 5505 N N . GLN B 1 39 ? 59.719 28.906 -29.062 1 80.69 39 GLN B N 1
ATOM 5506 C CA . GLN B 1 39 ? 58.875 30.047 -29.438 1 80.69 39 GLN B CA 1
ATOM 5507 C C . GLN B 1 39 ? 57.406 29.656 -29.516 1 80.69 39 GLN B C 1
ATOM 5509 O O . GLN B 1 39 ? 57.094 28.594 -30.062 1 80.69 39 GLN B O 1
ATOM 5514 N N . PRO B 1 40 ? 56.5 30.375 -28.875 1 78.88 40 PRO B N 1
ATOM 5515 C CA . PRO B 1 40 ? 55.094 30.016 -28.844 1 78.88 40 PRO B CA 1
ATOM 5516 C C . PRO B 1 40 ? 54.375 30.266 -30.172 1 78.88 40 PRO B C 1
ATOM 5518 O O . PRO B 1 40 ? 53.469 31.094 -30.266 1 78.88 40 PRO B O 1
ATOM 5521 N N . GLN B 1 41 ? 54.875 29.672 -31.312 1 81.56 41 GLN B N 1
ATOM 5522 C CA . GLN B 1 41 ? 54.25 29.641 -32.625 1 81.56 41 GLN B CA 1
ATOM 5523 C C . GLN B 1 41 ? 53.906 28.203 -33.031 1 81.56 41 GLN B C 1
ATOM 5525 O O . GLN B 1 41 ? 54.75 27.312 -32.969 1 81.56 41 GLN B O 1
ATOM 5530 N N . LEU B 1 42 ? 52.656 27.938 -33.469 1 78.94 42 LEU B N 1
ATOM 5531 C CA . LEU B 1 42 ? 52.156 26.609 -33.719 1 78.94 42 LEU B CA 1
ATOM 5532 C C . LEU B 1 42 ? 53 25.875 -34.75 1 78.94 42 LEU B C 1
ATOM 5534 O O . LEU B 1 42 ? 53.281 24.688 -34.625 1 78.94 42 LEU B O 1
ATOM 5538 N N . ASN B 1 43 ? 53.438 26.531 -35.781 1 80.69 43 ASN B N 1
ATOM 5539 C CA . ASN B 1 43 ? 54.281 25.922 -36.812 1 80.69 43 ASN B CA 1
ATOM 5540 C C . ASN B 1 43 ? 55.625 25.5 -36.312 1 80.69 43 ASN B C 1
ATOM 5542 O O . ASN B 1 43 ? 56.156 24.438 -36.656 1 80.69 43 ASN B O 1
ATOM 5546 N N . ASP B 1 44 ? 56.312 26.25 -35.375 1 81.12 44 ASP B N 1
ATOM 5547 C CA . ASP B 1 44 ? 57.594 25.922 -34.812 1 81.12 44 ASP B CA 1
ATOM 5548 C C . ASP B 1 44 ? 57.469 24.766 -33.812 1 81.12 44 ASP B C 1
ATOM 5550 O O . ASP B 1 44 ? 58.344 23.906 -33.719 1 81.12 44 ASP B O 1
ATOM 5554 N N . LEU B 1 45 ? 56.312 24.75 -33.062 1 81.81 45 LEU B N 1
ATOM 5555 C CA . LEU B 1 45 ? 56.031 23.641 -32.156 1 81.81 45 LEU B CA 1
ATOM 5556 C C . LEU B 1 45 ? 55.781 22.344 -32.938 1 81.81 45 LEU B C 1
ATOM 5558 O O . LEU B 1 45 ? 56.281 21.281 -32.531 1 81.81 45 LEU B O 1
ATOM 5562 N N . ARG B 1 46 ? 55.125 22.422 -34.094 1 80.19 46 ARG B N 1
ATOM 5563 C CA . ARG B 1 46 ? 54.938 21.25 -34.938 1 80.19 46 ARG B CA 1
ATOM 5564 C C . ARG B 1 46 ? 56.25 20.781 -35.531 1 80.19 46 ARG B C 1
ATOM 5566 O O . ARG B 1 46 ? 56.5 19.562 -35.625 1 80.19 46 ARG B O 1
ATOM 5573 N N . LYS B 1 47 ? 57.156 21.656 -35.906 1 81.44 47 LYS B N 1
ATOM 5574 C CA . LYS B 1 47 ? 58.469 21.297 -36.438 1 81.44 47 LYS B CA 1
ATOM 5575 C C . LYS B 1 47 ? 59.312 20.641 -35.344 1 81.44 47 LYS B C 1
ATOM 5577 O O . LYS B 1 47 ? 60.031 19.672 -35.594 1 81.44 47 LYS B O 1
ATOM 5582 N N . HIS B 1 48 ? 59.219 21.203 -34.062 1 80.06 48 HIS B N 1
ATOM 5583 C CA . HIS B 1 48 ? 59.938 20.609 -32.938 1 80.06 48 HIS B CA 1
ATOM 5584 C C . HIS B 1 48 ? 59.469 19.172 -32.688 1 80.06 48 HIS B C 1
ATOM 5586 O O . HIS B 1 48 ? 60.281 18.297 -32.406 1 80.06 48 HIS B O 1
ATOM 5592 N N . ALA B 1 49 ? 58.156 18.953 -32.875 1 75.25 49 ALA B N 1
ATOM 5593 C CA . ALA B 1 49 ? 57.562 17.641 -32.656 1 75.25 49 ALA B CA 1
ATOM 5594 C C . ALA B 1 49 ? 58.094 16.609 -33.625 1 75.25 49 ALA B C 1
ATOM 5596 O O . ALA B 1 49 ? 58.156 15.422 -33.344 1 75.25 49 ALA B O 1
ATOM 5597 N N . VAL B 1 50 ? 58.594 17.016 -34.781 1 74.44 50 VAL B N 1
ATOM 5598 C CA . VAL B 1 50 ? 59.031 16.109 -35.844 1 74.44 50 VAL B CA 1
ATOM 5599 C C . VAL B 1 50 ? 60.562 16 -35.844 1 74.44 50 VAL B C 1
ATOM 5601 O O . VAL B 1 50 ? 61.125 15.148 -36.562 1 74.44 50 VAL B O 1
ATOM 5604 N N . ILE B 1 51 ? 61.312 16.859 -35.125 1 75.94 51 ILE B N 1
ATOM 5605 C CA . ILE B 1 51 ? 62.75 16.812 -35.094 1 75.94 51 ILE B CA 1
ATOM 5606 C C . ILE B 1 51 ? 63.219 15.516 -34.438 1 75.94 51 ILE B C 1
ATOM 5608 O O . ILE B 1 51 ? 62.594 15.039 -33.5 1 75.94 51 ILE B O 1
ATOM 5612 N N . SER B 1 52 ? 64.25 14.852 -34.875 1 72.69 52 SER B N 1
ATOM 5613 C CA . SER B 1 52 ? 64.75 13.531 -34.5 1 72.69 52 SER B CA 1
ATOM 5614 C C . SER B 1 52 ? 65.125 13.5 -33.031 1 72.69 52 SER B C 1
ATOM 5616 O O . SER B 1 52 ? 64.875 12.508 -32.312 1 72.69 52 SER B O 1
ATOM 5618 N N . LYS B 1 53 ? 65.688 14.547 -32.469 1 71.5 53 LYS B N 1
ATOM 5619 C CA . LYS B 1 53 ? 66.062 14.578 -31.078 1 71.5 53 LYS B CA 1
ATOM 5620 C C . LYS B 1 53 ? 64.875 14.539 -30.156 1 71.5 53 LYS B C 1
ATOM 5622 O O . LYS B 1 53 ? 64.875 13.852 -29.141 1 71.5 53 LYS B O 1
ATOM 5627 N N . HIS B 1 54 ? 63.844 15.289 -30.453 1 73.19 54 HIS B N 1
ATOM 5628 C CA . HIS B 1 54 ? 62.625 15.25 -29.672 1 73.19 54 HIS B CA 1
ATOM 5629 C C . HIS B 1 54 ? 61.938 13.891 -29.781 1 73.19 54 HIS B C 1
ATOM 5631 O O . HIS B 1 54 ? 61.531 13.305 -28.781 1 73.19 54 HIS B O 1
ATOM 5637 N N . LYS B 1 55 ? 61.844 13.328 -30.969 1 69.81 55 LYS B N 1
ATOM 5638 C CA . LYS B 1 55 ? 61.219 12.016 -31.188 1 69.81 55 LYS B CA 1
ATOM 5639 C C . LYS B 1 55 ? 61.969 10.922 -30.453 1 69.81 55 LYS B C 1
ATOM 5641 O O . LYS B 1 55 ? 61.375 10.039 -29.844 1 69.81 55 LYS B O 1
ATOM 5646 N N . SER B 1 56 ? 63.25 10.945 -30.531 1 68 56 SER B N 1
ATOM 5647 C CA . SER B 1 56 ? 64.062 9.945 -29.844 1 68 56 SER B CA 1
ATOM 5648 C C . SER B 1 56 ? 63.938 10.07 -28.328 1 68 56 SER B C 1
ATOM 5650 O O . SER B 1 56 ? 63.875 9.07 -27.609 1 68 56 SER B O 1
ATOM 5652 N N . ALA B 1 57 ? 63.875 11.305 -27.766 1 65.25 57 ALA B N 1
ATOM 5653 C CA . ALA B 1 57 ? 63.719 11.508 -26.328 1 65.25 57 ALA B CA 1
ATOM 5654 C C . ALA B 1 57 ? 62.281 11.141 -25.891 1 65.25 57 ALA B C 1
ATOM 5656 O O . ALA B 1 57 ? 62.094 10.617 -24.781 1 65.25 57 ALA B O 1
ATOM 5657 N N . MET B 1 58 ? 61.344 11.453 -26.719 1 63.12 58 MET B N 1
ATOM 5658 C CA . MET B 1 58 ? 59.969 11.07 -26.422 1 63.12 58 MET B CA 1
ATOM 5659 C C . MET B 1 58 ? 59.812 9.555 -26.453 1 63.12 58 MET B C 1
ATOM 5661 O O . MET B 1 58 ? 59.062 8.984 -25.672 1 63.12 58 MET B O 1
ATOM 5665 N N . VAL B 1 59 ? 60.469 8.852 -27.422 1 56.81 59 VAL B N 1
ATOM 5666 C CA . VAL B 1 59 ? 60.5 7.395 -27.484 1 56.81 59 VAL B CA 1
ATOM 5667 C C . VAL B 1 59 ? 61.094 6.828 -26.203 1 56.81 59 VAL B C 1
ATOM 5669 O O . VAL B 1 59 ? 60.625 5.812 -25.688 1 56.81 59 VAL B O 1
ATOM 5672 N N . CYS B 1 60 ? 62.219 7.312 -25.75 1 48.34 60 CYS B N 1
ATOM 5673 C CA . CYS B 1 60 ? 62.812 6.828 -24.5 1 48.34 60 CYS B CA 1
ATOM 5674 C C . CYS B 1 60 ? 61.844 7.051 -23.328 1 48.34 60 CYS B C 1
ATOM 5676 O O . CYS B 1 60 ? 61.906 6.332 -22.328 1 48.34 60 CYS B O 1
ATOM 5678 N N . ILE B 1 61 ? 61.25 8.141 -23.234 1 47.09 61 ILE B N 1
ATOM 5679 C CA . ILE B 1 61 ? 60.312 8.398 -22.156 1 47.09 61 ILE B CA 1
ATOM 5680 C C . ILE B 1 61 ? 59 7.691 -22.453 1 47.09 61 ILE B C 1
ATOM 5682 O O . ILE B 1 61 ? 58.156 7.5 -21.547 1 47.09 61 ILE B O 1
ATOM 5686 N N . ALA B 1 62 ? 58.594 7.508 -23.734 1 43.25 62 ALA B N 1
ATOM 5687 C CA . ALA B 1 62 ? 57.406 6.688 -24.031 1 43.25 62 ALA B CA 1
ATOM 5688 C C . ALA B 1 62 ? 57.531 5.297 -23.422 1 43.25 62 ALA B C 1
ATOM 5690 O O . ALA B 1 62 ? 58.594 4.66 -23.531 1 43.25 62 ALA B O 1
ATOM 5691 N N . PRO B 1 63 ? 56.812 5.012 -22.391 1 45.12 63 PRO B N 1
ATOM 5692 C CA . PRO B 1 63 ? 57 3.631 -21.938 1 45.12 63 PRO B CA 1
ATOM 5693 C C . PRO B 1 63 ? 57.219 2.664 -23.094 1 45.12 63 PRO B C 1
ATOM 5695 O O . PRO B 1 63 ? 56.781 2.916 -24.219 1 45.12 63 PRO B O 1
ATOM 5698 N N . GLY B 1 64 ? 58.344 2.098 -23.312 1 42.69 64 GLY B N 1
ATOM 5699 C CA . GLY B 1 64 ? 58.562 1.113 -24.359 1 42.69 64 GLY B CA 1
ATOM 5700 C C . GLY B 1 64 ? 57.281 0.402 -24.781 1 42.69 64 GLY B C 1
ATOM 5701 O O . GLY B 1 64 ? 56.281 0.448 -24.094 1 42.69 64 GLY B O 1
ATOM 5702 N N . PRO B 1 65 ? 57.125 0.044 -26.172 1 49.47 65 PRO B N 1
ATOM 5703 C CA . PRO B 1 65 ? 55.969 -0.673 -26.703 1 49.47 65 PRO B CA 1
ATOM 5704 C C . PRO B 1 65 ? 55.375 -1.646 -25.688 1 49.47 65 PRO B C 1
ATOM 5706 O O . PRO B 1 65 ? 54.156 -1.82 -25.656 1 49.47 65 PRO B O 1
ATOM 5709 N N . SER B 1 66 ? 56.156 -2.158 -24.906 1 52.06 66 SER B N 1
ATOM 5710 C CA . SER B 1 66 ? 55.688 -3.135 -23.938 1 52.06 66 SER B CA 1
ATOM 5711 C C . SER B 1 66 ? 54.938 -2.457 -22.781 1 52.06 66 SER B C 1
ATOM 5713 O O . SER B 1 66 ? 53.938 -2.967 -22.312 1 52.06 66 SER B O 1
ATOM 5715 N N . GLN B 1 67 ? 55.438 -1.321 -22.297 1 51.88 67 GLN B N 1
ATOM 5716 C CA . GLN B 1 67 ? 54.812 -0.641 -21.172 1 51.88 67 GLN B CA 1
ATOM 5717 C C . GLN B 1 67 ? 53.469 -0.017 -21.594 1 51.88 67 GLN B C 1
ATOM 5719 O O . GLN B 1 67 ? 52.5 -0.021 -20.828 1 51.88 67 GLN B O 1
ATOM 5724 N N . GLN B 1 68 ? 53.438 0.661 -22.719 1 53.16 68 GLN B N 1
ATOM 5725 C CA . GLN B 1 68 ? 52.188 1.207 -23.234 1 53.16 68 GLN B CA 1
ATOM 5726 C C . GLN B 1 68 ? 51.125 0.115 -23.406 1 53.16 68 GLN B C 1
ATOM 5728 O O . GLN B 1 68 ? 49.938 0.338 -23.125 1 53.16 68 GLN B O 1
ATOM 5733 N N . ARG B 1 69 ? 51.5 -0.953 -23.922 1 54.28 69 ARG B N 1
ATOM 5734 C CA . ARG B 1 69 ? 50.594 -2.08 -24.047 1 54.28 69 ARG B CA 1
ATOM 5735 C C . ARG B 1 69 ? 50.062 -2.492 -22.672 1 54.28 69 ARG B C 1
ATOM 5737 O O . ARG B 1 69 ? 48.875 -2.842 -22.547 1 54.28 69 ARG B O 1
ATOM 5744 N N . LEU B 1 70 ? 50.969 -2.455 -21.766 1 56.41 70 LEU B N 1
ATOM 5745 C CA . LEU B 1 70 ? 50.562 -2.801 -20.406 1 56.41 70 LEU B CA 1
ATOM 5746 C C . LEU B 1 70 ? 49.594 -1.772 -19.859 1 56.41 70 LEU B C 1
ATOM 5748 O O . LEU B 1 70 ? 48.625 -2.131 -19.188 1 56.41 70 LEU B O 1
ATOM 5752 N N . GLU B 1 71 ? 49.875 -0.488 -20.094 1 60 71 GLU B N 1
ATOM 5753 C CA . GLU B 1 71 ? 49 0.569 -19.641 1 60 71 GLU B CA 1
ATOM 5754 C C . GLU B 1 71 ? 47.656 0.511 -20.375 1 60 71 GLU B C 1
ATOM 5756 O O . GLU B 1 71 ? 46.594 0.739 -19.766 1 60 71 GLU B O 1
ATOM 5761 N N . ASP B 1 72 ? 47.75 0.313 -21.641 1 61.81 72 ASP B N 1
ATOM 5762 C CA . ASP B 1 72 ? 46.531 0.143 -22.422 1 61.81 72 ASP B CA 1
ATOM 5763 C C . ASP B 1 72 ? 45.688 -1.045 -21.922 1 61.81 72 ASP B C 1
ATOM 5765 O O . ASP B 1 72 ? 44.469 -0.976 -21.859 1 61.81 72 ASP B O 1
ATOM 5769 N N . SER B 1 73 ? 46.438 -2.072 -21.641 1 65.06 73 SER B N 1
ATOM 5770 C CA . SER B 1 73 ? 45.75 -3.248 -21.109 1 65.06 73 SER B CA 1
ATOM 5771 C C . SER B 1 73 ? 45.125 -2.949 -19.75 1 65.06 73 SER B C 1
ATOM 5773 O O . SER B 1 73 ? 44 -3.393 -19.484 1 65.06 73 SER B O 1
ATOM 5775 N N . ARG B 1 74 ? 45.875 -2.207 -19.016 1 66.69 74 ARG B N 1
ATOM 5776 C CA . ARG B 1 74 ? 45.344 -1.832 -17.719 1 66.69 74 ARG B CA 1
ATOM 5777 C C . ARG B 1 74 ? 44.094 -0.942 -17.875 1 66.69 74 ARG B C 1
ATOM 5779 O O . ARG B 1 74 ? 43.125 -1.062 -17.109 1 66.69 74 ARG B O 1
ATOM 5786 N N . PHE B 1 75 ? 44.25 -0.103 -18.844 1 71.69 75 PHE B N 1
ATOM 5787 C CA . PHE B 1 75 ? 43.125 0.788 -19.094 1 71.69 75 PHE B CA 1
ATOM 5788 C C . PHE B 1 75 ? 41.906 -0.001 -19.562 1 71.69 75 PHE B C 1
ATOM 5790 O O . PHE B 1 75 ? 40.781 0.277 -19.141 1 71.69 75 PHE B O 1
ATOM 5797 N N . ILE B 1 76 ? 42.094 -0.926 -20.391 1 72.69 76 ILE B N 1
ATOM 5798 C CA . ILE B 1 76 ? 41 -1.744 -20.906 1 72.69 76 ILE B CA 1
ATOM 5799 C C . ILE B 1 76 ? 40.375 -2.561 -19.781 1 72.69 76 ILE B C 1
ATOM 5801 O O . ILE B 1 76 ? 39.156 -2.684 -19.688 1 72.69 76 ILE B O 1
ATOM 5805 N N . ILE B 1 77 ? 41.219 -3.072 -18.984 1 75.5 77 ILE B N 1
ATOM 5806 C CA . ILE B 1 77 ? 40.75 -3.875 -17.859 1 75.5 77 ILE B CA 1
ATOM 5807 C C . ILE B 1 77 ? 39.938 -2.998 -16.891 1 75.5 77 ILE B C 1
ATOM 5809 O O . ILE B 1 77 ? 38.906 -3.422 -16.375 1 75.5 77 ILE B O 1
ATOM 5813 N N . LYS B 1 78 ? 40.5 -1.853 -16.75 1 80.12 78 LYS B N 1
ATOM 5814 C CA . LYS B 1 78 ? 39.781 -0.931 -15.867 1 80.12 78 LYS B CA 1
ATOM 5815 C C . LYS B 1 78 ? 38.438 -0.567 -16.438 1 80.12 78 LYS B C 1
ATOM 5817 O O . LYS B 1 78 ? 37.438 -0.529 -15.711 1 80.12 78 LYS B O 1
ATOM 5822 N N . LYS B 1 79 ? 38.438 -0.337 -17.656 1 84.31 79 LYS B N 1
ATOM 5823 C CA . LYS B 1 79 ? 37.188 0.012 -18.297 1 84.31 79 LYS B CA 1
ATOM 5824 C C . LYS B 1 79 ? 36.188 -1.138 -18.219 1 84.31 79 LYS B C 1
ATOM 5826 O O . LYS B 1 79 ? 34.969 -0.915 -18.016 1 84.31 79 LYS B O 1
ATOM 5831 N N . GLU B 1 80 ? 36.688 -2.217 -18.328 1 87.69 80 GLU B N 1
ATOM 5832 C CA . GLU B 1 80 ? 35.812 -3.385 -18.219 1 87.69 80 GLU B CA 1
ATOM 5833 C C . GLU B 1 80 ? 35.312 -3.582 -16.797 1 87.69 80 GLU B C 1
ATOM 5835 O O . GLU B 1 80 ? 34.156 -3.994 -16.578 1 87.69 80 GLU B O 1
ATOM 5840 N N . SER B 1 81 ? 36.188 -3.312 -15.891 1 88.75 81 SER B N 1
ATOM 5841 C CA . SER B 1 81 ? 35.781 -3.438 -14.492 1 88.75 81 SER B CA 1
ATOM 5842 C C . SER B 1 81 ? 34.719 -2.42 -14.133 1 88.75 81 SER B C 1
ATOM 5844 O O . SER B 1 81 ? 33.812 -2.707 -13.32 1 88.75 81 SER B O 1
ATOM 5846 N N . VAL B 1 82 ? 34.844 -1.306 -14.711 1 92 82 VAL B N 1
ATOM 5847 C CA . VAL B 1 82 ? 33.812 -0.277 -14.477 1 92 82 VAL B CA 1
ATOM 5848 C C . VAL B 1 82 ? 32.5 -0.704 -15.094 1 92 82 VAL B C 1
ATOM 5850 O O . VAL B 1 82 ? 31.438 -0.5 -14.508 1 92 82 VAL B O 1
ATOM 5853 N N . LYS B 1 83 ? 32.562 -1.29 -16.234 1 91.38 83 LYS B N 1
ATOM 5854 C CA . LYS B 1 83 ? 31.359 -1.788 -16.891 1 91.38 83 LYS B CA 1
ATOM 5855 C C . LYS B 1 83 ? 30.688 -2.869 -16.031 1 91.38 83 LYS B C 1
ATOM 5857 O O . LYS B 1 83 ? 29.469 -2.873 -15.875 1 91.38 83 LYS B O 1
ATOM 5862 N N . VAL B 1 84 ? 31.5 -3.693 -15.547 1 92.62 84 VAL B N 1
ATOM 5863 C CA . VAL B 1 84 ? 30.984 -4.777 -14.719 1 92.62 84 VAL B CA 1
ATOM 5864 C C . VAL B 1 84 ? 30.344 -4.203 -13.461 1 92.62 84 VAL B C 1
ATOM 5866 O O . VAL B 1 84 ? 29.266 -4.648 -13.047 1 92.62 84 VAL B O 1
ATOM 5869 N N . ALA B 1 85 ? 30.969 -3.254 -12.922 1 92.19 85 ALA B N 1
ATOM 5870 C CA . ALA B 1 85 ? 30.438 -2.623 -11.719 1 92.19 85 ALA B CA 1
ATOM 5871 C C . ALA B 1 85 ? 29.078 -1.964 -12 1 92.19 85 ALA B C 1
ATOM 5873 O O . ALA B 1 85 ? 28.156 -2.068 -11.203 1 92.19 85 ALA B O 1
ATOM 5874 N N . GLU B 1 86 ? 29.016 -1.327 -13.094 1 93.75 86 GLU B N 1
ATOM 5875 C CA . GLU B 1 86 ? 27.766 -0.644 -13.445 1 93.75 86 GLU B CA 1
ATOM 5876 C C . GLU B 1 86 ? 26.641 -1.643 -13.727 1 93.75 86 GLU B C 1
ATOM 5878 O O . GLU B 1 86 ? 25.484 -1.393 -13.383 1 93.75 86 GLU B O 1
ATOM 5883 N N . LEU B 1 87 ? 26.953 -2.742 -14.305 1 93.94 87 LEU B N 1
ATOM 5884 C CA . LEU B 1 87 ? 25.969 -3.787 -14.562 1 93.94 87 LEU B CA 1
ATOM 5885 C C . LEU B 1 87 ? 25.469 -4.391 -13.25 1 93.94 87 LEU B C 1
ATOM 5887 O O . LEU B 1 87 ? 24.266 -4.645 -13.102 1 93.94 87 LEU B O 1
ATOM 5891 N N . VAL B 1 88 ? 26.344 -4.59 -12.391 1 92.94 88 VAL B N 1
ATOM 5892 C CA . VAL B 1 88 ? 25.984 -5.184 -11.109 1 92.94 88 VAL B CA 1
ATOM 5893 C C . VAL B 1 88 ? 25.141 -4.207 -10.305 1 92.94 88 VAL B C 1
ATOM 5895 O O . VAL B 1 88 ? 24.188 -4.613 -9.625 1 92.94 88 VAL B O 1
ATOM 5898 N N . ILE B 1 89 ? 25.453 -2.906 -10.375 1 92.81 89 ILE B N 1
ATOM 5899 C CA . ILE B 1 89 ? 24.641 -1.886 -9.711 1 92.81 89 ILE B CA 1
ATOM 5900 C C . ILE B 1 89 ? 23.234 -1.872 -10.305 1 92.81 89 ILE B C 1
ATOM 5902 O O . ILE B 1 89 ? 22.25 -1.826 -9.57 1 92.81 89 ILE B O 1
ATOM 5906 N N . ALA B 1 90 ? 23.188 -1.91 -11.57 1 94.25 90 ALA B N 1
ATOM 5907 C CA . ALA B 1 90 ? 21.891 -1.905 -12.25 1 94.25 90 ALA B CA 1
ATOM 5908 C C . ALA B 1 90 ? 21.047 -3.107 -11.828 1 94.25 90 ALA B C 1
ATOM 5910 O O . ALA B 1 90 ? 19.844 -2.984 -11.617 1 94.25 90 ALA B O 1
ATOM 5911 N N . CYS B 1 91 ? 21.656 -4.219 -11.75 1 93.75 91 CYS B N 1
ATOM 5912 C CA . CYS B 1 91 ? 20.953 -5.426 -11.328 1 93.75 91 CYS B CA 1
ATOM 5913 C C . CYS B 1 91 ? 20.469 -5.305 -9.891 1 93.75 91 CYS B C 1
ATOM 5915 O O . CYS B 1 91 ? 19.344 -5.703 -9.578 1 93.75 91 CYS B O 1
ATOM 5917 N N . HIS B 1 92 ? 21.328 -4.766 -9.102 1 92.25 92 HIS B N 1
ATOM 5918 C CA . HIS B 1 92 ? 20.969 -4.555 -7.707 1 92.25 92 HIS B CA 1
ATOM 5919 C C . HIS B 1 92 ? 19.766 -3.625 -7.59 1 92.25 92 HIS B C 1
ATOM 5921 O O . HIS B 1 92 ? 18.844 -3.885 -6.805 1 92.25 92 HIS B O 1
ATOM 5927 N N . ILE B 1 93 ? 19.797 -2.572 -8.312 1 91.81 93 ILE B N 1
ATOM 5928 C CA . ILE B 1 93 ? 18.703 -1.596 -8.289 1 91.81 93 ILE B CA 1
ATOM 5929 C C . ILE B 1 93 ? 17.422 -2.242 -8.805 1 91.81 93 ILE B C 1
ATOM 5931 O O . ILE B 1 93 ? 16.344 -2.051 -8.227 1 91.81 93 ILE B O 1
ATOM 5935 N N . ALA B 1 94 ? 17.469 -2.994 -9.805 1 92.75 94 ALA B N 1
ATOM 5936 C CA . ALA B 1 94 ? 16.297 -3.668 -10.383 1 92.75 94 ALA B CA 1
ATOM 5937 C C . ALA B 1 94 ? 15.656 -4.605 -9.375 1 92.75 94 ALA B C 1
ATOM 5939 O O . ALA B 1 94 ? 14.43 -4.785 -9.375 1 92.75 94 ALA B O 1
ATOM 5940 N N . CYS B 1 95 ? 16.391 -5.152 -8.484 1 91.25 95 CYS B N 1
ATOM 5941 C CA . CYS B 1 95 ? 15.891 -6.168 -7.566 1 91.25 95 CYS B CA 1
ATOM 5942 C C . CYS B 1 95 ? 15.336 -5.531 -6.301 1 91.25 95 CYS B C 1
ATOM 5944 O O . CYS B 1 95 ? 14.422 -6.082 -5.676 1 91.25 95 CYS B O 1
ATOM 5946 N N . HIS B 1 96 ? 15.852 -4.348 -5.973 1 86.94 96 HIS B N 1
ATOM 5947 C CA . HIS B 1 96 ? 15.586 -4 -4.578 1 86.94 96 HIS B CA 1
ATOM 5948 C C . HIS B 1 96 ? 15.047 -2.578 -4.461 1 86.94 96 HIS B C 1
ATOM 5950 O O . HIS B 1 96 ? 14.547 -2.186 -3.402 1 86.94 96 HIS B O 1
ATOM 5956 N N . SER B 1 97 ? 15.219 -1.788 -5.496 1 86.12 97 SER B N 1
ATOM 5957 C CA . SER B 1 97 ? 14.867 -0.387 -5.293 1 86.12 97 SER B CA 1
ATOM 5958 C C . SER B 1 97 ? 14.289 0.229 -6.566 1 86.12 97 SER B C 1
ATOM 5960 O O . SER B 1 97 ? 14.25 -0.42 -7.613 1 86.12 97 SER B O 1
ATOM 5962 N N . SER B 1 98 ? 13.875 1.484 -6.297 1 87.75 98 SER B N 1
ATOM 5963 C CA . SER B 1 98 ? 13.484 2.291 -7.445 1 87.75 98 SER B CA 1
ATOM 5964 C C . SER B 1 98 ? 14.703 2.77 -8.227 1 87.75 98 SER B C 1
ATOM 5966 O O . SER B 1 98 ? 15.781 2.953 -7.66 1 87.75 98 SER B O 1
ATOM 5968 N N . ILE B 1 99 ? 14.523 3.018 -9.461 1 89.56 99 ILE B N 1
ATOM 5969 C CA . ILE B 1 99 ? 15.633 3.373 -10.352 1 89.56 99 ILE B CA 1
ATOM 5970 C C . ILE B 1 99 ? 16.188 4.742 -9.961 1 89.56 99 ILE B C 1
ATOM 5972 O O . ILE B 1 99 ? 17.375 5.016 -10.156 1 89.56 99 ILE B O 1
ATOM 5976 N N . ARG B 1 100 ? 15.469 5.578 -9.383 1 85.88 100 ARG B N 1
ATOM 5977 C CA . ARG B 1 100 ? 15.867 6.941 -9.055 1 85.88 100 ARG B CA 1
ATOM 5978 C C . ARG B 1 100 ? 16.953 6.949 -7.977 1 85.88 100 ARG B C 1
ATOM 5980 O O . ARG B 1 100 ? 17.703 7.914 -7.859 1 85.88 100 ARG B O 1
ATOM 5987 N N . ILE B 1 101 ? 17.031 5.984 -7.238 1 88.19 101 ILE B N 1
ATOM 5988 C CA . ILE B 1 101 ? 17.953 5.918 -6.109 1 88.19 101 ILE B CA 1
ATOM 5989 C C . ILE B 1 101 ? 19.391 5.793 -6.617 1 88.19 101 ILE B C 1
ATOM 5991 O O . ILE B 1 101 ? 20.328 6.113 -5.898 1 88.19 101 ILE B O 1
ATOM 5995 N N . VAL B 1 102 ? 19.516 5.367 -7.852 1 91.44 102 VAL B N 1
ATOM 5996 C CA . VAL B 1 102 ? 20.844 5.121 -8.398 1 91.44 102 VAL B CA 1
ATOM 5997 C C . VAL B 1 102 ? 21.625 6.43 -8.445 1 91.44 102 VAL B C 1
ATOM 5999 O O . VAL B 1 102 ? 22.844 6.441 -8.195 1 91.44 102 VAL B O 1
ATOM 6002 N N . ASP B 1 103 ? 20.984 7.535 -8.742 1 89.69 103 ASP B N 1
ATOM 6003 C CA . ASP B 1 103 ? 21.656 8.828 -8.805 1 89.69 103 ASP B CA 1
ATOM 6004 C C . ASP B 1 103 ? 22.312 9.172 -7.473 1 89.69 103 ASP B C 1
ATOM 6006 O O . ASP B 1 103 ? 23.484 9.547 -7.426 1 89.69 103 ASP B O 1
ATOM 6010 N N . ARG B 1 104 ? 21.625 8.992 -6.512 1 87.38 104 ARG B N 1
ATOM 6011 C CA . ARG B 1 104 ? 22.094 9.336 -5.176 1 87.38 104 ARG B CA 1
ATOM 6012 C C . ARG B 1 104 ? 23.156 8.344 -4.707 1 87.38 104 ARG B C 1
ATOM 6014 O O . ARG B 1 104 ? 24.141 8.742 -4.086 1 87.38 104 ARG B O 1
ATOM 6021 N N . MET B 1 105 ? 22.953 7.148 -4.996 1 88.25 105 MET B N 1
ATOM 6022 C CA . MET B 1 105 ? 23.875 6.102 -4.574 1 88.25 105 MET B CA 1
ATOM 6023 C C . MET B 1 105 ? 25.234 6.277 -5.242 1 88.25 105 MET B C 1
ATOM 6025 O O . MET B 1 105 ? 26.281 6.199 -4.578 1 88.25 105 MET B O 1
ATOM 6029 N N . VAL B 1 106 ? 25.219 6.523 -6.488 1 90.5 106 VAL B N 1
ATOM 6030 C CA . VAL B 1 106 ? 26.469 6.645 -7.25 1 90.5 106 VAL B CA 1
ATOM 6031 C C . VAL B 1 106 ? 27.203 7.914 -6.836 1 90.5 106 VAL B C 1
ATOM 6033 O O . VAL B 1 106 ? 28.438 7.91 -6.691 1 90.5 106 VAL B O 1
ATOM 6036 N N . ASP B 1 107 ? 26.438 8.977 -6.672 1 89 107 ASP B N 1
ATOM 6037 C CA . ASP B 1 107 ? 27.062 10.219 -6.215 1 89 107 ASP B CA 1
ATOM 6038 C C . ASP B 1 107 ? 27.719 10.039 -4.852 1 89 107 ASP B C 1
ATOM 6040 O O . ASP B 1 107 ? 28.797 10.57 -4.605 1 89 107 ASP B O 1
ATOM 6044 N N . LEU B 1 108 ? 27.109 9.312 -4.055 1 87.94 108 LEU B N 1
ATOM 6045 C CA . LEU B 1 108 ? 27.641 9.008 -2.734 1 87.94 108 LEU B CA 1
ATOM 6046 C C . LEU B 1 108 ? 28.922 8.195 -2.846 1 87.94 108 LEU B C 1
ATOM 6048 O O . LEU B 1 108 ? 29.906 8.461 -2.137 1 87.94 108 LEU B O 1
ATOM 6052 N N . MET B 1 109 ? 28.953 7.273 -3.717 1 88.75 109 MET B N 1
ATOM 6053 C CA . MET B 1 109 ? 30.125 6.422 -3.904 1 88.75 109 MET B CA 1
ATOM 6054 C C . MET B 1 109 ? 31.297 7.219 -4.469 1 88.75 109 MET B C 1
ATOM 6056 O O . MET B 1 109 ? 32.438 7.039 -4.043 1 88.75 109 MET B O 1
ATOM 6060 N N . LYS B 1 110 ? 31.031 8.156 -5.301 1 88.12 110 LYS B N 1
ATOM 6061 C CA . LYS B 1 110 ? 32.062 8.953 -5.945 1 88.12 110 LYS B CA 1
ATOM 6062 C C . LYS B 1 110 ? 32.688 9.953 -4.965 1 88.12 110 LYS B C 1
ATOM 6064 O O . LYS B 1 110 ? 33.906 10.172 -4.977 1 88.12 110 LYS B O 1
ATOM 6069 N N . THR B 1 111 ? 31.844 10.477 -4.156 1 85.56 111 THR B N 1
ATOM 6070 C CA . THR B 1 111 ? 32.281 11.578 -3.311 1 85.56 111 THR B CA 1
ATOM 6071 C C . THR B 1 111 ? 32.875 11.055 -2.006 1 85.56 111 THR B C 1
ATOM 6073 O O . THR B 1 111 ? 33.906 11.562 -1.527 1 85.56 111 THR B O 1
ATOM 6076 N N . LYS B 1 112 ? 32.281 9.992 -1.489 1 84.38 112 LYS B N 1
ATOM 6077 C CA . LYS B 1 112 ? 32.656 9.602 -0.13 1 84.38 112 LYS B CA 1
ATOM 6078 C C . LYS B 1 112 ? 33.5 8.32 -0.127 1 84.38 112 LYS B C 1
ATOM 6080 O O . LYS B 1 112 ? 34.156 8.016 0.86 1 84.38 112 LYS B O 1
ATOM 6085 N N . MET B 1 113 ? 33.438 7.613 -1.242 1 87.44 113 MET B N 1
ATOM 6086 C CA . MET B 1 113 ? 34.188 6.375 -1.348 1 87.44 113 MET B CA 1
ATOM 6087 C C . MET B 1 113 ? 34.938 6.309 -2.678 1 87.44 113 MET B C 1
ATOM 6089 O O . MET B 1 113 ? 34.781 5.348 -3.434 1 87.44 113 MET B O 1
ATOM 6093 N N . PRO B 1 114 ? 35.781 7.27 -2.809 1 85.31 114 PRO B N 1
ATOM 6094 C CA . PRO B 1 114 ? 36.469 7.266 -4.098 1 85.31 114 PRO B CA 1
ATOM 6095 C C . PRO B 1 114 ? 37.469 6.109 -4.234 1 85.31 114 PRO B C 1
ATOM 6097 O O . PRO B 1 114 ? 38.125 5.742 -3.258 1 85.31 114 PRO B O 1
ATOM 6100 N N . GLY B 1 115 ? 37.406 5.438 -5.309 1 84.12 115 GLY B N 1
ATOM 6101 C CA . GLY B 1 115 ? 38.312 4.355 -5.668 1 84.12 115 GLY B CA 1
ATOM 6102 C C . GLY B 1 115 ? 38.562 4.27 -7.156 1 84.12 115 GLY B C 1
ATOM 6103 O O . GLY B 1 115 ? 38.188 5.16 -7.914 1 84.12 115 GLY B O 1
ATOM 6104 N N . GLU B 1 116 ? 39.312 3.287 -7.449 1 83.62 116 GLU B N 1
ATOM 6105 C CA . GLU B 1 116 ? 39.688 3.119 -8.852 1 83.62 116 GLU B CA 1
ATOM 6106 C C . GLU B 1 116 ? 38.469 2.918 -9.727 1 83.62 116 GLU B C 1
ATOM 6108 O O . GLU B 1 116 ? 38.375 3.457 -10.836 1 83.62 116 GLU B O 1
ATOM 6113 N N . ILE B 1 117 ? 37.531 2.283 -9.195 1 89.12 117 ILE B N 1
ATOM 6114 C CA . ILE B 1 117 ? 36.344 1.955 -9.977 1 89.12 117 ILE B CA 1
ATOM 6115 C C . ILE B 1 117 ? 35.25 2.957 -9.664 1 89.12 117 ILE B C 1
ATOM 6117 O O . ILE B 1 117 ? 34.594 3.488 -10.578 1 89.12 117 ILE B O 1
ATOM 6121 N N . THR B 1 118 ? 35.062 3.34 -8.438 1 90.25 118 THR B N 1
ATOM 6122 C CA . THR B 1 118 ? 33.969 4.152 -7.984 1 90.25 118 THR B CA 1
ATOM 6123 C C . THR B 1 118 ? 34.062 5.566 -8.555 1 90.25 118 THR B C 1
ATOM 6125 O O . THR B 1 118 ? 33.031 6.207 -8.812 1 90.25 118 THR B O 1
ATOM 6128 N N . SER B 1 119 ? 35.188 6.047 -8.719 1 88.69 119 SER B N 1
ATOM 6129 C CA . SER B 1 119 ? 35.375 7.406 -9.211 1 88.69 119 SER B CA 1
ATOM 6130 C C . SER B 1 119 ? 35 7.52 -10.688 1 88.69 119 SER B C 1
ATOM 6132 O O . SER B 1 119 ? 34.625 8.602 -11.156 1 88.69 119 SER B O 1
ATOM 6134 N N . ASP B 1 120 ? 35 6.363 -11.344 1 89.5 120 ASP B N 1
ATOM 6135 C CA . ASP B 1 120 ? 34.75 6.387 -12.781 1 89.5 120 ASP B CA 1
ATOM 6136 C C . ASP B 1 120 ? 33.312 5.953 -13.094 1 89.5 120 ASP B C 1
ATOM 6138 O O . ASP B 1 120 ? 32.938 5.836 -14.266 1 89.5 120 ASP B O 1
ATOM 6142 N N . LEU B 1 121 ? 32.594 5.719 -12.094 1 92.38 121 LEU B N 1
ATOM 6143 C CA . LEU B 1 121 ? 31.219 5.328 -12.32 1 92.38 121 LEU B CA 1
ATOM 6144 C C . LEU B 1 121 ? 30.422 6.465 -12.953 1 92.38 121 LEU B C 1
ATOM 6146 O O . LEU B 1 121 ? 30.547 7.621 -12.539 1 92.38 121 LEU B O 1
ATOM 6150 N N . GLN B 1 122 ? 29.672 6.203 -13.953 1 90.44 122 GLN B N 1
ATOM 6151 C CA . GLN B 1 122 ? 28.875 7.227 -14.625 1 90.44 122 GLN B CA 1
ATOM 6152 C C . GLN B 1 122 ? 27.422 6.793 -14.758 1 90.44 122 GLN B C 1
ATOM 6154 O O . GLN B 1 122 ? 26.656 7.379 -15.531 1 90.44 122 GLN B O 1
ATOM 6159 N N . ILE B 1 123 ? 27.062 5.832 -14 1 92.31 123 ILE B N 1
ATOM 6160 C CA . ILE B 1 123 ? 25.719 5.301 -14.125 1 92.31 123 ILE B CA 1
ATOM 6161 C C . ILE B 1 123 ? 24.734 6.18 -13.352 1 92.31 123 ILE B C 1
ATOM 6163 O O . ILE B 1 123 ? 24.922 6.426 -12.156 1 92.31 123 ILE B O 1
ATOM 6167 N N . HIS B 1 124 ? 23.781 6.672 -14.078 1 92.19 124 HIS B N 1
ATOM 6168 C CA . HIS B 1 124 ? 22.656 7.402 -13.508 1 92.19 124 HIS B CA 1
ATOM 6169 C C . HIS B 1 124 ? 21.328 6.816 -13.961 1 92.19 124 HIS B C 1
ATOM 6171 O O . HIS B 1 124 ? 21.281 5.695 -14.477 1 92.19 124 HIS B O 1
ATOM 6177 N N . ARG B 1 125 ? 20.328 7.496 -13.758 1 90.88 125 ARG B N 1
ATOM 6178 C CA . ARG B 1 125 ? 18.984 6.973 -13.977 1 90.88 125 ARG B CA 1
ATOM 6179 C C . ARG B 1 125 ? 18.797 6.52 -15.422 1 90.88 125 ARG B C 1
ATOM 6181 O O . ARG B 1 125 ? 18.328 5.41 -15.672 1 90.88 125 ARG B O 1
ATOM 6188 N N . THR B 1 126 ? 19.141 7.332 -16.391 1 90.06 126 THR B N 1
ATOM 6189 C CA . THR B 1 126 ? 18.922 7.043 -17.797 1 90.06 126 THR B CA 1
ATOM 6190 C C . THR B 1 126 ? 19.766 5.852 -18.234 1 90.06 126 THR B C 1
ATOM 6192 O O . THR B 1 126 ? 19.266 4.953 -18.922 1 90.06 126 THR B O 1
ATOM 6195 N N . LYS B 1 127 ? 21.031 5.906 -17.844 1 91.94 127 LYS B N 1
ATOM 6196 C CA . LYS B 1 127 ? 21.922 4.797 -18.203 1 91.94 127 LYS B CA 1
ATOM 6197 C C . LYS B 1 127 ? 21.484 3.506 -17.516 1 91.94 127 LYS B C 1
ATOM 6199 O O . LYS B 1 127 ? 21.516 2.432 -18.125 1 91.94 127 LYS B O 1
ATOM 6204 N N . CYS B 1 128 ? 21.125 3.576 -16.281 1 94.44 128 CYS B N 1
ATOM 6205 C CA . CYS B 1 128 ? 20.656 2.412 -15.531 1 94.44 128 CYS B CA 1
ATOM 6206 C C . CYS B 1 128 ? 19.422 1.797 -16.188 1 94.44 128 CYS B C 1
ATOM 6208 O O . CYS B 1 128 ? 19.344 0.577 -16.328 1 94.44 128 CYS B O 1
ATOM 6210 N N . THR B 1 129 ? 18.531 2.639 -16.578 1 92.75 129 THR B N 1
ATOM 6211 C CA . THR B 1 129 ? 17.328 2.17 -17.25 1 92.75 129 THR B CA 1
ATOM 6212 C C . THR B 1 129 ? 17.672 1.477 -18.562 1 92.75 129 THR B C 1
ATOM 6214 O O . THR B 1 129 ? 17.109 0.434 -18.891 1 92.75 129 THR B O 1
ATOM 6217 N N . ALA B 1 130 ? 18.547 2.061 -19.234 1 93.06 130 ALA B N 1
ATOM 6218 C CA . ALA B 1 130 ? 18.969 1.487 -20.516 1 93.06 130 ALA B CA 1
ATOM 6219 C C . ALA B 1 130 ? 19.656 0.135 -20.312 1 93.06 130 ALA B C 1
ATOM 6221 O O . ALA B 1 130 ? 19.438 -0.793 -21.094 1 93.06 130 ALA B O 1
ATOM 6222 N N . LEU B 1 131 ? 20.453 0.027 -19.297 1 93.94 131 LEU B N 1
ATOM 6223 C CA . LEU B 1 131 ? 21.141 -1.226 -19.016 1 93.94 131 LEU B CA 1
ATOM 6224 C C . LEU B 1 131 ? 20.156 -2.328 -18.672 1 93.94 131 LEU B C 1
ATOM 6226 O O . LEU B 1 131 ? 20.344 -3.488 -19.031 1 93.94 131 LEU B O 1
ATOM 6230 N N . ILE B 1 132 ? 19.125 -1.967 -18.016 1 93.62 132 ILE B N 1
ATOM 6231 C CA . ILE B 1 132 ? 18.141 -2.939 -17.562 1 93.62 132 ILE B CA 1
ATOM 6232 C C . ILE B 1 132 ? 17.234 -3.346 -18.719 1 93.62 132 ILE B C 1
ATOM 6234 O O . ILE B 1 132 ? 17.016 -4.535 -18.953 1 93.62 132 ILE B O 1
ATOM 6238 N N . LYS B 1 133 ? 16.672 -2.395 -19.422 1 89.75 133 LYS B N 1
ATOM 6239 C CA . LYS B 1 133 ? 15.578 -2.604 -20.359 1 89.75 133 LYS B CA 1
ATOM 6240 C C . LYS B 1 133 ? 16.094 -2.922 -21.766 1 89.75 133 LYS B C 1
ATOM 6242 O O . LYS B 1 133 ? 15.492 -3.707 -22.484 1 89.75 133 LYS B O 1
ATOM 6247 N N . ASN B 1 134 ? 16.969 -2.297 -22.125 1 81.69 134 ASN B N 1
ATOM 6248 C CA . ASN B 1 134 ? 17.328 -2.402 -23.531 1 81.69 134 ASN B CA 1
ATOM 6249 C C . ASN B 1 134 ? 18.094 -3.693 -23.828 1 81.69 134 ASN B C 1
ATOM 6251 O O . ASN B 1 134 ? 17.734 -4.762 -23.328 1 81.69 134 ASN B O 1
ATOM 6255 N N . VAL B 1 135 ? 19.312 -3.684 -24.203 1 72.94 135 VAL B N 1
ATOM 6256 C CA . VAL B 1 135 ? 19.953 -4.828 -24.844 1 72.94 135 VAL B CA 1
ATOM 6257 C C . VAL B 1 135 ? 20.906 -5.516 -23.875 1 72.94 135 VAL B C 1
ATOM 6259 O O . VAL B 1 135 ? 21.391 -6.617 -24.141 1 72.94 135 VAL B O 1
ATOM 6262 N N . VAL B 1 136 ? 20.828 -5.121 -22.625 1 85.94 136 VAL B N 1
ATOM 6263 C CA . VAL B 1 136 ? 22 -5.586 -21.891 1 85.94 136 VAL B CA 1
ATOM 6264 C C . VAL B 1 136 ? 21.578 -6.641 -20.859 1 85.94 136 VAL B C 1
ATOM 6266 O O . VAL B 1 136 ? 21.766 -7.84 -21.078 1 85.94 136 VAL B O 1
ATOM 6269 N N . ILE B 1 137 ? 20.812 -6.289 -19.781 1 92.06 137 ILE B N 1
ATOM 6270 C CA . ILE B 1 137 ? 20.609 -7.262 -18.719 1 92.06 137 ILE B CA 1
ATOM 6271 C C . ILE B 1 137 ? 19.312 -8.031 -18.969 1 92.06 137 ILE B C 1
ATOM 6273 O O . ILE B 1 137 ? 19.344 -9.242 -19.234 1 92.06 137 ILE B O 1
ATOM 6277 N N . GLY B 1 138 ? 18.234 -7.348 -19.062 1 90.88 138 GLY B N 1
ATOM 6278 C CA . GLY B 1 138 ? 16.938 -7.977 -19.266 1 90.88 138 GLY B CA 1
ATOM 6279 C C . GLY B 1 138 ? 16.875 -8.844 -20.5 1 90.88 138 GLY B C 1
ATOM 6280 O O . GLY B 1 138 ? 16.641 -10.047 -20.422 1 90.88 138 GLY B O 1
ATOM 6281 N N . PRO B 1 139 ? 17.203 -8.242 -21.578 1 89.75 139 PRO B N 1
ATOM 6282 C CA . PRO B 1 139 ? 17.156 -9 -22.828 1 89.75 139 PRO B CA 1
ATOM 6283 C C . PRO B 1 139 ? 18.156 -10.156 -22.859 1 89.75 139 PRO B C 1
ATOM 6285 O O . PRO B 1 139 ? 17.891 -11.188 -23.484 1 89.75 139 PRO B O 1
ATOM 6288 N N . CYS B 1 140 ? 19.266 -9.992 -22.203 1 90.94 140 CYS B N 1
ATOM 6289 C CA . CYS B 1 140 ? 20.234 -11.086 -22.156 1 90.94 140 CYS B CA 1
ATOM 6290 C C . CYS B 1 140 ? 19.672 -12.273 -21.391 1 90.94 140 CYS B C 1
ATOM 6292 O O . CYS B 1 140 ? 19.859 -13.422 -21.797 1 90.94 140 CYS B O 1
ATOM 6294 N N . PHE B 1 141 ? 19.094 -12.023 -20.328 1 91.62 141 PHE B N 1
ATOM 6295 C CA . PHE B 1 141 ? 18.438 -13.094 -19.578 1 91.62 141 PHE B CA 1
ATOM 6296 C C . PHE B 1 141 ? 17.359 -13.766 -20.438 1 91.62 141 PHE B C 1
ATOM 6298 O O . PHE B 1 141 ? 17.219 -14.984 -20.406 1 91.62 141 PHE B O 1
ATOM 6305 N N . ALA B 1 142 ? 16.641 -12.977 -21.141 1 92.19 142 ALA B N 1
ATOM 6306 C CA . ALA B 1 142 ? 15.586 -13.508 -22.016 1 92.19 142 ALA B CA 1
ATOM 6307 C C . ALA B 1 142 ? 16.188 -14.375 -23.125 1 92.19 142 ALA B C 1
ATOM 6309 O O . ALA B 1 142 ? 15.633 -15.43 -23.453 1 92.19 142 ALA B O 1
ATOM 6310 N N . GLU B 1 143 ? 17.266 -13.945 -23.625 1 91.38 143 GLU B N 1
ATOM 6311 C CA . GLU B 1 143 ? 17.938 -14.711 -24.672 1 91.38 143 GLU B CA 1
ATOM 6312 C C . GLU B 1 143 ? 18.5 -16.016 -24.141 1 91.38 143 GLU B C 1
ATOM 6314 O O . GLU B 1 143 ? 18.469 -17.047 -24.812 1 91.38 143 GLU B O 1
ATOM 6319 N N . GLU B 1 144 ? 19.016 -15.93 -22.984 1 90 144 GLU B N 1
ATOM 6320 C CA . GLU B 1 144 ? 19.531 -17.141 -22.359 1 90 144 GLU B CA 1
ATOM 6321 C C . GLU B 1 144 ? 18.406 -18.156 -22.125 1 90 144 GLU B C 1
ATOM 6323 O O . GLU B 1 144 ? 18.625 -19.359 -22.297 1 90 144 GLU B O 1
ATOM 6328 N N . LEU B 1 145 ? 17.359 -17.672 -21.75 1 92 145 LEU B N 1
ATOM 6329 C CA . LEU B 1 145 ? 16.219 -18.547 -21.562 1 92 145 LEU B CA 1
ATOM 6330 C C . LEU B 1 145 ? 15.766 -19.156 -22.891 1 92 145 LEU B C 1
ATOM 6332 O O . LEU B 1 145 ? 15.469 -20.359 -22.953 1 92 145 LEU B O 1
ATOM 6336 N N . SER B 1 146 ? 15.742 -18.359 -23.875 1 93 146 SER B N 1
ATOM 6337 C CA . SER B 1 146 ? 15.352 -18.844 -25.188 1 93 146 SER B CA 1
ATOM 6338 C C . SER B 1 146 ? 16.312 -19.922 -25.703 1 93 146 SER B C 1
ATOM 6340 O O . SER B 1 146 ? 15.883 -20.922 -26.266 1 93 146 SER B O 1
ATOM 6342 N N . LYS B 1 147 ? 17.547 -19.688 -25.422 1 91.06 147 LYS B N 1
ATOM 6343 C CA . LYS B 1 147 ? 18.547 -20.656 -25.828 1 91.06 147 LYS B CA 1
ATOM 6344 C C . LYS B 1 147 ? 18.422 -21.953 -25.031 1 91.06 147 LYS B C 1
ATOM 6346 O O . LYS B 1 147 ? 18.641 -23.047 -25.562 1 91.06 147 LYS B O 1
ATOM 6351 N N . ASP B 1 148 ? 18.094 -21.766 -23.828 1 90.81 148 ASP B N 1
ATOM 6352 C CA . ASP B 1 148 ? 17.938 -22.938 -22.969 1 90.81 148 ASP B CA 1
ATOM 6353 C C . ASP B 1 148 ? 16.734 -23.781 -23.391 1 90.81 148 ASP B C 1
ATOM 6355 O O . ASP B 1 148 ? 16.766 -25.016 -23.297 1 90.81 148 ASP B O 1
ATOM 6359 N N . ILE B 1 149 ? 15.688 -23.203 -23.797 1 91.31 149 ILE B N 1
ATOM 6360 C CA . ILE B 1 149 ? 14.516 -23.922 -24.281 1 91.31 149 ILE B CA 1
ATOM 6361 C C . ILE B 1 149 ? 14.844 -24.609 -25.609 1 91.31 149 ILE B C 1
ATOM 6363 O O . ILE B 1 149 ? 14.508 -25.766 -25.812 1 91.31 149 ILE B O 1
ATOM 6367 N N . GLY B 1 150 ? 15.469 -23.828 -26.484 1 86.69 150 GLY B N 1
ATOM 6368 C CA . GLY B 1 150 ? 15.883 -24.359 -27.766 1 86.69 150 GLY B CA 1
ATOM 6369 C C . GLY B 1 150 ? 14.773 -25.094 -28.5 1 86.69 150 GLY B C 1
ATOM 6370 O O . GLY B 1 150 ? 13.703 -24.531 -28.719 1 86.69 150 GLY B O 1
ATOM 6371 N N . ASN B 1 151 ? 15.008 -26.359 -28.719 1 81.88 151 ASN B N 1
ATOM 6372 C CA . ASN B 1 151 ? 14.039 -27.156 -29.453 1 81.88 151 ASN B CA 1
ATOM 6373 C C . ASN B 1 151 ? 13.328 -28.156 -28.562 1 81.88 151 ASN B C 1
ATOM 6375 O O . ASN B 1 151 ? 12.68 -29.078 -29.047 1 81.88 151 ASN B O 1
ATOM 6379 N N . SER B 1 152 ? 13.43 -27.891 -27.297 1 84.88 152 SER B N 1
ATOM 6380 C CA . SER B 1 152 ? 12.766 -28.797 -26.344 1 84.88 152 SER B CA 1
ATOM 6381 C C . SER B 1 152 ? 11.258 -28.562 -26.344 1 84.88 152 SER B C 1
ATOM 6383 O O . SER B 1 152 ? 10.781 -27.484 -26.719 1 84.88 152 SER B O 1
ATOM 6385 N N . LYS B 1 153 ? 10.609 -29.594 -26.062 1 87.69 153 LYS B N 1
ATOM 6386 C CA . LYS B 1 153 ? 9.164 -29.453 -25.891 1 87.69 153 LYS B CA 1
ATOM 6387 C C . LYS B 1 153 ? 8.828 -28.672 -24.625 1 87.69 153 LYS B C 1
ATOM 6389 O O . LYS B 1 153 ? 9.5 -28.844 -23.594 1 87.69 153 LYS B O 1
ATOM 6394 N N . PHE B 1 154 ? 7.855 -27.812 -24.75 1 91.88 154 PHE B N 1
ATOM 6395 C CA . PHE B 1 154 ? 7.539 -26.969 -23.594 1 91.88 154 PHE B CA 1
ATOM 6396 C C . PHE B 1 154 ? 6.035 -26.766 -23.469 1 91.88 154 PHE B C 1
ATOM 6398 O O . PHE B 1 154 ? 5.277 -27.125 -24.375 1 91.88 154 PHE B O 1
ATOM 6405 N N . SER B 1 155 ? 5.625 -26.344 -22.359 1 92.38 155 SER B N 1
ATOM 6406 C CA . SER B 1 155 ? 4.246 -25.938 -22.109 1 92.38 155 SER B CA 1
ATOM 6407 C C . SER B 1 155 ? 4.168 -24.469 -21.688 1 92.38 155 SER B C 1
ATOM 6409 O O . SER B 1 155 ? 5.105 -23.938 -21.094 1 92.38 155 SER B O 1
ATOM 6411 N N . LEU B 1 156 ? 3.045 -23.859 -22.047 1 92.94 156 LEU B N 1
ATOM 6412 C CA . LEU B 1 156 ? 2.867 -22.453 -21.734 1 92.94 156 LEU B CA 1
ATOM 6413 C C . LEU B 1 156 ? 1.753 -22.266 -20.703 1 92.94 156 LEU B C 1
ATOM 6415 O O . LEU B 1 156 ? 0.77 -23 -20.703 1 92.94 156 LEU B O 1
ATOM 6419 N N . VAL B 1 157 ? 1.994 -21.391 -19.859 1 92.81 157 VAL B N 1
ATOM 6420 C CA . VAL B 1 157 ? 0.956 -20.938 -18.938 1 92.81 157 VAL B CA 1
ATOM 6421 C C . VAL B 1 157 ? 0.694 -19.453 -19.156 1 92.81 157 VAL B C 1
ATOM 6423 O O . VAL B 1 157 ? 1.618 -18.625 -19.094 1 92.81 157 VAL B O 1
ATOM 6426 N N . VAL B 1 158 ? -0.562 -19.125 -19.422 1 91.44 158 VAL B N 1
ATOM 6427 C CA . VAL B 1 158 ? -0.904 -17.75 -19.766 1 91.44 158 VAL B CA 1
ATOM 6428 C C . VAL B 1 158 ? -2.053 -17.266 -18.875 1 91.44 158 VAL B C 1
ATOM 6430 O O . VAL B 1 158 ? -2.984 -18.016 -18.594 1 91.44 158 VAL B O 1
ATOM 6433 N N . ASP B 1 159 ? -1.919 -16.094 -18.375 1 89.25 159 ASP B N 1
ATOM 6434 C CA . ASP B 1 159 ? -2.975 -15.453 -17.594 1 89.25 159 ASP B CA 1
ATOM 6435 C C . ASP B 1 159 ? -2.955 -13.938 -17.797 1 89.25 159 ASP B C 1
ATOM 6437 O O . ASP B 1 159 ? -1.929 -13.367 -18.172 1 89.25 159 ASP B O 1
ATOM 6441 N N . GLU B 1 160 ? -4.086 -13.383 -17.578 1 87.75 160 GLU B N 1
ATOM 6442 C CA . GLU B 1 160 ? -4.219 -11.938 -17.766 1 87.75 160 GLU B CA 1
ATOM 6443 C C . GLU B 1 160 ? -4.277 -11.219 -16.422 1 87.75 160 GLU B C 1
ATOM 6445 O O . GLU B 1 160 ? -4.77 -11.766 -15.43 1 87.75 160 GLU B O 1
ATOM 6450 N N . SER B 1 161 ? -3.684 -10.031 -16.359 1 85.56 161 SER B N 1
ATOM 6451 C CA . SER B 1 161 ? -3.779 -9.188 -15.172 1 85.56 161 SER B CA 1
ATOM 6452 C C . SER B 1 161 ? -3.75 -7.707 -15.547 1 85.56 161 SER B C 1
ATOM 6454 O O . SER B 1 161 ? -3.381 -7.355 -16.672 1 85.56 161 SER B O 1
ATOM 6456 N N . THR B 1 162 ? -4.219 -6.91 -14.633 1 82.06 162 THR B N 1
ATOM 6457 C CA . THR B 1 162 ? -4.199 -5.461 -14.789 1 82.06 162 THR B CA 1
ATOM 6458 C C . THR B 1 162 ? -3.332 -4.812 -13.711 1 82.06 162 THR B C 1
ATOM 6460 O O . THR B 1 162 ? -3.375 -5.219 -12.547 1 82.06 162 THR B O 1
ATOM 6463 N N . ASP B 1 163 ? -2.594 -3.896 -14.109 1 81.56 163 ASP B N 1
ATOM 6464 C CA . ASP B 1 163 ? -1.723 -3.24 -13.141 1 81.56 163 ASP B CA 1
ATOM 6465 C C . ASP B 1 163 ? -2.42 -2.045 -12.5 1 81.56 163 ASP B C 1
ATOM 6467 O O . ASP B 1 163 ? -3.604 -1.805 -12.742 1 81.56 163 ASP B O 1
ATOM 6471 N N . VAL B 1 164 ? -1.732 -1.339 -11.617 1 77.5 164 VAL B N 1
ATOM 6472 C CA . VAL B 1 164 ? -2.268 -0.231 -10.828 1 77.5 164 VAL B CA 1
ATOM 6473 C C . VAL B 1 164 ? -2.682 0.908 -11.758 1 77.5 164 VAL B C 1
ATOM 6475 O O . VAL B 1 164 ? -3.598 1.671 -11.445 1 77.5 164 VAL B O 1
ATOM 6478 N N . SER B 1 165 ? -2.066 1.053 -12.961 1 74.69 165 SER B N 1
ATOM 6479 C CA . SER B 1 165 ? -2.398 2.102 -13.914 1 74.69 165 SER B CA 1
ATOM 6480 C C . SER B 1 165 ? -3.51 1.656 -14.859 1 74.69 165 SER B C 1
ATOM 6482 O O . SER B 1 165 ? -3.77 2.309 -15.875 1 74.69 165 SER B O 1
ATOM 6484 N N . VAL B 1 166 ? -4.051 0.473 -14.672 1 75.38 166 VAL B N 1
ATOM 6485 C CA . VAL B 1 166 ? -5.188 -0.072 -15.406 1 75.38 166 VAL B CA 1
ATOM 6486 C C . VAL B 1 166 ? -4.727 -0.561 -16.781 1 75.38 166 VAL B C 1
ATOM 6488 O O . VAL B 1 166 ? -5.516 -0.62 -17.719 1 75.38 166 VAL B O 1
ATOM 6491 N N . SER B 1 167 ? -3.467 -0.774 -16.906 1 81.75 167 SER B N 1
ATOM 6492 C CA . SER B 1 167 ? -2.955 -1.416 -18.109 1 81.75 167 SER B CA 1
ATOM 6493 C C . SER B 1 167 ? -3.094 -2.932 -18.031 1 81.75 167 SER B C 1
ATOM 6495 O O . SER B 1 167 ? -2.867 -3.527 -16.969 1 81.75 167 SER B O 1
ATOM 6497 N N . LYS B 1 168 ? -3.498 -3.48 -19.125 1 85.44 168 LYS B N 1
ATOM 6498 C CA . LYS B 1 168 ? -3.713 -4.926 -19.156 1 85.44 168 LYS B CA 1
ATOM 6499 C C . LYS B 1 168 ? -2.494 -5.648 -19.719 1 85.44 168 LYS B C 1
ATOM 6501 O O . LYS B 1 168 ? -1.863 -5.176 -20.656 1 85.44 168 LYS B O 1
ATOM 6506 N N . TYR B 1 169 ? -2.188 -6.77 -19.094 1 90.56 169 TYR B N 1
ATOM 6507 C CA . TYR B 1 169 ? -1.039 -7.57 -19.5 1 90.56 169 TYR B CA 1
ATOM 6508 C C . TYR B 1 169 ? -1.408 -9.047 -19.578 1 90.56 169 TYR B C 1
ATOM 6510 O O . TYR B 1 169 ? -2.301 -9.508 -18.859 1 90.56 169 TYR B O 1
ATOM 6518 N N . ILE B 1 170 ? -0.743 -9.664 -20.5 1 91.81 170 ILE B N 1
ATOM 6519 C CA . ILE B 1 170 ? -0.734 -11.117 -20.516 1 91.81 170 ILE B CA 1
ATOM 6520 C C . ILE B 1 170 ? 0.619 -11.633 -20.031 1 91.81 170 ILE B C 1
ATOM 6522 O O . ILE B 1 170 ? 1.661 -11.273 -20.578 1 91.81 170 ILE B O 1
ATOM 6526 N N . CYS B 1 171 ? 0.519 -12.359 -19 1 94.69 171 CYS B N 1
ATOM 6527 C CA . CYS B 1 171 ? 1.734 -12.969 -18.469 1 94.69 171 CYS B CA 1
ATOM 6528 C C . CYS B 1 171 ? 1.949 -14.352 -19.078 1 94.69 171 CYS B C 1
ATOM 6530 O O . CYS B 1 171 ? 1.028 -15.172 -19.109 1 94.69 171 CYS B O 1
ATOM 6532 N N . VAL B 1 172 ? 3.143 -14.57 -19.562 1 95.25 172 VAL B N 1
ATOM 6533 C CA . VAL B 1 172 ? 3.455 -15.844 -20.203 1 95.25 172 VAL B CA 1
ATOM 6534 C C . VAL B 1 172 ? 4.617 -16.516 -19.484 1 95.25 172 VAL B C 1
ATOM 6536 O O . VAL B 1 172 ? 5.699 -15.945 -19.359 1 95.25 172 VAL B O 1
ATOM 6539 N N . CYS B 1 173 ? 4.387 -17.688 -19.016 1 94.94 173 CYS B N 1
ATOM 6540 C CA . CYS B 1 173 ? 5.414 -18.531 -18.406 1 94.94 173 CYS B CA 1
ATOM 6541 C C . CYS B 1 173 ? 5.551 -19.844 -19.156 1 94.94 173 CYS B C 1
ATOM 6543 O O . CYS B 1 173 ? 4.645 -20.25 -19.891 1 94.94 173 CYS B O 1
ATOM 6545 N N . VAL B 1 174 ? 6.719 -20.453 -18.969 1 94.31 174 VAL B N 1
ATOM 6546 C CA . VAL B 1 174 ? 6.984 -21.672 -19.734 1 94.31 174 VAL B CA 1
ATOM 6547 C C . VAL B 1 174 ? 7.516 -22.75 -18.797 1 94.31 174 VAL B C 1
ATOM 6549 O O . VAL B 1 174 ? 8.266 -22.469 -17.859 1 94.31 174 VAL B O 1
ATOM 6552 N N . TYR B 1 175 ? 6.992 -23.984 -19 1 91.19 175 TYR B N 1
ATOM 6553 C CA . TYR B 1 175 ? 7.539 -25.188 -18.391 1 91.19 175 TYR B CA 1
ATOM 6554 C C . TYR B 1 175 ? 8.305 -26.016 -19.406 1 91.19 175 TYR B C 1
ATOM 6556 O O . TYR B 1 175 ? 7.793 -26.312 -20.484 1 91.19 175 TYR B O 1
ATOM 6564 N N . TYR B 1 176 ? 9.547 -26.359 -19.062 1 90.31 176 TYR B N 1
ATOM 6565 C CA . TYR B 1 176 ? 10.336 -27.156 -20 1 90.31 176 TYR B CA 1
ATOM 6566 C C . TYR B 1 176 ? 11.414 -27.953 -19.266 1 90.31 176 TYR B C 1
ATOM 6568 O O . TYR B 1 176 ? 11.656 -27.719 -18.078 1 90.31 176 TYR B O 1
ATOM 6576 N N . SER B 1 177 ? 11.812 -28.953 -19.938 1 88.38 177 SER B N 1
ATOM 6577 C CA . SER B 1 177 ? 12.977 -29.688 -19.453 1 88.38 177 SER B CA 1
ATOM 6578 C C . SER B 1 177 ? 14.266 -29.156 -20.062 1 88.38 177 SER B C 1
ATOM 6580 O O . SER B 1 177 ? 14.406 -29.078 -21.281 1 88.38 177 SER B O 1
ATOM 6582 N N . ASN B 1 178 ? 15.133 -28.766 -19.203 1 83 178 ASN B N 1
ATOM 6583 C CA . ASN B 1 178 ? 16.359 -28.156 -19.688 1 83 178 ASN B CA 1
ATOM 6584 C C . ASN B 1 178 ? 17.359 -29.188 -20.188 1 83 178 ASN B C 1
ATOM 6586 O O . ASN B 1 178 ? 17.062 -30.391 -20.188 1 83 178 ASN B O 1
ATOM 6590 N N . SER B 1 179 ? 18.516 -28.672 -20.609 1 77.94 179 SER B N 1
ATOM 6591 C CA . SER B 1 179 ? 19.562 -29.547 -21.125 1 77.94 179 SER B CA 1
ATOM 6592 C C . SER B 1 179 ? 20.062 -30.516 -20.062 1 77.94 179 SER B C 1
ATOM 6594 O O . SER B 1 179 ? 20.531 -31.609 -20.359 1 77.94 179 SER B O 1
ATOM 6596 N N . LEU B 1 180 ? 19.812 -30.062 -18.812 1 73.94 180 LEU B N 1
ATOM 6597 C CA . LEU B 1 180 ? 20.234 -30.906 -17.703 1 73.94 180 LEU B CA 1
ATOM 6598 C C . LEU B 1 180 ? 19.109 -31.844 -17.266 1 73.94 180 LEU B C 1
ATOM 6600 O O . LEU B 1 180 ? 19.219 -32.531 -16.266 1 73.94 180 LEU B O 1
ATOM 6604 N N . GLN B 1 181 ? 18.031 -31.812 -18.062 1 76.38 181 GLN B N 1
ATOM 6605 C CA . GLN B 1 181 ? 16.891 -32.688 -17.875 1 76.38 181 GLN B CA 1
ATOM 6606 C C . GLN B 1 181 ? 16.219 -32.438 -16.531 1 76.38 181 GLN B C 1
ATOM 6608 O O . GLN B 1 181 ? 15.859 -33.375 -15.812 1 76.38 181 GLN B O 1
ATOM 6613 N N . LYS B 1 182 ? 16.297 -31.203 -16.234 1 80.94 182 LYS B N 1
ATOM 6614 C CA . LYS B 1 182 ? 15.531 -30.734 -15.086 1 80.94 182 LYS B CA 1
ATOM 6615 C C . LYS B 1 182 ? 14.336 -29.891 -15.531 1 80.94 182 LYS B C 1
ATOM 6617 O O . LYS B 1 182 ? 14.422 -29.156 -16.516 1 80.94 182 LYS B O 1
ATOM 6622 N N . ILE B 1 183 ? 13.32 -30.141 -14.836 1 83.12 183 ILE B N 1
ATOM 6623 C CA . ILE B 1 183 ? 12.133 -29.359 -15.172 1 83.12 183 ILE B CA 1
ATOM 6624 C C . ILE B 1 183 ? 12.258 -27.953 -14.578 1 83.12 183 ILE B C 1
ATOM 6626 O O . ILE B 1 183 ? 12.445 -27.797 -13.367 1 83.12 183 ILE B O 1
ATOM 6630 N N . ILE B 1 184 ? 12.234 -26.984 -15.43 1 85.19 184 ILE B N 1
ATOM 6631 C CA . ILE B 1 184 ? 12.414 -25.609 -15.023 1 85.19 184 ILE B CA 1
ATOM 6632 C C . ILE B 1 184 ? 11.203 -24.781 -15.438 1 85.19 184 ILE B C 1
ATOM 6634 O O . ILE B 1 184 ? 10.562 -25.078 -16.453 1 85.19 184 ILE B O 1
ATOM 6638 N N . THR B 1 185 ? 10.93 -23.828 -14.562 1 88.38 185 THR B N 1
ATOM 6639 C CA . THR B 1 185 ? 9.914 -22.828 -14.891 1 88.38 185 THR B CA 1
ATOM 6640 C C . THR B 1 185 ? 10.57 -21.5 -15.297 1 88.38 185 THR B C 1
ATOM 6642 O O . THR B 1 185 ? 11.477 -21.016 -14.617 1 88.38 185 THR B O 1
ATOM 6645 N N . GLY B 1 186 ? 10.211 -21.062 -16.469 1 91.56 186 GLY B N 1
ATOM 6646 C CA . GLY B 1 186 ? 10.758 -19.797 -16.953 1 91.56 186 GLY B CA 1
ATOM 6647 C C . GLY B 1 186 ? 9.703 -18.734 -17.141 1 91.56 186 GLY B C 1
ATOM 6648 O O . GLY B 1 186 ? 8.516 -19.031 -17.328 1 91.56 186 GLY B O 1
ATOM 6649 N N . PHE B 1 187 ? 10.18 -17.547 -17.078 1 95.44 187 PHE B N 1
ATOM 6650 C CA . PHE B 1 187 ? 9.352 -16.391 -17.359 1 95.44 187 PHE B CA 1
ATOM 6651 C C . PHE B 1 187 ? 9.656 -15.828 -18.75 1 95.44 187 PHE B C 1
ATOM 6653 O O . PHE B 1 187 ? 10.766 -15.359 -19 1 95.44 187 PHE B O 1
ATOM 6660 N N . LEU B 1 188 ? 8.664 -15.836 -19.562 1 95.12 188 LEU B N 1
ATOM 6661 C CA . LEU B 1 188 ? 8.898 -15.398 -20.938 1 95.12 188 LEU B CA 1
ATOM 6662 C C . LEU B 1 188 ? 8.625 -13.906 -21.078 1 95.12 188 LEU B C 1
ATOM 6664 O O . LEU B 1 188 ? 9.211 -13.242 -21.938 1 95.12 188 LEU B O 1
ATOM 6668 N N . GLY B 1 189 ? 7.629 -13.438 -20.297 1 94.62 189 GLY B N 1
ATOM 6669 C CA . GLY B 1 189 ? 7.43 -12 -20.359 1 94.62 189 GLY B CA 1
ATOM 6670 C C . GLY B 1 189 ? 6.012 -11.578 -20.031 1 94.62 189 GLY B C 1
ATOM 6671 O O . GLY B 1 189 ? 5.125 -12.422 -19.891 1 94.62 189 GLY B O 1
ATOM 6672 N N . LEU B 1 190 ? 5.91 -10.336 -19.891 1 93.88 190 LEU B N 1
ATOM 6673 C CA . LEU B 1 190 ? 4.645 -9.641 -19.719 1 93.88 190 LEU B CA 1
ATOM 6674 C C . LEU B 1 190 ? 4.277 -8.844 -20.969 1 93.88 190 LEU B C 1
ATOM 6676 O O . LEU B 1 190 ? 4.918 -7.844 -21.281 1 93.88 190 LEU B O 1
ATOM 6680 N N . VAL B 1 191 ? 3.225 -9.242 -21.578 1 92.88 191 VAL B N 1
ATOM 6681 C CA . VAL B 1 191 ? 2.873 -8.648 -22.875 1 92.88 191 VAL B CA 1
ATOM 6682 C C . VAL B 1 191 ? 1.682 -7.707 -22.703 1 92.88 191 VAL B C 1
ATOM 6684 O O . VAL B 1 191 ? 0.612 -8.125 -22.25 1 92.88 191 VAL B O 1
ATOM 6687 N N . PRO B 1 192 ? 1.889 -6.5 -23.016 1 90.5 192 PRO B N 1
ATOM 6688 C CA . PRO B 1 192 ? 0.761 -5.566 -22.938 1 90.5 192 PRO B CA 1
ATOM 6689 C C . PRO B 1 192 ? -0.292 -5.824 -24.016 1 90.5 192 PRO B C 1
ATOM 6691 O O . PRO B 1 192 ? 0.051 -6.148 -25.156 1 90.5 192 PRO B O 1
ATOM 6694 N N . VAL B 1 193 ? -1.5 -5.793 -23.625 1 86.75 193 VAL B N 1
ATOM 6695 C CA . VAL B 1 193 ? -2.594 -5.996 -24.562 1 86.75 193 VAL B CA 1
ATOM 6696 C C . VAL B 1 193 ? -3.619 -4.875 -24.422 1 86.75 193 VAL B C 1
ATOM 6698 O O . VAL B 1 193 ? -3.834 -4.359 -23.328 1 86.75 193 VAL B O 1
ATOM 6701 N N . ILE B 1 194 ? -4.062 -4.395 -25.5 1 75.25 194 ILE B N 1
ATOM 6702 C CA . ILE B 1 194 ? -5.086 -3.354 -25.5 1 75.25 194 ILE B CA 1
ATOM 6703 C C . ILE B 1 194 ? -6.449 -3.971 -25.188 1 75.25 194 ILE B C 1
ATOM 6705 O O . ILE B 1 194 ? -7.176 -3.484 -24.312 1 75.25 194 ILE B O 1
ATOM 6709 N N . SER B 1 195 ? -6.715 -5.055 -26.016 1 76.25 195 SER B N 1
ATOM 6710 C CA . SER B 1 195 ? -7.973 -5.754 -25.781 1 76.25 195 SER B CA 1
ATOM 6711 C C . SER B 1 195 ? -7.738 -7.223 -25.453 1 76.25 195 SER B C 1
ATOM 6713 O O . SER B 1 195 ? -6.695 -7.781 -25.797 1 76.25 195 SER B O 1
ATOM 6715 N N . THR B 1 196 ? -8.703 -7.727 -24.719 1 72.44 196 THR B N 1
ATOM 6716 C CA . THR B 1 196 ? -8.516 -9.094 -24.25 1 72.44 196 THR B CA 1
ATOM 6717 C C . THR B 1 196 ? -9.352 -10.062 -25.078 1 72.44 196 THR B C 1
ATOM 6719 O O . THR B 1 196 ? -9.836 -11.078 -24.562 1 72.44 196 THR B O 1
ATOM 6722 N N . THR B 1 197 ? -9.43 -9.656 -26.359 1 78.88 197 THR B N 1
ATOM 6723 C CA . THR B 1 197 ? -10.102 -10.617 -27.234 1 78.88 197 THR B CA 1
ATOM 6724 C C . THR B 1 197 ? -9.164 -11.766 -27.594 1 78.88 197 THR B C 1
ATOM 6726 O O . THR B 1 197 ? -7.938 -11.625 -27.5 1 78.88 197 THR B O 1
ATOM 6729 N N . ALA B 1 198 ? -9.75 -12.82 -28.047 1 82.06 198 ALA B N 1
ATOM 6730 C CA . ALA B 1 198 ? -8.969 -14.008 -28.375 1 82.06 198 ALA B CA 1
ATOM 6731 C C . ALA B 1 198 ? -7.945 -13.703 -29.469 1 82.06 198 ALA B C 1
ATOM 6733 O O . ALA B 1 198 ? -6.785 -14.109 -29.359 1 82.06 198 ALA B O 1
ATOM 6734 N N . ASP B 1 199 ? -8.336 -12.945 -30.438 1 84 199 ASP B N 1
ATOM 6735 C CA . ASP B 1 199 ? -7.453 -12.641 -31.562 1 84 199 ASP B CA 1
ATOM 6736 C C . ASP B 1 199 ? -6.285 -11.766 -31.125 1 84 199 ASP B C 1
ATOM 6738 O O . ASP B 1 199 ? -5.148 -11.977 -31.547 1 84 199 ASP B O 1
ATOM 6742 N N . ASP B 1 200 ? -6.629 -10.891 -30.312 1 85.56 200 ASP B N 1
ATOM 6743 C CA . ASP B 1 200 ? -5.594 -9.977 -29.844 1 85.56 200 ASP B CA 1
ATOM 6744 C C . ASP B 1 200 ? -4.586 -10.695 -28.953 1 85.56 200 ASP B C 1
ATOM 6746 O O . ASP B 1 200 ? -3.383 -10.445 -29.031 1 85.56 200 ASP B O 1
ATOM 6750 N N . VAL B 1 201 ? -5.07 -11.57 -28.219 1 87.44 201 VAL B N 1
ATOM 6751 C CA . VAL B 1 201 ? -4.211 -12.305 -27.297 1 87.44 201 VAL B CA 1
ATOM 6752 C C . VAL B 1 201 ? -3.291 -13.242 -28.078 1 87.44 201 VAL B C 1
ATOM 6754 O O . VAL B 1 201 ? -2.094 -13.32 -27.797 1 87.44 201 VAL B O 1
ATOM 6757 N N . VAL B 1 202 ? -3.865 -13.875 -29.078 1 88.56 202 VAL B N 1
ATOM 6758 C CA . VAL B 1 202 ? -3.086 -14.812 -29.891 1 88.56 202 VAL B CA 1
ATOM 6759 C C . VAL B 1 202 ? -2.031 -14.055 -30.688 1 88.56 202 VAL B C 1
ATOM 6761 O O . VAL B 1 202 ? -0.886 -14.5 -30.797 1 88.56 202 VAL B O 1
ATOM 6764 N N . SER B 1 203 ? -2.479 -12.984 -31.203 1 89.56 203 SER B N 1
ATOM 6765 C CA . SER B 1 203 ? -1.545 -12.18 -31.984 1 89.56 203 SER B CA 1
ATOM 6766 C C . SER B 1 203 ? -0.403 -11.664 -31.125 1 89.56 203 SER B C 1
ATOM 6768 O O . SER B 1 203 ? 0.758 -11.68 -31.531 1 89.56 203 SER B O 1
ATOM 6770 N N . ALA B 1 204 ? -0.775 -11.242 -29.984 1 90.25 204 ALA B N 1
ATOM 6771 C CA . ALA B 1 204 ? 0.235 -10.727 -29.047 1 90.25 204 ALA B CA 1
ATOM 6772 C C . ALA B 1 204 ? 1.186 -11.836 -28.609 1 90.25 204 ALA B C 1
ATOM 6774 O O . ALA B 1 204 ? 2.398 -11.633 -28.531 1 90.25 204 ALA B O 1
ATOM 6775 N N . LEU B 1 205 ? 0.677 -12.977 -28.344 1 90.94 205 LEU B N 1
ATOM 6776 C CA . LEU B 1 205 ? 1.478 -14.117 -27.922 1 90.94 205 LEU B CA 1
ATOM 6777 C C . LEU B 1 205 ? 2.414 -14.57 -29.031 1 90.94 205 LEU B C 1
ATOM 6779 O O . LEU B 1 205 ? 3.607 -14.781 -28.812 1 90.94 205 LEU B O 1
ATOM 6783 N N . ASN B 1 206 ? 1.865 -14.648 -30.203 1 91.12 206 ASN B N 1
ATOM 6784 C CA . ASN B 1 206 ? 2.668 -15.086 -31.344 1 91.12 206 ASN B CA 1
ATOM 6785 C C . ASN B 1 206 ? 3.791 -14.094 -31.641 1 91.12 206 ASN B C 1
ATOM 6787 O O . ASN B 1 206 ? 4.918 -14.5 -31.922 1 91.12 206 ASN B O 1
ATOM 6791 N N . SER B 1 207 ? 3.396 -12.898 -31.594 1 92 207 SER B N 1
ATOM 6792 C CA . SER B 1 207 ? 4.398 -11.867 -31.844 1 92 207 SER B CA 1
ATOM 6793 C C . SER B 1 207 ? 5.52 -11.922 -30.812 1 92 207 SER B C 1
ATOM 6795 O O . SER B 1 207 ? 6.695 -11.773 -31.156 1 92 207 SER B O 1
ATOM 6797 N N . HIS B 1 208 ? 5.156 -12.195 -29.656 1 92.94 208 HIS B N 1
ATOM 6798 C CA . HIS B 1 208 ? 6.133 -12.242 -28.578 1 92.94 208 HIS B CA 1
ATOM 6799 C C . HIS B 1 208 ? 7.027 -13.469 -28.688 1 92.94 208 HIS B C 1
ATOM 6801 O O . HIS B 1 208 ? 8.242 -13.375 -28.516 1 92.94 208 HIS B O 1
ATOM 6807 N N . LEU B 1 209 ? 6.48 -14.594 -28.984 1 93.19 209 LEU B N 1
ATOM 6808 C CA . LEU B 1 209 ? 7.25 -15.828 -29.141 1 93.19 209 LEU B CA 1
ATOM 6809 C C . LEU B 1 209 ? 8.195 -15.734 -30.344 1 93.19 209 LEU B C 1
ATOM 6811 O O . LEU B 1 209 ? 9.328 -16.219 -30.281 1 93.19 209 LEU B O 1
ATOM 6815 N N . LYS B 1 210 ? 7.707 -15.07 -31.344 1 92.38 210 LYS B N 1
ATOM 6816 C CA . LYS B 1 210 ? 8.555 -14.875 -32.531 1 92.38 210 LYS B CA 1
ATOM 6817 C C . LYS B 1 210 ? 9.742 -13.984 -32.188 1 92.38 210 LYS B C 1
ATOM 6819 O O . LYS B 1 210 ? 10.867 -14.25 -32.625 1 92.38 210 LYS B O 1
ATOM 6824 N N . LYS B 1 211 ? 9.445 -12.992 -31.484 1 90.25 211 LYS B N 1
ATOM 6825 C CA . LYS B 1 211 ? 10.516 -12.086 -31.062 1 90.25 211 LYS B CA 1
ATOM 6826 C C . LYS B 1 211 ? 11.57 -12.82 -30.234 1 90.25 211 LYS B C 1
ATOM 6828 O O . LYS B 1 211 ? 12.758 -12.508 -30.328 1 90.25 211 LYS B O 1
ATOM 6833 N N . MET B 1 212 ? 11.172 -13.82 -29.5 1 91.5 212 MET B N 1
ATOM 6834 C CA . MET B 1 212 ? 12.078 -14.578 -28.641 1 91.5 212 MET B CA 1
ATOM 6835 C C . MET B 1 212 ? 12.648 -15.781 -29.375 1 91.5 212 MET B C 1
ATOM 6837 O O . MET B 1 212 ? 13.43 -16.547 -28.812 1 91.5 212 MET B O 1
ATOM 6841 N N . ASN B 1 213 ? 12.258 -15.984 -30.562 1 91 213 ASN B N 1
ATOM 6842 C CA . ASN B 1 213 ? 12.711 -17.094 -31.391 1 91 213 ASN B CA 1
ATOM 6843 C C . ASN B 1 213 ? 12.289 -18.438 -30.812 1 91 213 ASN B C 1
ATOM 6845 O O . ASN B 1 213 ? 13.094 -19.375 -30.75 1 91 213 ASN B O 1
ATOM 6849 N N . ILE B 1 214 ? 11.133 -18.469 -30.266 1 92.94 214 ILE B N 1
ATOM 6850 C CA . ILE B 1 214 ? 10.555 -19.703 -29.766 1 92.94 214 ILE B CA 1
ATOM 6851 C C . ILE B 1 214 ? 9.492 -20.219 -30.734 1 92.94 214 ILE B C 1
ATOM 6853 O O . ILE B 1 214 ? 8.594 -19.469 -31.125 1 92.94 214 ILE B O 1
ATOM 6857 N N . ASN B 1 215 ? 9.633 -21.406 -31.047 1 90.06 215 ASN B N 1
ATOM 6858 C CA . ASN B 1 215 ? 8.695 -22.016 -31.984 1 90.06 215 ASN B CA 1
ATOM 6859 C C . ASN B 1 215 ? 7.465 -22.562 -31.281 1 90.06 215 ASN B C 1
ATOM 6861 O O . ASN B 1 215 ? 7.566 -23.531 -30.516 1 90.06 215 ASN B O 1
ATOM 6865 N N . ILE B 1 216 ? 6.355 -22.156 -31.609 1 89.38 216 ILE B N 1
ATOM 6866 C CA . ILE B 1 216 ? 5.105 -22.516 -30.953 1 89.38 216 ILE B CA 1
ATOM 6867 C C . ILE B 1 216 ? 4.738 -23.953 -31.281 1 89.38 216 ILE B C 1
ATOM 6869 O O . ILE B 1 216 ? 3.982 -24.594 -30.562 1 89.38 216 ILE B O 1
ATOM 6873 N N . GLN B 1 217 ? 5.316 -24.5 -32.312 1 86.75 217 GLN B N 1
ATOM 6874 C CA . GLN B 1 217 ? 4.996 -25.844 -32.75 1 86.75 217 GLN B CA 1
ATOM 6875 C C . GLN B 1 217 ? 5.504 -26.891 -31.75 1 86.75 217 GLN B C 1
ATOM 6877 O O . GLN B 1 217 ? 5.035 -28.031 -31.734 1 86.75 217 GLN B O 1
ATOM 6882 N N . SER B 1 218 ? 6.445 -26.469 -30.922 1 87.88 218 SER B N 1
ATOM 6883 C CA . SER B 1 218 ? 6.996 -27.375 -29.922 1 87.88 218 SER B CA 1
ATOM 6884 C C . SER B 1 218 ? 6.176 -27.344 -28.641 1 87.88 218 SER B C 1
ATOM 6886 O O . SER B 1 218 ? 6.5 -28.031 -27.672 1 87.88 218 SER B O 1
ATOM 6888 N N . CYS B 1 219 ? 5.117 -26.609 -28.719 1 90.75 219 CYS B N 1
ATOM 6889 C CA . CYS B 1 219 ? 4.273 -26.484 -27.531 1 90.75 219 CYS B CA 1
ATOM 6890 C C . CYS B 1 219 ? 3.381 -27.719 -27.375 1 90.75 219 CYS B C 1
ATOM 6892 O O . CYS B 1 219 ? 2.678 -28.109 -28.312 1 90.75 219 CYS B O 1
ATOM 6894 N N . ILE B 1 220 ? 3.426 -28.281 -26.188 1 87.12 220 ILE B N 1
ATOM 6895 C CA . ILE B 1 220 ? 2.678 -29.516 -25.969 1 87.12 220 ILE B CA 1
ATOM 6896 C C . ILE B 1 220 ? 1.448 -29.219 -25.109 1 87.12 220 ILE B C 1
ATOM 6898 O O . ILE B 1 220 ? 0.484 -29.984 -25.109 1 87.12 220 ILE B O 1
ATOM 6902 N N . GLY B 1 221 ? 1.565 -28.219 -24.344 1 88.25 221 GLY B N 1
ATOM 6903 C CA . GLY B 1 221 ? 0.451 -27.922 -23.453 1 88.25 221 GLY B CA 1
ATOM 6904 C C . GLY B 1 221 ? 0.3 -26.438 -23.172 1 88.25 221 GLY B C 1
ATOM 6905 O O . GLY B 1 221 ? 1.278 -25.688 -23.219 1 88.25 221 GLY B O 1
ATOM 6906 N N . ILE B 1 222 ? -0.951 -26.031 -22.891 1 88.81 222 ILE B N 1
ATOM 6907 C CA . ILE B 1 222 ? -1.237 -24.641 -22.516 1 88.81 222 ILE B CA 1
ATOM 6908 C C . ILE B 1 222 ? -2.145 -24.609 -21.297 1 88.81 222 ILE B C 1
ATOM 6910 O O . ILE B 1 222 ? -3.137 -25.344 -21.234 1 88.81 222 ILE B O 1
ATOM 6914 N N . GLY B 1 223 ? -1.647 -23.938 -20.328 1 88.31 223 GLY B N 1
ATOM 6915 C CA . GLY B 1 223 ? -2.449 -23.734 -19.125 1 88.31 223 GLY B CA 1
ATOM 6916 C C . GLY B 1 223 ? -3.078 -22.359 -19.062 1 88.31 223 GLY B C 1
ATOM 6917 O O . GLY B 1 223 ? -2.408 -21.344 -19.312 1 88.31 223 GLY B O 1
ATOM 6918 N N . THR B 1 224 ? -4.418 -22.281 -18.844 1 86.69 224 THR B N 1
ATOM 6919 C CA . THR B 1 224 ? -5.129 -21 -18.734 1 86.69 224 THR B CA 1
ATOM 6920 C C . THR B 1 224 ? -6.145 -21.047 -17.594 1 86.69 224 THR B C 1
ATOM 6922 O O . THR B 1 224 ? -6.371 -22.094 -17 1 86.69 224 THR B O 1
ATOM 6925 N N . ASP B 1 225 ? -6.684 -19.906 -17.188 1 78.81 225 ASP B N 1
ATOM 6926 C CA . ASP B 1 225 ? -7.676 -19.828 -16.125 1 78.81 225 ASP B CA 1
ATOM 6927 C C . ASP B 1 225 ? -9.047 -20.281 -16.625 1 78.81 225 ASP B C 1
ATOM 6929 O O . ASP B 1 225 ? -9.969 -20.469 -15.82 1 78.81 225 ASP B O 1
ATOM 6933 N N . GLY B 1 226 ? -9.258 -20.562 -17.906 1 70.38 226 GLY B N 1
ATOM 6934 C CA . GLY B 1 226 ? -10.508 -21.094 -18.438 1 70.38 226 GLY B CA 1
ATOM 6935 C C . GLY B 1 226 ? -11.438 -20.031 -18.969 1 70.38 226 GLY B C 1
ATOM 6936 O O . GLY B 1 226 ? -12.578 -20.328 -19.328 1 70.38 226 GLY B O 1
ATOM 6937 N N . ALA B 1 227 ? -11.031 -18.797 -18.953 1 73.44 227 ALA B N 1
ATOM 6938 C CA . ALA B 1 227 ? -11.875 -17.734 -19.516 1 73.44 227 ALA B CA 1
ATOM 6939 C C . ALA B 1 227 ? -12.211 -18.016 -20.969 1 73.44 227 ALA B C 1
ATOM 6941 O O . ALA B 1 227 ? -11.484 -18.734 -21.656 1 73.44 227 ALA B O 1
ATOM 6942 N N . SER B 1 228 ? -13.328 -17.562 -21.391 1 71.19 228 SER B N 1
ATOM 6943 C CA . SER B 1 228 ? -13.852 -17.891 -22.719 1 71.19 228 SER B CA 1
ATOM 6944 C C . SER B 1 228 ? -12.891 -17.469 -23.812 1 71.19 228 SER B C 1
ATOM 6946 O O . SER B 1 228 ? -12.75 -18.156 -24.828 1 71.19 228 SER B O 1
ATOM 6948 N N . ASN B 1 229 ? -12.281 -16.375 -23.531 1 76.38 229 ASN B N 1
ATOM 6949 C CA . ASN B 1 229 ? -11.344 -15.898 -24.547 1 76.38 229 ASN B CA 1
ATOM 6950 C C . ASN B 1 229 ? -10.117 -16.797 -24.641 1 76.38 229 ASN B C 1
ATOM 6952 O O . ASN B 1 229 ? -9.453 -16.844 -25.688 1 76.38 229 ASN B O 1
ATOM 6956 N N . MET B 1 230 ? -9.922 -17.547 -23.594 1 77.69 230 MET B N 1
ATOM 6957 C CA . MET B 1 230 ? -8.75 -18.406 -23.547 1 77.69 230 MET B CA 1
ATOM 6958 C C . MET B 1 230 ? -9.117 -19.844 -23.891 1 77.69 230 MET B C 1
ATOM 6960 O O . MET B 1 230 ? -8.336 -20.562 -24.531 1 77.69 230 MET B O 1
ATOM 6964 N N . TYR B 1 231 ? -10.336 -20.266 -23.422 1 72.19 231 TYR B N 1
ATOM 6965 C CA . TYR B 1 231 ? -10.727 -21.672 -23.547 1 72.19 231 TYR B CA 1
ATOM 6966 C C . TYR B 1 231 ? -12.039 -21.812 -24.312 1 72.19 231 TYR B C 1
ATOM 6968 O O . TYR B 1 231 ? -12.641 -22.875 -24.344 1 72.19 231 TYR B O 1
ATOM 6976 N N . GLY B 1 232 ? -12.43 -21 -25.156 1 67.31 232 GLY B N 1
ATOM 6977 C CA . GLY B 1 232 ? -13.711 -21.125 -25.844 1 67.31 232 GLY B CA 1
ATOM 6978 C C . GLY B 1 232 ? -13.688 -22.141 -26.969 1 67.31 232 GLY B C 1
ATOM 6979 O O . GLY B 1 232 ? -12.617 -22.516 -27.438 1 67.31 232 GLY B O 1
ATOM 6980 N N . SER B 1 233 ? -14.711 -22.875 -27.234 1 65.81 233 SER B N 1
ATOM 6981 C CA . SER B 1 233 ? -14.836 -23.938 -28.234 1 65.81 233 SER B CA 1
ATOM 6982 C C . SER B 1 233 ? -14.68 -23.391 -29.641 1 65.81 233 SER B C 1
ATOM 6984 O O . SER B 1 233 ? -14.281 -24.109 -30.562 1 65.81 233 SER B O 1
ATOM 6986 N N . ASN B 1 234 ? -14.914 -22.172 -29.766 1 68.81 234 ASN B N 1
ATOM 6987 C CA . ASN B 1 234 ? -14.938 -21.703 -31.141 1 68.81 234 ASN B CA 1
ATOM 6988 C C . ASN B 1 234 ? -13.742 -20.812 -31.453 1 68.81 234 ASN B C 1
ATOM 6990 O O . ASN B 1 234 ? -12.93 -21.141 -32.312 1 68.81 234 ASN B O 1
ATOM 6994 N N . HIS B 1 235 ? -13.727 -19.703 -30.828 1 80.56 235 HIS B N 1
ATOM 6995 C CA . HIS B 1 235 ? -12.711 -18.703 -31.125 1 80.56 235 HIS B CA 1
ATOM 6996 C C . HIS B 1 235 ? -11.984 -18.266 -29.844 1 80.56 235 HIS B C 1
ATOM 6998 O O . HIS B 1 235 ? -12.336 -17.266 -29.234 1 80.56 235 HIS B O 1
ATOM 7004 N N . SER B 1 236 ? -11.008 -19.281 -29.547 1 83.31 236 SER B N 1
ATOM 7005 C CA . SER B 1 236 ? -10.266 -19 -28.328 1 83.31 236 SER B CA 1
ATOM 7006 C C . SER B 1 236 ? -8.758 -19.125 -28.547 1 83.31 236 SER B C 1
ATOM 7008 O O . SER B 1 236 ? -8.328 -19.547 -29.625 1 83.31 236 SER B O 1
ATOM 7010 N N . LEU B 1 237 ? -7.984 -18.703 -27.625 1 84.62 237 LEU B N 1
ATOM 7011 C CA . LEU B 1 237 ? -6.535 -18.844 -27.703 1 84.62 237 LEU B CA 1
ATOM 7012 C C . LEU B 1 237 ? -6.152 -20.297 -27.938 1 84.62 237 LEU B C 1
ATOM 7014 O O . LEU B 1 237 ? -5.305 -20.594 -28.797 1 84.62 237 LEU B O 1
ATOM 7018 N N . PHE B 1 238 ? -6.785 -21.219 -27.312 1 85.19 238 PHE B N 1
ATOM 7019 C CA . PHE B 1 238 ? -6.488 -22.641 -27.438 1 85.19 238 PHE B CA 1
ATOM 7020 C C . PHE B 1 238 ? -6.758 -23.141 -28.844 1 85.19 238 PHE B C 1
ATOM 7022 O O . PHE B 1 238 ? -5.93 -23.844 -29.438 1 85.19 238 PHE B O 1
ATOM 7029 N N . THR B 1 239 ? -7.922 -22.719 -29.375 1 86.44 239 THR B N 1
ATOM 7030 C CA . THR B 1 239 ? -8.305 -23.203 -30.703 1 86.44 239 THR B CA 1
ATOM 7031 C C . THR B 1 239 ? -7.344 -22.688 -31.766 1 86.44 239 THR B C 1
ATOM 7033 O O . THR B 1 239 ? -7.004 -23.406 -32.719 1 86.44 239 THR B O 1
ATOM 7036 N N . LYS B 1 240 ? -6.945 -21.578 -31.562 1 87.31 240 LYS B N 1
ATOM 7037 C CA . LYS B 1 240 ? -6.051 -20.969 -32.531 1 87.31 240 LYS B CA 1
ATOM 7038 C C . LYS B 1 240 ? -4.652 -21.578 -32.469 1 87.31 240 LYS B C 1
ATOM 7040 O O . LYS B 1 240 ? -4 -21.781 -33.5 1 87.31 240 LYS B O 1
ATOM 7045 N N . VAL B 1 241 ? -4.188 -21.859 -31.297 1 86.31 241 VAL B N 1
ATOM 7046 C CA . VAL B 1 241 ? -2.867 -22.469 -31.141 1 86.31 241 VAL B CA 1
ATOM 7047 C C . VAL B 1 241 ? -2.914 -23.922 -31.578 1 86.31 241 VAL B C 1
ATOM 7049 O O . VAL B 1 241 ? -1.944 -24.453 -32.125 1 86.31 241 VAL B O 1
ATOM 7052 N N . LYS B 1 242 ? -3.992 -24.578 -31.281 1 87.38 242 LYS B N 1
ATOM 7053 C CA . LYS B 1 242 ? -4.164 -25.984 -31.641 1 87.38 242 LYS B CA 1
ATOM 7054 C C . LYS B 1 242 ? -4.105 -26.156 -33.156 1 87.38 242 LYS B C 1
ATOM 7056 O O . LYS B 1 242 ? -3.695 -27.219 -33.625 1 87.38 242 LYS B O 1
ATOM 7061 N N . GLU B 1 243 ? -4.523 -25.172 -33.875 1 86.06 243 GLU B N 1
ATOM 7062 C CA . GLU B 1 243 ? -4.422 -25.219 -35.312 1 86.06 243 GLU B CA 1
ATOM 7063 C C . GLU B 1 243 ? -2.971 -25.391 -35.781 1 86.06 243 GLU B C 1
ATOM 7065 O O . GLU B 1 243 ? -2.693 -26.078 -36.75 1 86.06 243 GLU B O 1
ATOM 7070 N N . LYS B 1 244 ? -2.09 -24.844 -35 1 84.62 244 LYS B N 1
ATOM 7071 C CA . LYS B 1 244 ? -0.668 -24.922 -35.312 1 84.62 244 LYS B CA 1
ATOM 7072 C C . LYS B 1 244 ? -0.027 -26.156 -34.688 1 84.62 244 LYS B C 1
ATOM 7074 O O . LYS B 1 244 ? 0.971 -26.672 -35.188 1 84.62 244 LYS B O 1
ATOM 7079 N N . CYS B 1 245 ? -0.582 -26.484 -33.531 1 85.12 245 CYS B N 1
ATOM 7080 C CA . CYS B 1 245 ? -0.091 -27.641 -32.812 1 85.12 245 CYS B CA 1
ATOM 7081 C C . CYS B 1 245 ? -1.208 -28.656 -32.562 1 85.12 245 CYS B C 1
ATOM 7083 O O . CYS B 1 245 ? -1.85 -28.625 -31.5 1 85.12 245 CYS B O 1
ATOM 7085 N N . PRO B 1 246 ? -1.316 -29.578 -33.312 1 80.69 246 PRO B N 1
ATOM 7086 C CA . PRO B 1 246 ? -2.451 -30.5 -33.25 1 80.69 246 PRO B CA 1
ATOM 7087 C C . PRO B 1 246 ? -2.445 -31.344 -31.953 1 80.69 246 PRO B C 1
ATOM 7089 O O . PRO B 1 246 ? -3.504 -31.766 -31.484 1 80.69 246 PRO B O 1
ATOM 7092 N N . ASN B 1 247 ? -1.3 -31.625 -31.391 1 78.44 247 ASN B N 1
ATOM 7093 C CA . ASN B 1 247 ? -1.241 -32.469 -30.203 1 78.44 247 ASN B CA 1
ATOM 7094 C C . ASN B 1 247 ? -1.239 -31.609 -28.938 1 78.44 247 ASN B C 1
ATOM 7096 O O . ASN B 1 247 ? -0.874 -32.094 -27.859 1 78.44 247 ASN B O 1
ATOM 7100 N N . LEU B 1 248 ? -1.732 -30.453 -29.094 1 85.94 248 LEU B N 1
ATOM 7101 C CA . LEU B 1 248 ? -1.733 -29.547 -27.953 1 85.94 248 LEU B CA 1
ATOM 7102 C C . LEU B 1 248 ? -2.754 -29.984 -26.906 1 85.94 248 LEU B C 1
ATOM 7104 O O . LEU B 1 248 ? -3.879 -30.359 -27.25 1 85.94 248 LEU B O 1
ATOM 7108 N N . VAL B 1 249 ? -2.287 -30.078 -25.703 1 82.94 249 VAL B N 1
ATOM 7109 C CA . VAL B 1 249 ? -3.166 -30.438 -24.594 1 82.94 249 VAL B CA 1
ATOM 7110 C C . VAL B 1 249 ? -3.541 -29.188 -23.797 1 82.94 249 VAL B C 1
ATOM 7112 O O . VAL B 1 249 ? -2.684 -28.359 -23.5 1 82.94 249 VAL B O 1
ATOM 7115 N N . LEU B 1 250 ? -4.785 -29.094 -23.578 1 82.94 250 LEU B N 1
ATOM 7116 C CA . LEU B 1 250 ? -5.277 -27.969 -22.797 1 82.94 250 LEU B CA 1
ATOM 7117 C C . LEU B 1 250 ? -5.441 -28.359 -21.328 1 82.94 250 LEU B C 1
ATOM 7119 O O . LEU B 1 250 ? -6.02 -29.406 -21.016 1 82.94 250 LEU B O 1
ATOM 7123 N N . PHE B 1 251 ? -4.891 -27.516 -20.547 1 82.19 251 PHE B N 1
ATOM 7124 C CA . PHE B 1 251 ? -5.078 -27.703 -19.125 1 82.19 251 PHE B CA 1
ATOM 7125 C C . PHE B 1 251 ? -5.793 -26.516 -18.5 1 82.19 251 PHE B C 1
ATOM 7127 O O . PHE B 1 251 ? -5.25 -25.406 -18.484 1 82.19 251 PHE B O 1
ATOM 7134 N N . LYS B 1 252 ? -6.934 -26.719 -18.078 1 84.25 252 LYS B N 1
ATOM 7135 C CA . LYS B 1 252 ? -7.668 -25.688 -17.344 1 84.25 252 LYS B CA 1
ATOM 7136 C C . LYS B 1 252 ? -7.285 -25.703 -15.859 1 84.25 252 LYS B C 1
ATOM 7138 O O . LYS B 1 252 ? -7.336 -26.734 -15.203 1 84.25 252 LYS B O 1
ATOM 7143 N N . CYS B 1 253 ? -6.941 -24.578 -15.406 1 86.5 253 CYS B N 1
ATOM 7144 C CA . CYS B 1 253 ? -6.488 -24.484 -14.023 1 86.5 253 CYS B CA 1
ATOM 7145 C C . CYS B 1 253 ? -7.559 -24.984 -13.062 1 86.5 253 CYS B C 1
ATOM 7147 O O . CYS B 1 253 ? -8.664 -24.438 -13.016 1 86.5 253 CYS B O 1
ATOM 7149 N N . VAL B 1 254 ? -7.18 -25.953 -12.328 1 86.88 254 VAL B N 1
ATOM 7150 C CA . VAL B 1 254 ? -8.117 -26.562 -11.398 1 86.88 254 VAL B CA 1
ATOM 7151 C C . VAL B 1 254 ? -8.461 -25.578 -10.281 1 86.88 254 VAL B C 1
ATOM 7153 O O . VAL B 1 254 ? -9.602 -25.531 -9.812 1 86.88 254 VAL B O 1
ATOM 7156 N N . CYS B 1 255 ? -7.492 -24.812 -9.906 1 85.5 255 CYS B N 1
ATOM 7157 C CA . CYS B 1 255 ? -7.73 -23.828 -8.859 1 85.5 255 CYS B CA 1
ATOM 7158 C C . CYS B 1 255 ? -8.828 -22.844 -9.266 1 85.5 255 CYS B C 1
ATOM 7160 O O . CYS B 1 255 ? -9.711 -22.531 -8.469 1 85.5 255 CYS B O 1
ATOM 7162 N N . HIS B 1 256 ? -8.789 -22.438 -10.438 1 84.38 256 HIS B N 1
ATOM 7163 C CA . HIS B 1 256 ? -9.812 -21.531 -10.945 1 84.38 256 HIS B CA 1
ATOM 7164 C C . HIS B 1 256 ? -11.156 -22.234 -11.102 1 84.38 256 HIS B C 1
ATOM 7166 O O . HIS B 1 256 ? -12.211 -21.641 -10.852 1 84.38 256 HIS B O 1
ATOM 7172 N N . SER B 1 257 ? -11.07 -23.422 -11.578 1 88.38 257 SER B N 1
ATOM 7173 C CA . SER B 1 257 ? -12.297 -24.203 -11.734 1 88.38 257 SER B CA 1
ATOM 7174 C C . SER B 1 257 ? -13.008 -24.391 -10.406 1 88.38 257 SER B C 1
ATOM 7176 O O . SER B 1 257 ? -14.227 -24.219 -10.32 1 88.38 257 SER B O 1
ATOM 7178 N N . VAL B 1 258 ? -12.219 -24.734 -9.414 1 89.44 258 VAL B N 1
ATOM 7179 C CA . VAL B 1 258 ? -12.789 -24.922 -8.078 1 89.44 258 VAL B CA 1
ATOM 7180 C C . VAL B 1 258 ? -13.422 -23.609 -7.602 1 89.44 258 VAL B C 1
ATOM 7182 O O . VAL B 1 258 ? -14.523 -23.625 -7.055 1 89.44 258 VAL B O 1
ATOM 7185 N N . HIS B 1 259 ? -12.789 -22.594 -7.871 1 87.62 259 HIS B N 1
ATOM 7186 C CA . HIS B 1 259 ? -13.297 -21.281 -7.477 1 87.62 259 HIS B CA 1
ATOM 7187 C C . HIS B 1 259 ? -14.594 -20.953 -8.211 1 87.62 259 HIS B C 1
ATOM 7189 O O . HIS B 1 259 ? -15.539 -20.453 -7.605 1 87.62 259 HIS B O 1
ATOM 7195 N N . LEU B 1 260 ? -14.609 -21.219 -9.438 1 88.62 260 LEU B N 1
ATOM 7196 C CA . LEU B 1 260 ? -15.789 -20.922 -10.242 1 88.62 260 LEU B CA 1
ATOM 7197 C C . LEU B 1 260 ? -16.984 -21.766 -9.781 1 88.62 260 LEU B C 1
ATOM 7199 O O . LEU B 1 260 ? -18.125 -21.297 -9.836 1 88.62 260 LEU B O 1
ATOM 7203 N N . CYS B 1 261 ? -16.688 -22.969 -9.391 1 92.75 261 CYS B N 1
ATOM 7204 C CA . CYS B 1 261 ? -17.766 -23.812 -8.867 1 92.75 261 CYS B CA 1
ATOM 7205 C C . CYS B 1 261 ? -18.438 -23.156 -7.668 1 92.75 261 CYS B C 1
ATOM 7207 O O . CYS B 1 261 ? -19.672 -23.078 -7.609 1 92.75 261 CYS B O 1
ATOM 7209 N N . VAL B 1 262 ? -17.641 -22.594 -6.863 1 92 262 VAL B N 1
ATOM 7210 C CA . VAL B 1 262 ? -18.156 -21.969 -5.648 1 92 262 VAL B CA 1
ATOM 7211 C C . VAL B 1 262 ? -18.875 -20.672 -6.004 1 92 262 VAL B C 1
ATOM 7213 O O . VAL B 1 262 ? -19.938 -20.375 -5.457 1 92 262 VAL B O 1
ATOM 7216 N N . CYS B 1 263 ? -18.328 -19.969 -6.902 1 88.31 263 CYS B N 1
ATOM 7217 C CA . CYS B 1 263 ? -18.906 -18.688 -7.293 1 88.31 263 CYS B CA 1
ATOM 7218 C C . CYS B 1 263 ? -20.297 -18.875 -7.891 1 88.31 263 CYS B C 1
ATOM 7220 O O . CYS B 1 263 ? -21.188 -18.062 -7.668 1 88.31 263 CYS B O 1
ATOM 7222 N N . LYS B 1 264 ? -20.469 -19.906 -8.648 1 91.19 264 LYS B N 1
ATOM 7223 C CA . LYS B 1 264 ? -21.781 -20.203 -9.234 1 91.19 264 LYS B CA 1
ATOM 7224 C C . LYS B 1 264 ? -22.75 -20.734 -8.188 1 91.19 264 LYS B C 1
ATOM 7226 O O . LYS B 1 264 ? -23.922 -20.359 -8.18 1 91.19 264 LYS B O 1
ATOM 7231 N N . ALA B 1 265 ? -22.234 -21.547 -7.363 1 94.44 265 ALA B N 1
ATOM 7232 C CA . ALA B 1 265 ? -23.094 -22.156 -6.348 1 94.44 265 ALA B CA 1
ATOM 7233 C C . ALA B 1 265 ? -23.547 -21.125 -5.324 1 94.44 265 ALA B C 1
ATOM 7235 O O . ALA B 1 265 ? -24.688 -21.188 -4.855 1 94.44 265 ALA B O 1
ATOM 7236 N N . ILE B 1 266 ? -22.734 -20.156 -5.008 1 91.69 266 ILE B N 1
ATOM 7237 C CA . ILE B 1 266 ? -23.016 -19.203 -3.941 1 91.69 266 ILE B CA 1
ATOM 7238 C C . ILE B 1 266 ? -24.156 -18.281 -4.359 1 91.69 266 ILE B C 1
ATOM 7240 O O . ILE B 1 266 ? -24.781 -17.641 -3.514 1 91.69 266 ILE B O 1
ATOM 7244 N N . LYS B 1 267 ? -24.453 -18.219 -5.633 1 91.12 267 LYS B N 1
ATOM 7245 C CA . LYS B 1 267 ? -25.547 -17.391 -6.121 1 91.12 267 LYS B CA 1
ATOM 7246 C C . LYS B 1 267 ? -26.906 -17.891 -5.613 1 91.12 267 LYS B C 1
ATOM 7248 O O . LYS B 1 267 ? -27.891 -17.156 -5.613 1 91.12 267 LYS B O 1
ATOM 7253 N N . GLU B 1 268 ? -26.891 -19.203 -5.172 1 94.12 268 GLU B N 1
ATOM 7254 C CA . GLU B 1 268 ? -28.125 -19.781 -4.633 1 94.12 268 GLU B CA 1
ATOM 7255 C C . GLU B 1 268 ? -28.359 -19.344 -3.191 1 94.12 268 GLU B C 1
ATOM 7257 O O . GLU B 1 268 ? -29.469 -19.453 -2.672 1 94.12 268 GLU B O 1
ATOM 7262 N N . ILE B 1 269 ? -27.328 -18.812 -2.564 1 93.44 269 ILE B N 1
ATOM 7263 C CA . ILE B 1 269 ? -27.406 -18.281 -1.207 1 93.44 269 ILE B CA 1
ATOM 7264 C C . ILE B 1 269 ? -27.703 -16.781 -1.256 1 93.44 269 ILE B C 1
ATOM 7266 O O . ILE B 1 269 ? -27.281 -16.094 -2.193 1 93.44 269 ILE B O 1
ATOM 7270 N N . PRO B 1 270 ? -28.484 -16.297 -0.34 1 92.5 270 PRO B N 1
ATOM 7271 C CA . PRO B 1 270 ? -28.781 -14.867 -0.362 1 92.5 270 PRO B CA 1
ATOM 7272 C C . PRO B 1 270 ? -27.531 -14.008 -0.405 1 92.5 270 PRO B C 1
ATOM 7274 O O . PRO B 1 270 ? -26.547 -14.305 0.285 1 92.5 270 PRO B O 1
ATOM 7277 N N . SER B 1 271 ? -27.547 -12.984 -1.202 1 91.31 271 SER B N 1
ATOM 7278 C CA . SER B 1 271 ? -26.391 -12.141 -1.447 1 91.31 271 SER B CA 1
ATOM 7279 C C . SER B 1 271 ? -25.969 -11.383 -0.188 1 91.31 271 SER B C 1
ATOM 7281 O O . SER B 1 271 ? -24.844 -10.891 -0.092 1 91.31 271 SER B O 1
ATOM 7283 N N . CYS B 1 272 ? -26.859 -11.227 0.771 1 92.69 272 CYS B N 1
ATOM 7284 C CA . CYS B 1 272 ? -26.562 -10.5 2 1 92.69 272 CYS B CA 1
ATOM 7285 C C . CYS B 1 272 ? -25.469 -11.211 2.801 1 92.69 272 CYS B C 1
ATOM 7287 O O . CYS B 1 272 ? -24.797 -10.586 3.619 1 92.69 272 CYS B O 1
ATOM 7289 N N . ILE B 1 273 ? -25.312 -12.539 2.533 1 92.69 273 ILE B N 1
ATOM 7290 C CA . ILE B 1 273 ? -24.328 -13.312 3.283 1 92.69 273 ILE B CA 1
ATOM 7291 C C . ILE B 1 273 ? -22.922 -12.875 2.885 1 92.69 273 ILE B C 1
ATOM 7293 O O . ILE B 1 273 ? -22.062 -12.656 3.744 1 92.69 273 ILE B O 1
ATOM 7297 N N . ASP B 1 274 ? -22.719 -12.781 1.59 1 89.25 274 ASP B N 1
ATOM 7298 C CA . ASP B 1 274 ? -21.438 -12.305 1.109 1 89.25 274 ASP B CA 1
ATOM 7299 C C . ASP B 1 274 ? -21.141 -10.891 1.625 1 89.25 274 ASP B C 1
ATOM 7301 O O . ASP B 1 274 ? -20.016 -10.594 2.029 1 89.25 274 ASP B O 1
ATOM 7305 N N . PHE B 1 275 ? -22.141 -10.094 1.616 1 90.69 275 PHE B N 1
ATOM 7306 C CA . PHE B 1 275 ? -22.031 -8.719 2.096 1 90.69 275 PHE B CA 1
ATOM 7307 C C . PHE B 1 275 ? -21.672 -8.688 3.576 1 90.69 275 PHE B C 1
ATOM 7309 O O . PHE B 1 275 ? -20.812 -7.918 3.994 1 90.69 275 PHE B O 1
ATOM 7316 N N . LEU B 1 276 ? -22.328 -9.5 4.305 1 93.06 276 LEU B N 1
ATOM 7317 C CA . LEU B 1 276 ? -22.141 -9.57 5.746 1 93.06 276 LEU B CA 1
ATOM 7318 C C . LEU B 1 276 ? -20.688 -9.922 6.078 1 93.06 276 LEU B C 1
ATOM 7320 O O . LEU B 1 276 ? -20.062 -9.273 6.922 1 93.06 276 LEU B O 1
ATOM 7324 N N . VAL B 1 277 ? -20.156 -10.875 5.398 1 90.75 277 VAL B N 1
ATOM 7325 C CA . VAL B 1 277 ? -18.812 -11.367 5.684 1 90.75 277 VAL B CA 1
ATOM 7326 C C . VAL B 1 277 ? -17.781 -10.305 5.281 1 90.75 277 VAL B C 1
ATOM 7328 O O . VAL B 1 277 ? -16.875 -9.984 6.055 1 90.75 277 VAL B O 1
ATOM 7331 N N . ARG B 1 278 ? -17.875 -9.719 4.148 1 87 278 ARG B N 1
ATOM 7332 C CA . ARG B 1 278 ? -16.922 -8.75 3.617 1 87 278 ARG B CA 1
ATOM 7333 C C . ARG B 1 278 ? -16.938 -7.465 4.438 1 87 278 ARG B C 1
ATOM 7335 O O . ARG B 1 278 ? -15.883 -6.93 4.777 1 87 278 ARG B O 1
ATOM 7342 N N . GLU B 1 279 ? -18.109 -6.996 4.715 1 89.44 279 GLU B N 1
ATOM 7343 C CA . GLU B 1 279 ? -18.219 -5.707 5.383 1 89.44 279 GLU B CA 1
ATOM 7344 C C . GLU B 1 279 ? -17.844 -5.812 6.859 1 89.44 279 GLU B C 1
ATOM 7346 O O . GLU B 1 279 ? -17.391 -4.836 7.461 1 89.44 279 GLU B O 1
ATOM 7351 N N . THR B 1 280 ? -18.062 -6.977 7.484 1 90.19 280 THR B N 1
ATOM 7352 C CA . THR B 1 280 ? -17.609 -7.164 8.859 1 90.19 280 THR B CA 1
ATOM 7353 C C . THR B 1 280 ? -16.094 -7.004 8.945 1 90.19 280 THR B C 1
ATOM 7355 O O . THR B 1 280 ? -15.594 -6.32 9.844 1 90.19 280 THR B O 1
ATOM 7358 N N . HIS B 1 281 ? -15.492 -7.609 8 1 85.12 281 HIS B N 1
ATOM 7359 C CA . HIS B 1 281 ? -14.039 -7.484 7.977 1 85.12 281 HIS B CA 1
ATOM 7360 C C . HIS B 1 281 ? -13.609 -6.043 7.734 1 85.12 281 HIS B C 1
ATOM 7362 O O . HIS B 1 281 ? -12.719 -5.531 8.422 1 85.12 281 HIS B O 1
ATOM 7368 N N . SER B 1 282 ? -14.227 -5.445 6.777 1 83 282 SER B N 1
ATOM 7369 C CA . SER B 1 282 ? -13.883 -4.066 6.438 1 83 282 SER B CA 1
ATOM 7370 C C . SER B 1 282 ? -14.117 -3.133 7.621 1 83 282 SER B C 1
ATOM 7372 O O . SER B 1 282 ? -13.328 -2.217 7.859 1 83 282 SER B O 1
ATOM 7374 N N . TRP B 1 283 ? -15.227 -3.322 8.344 1 86.31 283 TRP B N 1
ATOM 7375 C CA . TRP B 1 283 ? -15.594 -2.514 9.508 1 86.31 283 TRP B CA 1
ATOM 7376 C C . TRP B 1 283 ? -14.516 -2.59 10.586 1 86.31 283 TRP B C 1
ATOM 7378 O O . TRP B 1 283 ? -14.164 -1.576 11.195 1 86.31 283 TRP B O 1
ATOM 7388 N N . LEU B 1 284 ? -13.977 -3.705 10.789 1 81.88 284 LEU B N 1
ATOM 7389 C CA . LEU B 1 284 ? -13.047 -3.924 11.891 1 81.88 284 LEU B CA 1
ATOM 7390 C C . LEU B 1 284 ? -11.617 -3.592 11.469 1 81.88 284 LEU B C 1
ATOM 7392 O O . LEU B 1 284 ? -10.773 -3.27 12.305 1 81.88 284 LEU B O 1
ATOM 7396 N N . LYS B 1 285 ? -11.398 -3.648 10.164 1 75.88 285 LYS B N 1
ATOM 7397 C CA . LYS B 1 285 ? -10.047 -3.408 9.656 1 75.88 285 LYS B CA 1
ATOM 7398 C C . LYS B 1 285 ? -9.766 -1.915 9.531 1 75.88 285 LYS B C 1
ATOM 7400 O O . LYS B 1 285 ? -8.656 -1.46 9.836 1 75.88 285 LYS B O 1
ATOM 7405 N N . VAL B 1 286 ? -10.664 -1.162 9.102 1 67.62 286 VAL B N 1
ATOM 7406 C CA . VAL B 1 286 ? -10.477 0.23 8.703 1 67.62 286 VAL B CA 1
ATOM 7407 C C . VAL B 1 286 ? -10.281 1.099 9.945 1 67.62 286 VAL B C 1
ATOM 7409 O O . VAL B 1 286 ? -9.477 2.027 9.938 1 67.62 286 VAL B O 1
ATOM 7412 N N . SER B 1 287 ? -10.93 0.809 11.062 1 70.94 287 SER B N 1
ATOM 7413 C CA . SER B 1 287 ? -10.906 1.686 12.227 1 70.94 287 SER B CA 1
ATOM 7414 C C . SER B 1 287 ? -10.305 0.98 13.438 1 70.94 287 SER B C 1
ATOM 7416 O O . SER B 1 287 ? -10.859 -0.005 13.922 1 70.94 287 SER B O 1
ATOM 7418 N N . THR B 1 288 ? -9.289 1.599 13.883 1 69.44 288 THR B N 1
ATOM 7419 C CA . THR B 1 288 ? -8.656 1.066 15.086 1 69.44 288 THR B CA 1
ATOM 7420 C C . THR B 1 288 ? -9.578 1.223 16.297 1 69.44 288 THR B C 1
ATOM 7422 O O . THR B 1 288 ? -9.617 0.358 17.172 1 69.44 288 THR B O 1
ATOM 7425 N N . THR B 1 289 ? -10.352 2.275 16.281 1 72.31 289 THR B N 1
ATOM 7426 C CA . THR B 1 289 ? -11.273 2.52 17.391 1 72.31 289 THR B CA 1
ATOM 7427 C C . THR B 1 289 ? -12.375 1.47 17.422 1 72.31 289 THR B C 1
ATOM 7429 O O . THR B 1 289 ? -12.734 0.961 18.484 1 72.31 289 THR B O 1
ATOM 7432 N N . ARG B 1 290 ? -12.82 1.143 16.266 1 76.19 290 ARG B N 1
ATOM 7433 C CA . ARG B 1 290 ? -13.867 0.128 16.172 1 76.19 290 ARG B CA 1
ATOM 7434 C C . ARG B 1 290 ? -13.336 -1.248 16.547 1 76.19 290 ARG B C 1
ATOM 7436 O O . ARG B 1 290 ? -14.031 -2.035 17.203 1 76.19 290 ARG B O 1
ATOM 7443 N N . HIS B 1 291 ? -12.125 -1.388 16.188 1 76.5 291 HIS B N 1
ATOM 7444 C CA . HIS B 1 291 ? -11.484 -2.654 16.531 1 76.5 291 HIS B CA 1
ATOM 7445 C C . HIS B 1 291 ? -11.289 -2.789 18.031 1 76.5 291 HIS B C 1
ATOM 7447 O O . HIS B 1 291 ? -11.516 -3.863 18.609 1 76.5 291 HIS B O 1
ATOM 7453 N N . GLU B 1 292 ? -10.938 -1.723 18.641 1 73.75 292 GLU B N 1
ATOM 7454 C CA . GLU B 1 292 ? -10.758 -1.719 20.094 1 73.75 292 GLU B CA 1
ATOM 7455 C C . GLU B 1 292 ? -12.086 -1.917 20.812 1 73.75 292 GLU B C 1
ATOM 7457 O O . GLU B 1 292 ? -12.148 -2.613 21.828 1 73.75 292 GLU B O 1
ATOM 7462 N N . ALA B 1 293 ? -13 -1.241 20.297 1 75.94 293 ALA B N 1
ATOM 7463 C CA . ALA B 1 293 ? -14.328 -1.372 20.891 1 75.94 293 ALA B CA 1
ATOM 7464 C C . ALA B 1 293 ? -14.812 -2.816 20.844 1 75.94 293 ALA B C 1
ATOM 7466 O O . ALA B 1 293 ? -15.461 -3.297 21.766 1 75.94 293 ALA B O 1
ATOM 7467 N N . TYR B 1 294 ? -14.422 -3.461 19.781 1 78.5 294 TYR B N 1
ATOM 7468 C CA . TYR B 1 294 ? -14.789 -4.859 19.594 1 78.5 294 TYR B CA 1
ATOM 7469 C C . TYR B 1 294 ? -13.992 -5.758 20.531 1 78.5 294 TYR B C 1
ATOM 7471 O O . TYR B 1 294 ? -14.539 -6.688 21.125 1 78.5 294 TYR B O 1
ATOM 7479 N N . CYS B 1 295 ? -12.719 -5.551 20.578 1 73.31 295 CYS B N 1
ATOM 7480 C CA . CYS B 1 295 ? -11.852 -6.398 21.391 1 73.31 295 CYS B CA 1
ATOM 7481 C C . CYS B 1 295 ? -12.141 -6.219 22.875 1 73.31 295 CYS B C 1
ATOM 7483 O O . CYS B 1 295 ? -11.938 -7.141 23.656 1 73.31 295 CYS B O 1
ATOM 7485 N N . ASP B 1 296 ? -12.938 -5.109 23.188 1 65.5 296 ASP B N 1
ATOM 7486 C CA . ASP B 1 296 ? -13.336 -4.805 24.547 1 65.5 296 ASP B CA 1
ATOM 7487 C C . ASP B 1 296 ? -12.273 -5.27 25.547 1 65.5 296 ASP B C 1
ATOM 7489 O O . ASP B 1 296 ? -12.578 -6.008 26.484 1 65.5 296 ASP B O 1
ATOM 7493 N N . GLY B 1 297 ? -10.969 -4.918 25.328 1 59.31 297 GLY B N 1
ATOM 7494 C CA . GLY B 1 297 ? -9.906 -5.254 26.266 1 59.31 297 GLY B CA 1
ATOM 7495 C C . GLY B 1 297 ? -9.312 -6.633 26.031 1 59.31 297 GLY B C 1
ATOM 7496 O O . GLY B 1 297 ? -8.328 -7.008 26.672 1 59.31 297 GLY B O 1
ATOM 7497 N N . LYS B 1 298 ? -9.969 -7.402 25.188 1 63.62 298 LYS B N 1
ATOM 7498 C CA . LYS B 1 298 ? -9.461 -8.75 24.938 1 63.62 298 LYS B CA 1
ATOM 7499 C C . LYS B 1 298 ? -8.453 -8.758 23.797 1 63.62 298 LYS B C 1
ATOM 7501 O O . LYS B 1 298 ? -8.289 -7.758 23.094 1 63.62 298 LYS B O 1
ATOM 7506 N N . THR B 1 299 ? -7.645 -9.75 23.781 1 59.81 299 THR B N 1
ATOM 7507 C CA . THR B 1 299 ? -6.617 -9.898 22.75 1 59.81 299 THR B CA 1
ATOM 7508 C C . THR B 1 299 ? -7.242 -9.875 21.359 1 59.81 299 THR B C 1
ATOM 7510 O O . THR B 1 299 ? -8.18 -10.617 21.078 1 59.81 299 THR B O 1
ATOM 7513 N N . PRO B 1 300 ? -6.809 -8.883 20.641 1 58.34 300 PRO B N 1
ATOM 7514 C CA . PRO B 1 300 ? -7.391 -8.727 19.297 1 58.34 300 PRO B CA 1
ATOM 7515 C C . PRO B 1 300 ? -7.223 -9.969 18.438 1 58.34 300 PRO B C 1
ATOM 7517 O O . PRO B 1 300 ? -6.141 -10.555 18.391 1 58.34 300 PRO B O 1
ATOM 7520 N N . VAL B 1 301 ? -8.305 -10.672 18.203 1 62.88 301 VAL B N 1
ATOM 7521 C CA . VAL B 1 301 ? -8.188 -11.742 17.219 1 62.88 301 VAL B CA 1
ATOM 7522 C C . VAL B 1 301 ? -8.133 -11.148 15.812 1 62.88 301 VAL B C 1
ATOM 7524 O O . VAL B 1 301 ? -8.961 -10.305 15.453 1 62.88 301 VAL B O 1
ATOM 7527 N N . ALA B 1 302 ? -7.109 -11.414 15.164 1 63.62 302 ALA B N 1
ATOM 7528 C CA . ALA B 1 302 ? -6.906 -10.867 13.82 1 63.62 302 ALA B CA 1
ATOM 7529 C C . ALA B 1 302 ? -7.918 -11.445 12.836 1 63.62 302 ALA B C 1
ATOM 7531 O O . ALA B 1 302 ? -8.172 -12.656 12.828 1 63.62 302 ALA B O 1
ATOM 7532 N N . PHE B 1 303 ? -8.766 -10.578 12.25 1 68.62 303 PHE B N 1
ATOM 7533 C CA . PHE B 1 303 ? -9.68 -11.031 11.211 1 68.62 303 PHE B CA 1
ATOM 7534 C C . PHE B 1 303 ? -8.961 -11.164 9.875 1 68.62 303 PHE B C 1
ATOM 7536 O O . PHE B 1 303 ? -8.148 -10.312 9.508 1 68.62 303 PHE B O 1
ATOM 7543 N N . VAL B 1 304 ? -9.094 -12.305 9.305 1 66.88 304 VAL B N 1
ATOM 7544 C CA . VAL B 1 304 ? -8.492 -12.594 8.008 1 66.88 304 VAL B CA 1
ATOM 7545 C C . VAL B 1 304 ? -9.219 -11.82 6.914 1 66.88 304 VAL B C 1
ATOM 7547 O O . VAL B 1 304 ? -10.445 -11.695 6.941 1 66.88 304 VAL B O 1
ATOM 7550 N N . GLN B 1 305 ? -8.461 -11.164 6.121 1 64.88 305 GLN B N 1
ATOM 7551 C CA . GLN B 1 305 ? -9.031 -10.414 5.008 1 64.88 305 GLN B CA 1
ATOM 7552 C C . GLN B 1 305 ? -9.562 -11.352 3.928 1 64.88 305 GLN B C 1
ATOM 7554 O O . GLN B 1 305 ? -8.82 -12.172 3.389 1 64.88 305 GLN B O 1
ATOM 7559 N N . PRO B 1 306 ? -10.852 -11.258 3.783 1 64.5 306 PRO B N 1
ATOM 7560 C CA . PRO B 1 306 ? -11.367 -12.047 2.664 1 64.5 306 PRO B CA 1
ATOM 7561 C C . PRO B 1 306 ? -10.984 -11.469 1.304 1 64.5 306 PRO B C 1
ATOM 7563 O O . PRO B 1 306 ? -10.852 -10.258 1.162 1 64.5 306 PRO B O 1
ATOM 7566 N N . SER B 1 307 ? -10.438 -12.25 0.47 1 60.22 307 SER B N 1
ATOM 7567 C CA . SER B 1 307 ? -10.18 -11.773 -0.884 1 60.22 307 SER B CA 1
ATOM 7568 C C . SER B 1 307 ? -11.461 -11.297 -1.561 1 60.22 307 SER B C 1
ATOM 7570 O O . SER B 1 307 ? -12.531 -11.867 -1.335 1 60.22 307 SER B O 1
ATOM 7572 N N . LEU B 1 308 ? -11.461 -10.102 -2.084 1 53.03 308 LEU B N 1
ATOM 7573 C CA . LEU B 1 308 ? -12.633 -9.508 -2.725 1 53.03 308 LEU B CA 1
ATOM 7574 C C . LEU B 1 308 ? -13.156 -10.406 -3.842 1 53.03 308 LEU B C 1
ATOM 7576 O O . LEU B 1 308 ? -14.352 -10.422 -4.121 1 53.03 308 LEU B O 1
ATOM 7580 N N . THR B 1 309 ? -12.219 -11.156 -4.402 1 51.28 309 THR B N 1
ATOM 7581 C CA . THR B 1 309 ? -12.641 -11.82 -5.633 1 51.28 309 THR B CA 1
ATOM 7582 C C . THR B 1 309 ? -12.781 -13.328 -5.418 1 51.28 309 THR B C 1
ATOM 7584 O O . THR B 1 309 ? -13.305 -14.039 -6.277 1 51.28 309 THR B O 1
ATOM 7587 N N . ARG B 1 310 ? -12.391 -13.695 -4.137 1 62.12 310 ARG B N 1
ATOM 7588 C CA . ARG B 1 310 ? -12.328 -15.148 -4.039 1 62.12 310 ARG B CA 1
ATOM 7589 C C . ARG B 1 310 ? -13.031 -15.648 -2.781 1 62.12 310 ARG B C 1
ATOM 7591 O O . ARG B 1 310 ? -12.539 -15.453 -1.67 1 62.12 310 ARG B O 1
ATOM 7598 N N . TRP B 1 311 ? -14.195 -16.234 -2.939 1 65.94 311 TRP B N 1
ATOM 7599 C CA . TRP B 1 311 ? -14.977 -16.812 -1.855 1 65.94 311 TRP B CA 1
ATOM 7600 C C . TRP B 1 311 ? -14.156 -17.844 -1.079 1 65.94 311 TRP B C 1
ATOM 7602 O O . TRP B 1 311 ? -14.406 -18.078 0.106 1 65.94 311 TRP B O 1
ATOM 7612 N N . LEU B 1 312 ? -13.242 -18.344 -1.731 1 69 312 LEU B N 1
ATOM 7613 C CA . LEU B 1 312 ? -12.492 -19.406 -1.058 1 69 312 LEU B CA 1
ATOM 7614 C C . LEU B 1 312 ? -11.719 -18.844 0.13 1 69 312 LEU B C 1
ATOM 7616 O O . LEU B 1 312 ? -11.594 -19.516 1.162 1 69 312 LEU B O 1
ATOM 7620 N N . SER B 1 313 ? -11.391 -17.641 -0.005 1 73.44 313 SER B N 1
ATOM 7621 C CA . SER B 1 313 ? -10.656 -17.031 1.093 1 73.44 313 SER B CA 1
ATOM 7622 C C . SER B 1 313 ? -11.586 -16.656 2.238 1 73.44 313 SER B C 1
ATOM 7624 O O . SER B 1 313 ? -11.133 -16.391 3.355 1 73.44 313 SER B O 1
ATOM 7626 N N . CYS B 1 314 ? -12.836 -16.828 1.97 1 80.62 314 CYS B N 1
ATOM 7627 C CA . CYS B 1 314 ? -13.82 -16.391 2.955 1 80.62 314 CYS B CA 1
ATOM 7628 C C . CYS B 1 314 ? -14.031 -17.453 4.02 1 80.62 314 CYS B C 1
ATOM 7630 O O . CYS B 1 314 ? -14.602 -17.188 5.078 1 80.62 314 CYS B O 1
ATOM 7632 N N . SER B 1 315 ? -13.602 -18.719 3.742 1 84.06 315 SER B N 1
ATOM 7633 C CA . SER B 1 315 ? -13.82 -19.797 4.695 1 84.06 315 SER B CA 1
ATOM 7634 C C . SER B 1 315 ? -13.242 -19.469 6.062 1 84.06 315 SER B C 1
ATOM 7636 O O . SER B 1 315 ? -13.898 -19.656 7.09 1 84.06 315 SER B O 1
ATOM 7638 N N . ALA B 1 316 ? -12.094 -18.922 6.039 1 84.31 316 ALA B N 1
ATOM 7639 C CA . ALA B 1 316 ? -11.445 -18.547 7.297 1 84.31 316 ALA B CA 1
ATOM 7640 C C . ALA B 1 316 ? -12.172 -17.391 7.973 1 84.31 316 ALA B C 1
ATOM 7642 O O . ALA B 1 316 ? -12.312 -17.375 9.195 1 84.31 316 ALA B O 1
ATOM 7643 N N . ALA B 1 317 ? -12.656 -16.516 7.191 1 88.06 317 ALA B N 1
ATOM 7644 C CA . ALA B 1 317 ? -13.398 -15.375 7.727 1 88.06 317 ALA B CA 1
ATOM 7645 C C . ALA B 1 317 ? -14.719 -15.82 8.352 1 88.06 317 ALA B C 1
ATOM 7647 O O . ALA B 1 317 ? -15.102 -15.352 9.422 1 88.06 317 ALA B O 1
ATOM 7648 N N . ILE B 1 318 ? -15.352 -16.75 7.719 1 91.94 318 ILE B N 1
ATOM 7649 C CA . ILE B 1 318 ? -16.625 -17.266 8.211 1 91.94 318 ILE B CA 1
ATOM 7650 C C . ILE B 1 318 ? -16.406 -18 9.531 1 91.94 318 ILE B C 1
ATOM 7652 O O . ILE B 1 318 ? -17.172 -17.812 10.484 1 91.94 318 ILE B O 1
ATOM 7656 N N . ALA B 1 319 ? -15.352 -18.797 9.594 1 90 319 ALA B N 1
ATOM 7657 C CA . ALA B 1 319 ? -15.055 -19.516 10.82 1 90 319 ALA B CA 1
ATOM 7658 C C . ALA B 1 319 ? -14.82 -18.562 11.984 1 90 319 ALA B C 1
ATOM 7660 O O . ALA B 1 319 ? -15.328 -18.781 13.086 1 90 319 ALA B O 1
ATOM 7661 N N . ARG B 1 320 ? -14.18 -17.5 11.734 1 88.19 320 ARG B N 1
ATOM 7662 C CA . ARG B 1 320 ? -13.891 -16.516 12.766 1 88.19 320 ARG B CA 1
ATOM 7663 C C . ARG B 1 320 ? -15.156 -15.773 13.195 1 88.19 320 ARG B C 1
ATOM 7665 O O . ARG B 1 320 ? -15.352 -15.508 14.383 1 88.19 320 ARG B O 1
ATOM 7672 N N . ILE B 1 321 ? -15.969 -15.414 12.258 1 91.56 321 ILE B N 1
ATOM 7673 C CA . ILE B 1 321 ? -17.219 -14.719 12.547 1 91.56 321 ILE B CA 1
ATOM 7674 C C . ILE B 1 321 ? -18.109 -15.609 13.406 1 91.56 321 ILE B C 1
ATOM 7676 O O . ILE B 1 321 ? -18.688 -15.148 14.391 1 91.56 321 ILE B O 1
ATOM 7680 N N . LEU B 1 322 ? -18.156 -16.922 13.094 1 93.25 322 LEU B N 1
ATOM 7681 C CA . LEU B 1 322 ? -19 -17.844 13.82 1 93.25 322 LEU B CA 1
ATOM 7682 C C . LEU B 1 322 ? -18.469 -18.078 15.234 1 93.25 322 LEU B C 1
ATOM 7684 O O . LEU B 1 322 ? -19.25 -18.188 16.188 1 93.25 322 LEU B O 1
ATOM 7688 N N . ASP B 1 323 ? -17.172 -18.078 15.328 1 89.88 323 ASP B N 1
ATOM 7689 C CA . ASP B 1 323 ? -16.547 -18.266 16.641 1 89.88 323 ASP B CA 1
ATOM 7690 C C . ASP B 1 323 ? -16.844 -17.078 17.562 1 89.88 323 ASP B C 1
ATOM 7692 O O . ASP B 1 323 ? -16.969 -17.234 18.766 1 89.88 323 ASP B O 1
ATOM 7696 N N . SER B 1 324 ? -17.016 -15.891 17.016 1 89.56 324 SER B N 1
ATOM 7697 C CA . SER B 1 324 ? -17.266 -14.672 17.781 1 89.56 324 SER B CA 1
ATOM 7698 C C . SER B 1 324 ? -18.609 -14.062 17.422 1 89.56 324 SER B C 1
ATOM 7700 O O . SER B 1 324 ? -18.75 -12.836 17.344 1 89.56 324 SER B O 1
ATOM 7702 N N . TRP B 1 325 ? -19.562 -14.938 17.203 1 92.12 325 TRP B N 1
ATOM 7703 C CA . TRP B 1 325 ? -20.859 -14.477 16.703 1 92.12 325 TRP B CA 1
ATOM 7704 C C . TRP B 1 325 ? -21.531 -13.547 17.703 1 92.12 325 TRP B C 1
ATOM 7706 O O . TRP B 1 325 ? -22.016 -12.469 17.344 1 92.12 325 TRP B O 1
ATOM 7716 N N . ILE B 1 326 ? -21.547 -13.906 18.906 1 91.25 326 ILE B N 1
ATOM 7717 C CA . ILE B 1 326 ? -22.25 -13.164 19.938 1 91.25 326 ILE B CA 1
ATOM 7718 C C . ILE B 1 326 ? -21.562 -11.82 20.172 1 91.25 326 ILE B C 1
ATOM 7720 O O . ILE B 1 326 ? -22.234 -10.789 20.312 1 91.25 326 ILE B O 1
ATOM 7724 N N . GLU B 1 327 ? -20.266 -11.836 20.203 1 89.5 327 GLU B N 1
ATOM 7725 C CA . GLU B 1 327 ? -19.5 -10.617 20.406 1 89.5 327 GLU B CA 1
ATOM 7726 C C . GLU B 1 327 ? -19.719 -9.625 19.266 1 89.5 327 GLU B C 1
ATOM 7728 O O . GLU B 1 327 ? -19.906 -8.43 19.484 1 89.5 327 GLU B O 1
ATOM 7733 N N . ILE B 1 328 ? -19.766 -10.156 18.094 1 92.06 328 ILE B N 1
ATOM 7734 C CA . ILE B 1 328 ? -19.922 -9.305 16.922 1 92.06 328 ILE B CA 1
ATOM 7735 C C . ILE B 1 328 ? -21.344 -8.758 16.875 1 92.06 328 ILE B C 1
ATOM 7737 O O . ILE B 1 328 ? -21.562 -7.578 16.578 1 92.06 328 ILE B O 1
ATOM 7741 N N . ARG B 1 329 ? -22.281 -9.641 17.172 1 94.06 329 ARG B N 1
ATOM 7742 C CA . ARG B 1 329 ? -23.672 -9.219 17.203 1 94.06 329 ARG B CA 1
ATOM 7743 C C . ARG B 1 329 ? -23.891 -8.094 18.219 1 94.06 329 ARG B C 1
ATOM 7745 O O . ARG B 1 329 ? -24.547 -7.098 17.922 1 94.06 329 ARG B O 1
ATOM 7752 N N . THR B 1 330 ? -23.312 -8.242 19.359 1 92.94 330 THR B N 1
ATOM 7753 C CA . THR B 1 330 ? -23.438 -7.234 20.406 1 92.94 330 THR B CA 1
ATOM 7754 C C . THR B 1 330 ? -22.75 -5.934 20 1 92.94 330 THR B C 1
ATOM 7756 O O . THR B 1 330 ? -23.281 -4.848 20.234 1 92.94 330 THR B O 1
ATOM 7759 N N . HIS B 1 331 ? -21.641 -6.098 19.422 1 91.81 331 HIS B N 1
ATOM 7760 C CA . HIS B 1 331 ? -20.906 -4.934 18.953 1 91.81 331 HIS B CA 1
ATOM 7761 C C . HIS B 1 331 ? -21.734 -4.109 17.969 1 91.81 331 HIS B C 1
ATOM 7763 O O . HIS B 1 331 ? -21.812 -2.887 18.094 1 91.81 331 HIS B O 1
ATOM 7769 N N . PHE B 1 332 ? -22.375 -4.773 17.047 1 94.31 332 PHE B N 1
ATOM 7770 C CA . PHE B 1 332 ? -23.109 -4.047 16.016 1 94.31 332 PHE B CA 1
ATOM 7771 C C . PHE B 1 332 ? -24.438 -3.539 16.562 1 94.31 332 PHE B C 1
ATOM 7773 O O . PHE B 1 332 ? -24.969 -2.529 16.094 1 94.31 332 PHE B O 1
ATOM 7780 N N . GLN B 1 333 ? -24.938 -4.195 17.531 1 94 333 GLN B N 1
ATOM 7781 C CA . GLN B 1 333 ? -26.125 -3.672 18.188 1 94 333 GLN B CA 1
ATOM 7782 C C . GLN B 1 333 ? -25.844 -2.334 18.859 1 94 333 GLN B C 1
ATOM 7784 O O . GLN B 1 333 ? -26.641 -1.397 18.766 1 94 333 GLN B O 1
ATOM 7789 N N . ILE B 1 334 ? -24.703 -2.295 19.406 1 92.38 334 ILE B N 1
ATOM 7790 C CA . ILE B 1 334 ? -24.297 -1.067 20.078 1 92.38 334 ILE B CA 1
ATOM 7791 C C . ILE B 1 334 ? -23.969 0.002 19.031 1 92.38 334 ILE B C 1
ATOM 7793 O O . ILE B 1 334 ? -24.453 1.133 19.125 1 92.38 334 ILE B O 1
ATOM 7797 N N . ALA B 1 335 ? -23.203 -0.391 18.094 1 90.94 335 ALA B N 1
ATOM 7798 C CA . ALA B 1 335 ? -22.781 0.553 17.062 1 90.94 335 ALA B CA 1
ATOM 7799 C C . ALA B 1 335 ? -23.969 1.053 16.25 1 90.94 335 ALA B C 1
ATOM 7801 O O . ALA B 1 335 ? -24.016 2.223 15.867 1 90.94 335 ALA B O 1
ATOM 7802 N N . GLY B 1 336 ? -24.906 0.15 15.969 1 90.69 336 GLY B N 1
ATOM 7803 C CA . GLY B 1 336 ? -26.078 0.523 15.203 1 90.69 336 GLY B CA 1
ATOM 7804 C C . GLY B 1 336 ? -26.969 1.519 15.922 1 90.69 336 GLY B C 1
ATOM 7805 O O . GLY B 1 336 ? -27.578 2.383 15.289 1 90.69 336 GLY B O 1
ATOM 7806 N N . SER B 1 337 ? -26.938 1.49 17.156 1 89.12 337 SER B N 1
ATOM 7807 C CA . SER B 1 337 ? -27.781 2.377 17.953 1 89.12 337 SER B CA 1
ATOM 7808 C C . SER B 1 337 ? -27.062 3.672 18.297 1 89.12 337 SER B C 1
ATOM 7810 O O . SER B 1 337 ? -27.672 4.738 18.359 1 89.12 337 SER B O 1
ATOM 7812 N N . ARG B 1 338 ? -25.812 3.625 18.422 1 84.38 338 ARG B N 1
ATOM 7813 C CA . ARG B 1 338 ? -25.047 4.766 18.906 1 84.38 338 ARG B CA 1
ATOM 7814 C C . ARG B 1 338 ? -24.531 5.621 17.75 1 84.38 338 ARG B C 1
ATOM 7816 O O . ARG B 1 338 ? -24.562 6.852 17.828 1 84.38 338 ARG B O 1
ATOM 7823 N N . GLU B 1 339 ? -24.109 4.969 16.766 1 83.12 339 GLU B N 1
ATOM 7824 C CA . GLU B 1 339 ? -23.484 5.695 15.656 1 83.12 339 GLU B CA 1
ATOM 7825 C C . GLU B 1 339 ? -24.5 5.984 14.547 1 83.12 339 GLU B C 1
ATOM 7827 O O . GLU B 1 339 ? -25.359 5.152 14.258 1 83.12 339 GLU B O 1
ATOM 7832 N N . HIS B 1 340 ? -24.469 7.133 14.023 1 84.12 340 HIS B N 1
ATOM 7833 C CA . HIS B 1 340 ? -25.25 7.473 12.836 1 84.12 340 HIS B CA 1
ATOM 7834 C C . HIS B 1 340 ? -24.578 6.949 11.57 1 84.12 340 HIS B C 1
ATOM 7836 O O . HIS B 1 340 ? -24.125 7.73 10.727 1 84.12 340 HIS B O 1
ATOM 7842 N N . CYS B 1 341 ? -24.578 5.617 11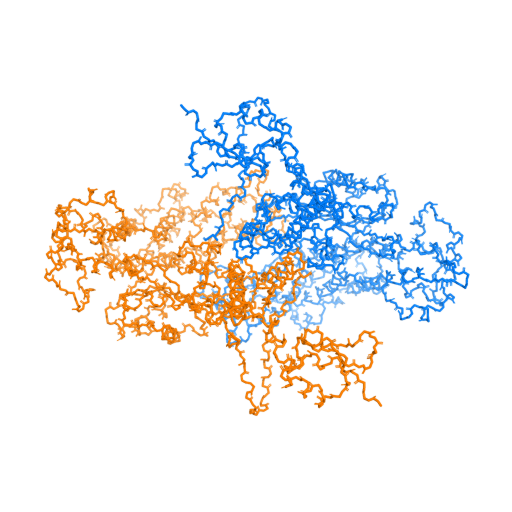.484 1 87.69 341 CYS B N 1
ATOM 7843 C CA . CYS B 1 341 ? -23.906 4.961 10.367 1 87.69 341 CYS B CA 1
ATOM 7844 C C . CYS B 1 341 ? -24.797 3.91 9.727 1 87.69 341 CYS B C 1
ATOM 7846 O O . CYS B 1 341 ? -25.234 2.965 10.391 1 87.69 341 CYS B O 1
ATOM 7848 N N . TYR B 1 342 ? -25.031 4.078 8.477 1 90.56 342 TYR B N 1
ATOM 7849 C CA . TYR B 1 342 ? -25.906 3.174 7.73 1 90.56 342 TYR B CA 1
ATOM 7850 C C . TYR B 1 342 ? -25.375 1.749 7.762 1 90.56 342 TYR B C 1
ATOM 7852 O O . TYR B 1 342 ? -26.125 0.795 7.945 1 90.56 342 TYR B O 1
ATOM 7860 N N . MET B 1 343 ? -24.078 1.594 7.609 1 91.69 343 MET B N 1
ATOM 7861 C CA . MET B 1 343 ? -23.438 0.277 7.586 1 91.69 343 MET B CA 1
ATOM 7862 C C . MET B 1 343 ? -23.609 -0.43 8.93 1 91.69 343 MET B C 1
ATOM 7864 O O . MET B 1 343 ? -23.922 -1.618 8.969 1 91.69 343 MET B O 1
ATOM 7868 N N . ALA B 1 344 ? -23.453 0.294 9.961 1 92.94 344 ALA B N 1
ATOM 7869 C CA . ALA B 1 344 ? -23.578 -0.281 11.297 1 92.94 344 ALA B CA 1
ATOM 7870 C C . ALA B 1 344 ? -25 -0.777 11.539 1 92.94 344 ALA B C 1
ATOM 7872 O O . ALA B 1 344 ? -25.203 -1.861 12.094 1 92.94 344 ALA B O 1
ATOM 7873 N N . ARG B 1 345 ? -25.984 -0.026 11.125 1 94.12 345 ARG B N 1
ATOM 7874 C CA . ARG B 1 345 ? -27.375 -0.404 11.297 1 94.12 345 ARG B CA 1
ATOM 7875 C C . ARG B 1 345 ? -27.719 -1.631 10.461 1 94.12 345 ARG B C 1
ATOM 7877 O O . ARG B 1 345 ? -28.391 -2.549 10.938 1 94.12 345 ARG B O 1
ATOM 7884 N N . THR B 1 346 ? -27.219 -1.597 9.211 1 94.88 346 THR B N 1
ATOM 7885 C CA . THR B 1 346 ? -27.484 -2.711 8.312 1 94.88 346 THR B CA 1
ATOM 7886 C C . THR B 1 346 ? -26.859 -4 8.844 1 94.88 346 THR B C 1
ATOM 7888 O O . THR B 1 346 ? -27.516 -5.043 8.859 1 94.88 346 THR B O 1
ATOM 7891 N N . LEU B 1 347 ? -25.656 -3.898 9.32 1 95.56 347 LEU B N 1
ATOM 7892 C CA . LEU B 1 347 ? -24.984 -5.078 9.852 1 95.56 347 LEU B CA 1
ATOM 7893 C C . LEU B 1 347 ? -25.641 -5.543 11.141 1 95.56 347 LEU B C 1
ATOM 7895 O O . LEU B 1 347 ? -25.734 -6.746 11.398 1 95.56 347 LEU B O 1
ATOM 7899 N N . SER B 1 348 ? -26.109 -4.578 11.961 1 96.31 348 SER B N 1
ATOM 7900 C CA . SER B 1 348 ? -26.844 -4.938 13.172 1 96.31 348 SER B CA 1
ATOM 7901 C C . SER B 1 348 ? -28.094 -5.73 12.852 1 96.31 348 SER B C 1
ATOM 7903 O O . SER B 1 348 ? -28.391 -6.734 13.5 1 96.31 348 SER B O 1
ATOM 7905 N N . GLU B 1 349 ? -28.781 -5.293 11.82 1 95.94 349 GLU B N 1
ATOM 7906 C CA . GLU B 1 349 ? -29.984 -5.992 11.383 1 95.94 349 GLU B CA 1
ATOM 7907 C C . GLU B 1 349 ? -29.656 -7.383 10.844 1 95.94 349 GLU B C 1
ATOM 7909 O O . GLU B 1 349 ? -30.375 -8.352 11.117 1 95.94 349 GLU B O 1
ATOM 7914 N N . MET B 1 350 ? -28.625 -7.531 10.148 1 96.69 350 MET B N 1
ATOM 7915 C CA . MET B 1 350 ? -28.25 -8.805 9.547 1 96.69 350 MET B CA 1
ATOM 7916 C C . MET B 1 350 ? -27.812 -9.805 10.609 1 96.69 350 MET B C 1
ATOM 7918 O O . MET B 1 350 ? -28.141 -10.992 10.523 1 96.69 350 MET B O 1
ATOM 7922 N N . TYR B 1 351 ? -27.094 -9.328 11.578 1 96.19 351 TYR B N 1
ATOM 7923 C CA . TYR B 1 351 ? -26.656 -10.219 12.656 1 96.19 351 TYR B CA 1
ATOM 7924 C C . TYR B 1 351 ? -27.812 -10.57 13.57 1 96.19 351 TYR B C 1
ATOM 7926 O O . TYR B 1 351 ? -27.75 -11.547 14.32 1 96.19 351 TYR B O 1
ATOM 7934 N N . GLY B 1 352 ? -28.859 -9.797 13.555 1 94.31 352 GLY B N 1
ATOM 7935 C CA . GLY B 1 352 ? -30.047 -10.094 14.336 1 94.31 352 GLY B CA 1
ATOM 7936 C C . GLY B 1 352 ? -30.906 -11.172 13.719 1 94.31 352 GLY B C 1
ATOM 7937 O O . GLY B 1 352 ? -31.75 -11.773 14.398 1 94.31 352 GLY B O 1
ATOM 7938 N N . ASP B 1 353 ? -30.688 -11.453 12.438 1 92.75 353 ASP B N 1
ATOM 7939 C CA . ASP B 1 353 ? -31.438 -12.484 11.719 1 92.75 353 ASP B CA 1
ATOM 7940 C C . ASP B 1 353 ? -30.766 -13.852 11.859 1 92.75 353 ASP B C 1
ATOM 7942 O O . ASP B 1 353 ? -29.703 -14.078 11.281 1 92.75 353 ASP B O 1
ATOM 7946 N N . GLU B 1 354 ? -31.359 -14.75 12.469 1 90.81 354 GLU B N 1
ATOM 7947 C CA . GLU B 1 354 ? -30.797 -16.078 12.75 1 90.81 354 GLU B CA 1
ATOM 7948 C C . GLU B 1 354 ? -30.578 -16.859 11.461 1 90.81 354 GLU B C 1
ATOM 7950 O O . GLU B 1 354 ? -29.75 -17.766 11.414 1 90.81 354 GLU B O 1
ATOM 7955 N N . MET B 1 355 ? -31.312 -16.531 10.422 1 91.88 355 MET B N 1
ATOM 7956 C CA . MET B 1 355 ? -31.141 -17.219 9.141 1 91.88 355 MET B CA 1
ATOM 7957 C C . MET B 1 355 ? -29.719 -17.016 8.602 1 91.88 355 MET B C 1
ATOM 7959 O O . MET B 1 355 ? -29.156 -17.938 8.016 1 91.88 355 MET B O 1
ATOM 7963 N N . ASN B 1 356 ? -29.219 -15.875 8.836 1 94.44 356 ASN B N 1
ATOM 7964 C CA . ASN B 1 356 ? -27.859 -15.602 8.352 1 94.44 356 ASN B CA 1
ATOM 7965 C C . ASN B 1 356 ? -26.828 -16.438 9.086 1 94.44 356 ASN B C 1
ATOM 7967 O O . ASN B 1 356 ? -25.844 -16.891 8.477 1 94.44 356 ASN B O 1
ATOM 7971 N N . ARG B 1 357 ? -27.031 -16.672 10.336 1 94.12 357 ARG B N 1
ATOM 7972 C CA . ARG B 1 357 ? -26.125 -17.516 11.102 1 94.12 357 ARG B CA 1
ATOM 7973 C C . ARG B 1 357 ? -26.156 -18.953 10.594 1 94.12 357 ARG B C 1
ATOM 7975 O O . ARG B 1 357 ? -25.125 -19.594 10.453 1 94.12 357 ARG B O 1
ATOM 7982 N N . LEU B 1 358 ? -27.328 -19.375 10.305 1 93.38 358 LEU B N 1
ATOM 7983 C CA . LEU B 1 358 ? -27.516 -20.75 9.836 1 93.38 358 LEU B CA 1
ATOM 7984 C C . LEU B 1 358 ? -26.859 -20.938 8.469 1 93.38 358 LEU B C 1
ATOM 7986 O O . LEU B 1 358 ? -26.25 -21.984 8.211 1 93.38 358 LEU B O 1
ATOM 7990 N N . TYR B 1 359 ? -27 -19.969 7.586 1 94.62 359 TYR B N 1
ATOM 7991 C CA . TYR B 1 359 ? -26.344 -20.047 6.289 1 94.62 359 TYR B CA 1
ATOM 7992 C C . TYR B 1 359 ? -24.828 -20.156 6.457 1 94.62 359 TYR B C 1
ATOM 7994 O O . TYR B 1 359 ? -24.172 -20.922 5.746 1 94.62 359 TYR B O 1
ATOM 8002 N N . LEU B 1 360 ? -24.266 -19.422 7.422 1 94.44 360 LEU B N 1
ATOM 8003 C CA . LEU B 1 360 ? -22.828 -19.453 7.652 1 94.44 360 LEU B CA 1
ATOM 8004 C C . LEU B 1 360 ? -22.391 -20.797 8.227 1 94.44 360 LEU B C 1
ATOM 8006 O O . LEU B 1 360 ? -21.328 -21.312 7.867 1 94.44 360 LEU B O 1
ATOM 8010 N N . LEU B 1 361 ? -23.203 -21.344 9.062 1 94.19 361 LEU B N 1
ATOM 8011 C CA . LEU B 1 361 ? -22.922 -22.641 9.641 1 94.19 361 LEU B CA 1
ATOM 8012 C C . LEU B 1 361 ? -22.891 -23.719 8.555 1 94.19 361 LEU B C 1
ATOM 8014 O O . LEU B 1 361 ? -22.078 -24.656 8.617 1 94.19 361 LEU B O 1
ATOM 8018 N N . TYR B 1 362 ? -23.812 -23.578 7.59 1 93.88 362 TYR B N 1
ATOM 8019 C CA . TYR B 1 362 ? -23.859 -24.516 6.469 1 93.88 362 TYR B CA 1
ATOM 8020 C C . TYR B 1 362 ? -22.641 -24.344 5.566 1 93.88 362 TYR B C 1
ATOM 8022 O O . TYR B 1 362 ? -22.031 -25.328 5.156 1 93.88 362 TYR B O 1
ATOM 8030 N N . LEU B 1 363 ? -22.219 -23.109 5.305 1 93.81 363 LEU B N 1
ATOM 8031 C CA . LEU B 1 363 ? -21.172 -22.812 4.332 1 93.81 363 LEU B CA 1
ATOM 8032 C C . LEU B 1 363 ? -19.797 -23.172 4.891 1 93.81 363 LEU B C 1
ATOM 8034 O O . LEU B 1 363 ? -18.891 -23.531 4.141 1 93.81 363 LEU B O 1
ATOM 8038 N N . LYS B 1 364 ? -19.594 -23.141 6.16 1 92.25 364 LYS B N 1
ATOM 8039 C CA . LYS B 1 364 ? -18.281 -23.297 6.797 1 92.25 364 LYS B CA 1
ATOM 8040 C C . LYS B 1 364 ? -17.625 -24.609 6.398 1 92.25 364 LYS B C 1
ATOM 8042 O O . LYS B 1 364 ? -16.547 -24.625 5.812 1 92.25 364 LYS B O 1
ATOM 8047 N N . PRO B 1 365 ? -18.25 -25.734 6.562 1 91.25 365 PRO B N 1
ATOM 8048 C CA . PRO B 1 365 ? -17.594 -27 6.199 1 91.25 365 PRO B CA 1
ATOM 8049 C C . PRO B 1 365 ? -17.484 -27.188 4.688 1 91.25 365 PRO B C 1
ATOM 8051 O O . PRO B 1 365 ? -16.484 -27.734 4.207 1 91.25 365 PRO B O 1
ATOM 8054 N N . VAL B 1 366 ? -18.469 -26.797 3.951 1 91.69 366 VAL B N 1
ATOM 8055 C CA . VAL B 1 366 ? -18.484 -26.984 2.506 1 91.69 366 VAL B CA 1
ATOM 8056 C C . VAL B 1 366 ? -17.359 -26.172 1.87 1 91.69 366 VAL B C 1
ATOM 8058 O O . VAL B 1 366 ? -16.578 -26.688 1.057 1 91.69 366 VAL B O 1
ATOM 8061 N N . LEU B 1 367 ? -17.234 -24.906 2.258 1 91.19 367 LEU B N 1
ATOM 8062 C CA . LEU B 1 367 ? -16.203 -24.031 1.693 1 91.19 367 LEU B CA 1
ATOM 8063 C C . LEU B 1 367 ? -14.82 -24.5 2.133 1 91.19 367 LEU B C 1
ATOM 8065 O O . LEU B 1 367 ? -13.844 -24.344 1.388 1 91.19 367 LEU B O 1
ATOM 8069 N N . SER B 1 368 ? -14.719 -25.062 3.297 1 90 368 SER B N 1
ATOM 8070 C CA . SER B 1 368 ? -13.438 -25.578 3.773 1 90 368 SER B CA 1
ATOM 8071 C C . SER B 1 368 ? -12.93 -26.703 2.885 1 90 368 SER B C 1
ATOM 8073 O O . SER B 1 368 ? -11.727 -26.812 2.641 1 90 368 SER B O 1
ATOM 8075 N N . GLU B 1 369 ? -13.82 -27.5 2.414 1 91.38 369 GLU B N 1
ATOM 8076 C CA . GLU B 1 369 ? -13.445 -28.578 1.512 1 91.38 369 GLU B CA 1
ATOM 8077 C C . GLU B 1 369 ? -12.953 -28.047 0.173 1 91.38 369 GLU B C 1
ATOM 8079 O O . GLU B 1 369 ? -11.938 -28.516 -0.355 1 91.38 369 GLU B O 1
ATOM 8084 N N . PHE B 1 370 ? -13.672 -27.125 -0.3 1 92.38 370 PHE B N 1
ATOM 8085 C CA . PHE B 1 370 ? -13.258 -26.5 -1.553 1 92.38 370 PHE B CA 1
ATOM 8086 C C . PHE B 1 370 ? -11.906 -25.812 -1.396 1 92.38 370 PHE B C 1
ATOM 8088 O O . PHE B 1 370 ? -11.055 -25.906 -2.279 1 92.38 370 PHE B O 1
ATOM 8095 N N . GLN B 1 371 ? -11.75 -25.172 -0.299 1 89.56 371 GLN B N 1
ATOM 8096 C CA . GLN B 1 371 ? -10.492 -24.484 -0.037 1 89.56 371 GLN B CA 1
ATOM 8097 C C . GLN B 1 371 ? -9.336 -25.469 0.064 1 89.56 371 GLN B C 1
ATOM 8099 O O . GLN B 1 371 ? -8.234 -25.188 -0.418 1 89.56 371 GLN B O 1
ATOM 8104 N N . HIS B 1 372 ? -9.562 -26.531 0.657 1 89.88 372 HIS B N 1
ATOM 8105 C CA . HIS B 1 372 ? -8.539 -27.562 0.773 1 89.88 372 HIS B CA 1
ATOM 8106 C C . HIS B 1 372 ? -8.078 -28.047 -0.6 1 89.88 372 HIS B C 1
ATOM 8108 O O . HIS B 1 372 ? -6.879 -28.203 -0.837 1 89.88 372 HIS B O 1
ATOM 8114 N N . MET B 1 373 ? -8.977 -28.25 -1.432 1 89.06 373 MET B N 1
ATOM 8115 C CA . MET B 1 373 ? -8.656 -28.688 -2.789 1 89.06 373 MET B CA 1
ATOM 8116 C C . MET B 1 373 ? -7.852 -27.625 -3.525 1 89.06 373 MET B C 1
ATOM 8118 O O . MET B 1 373 ? -6.891 -27.938 -4.227 1 89.06 373 MET B O 1
ATOM 8122 N N . ASN B 1 374 ? -8.281 -26.438 -3.359 1 88.31 374 ASN B N 1
ATOM 8123 C CA . ASN B 1 374 ? -7.578 -25.328 -3.992 1 88.31 374 ASN B CA 1
ATOM 8124 C C . ASN B 1 374 ? -6.133 -25.234 -3.514 1 88.31 374 ASN B C 1
ATOM 8126 O O . ASN B 1 374 ? -5.219 -25.047 -4.32 1 88.31 374 ASN B O 1
ATOM 8130 N N . LEU B 1 375 ? -5.848 -25.406 -2.242 1 86.69 375 LEU B N 1
ATOM 8131 C CA . LEU B 1 375 ? -4.512 -25.328 -1.665 1 86.69 375 LEU B CA 1
ATOM 8132 C C . LEU B 1 375 ? -3.641 -26.484 -2.137 1 86.69 375 LEU B C 1
ATOM 8134 O O . LEU B 1 375 ? -2.439 -26.312 -2.354 1 86.69 375 LEU B O 1
ATOM 8138 N N . LEU B 1 376 ? -4.23 -27.609 -2.322 1 87.62 376 LEU B N 1
ATOM 8139 C CA . LEU B 1 376 ? -3.502 -28.781 -2.789 1 87.62 376 LEU B CA 1
ATOM 8140 C C . LEU B 1 376 ? -2.932 -28.547 -4.184 1 87.62 376 LEU B C 1
ATOM 8142 O O . LEU B 1 376 ? -1.789 -28.922 -4.461 1 87.62 376 LEU B O 1
ATOM 8146 N N . PHE B 1 377 ? -3.666 -27.891 -4.996 1 87.31 377 PHE B N 1
ATOM 8147 C CA . PHE B 1 377 ? -3.252 -27.703 -6.383 1 87.31 377 PHE B CA 1
ATOM 8148 C C . PHE B 1 377 ? -2.322 -26.5 -6.508 1 87.31 377 PHE B C 1
ATOM 8150 O O . PHE B 1 377 ? -1.735 -26.281 -7.57 1 87.31 377 PHE B O 1
ATOM 8157 N N . GLN B 1 378 ? -2.191 -25.75 -5.492 1 83 378 GLN B N 1
ATOM 8158 C CA . GLN B 1 378 ? -1.273 -24.625 -5.516 1 83 378 GLN B CA 1
ATOM 8159 C C . GLN B 1 378 ? 0.13 -25.047 -5.09 1 83 378 GLN B C 1
ATOM 8161 O O . GLN B 1 378 ? 1.083 -24.266 -5.227 1 83 378 GLN B O 1
ATOM 8166 N N . GLN B 1 379 ? 0.229 -26.219 -4.77 1 78.62 379 GLN B N 1
ATOM 8167 C CA . GLN B 1 379 ? 1.545 -26.703 -4.367 1 78.62 379 GLN B CA 1
ATOM 8168 C C . GLN B 1 379 ? 2.453 -26.906 -5.578 1 78.62 379 GLN B C 1
ATOM 8170 O O . GLN B 1 379 ? 1.995 -27.328 -6.645 1 78.62 379 GLN B O 1
ATOM 8175 N N . THR B 1 380 ? 3.748 -26.609 -5.457 1 67.69 380 THR B N 1
ATOM 8176 C CA . THR B 1 380 ? 4.691 -26.672 -6.57 1 67.69 380 THR B CA 1
ATOM 8177 C C . THR B 1 380 ? 5.152 -28.109 -6.797 1 67.69 380 THR B C 1
ATOM 8179 O O . THR B 1 380 ? 5.406 -28.516 -7.934 1 67.69 380 THR B O 1
ATOM 8182 N N . GLU B 1 381 ? 5.34 -28.844 -5.703 1 69.5 381 GLU B N 1
ATOM 8183 C CA . GLU B 1 381 ? 5.883 -30.203 -5.848 1 69.5 381 GLU B CA 1
ATOM 8184 C C . GLU B 1 381 ? 4.824 -31.25 -5.555 1 69.5 381 GLU B C 1
ATOM 8186 O O . GLU B 1 381 ? 5.027 -32.125 -4.711 1 69.5 381 GLU B O 1
ATOM 8191 N N . ALA B 1 382 ? 3.768 -31.125 -6.414 1 70.88 382 ALA B N 1
ATOM 8192 C CA . ALA B 1 382 ? 2.719 -32.094 -6.094 1 70.88 382 ALA B CA 1
ATOM 8193 C C . ALA B 1 382 ? 2.779 -33.312 -7.023 1 70.88 382 ALA B C 1
ATOM 8195 O O . ALA B 1 382 ? 3.205 -33.188 -8.18 1 70.88 382 ALA B O 1
ATOM 8196 N N . ASP B 1 383 ? 2.479 -34.438 -6.395 1 78.38 383 ASP B N 1
ATOM 8197 C CA . ASP B 1 383 ? 2.385 -35.688 -7.129 1 78.38 383 ASP B CA 1
ATOM 8198 C C . ASP B 1 383 ? 1.063 -35.781 -7.891 1 78.38 383 ASP B C 1
ATOM 8200 O O . ASP B 1 383 ? -0.006 -35.594 -7.312 1 78.38 383 ASP B O 1
ATOM 8204 N N . TYR B 1 384 ? 1.129 -36.156 -9.219 1 79 384 TYR B N 1
ATOM 8205 C CA . TYR B 1 384 ? -0.045 -36.188 -10.086 1 79 384 TYR B CA 1
ATOM 8206 C C . TYR B 1 384 ? -1.032 -37.25 -9.648 1 79 384 TYR B C 1
ATOM 8208 O O . TYR B 1 384 ? -2.248 -37.062 -9.734 1 79 384 TYR B O 1
ATOM 8216 N N . PHE B 1 385 ? -0.48 -38.312 -9.203 1 81.94 385 PHE B N 1
ATOM 8217 C CA . PHE B 1 385 ? -1.345 -39.406 -8.781 1 81.94 385 PHE B CA 1
ATOM 8218 C C . PHE B 1 385 ? -2.121 -39.031 -7.523 1 81.94 385 PHE B C 1
ATOM 8220 O O . PHE B 1 385 ? -3.324 -39.281 -7.434 1 81.94 385 PHE B O 1
ATOM 8227 N N . SER B 1 386 ? -1.41 -38.469 -6.656 1 84.62 386 SER B N 1
ATOM 8228 C CA . SER B 1 386 ? -2.059 -38.062 -5.422 1 84.62 386 SER B CA 1
ATOM 8229 C C . SER B 1 386 ? -3.104 -36.969 -5.691 1 84.62 386 SER B C 1
ATOM 8231 O O . SER B 1 386 ? -4.168 -36.969 -5.066 1 84.62 386 SER B O 1
ATOM 8233 N N . LEU B 1 387 ? -2.82 -36.156 -6.641 1 87.12 387 LEU B N 1
ATOM 8234 C CA . LEU B 1 387 ? -3.75 -35.062 -6.992 1 87.12 387 LEU B CA 1
ATOM 8235 C C . LEU B 1 387 ? -5.012 -35.656 -7.633 1 87.12 387 LEU B C 1
ATOM 8237 O O . LEU B 1 387 ? -6.121 -35.188 -7.348 1 87.12 387 LEU B O 1
ATOM 8241 N N . LEU B 1 388 ? -4.844 -36.625 -8.414 1 87.81 388 LEU B N 1
ATOM 8242 C CA . LEU B 1 388 ? -5.977 -37.25 -9.062 1 87.81 388 LEU B CA 1
ATOM 8243 C C . LEU B 1 388 ? -6.871 -37.938 -8.031 1 87.81 388 LEU B C 1
ATOM 8245 O O . LEU B 1 388 ? -8.094 -37.812 -8.078 1 87.81 388 LEU B O 1
ATOM 8249 N N . LYS B 1 389 ? -6.223 -38.594 -7.141 1 89.19 389 LYS B N 1
ATOM 8250 C CA . LYS B 1 389 ? -6.965 -39.281 -6.09 1 89.19 389 LYS B CA 1
ATOM 8251 C C . LYS B 1 389 ? -7.762 -38.312 -5.238 1 89.19 389 LYS B C 1
ATOM 8253 O O . LYS B 1 389 ? -8.93 -38.562 -4.93 1 89.19 389 LYS B O 1
ATOM 8258 N N . GLU B 1 390 ? -7.125 -37.25 -4.934 1 90.75 390 GLU B N 1
ATOM 8259 C CA . GLU B 1 390 ? -7.77 -36.25 -4.098 1 90.75 390 GLU B CA 1
ATOM 8260 C C . GLU B 1 390 ? -8.922 -35.562 -4.84 1 90.75 390 GLU B C 1
ATOM 8262 O O . GLU B 1 390 ? -9.953 -35.25 -4.246 1 90.75 390 GLU B O 1
ATOM 8267 N N . LEU B 1 391 ? -8.727 -35.312 -6.098 1 91.31 391 LEU B N 1
ATOM 8268 C CA . LEU B 1 391 ? -9.758 -34.656 -6.898 1 91.31 391 LEU B CA 1
ATOM 8269 C C . LEU B 1 391 ? -10.977 -35.562 -7.039 1 91.31 391 LEU B C 1
ATOM 8271 O O . LEU B 1 391 ? -12.117 -35.094 -6.914 1 91.31 391 LEU B O 1
ATOM 8275 N N . LYS B 1 392 ? -10.742 -36.812 -7.246 1 92.06 392 LYS B N 1
ATOM 8276 C CA . LYS B 1 392 ? -11.836 -37.781 -7.34 1 92.06 392 LYS B CA 1
ATOM 8277 C C . LYS B 1 392 ? -12.562 -37.938 -6.008 1 92.06 392 LYS B C 1
ATOM 8279 O O . LYS B 1 392 ? -13.797 -37.938 -5.961 1 92.06 392 LYS B O 1
ATOM 8284 N N . ALA B 1 393 ? -11.758 -38.031 -5.004 1 93.38 393 ALA B N 1
ATOM 8285 C CA . ALA B 1 393 ? -12.344 -38.156 -3.67 1 93.38 393 ALA B CA 1
ATOM 8286 C C . ALA B 1 393 ? -13.219 -36.938 -3.342 1 93.38 393 ALA B C 1
ATOM 8288 O O . ALA B 1 393 ? -14.281 -37.094 -2.738 1 93.38 393 ALA B O 1
ATOM 8289 N N . PHE B 1 394 ? -12.789 -35.875 -3.766 1 94.25 394 PHE B N 1
ATOM 8290 C CA . PHE B 1 394 ? -13.523 -34.625 -3.545 1 94.25 394 PHE B CA 1
ATOM 8291 C C . PHE B 1 394 ? -14.844 -34.625 -4.297 1 94.25 394 PHE B C 1
ATOM 8293 O O . PHE B 1 394 ? -15.898 -34.344 -3.723 1 94.25 394 PHE B O 1
ATOM 8300 N N . ALA B 1 395 ? -14.797 -34.969 -5.52 1 93.81 395 ALA B N 1
ATOM 8301 C CA . ALA B 1 395 ? -16.016 -35.031 -6.332 1 93.81 395 ALA B CA 1
ATOM 8302 C C . ALA B 1 395 ? -17 -36.031 -5.75 1 93.81 395 ALA B C 1
ATOM 8304 O O . ALA B 1 395 ? -18.188 -35.75 -5.625 1 93.81 395 ALA B O 1
ATOM 8305 N N . PHE B 1 396 ? -16.531 -37.156 -5.277 1 93.81 396 PHE B N 1
ATOM 8306 C CA . PHE B 1 396 ? -17.391 -38.188 -4.727 1 93.81 396 PHE B CA 1
ATOM 8307 C C . PHE B 1 396 ? -17.984 -37.75 -3.398 1 93.81 396 PHE B C 1
ATOM 8309 O O . PHE B 1 396 ? -19.141 -38.062 -3.102 1 93.81 396 PHE B O 1
ATOM 8316 N N . SER B 1 397 ? -17.172 -37.062 -2.67 1 93.69 397 SER B N 1
ATOM 8317 C CA . SER B 1 397 ? -17.672 -36.562 -1.391 1 93.69 397 SER B CA 1
ATOM 8318 C C . SER B 1 397 ? -18.859 -35.656 -1.583 1 93.69 397 SER B C 1
ATOM 8320 O O . SER B 1 397 ? -19.844 -35.719 -0.838 1 93.69 397 SER B O 1
ATOM 8322 N N . LEU B 1 398 ? -18.828 -34.844 -2.572 1 94.38 398 LEU B N 1
ATOM 8323 C CA . LEU B 1 398 ? -19.922 -33.938 -2.857 1 94.38 398 LEU B CA 1
ATOM 8324 C C . LEU B 1 398 ? -21.141 -34.656 -3.395 1 94.38 398 LEU B C 1
ATOM 8326 O O . LEU B 1 398 ? -22.266 -34.375 -2.994 1 94.38 398 LEU B O 1
ATOM 8330 N N . LEU B 1 399 ? -20.891 -35.625 -4.207 1 94.88 399 LEU B N 1
ATOM 8331 C CA . LEU B 1 399 ? -21.969 -36.406 -4.809 1 94.88 399 LEU B CA 1
ATOM 8332 C C . LEU B 1 399 ? -22.703 -37.219 -3.75 1 94.88 399 LEU B C 1
ATOM 8334 O O . LEU B 1 399 ? -23.938 -37.312 -3.762 1 94.88 399 LEU B O 1
ATOM 8338 N N . LYS B 1 400 ? -21.984 -37.719 -2.809 1 94.06 400 LYS B N 1
ATOM 8339 C CA . LYS B 1 400 ? -22.547 -38.594 -1.776 1 94.06 400 LYS B CA 1
ATOM 8340 C C . LYS B 1 400 ? -23.5 -37.812 -0.865 1 94.06 400 LYS B C 1
ATOM 8342 O O . LYS B 1 400 ? -24.375 -38.375 -0.227 1 94.06 400 LYS B O 1
ATOM 8347 N N . ARG B 1 401 ? -23.359 -36.562 -0.852 1 93.44 401 ARG B N 1
ATOM 8348 C CA . ARG B 1 401 ? -24.188 -35.719 0.021 1 93.44 401 ARG B CA 1
ATOM 8349 C C . ARG B 1 401 ? -25.609 -35.594 -0.517 1 93.44 401 ARG B C 1
ATOM 8351 O O . ARG B 1 401 ? -26.547 -35.438 0.251 1 93.44 401 ARG B O 1
ATOM 8358 N N . ILE B 1 402 ? -25.797 -35.75 -1.861 1 94.5 402 ILE B N 1
ATOM 8359 C CA . ILE B 1 402 ? -27.094 -35.375 -2.408 1 94.5 402 ILE B CA 1
ATOM 8360 C C . ILE B 1 402 ? -27.672 -36.531 -3.213 1 94.5 402 ILE B C 1
ATOM 8362 O O . ILE B 1 402 ? -28.875 -36.594 -3.479 1 94.5 402 ILE B O 1
ATOM 8366 N N . LEU B 1 403 ? -26.844 -37.5 -3.615 1 95.12 403 LEU B N 1
ATOM 8367 C CA . LEU B 1 403 ? -27.312 -38.562 -4.488 1 95.12 403 LEU B CA 1
ATOM 8368 C C . LEU B 1 403 ? -27.438 -39.875 -3.723 1 95.12 403 LEU B C 1
ATOM 8370 O O . LEU B 1 403 ? -26.734 -40.094 -2.73 1 95.12 403 LEU B O 1
ATOM 8374 N N . HIS B 1 404 ? -28.266 -40.719 -4.262 1 94.06 404 HIS B N 1
ATOM 8375 C CA . HIS B 1 404 ? -28.344 -42.094 -3.768 1 94.06 404 HIS B CA 1
ATOM 8376 C C . HIS B 1 404 ? -27.047 -42.844 -4.035 1 94.06 404 HIS B C 1
ATOM 8378 O O . HIS B 1 404 ? -26.438 -42.688 -5.098 1 94.06 404 HIS B O 1
ATOM 8384 N N . PRO B 1 405 ? -26.641 -43.688 -3.107 1 91.31 405 PRO B N 1
ATOM 8385 C CA . PRO B 1 405 ? -25.359 -44.375 -3.207 1 91.31 405 PRO B CA 1
ATOM 8386 C C . PRO B 1 405 ? -25.219 -45.156 -4.508 1 91.31 405 PRO B C 1
ATOM 8388 O O . PRO B 1 405 ? -24.109 -45.281 -5.027 1 91.31 405 PRO B O 1
ATOM 8391 N N . LEU B 1 406 ? -26.266 -45.562 -5.156 1 90.38 406 LEU B N 1
ATOM 8392 C CA . LEU B 1 406 ? -26.219 -46.406 -6.363 1 90.38 406 LEU B CA 1
ATOM 8393 C C . LEU B 1 406 ? -25.891 -45.531 -7.586 1 90.38 406 LEU B C 1
ATOM 8395 O O . LEU B 1 406 ? -25.391 -46.062 -8.594 1 90.38 406 LEU B O 1
ATOM 8399 N N . HIS B 1 407 ? -26.078 -44.281 -7.426 1 91.31 407 HIS B N 1
ATOM 8400 C CA . HIS B 1 407 ? -25.922 -43.438 -8.586 1 91.31 407 HIS B CA 1
ATOM 8401 C C . HIS B 1 407 ? -24.688 -42.531 -8.438 1 91.31 407 HIS B C 1
ATOM 8403 O O . HIS B 1 407 ? -24.5 -41.594 -9.227 1 91.31 407 HIS B O 1
ATOM 8409 N N . VAL B 1 408 ? -23.875 -42.75 -7.473 1 92.62 408 VAL B N 1
ATOM 8410 C CA . VAL B 1 408 ? -22.703 -41.938 -7.246 1 92.62 408 VAL B CA 1
ATOM 8411 C C . VAL B 1 408 ? -21.594 -42.344 -8.234 1 92.62 408 VAL B C 1
ATOM 8413 O O . VAL B 1 408 ? -20.828 -43.281 -7.973 1 92.62 408 VAL B O 1
ATOM 8416 N N . LYS B 1 409 ? -21.547 -41.656 -9.336 1 90.19 409 LYS B N 1
ATOM 8417 C CA . LYS B 1 409 ? -20.562 -41.844 -10.391 1 90.19 409 LYS B CA 1
ATOM 8418 C C . LYS B 1 409 ? -20.234 -40.5 -11.055 1 90.19 409 LYS B C 1
ATOM 8420 O O . LYS B 1 409 ? -21.047 -39.562 -11.031 1 90.19 409 LYS B O 1
ATOM 8425 N N . LEU B 1 410 ? -19.109 -40.438 -11.609 1 88.12 410 LEU B N 1
ATOM 8426 C CA . LEU B 1 410 ? -18.656 -39.188 -12.195 1 88.12 410 LEU B CA 1
ATOM 8427 C C . LEU B 1 410 ? -19.406 -38.906 -13.492 1 88.12 410 LEU B C 1
ATOM 8429 O O . LEU B 1 410 ? -19.469 -37.75 -13.938 1 88.12 410 LEU B O 1
ATOM 8433 N N . ASP B 1 411 ? -19.969 -39.875 -14.172 1 86.94 411 ASP B N 1
ATOM 8434 C CA . ASP B 1 411 ? -20.688 -39.688 -15.43 1 86.94 411 ASP B CA 1
ATOM 8435 C C . ASP B 1 411 ? -22.188 -39.656 -15.195 1 86.94 411 ASP B C 1
ATOM 8437 O O . ASP B 1 411 ? -22.969 -39.906 -16.125 1 86.94 411 ASP B O 1
ATOM 8441 N N . VAL B 1 412 ? -22.562 -39.312 -14.008 1 89.81 412 VAL B N 1
ATOM 8442 C CA . VAL B 1 412 ? -23.984 -39.312 -13.633 1 89.81 412 VAL B CA 1
ATOM 8443 C C . VAL B 1 412 ? -24.703 -38.188 -14.359 1 89.81 412 VAL B C 1
ATOM 8445 O O . VAL B 1 412 ? -24.141 -37.094 -14.555 1 89.81 412 VAL B O 1
ATOM 8448 N N . ASN B 1 413 ? -25.938 -38.5 -14.828 1 89.81 413 ASN B N 1
ATOM 8449 C CA . ASN B 1 413 ? -26.828 -37.5 -15.391 1 89.81 413 ASN B CA 1
ATOM 8450 C C . ASN B 1 413 ? -27.688 -36.844 -14.32 1 89.81 413 ASN B C 1
ATOM 8452 O O . ASN B 1 413 ? -28.562 -37.469 -13.75 1 89.81 413 ASN B O 1
ATOM 8456 N N . LEU B 1 414 ? -27.531 -35.562 -14.109 1 90.75 414 LEU B N 1
ATOM 8457 C CA . LEU B 1 414 ? -28.156 -34.875 -13 1 90.75 414 LEU B CA 1
ATOM 8458 C C . LEU B 1 414 ? -29.578 -34.438 -13.352 1 90.75 414 LEU B C 1
ATOM 8460 O O . LEU B 1 414 ? -30.297 -33.906 -12.508 1 90.75 414 LEU B O 1
ATOM 8464 N N . ASP B 1 415 ? -30.125 -34.719 -14.523 1 89.19 415 ASP B N 1
ATOM 8465 C CA . ASP B 1 415 ? -31.438 -34.25 -14.969 1 89.19 415 ASP B CA 1
ATOM 8466 C C . ASP B 1 415 ? -32.562 -35.094 -14.359 1 89.19 415 ASP B C 1
ATOM 8468 O O . ASP B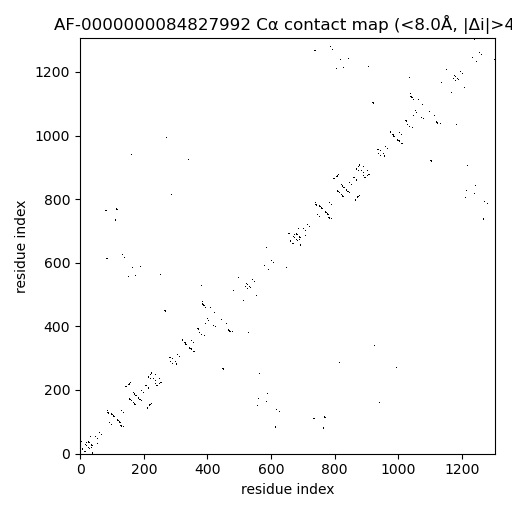 1 415 ? -33.719 -34.688 -14.297 1 89.19 415 ASP B O 1
ATOM 8472 N N . PHE B 1 416 ? -32.188 -36.281 -13.844 1 88.25 416 PHE B N 1
ATOM 8473 C CA . PHE B 1 416 ? -33.219 -37.188 -13.266 1 88.25 416 PHE B CA 1
ATOM 8474 C C . PHE B 1 416 ? -33.438 -36.875 -11.789 1 88.25 416 PHE B C 1
ATOM 8476 O O . PHE B 1 416 ? -32.5 -36.938 -10.992 1 88.25 416 PHE B O 1
ATOM 8483 N N . VAL B 1 417 ? -34.594 -36.625 -11.43 1 87.12 417 VAL B N 1
ATOM 8484 C CA . VAL B 1 417 ? -34.938 -36.219 -10.078 1 87.12 417 VAL B CA 1
ATOM 8485 C C . VAL B 1 417 ? -34.844 -37.438 -9.141 1 87.12 417 VAL B C 1
ATOM 8487 O O . VAL B 1 417 ? -34.594 -37.281 -7.941 1 87.12 417 VAL B O 1
ATOM 8490 N N . SER B 1 418 ? -34.969 -38.625 -9.695 1 88 418 SER B N 1
ATOM 8491 C CA . SER B 1 418 ? -35 -39.844 -8.891 1 88 418 SER B CA 1
ATOM 8492 C C . SER B 1 418 ? -33.656 -40.188 -8.305 1 88 418 SER B C 1
ATOM 8494 O O . SER B 1 418 ? -33.531 -40.969 -7.359 1 88 418 SER B O 1
ATOM 8496 N N . ILE B 1 419 ? -32.656 -39.469 -8.773 1 91.88 419 ILE B N 1
ATOM 8497 C CA . ILE B 1 419 ? -31.328 -39.844 -8.336 1 91.88 419 ILE B CA 1
ATOM 8498 C C . ILE B 1 419 ? -30.984 -39.125 -7.039 1 91.88 419 ILE B C 1
ATOM 8500 O O . ILE B 1 419 ? -30.047 -39.5 -6.332 1 91.88 419 ILE B O 1
ATOM 8504 N N . TYR B 1 420 ? -31.797 -38.156 -6.73 1 93.69 420 TYR B N 1
ATOM 8505 C CA . TYR B 1 420 ? -31.484 -37.312 -5.59 1 93.69 420 TYR B CA 1
ATOM 8506 C C . TYR B 1 420 ? -32.062 -37.906 -4.305 1 93.69 420 TYR B C 1
ATOM 8508 O O . TYR B 1 420 ? -33.125 -38.531 -4.32 1 93.69 420 TYR B O 1
ATOM 8516 N N . LEU B 1 421 ? -31.406 -37.656 -3.232 1 93 421 LEU B N 1
ATOM 8517 C CA . LEU B 1 421 ? -31.906 -37.969 -1.903 1 93 421 LEU B CA 1
ATOM 8518 C C . LEU B 1 421 ? -33.031 -37 -1.5 1 93 421 LEU B C 1
ATOM 8520 O O . LEU B 1 421 ? -33.031 -35.844 -1.928 1 93 421 LEU B O 1
ATOM 8524 N N . PRO B 1 422 ? -33.969 -37.531 -0.737 1 90.69 422 PRO B N 1
ATOM 8525 C CA . PRO B 1 422 ? -34.938 -36.594 -0.183 1 90.69 422 PRO B CA 1
ATOM 8526 C C . PRO B 1 422 ? -34.312 -35.531 0.728 1 90.69 422 PRO B C 1
ATOM 8528 O O . PRO B 1 422 ? -33.219 -35.75 1.266 1 90.69 422 PRO B O 1
ATOM 8531 N N . LEU B 1 423 ? -34.906 -34.438 0.834 1 88.88 423 LEU B N 1
ATOM 8532 C CA . LEU B 1 423 ? -34.406 -33.281 1.543 1 88.88 423 LEU B CA 1
ATOM 8533 C C . LEU B 1 423 ? -33.969 -33.656 2.961 1 88.88 423 LEU B C 1
ATOM 8535 O O . LEU B 1 423 ? -33 -33.094 3.482 1 88.88 423 LEU B O 1
ATOM 8539 N N . ASP B 1 424 ? -34.562 -34.594 3.557 1 85.31 424 ASP B N 1
ATOM 8540 C CA . ASP B 1 424 ? -34.312 -34.938 4.953 1 85.31 424 ASP B CA 1
ATOM 8541 C C . ASP B 1 424 ? -33.062 -35.844 5.09 1 85.31 424 ASP B C 1
ATOM 8543 O O . ASP B 1 424 ? -32.5 -35.969 6.176 1 85.31 424 ASP B O 1
ATOM 8547 N N . LYS B 1 425 ? -32.625 -36.375 3.977 1 89.38 425 LYS B N 1
ATOM 8548 C CA . LYS B 1 425 ? -31.484 -37.312 4.043 1 89.38 425 LYS B CA 1
ATOM 8549 C C . LYS B 1 425 ? -30.219 -36.656 3.512 1 89.38 425 LYS B C 1
ATOM 8551 O O . LYS B 1 425 ? -29.141 -37.281 3.52 1 89.38 425 LYS B O 1
ATOM 8556 N N . VAL B 1 426 ? -30.406 -35.438 3.074 1 91.5 426 VAL B N 1
ATOM 8557 C CA . VAL B 1 426 ? -29.234 -34.75 2.562 1 91.5 426 VAL B CA 1
ATOM 8558 C C . VAL B 1 426 ? -28.312 -34.375 3.717 1 91.5 426 VAL B C 1
ATOM 8560 O O . VAL B 1 426 ? -28.766 -34 4.801 1 91.5 426 VAL B O 1
ATOM 8563 N N . ASP B 1 427 ? -27.062 -34.469 3.475 1 91.12 427 ASP B N 1
ATOM 8564 C CA . ASP B 1 427 ? -26.062 -34.125 4.48 1 91.12 427 ASP B CA 1
ATOM 8565 C C . ASP B 1 427 ? -25.688 -32.656 4.406 1 91.12 427 ASP B C 1
ATOM 8567 O O . ASP B 1 427 ? -24.828 -32.25 3.619 1 91.12 427 ASP B O 1
ATOM 8571 N N . PHE B 1 428 ? -26.25 -31.875 5.27 1 90.12 428 PHE B N 1
ATOM 8572 C CA . PHE B 1 428 ? -25.953 -30.453 5.309 1 90.12 428 PHE B CA 1
ATOM 8573 C C . PHE B 1 428 ? -24.844 -30.156 6.316 1 90.12 428 PHE B C 1
ATOM 8575 O O . PHE B 1 428 ? -24.391 -29.016 6.438 1 90.12 428 PHE B O 1
ATOM 8582 N N . GLY B 1 429 ? -24.344 -31.141 6.988 1 88.12 429 GLY B N 1
ATOM 8583 C CA . GLY B 1 429 ? -23.359 -30.953 8.047 1 88.12 429 GLY B CA 1
ATOM 8584 C C . GLY B 1 429 ? -23.969 -31.031 9.438 1 88.12 429 GLY B C 1
ATOM 8585 O O . GLY B 1 429 ? -25.109 -30.609 9.641 1 88.12 429 GLY B O 1
ATOM 8586 N N . PHE B 1 430 ? -23.281 -31.406 10.32 1 87.12 430 PHE B N 1
ATOM 8587 C CA . PHE B 1 430 ? -23.766 -31.703 11.664 1 87.12 430 PHE B CA 1
ATOM 8588 C C . PHE B 1 430 ? -24.141 -30.406 12.391 1 87.12 430 PHE B C 1
ATOM 8590 O O . PHE B 1 430 ? -25.203 -30.312 13 1 87.12 430 PHE B O 1
ATOM 8597 N N . GLU B 1 431 ? -23.266 -29.453 12.391 1 87.5 431 GLU B N 1
ATOM 8598 C CA . GLU B 1 431 ? -23.484 -28.203 13.125 1 87.5 431 GLU B CA 1
ATOM 8599 C C . GLU B 1 431 ? -24.719 -27.469 12.609 1 87.5 431 GLU B C 1
ATOM 8601 O O . GLU B 1 431 ? -25.469 -26.891 13.391 1 87.5 431 GLU B O 1
ATOM 8606 N N . PHE B 1 432 ? -24.922 -27.5 11.281 1 90.06 432 PHE B N 1
ATOM 8607 C CA . PHE B 1 432 ? -26.078 -26.844 10.664 1 90.06 432 PHE B CA 1
ATOM 8608 C C . PHE B 1 432 ? -27.375 -27.531 11.109 1 90.06 432 PHE B C 1
ATOM 8610 O O . PHE B 1 432 ? -28.312 -26.859 11.531 1 90.06 432 PHE B O 1
ATOM 8617 N N . LEU B 1 433 ? -27.375 -28.828 11.148 1 86.56 433 LEU B N 1
ATOM 8618 C CA . LEU B 1 433 ? -28.578 -29.578 11.477 1 86.56 433 LEU B CA 1
ATOM 8619 C C . LEU B 1 433 ? -28.891 -29.484 12.961 1 86.56 433 LEU B C 1
ATOM 8621 O O . LEU B 1 433 ? -30.062 -29.469 13.344 1 86.56 433 LEU B O 1
ATOM 8625 N N . SER B 1 434 ? -27.812 -29.391 13.742 1 86.25 434 SER B N 1
ATOM 8626 C CA . SER B 1 434 ? -28.016 -29.312 15.188 1 86.25 434 SER B CA 1
ATOM 8627 C C . SER B 1 434 ? -28.625 -27.969 15.594 1 86.25 434 SER B C 1
ATOM 8629 O O . SER B 1 434 ? -29.297 -27.875 16.625 1 86.25 434 SER B O 1
ATOM 8631 N N . ASN B 1 435 ? -28.422 -26.953 14.828 1 84.81 435 ASN B N 1
ATOM 8632 C CA . ASN B 1 435 ? -28.891 -25.609 15.18 1 84.81 435 ASN B CA 1
ATOM 8633 C C . ASN B 1 435 ? -30.188 -25.266 14.461 1 84.81 435 ASN B C 1
ATOM 8635 O O . ASN B 1 435 ? -30.766 -24.203 14.68 1 84.81 435 ASN B O 1
ATOM 8639 N N . LEU B 1 436 ? -30.609 -26.188 13.617 1 82.06 436 LEU B N 1
ATOM 8640 C CA . LEU B 1 436 ? -31.812 -25.938 12.852 1 82.06 436 LEU B CA 1
ATOM 8641 C C . LEU B 1 436 ? -33.062 -26.188 13.711 1 82.06 436 LEU B C 1
ATOM 8643 O O . LEU B 1 436 ? -33.188 -27.25 14.336 1 82.06 436 LEU B O 1
ATOM 8647 N N . ASP B 1 437 ? -33.656 -25.109 14.273 1 67.5 437 ASP B N 1
ATOM 8648 C CA . ASP B 1 437 ? -34.938 -25.297 14.969 1 67.5 437 ASP B CA 1
ATOM 8649 C C . ASP B 1 437 ? -36.031 -25.703 13.992 1 67.5 437 ASP B C 1
ATOM 8651 O O . ASP B 1 437 ? -36 -25.312 12.82 1 67.5 437 ASP B O 1
ATOM 8655 N N . PHE B 1 438 ? -36.75 -26.953 14.164 1 54.72 438 PHE B N 1
ATOM 8656 C CA . PHE B 1 438 ? -37.688 -27.797 13.43 1 54.72 438 PHE B CA 1
ATOM 8657 C C . PHE B 1 438 ? -38.625 -26.953 12.57 1 54.72 438 PHE B C 1
ATOM 8659 O O . PHE B 1 438 ? -39 -27.359 11.469 1 54.72 438 PHE B O 1
ATOM 8666 N N . ASP B 1 439 ? -39.25 -26.078 13.203 1 52.28 439 ASP B N 1
ATOM 8667 C CA . ASP B 1 439 ? -40.375 -25.562 12.422 1 52.28 439 ASP B CA 1
ATOM 8668 C C . ASP B 1 439 ? -39.875 -24.953 11.102 1 52.28 439 ASP B C 1
ATOM 8670 O O . ASP B 1 439 ? -40.531 -25.109 10.062 1 52.28 439 ASP B O 1
ATOM 8674 N N . SER B 1 440 ? -39.25 -23.953 11.109 1 53.06 440 SER B N 1
ATOM 8675 C CA . SER B 1 440 ? -39.25 -22.812 10.195 1 53.06 440 SER B CA 1
ATOM 8676 C C . SER B 1 440 ? -38.344 -23.062 8.992 1 53.06 440 SER B C 1
ATOM 8678 O O . SER B 1 440 ? -38.438 -22.344 7.992 1 53.06 440 SER B O 1
ATOM 8680 N N . LYS B 1 441 ? -37.375 -23.859 8.578 1 65.12 441 LYS B N 1
ATOM 8681 C CA . LYS B 1 441 ? -36.906 -23.016 7.488 1 65.12 441 LYS B CA 1
ATOM 8682 C C . LYS B 1 441 ? -36.625 -23.828 6.234 1 65.12 441 LYS B C 1
ATOM 8684 O O . LYS B 1 441 ? -35.469 -24.156 5.938 1 65.12 441 LYS B O 1
ATOM 8689 N N . ALA B 1 442 ? -37.719 -24.484 5.738 1 80.19 442 ALA B N 1
ATOM 8690 C CA . ALA B 1 442 ? -37.688 -25.219 4.473 1 80.19 442 ALA B CA 1
ATOM 8691 C C . ALA B 1 442 ? -37 -24.422 3.379 1 80.19 442 ALA B C 1
ATOM 8693 O O . ALA B 1 442 ? -36.25 -24.969 2.572 1 80.19 442 ALA B O 1
ATOM 8694 N N . THR B 1 443 ? -37.281 -23.234 3.449 1 87.19 443 THR B N 1
ATOM 8695 C CA . THR B 1 443 ? -36.656 -22.359 2.439 1 87.19 443 THR B CA 1
ATOM 8696 C C . THR B 1 443 ? -35.156 -22.375 2.564 1 87.19 443 THR B C 1
ATOM 8698 O O . THR B 1 443 ? -34.438 -22.359 1.558 1 87.19 443 THR B O 1
ATOM 8701 N N . LEU B 1 444 ? -34.688 -22.469 3.766 1 91.69 444 LEU B N 1
ATOM 8702 C CA . LEU B 1 444 ? -33.25 -22.5 4.023 1 91.69 444 LEU B CA 1
ATOM 8703 C C . LEU B 1 444 ? -32.625 -23.797 3.514 1 91.69 444 LEU B C 1
ATOM 8705 O O . LEU B 1 444 ? -31.609 -23.766 2.832 1 91.69 444 LEU B O 1
ATOM 8709 N N . LYS B 1 445 ? -33.312 -24.891 3.787 1 90.88 445 LYS B N 1
ATOM 8710 C CA . LYS B 1 445 ? -32.781 -26.188 3.348 1 90.88 445 LYS B CA 1
ATOM 8711 C C . LYS B 1 445 ? -32.812 -26.297 1.826 1 90.88 445 LYS B C 1
ATOM 8713 O O . LYS B 1 445 ? -31.922 -26.891 1.227 1 90.88 445 LYS B O 1
ATOM 8718 N N . GLU B 1 446 ? -33.844 -25.719 1.293 1 91.94 446 GLU B N 1
ATOM 8719 C CA . GLU B 1 446 ? -33.938 -25.75 -0.161 1 91.94 446 GLU B CA 1
ATOM 8720 C C . GLU B 1 446 ? -32.812 -24.969 -0.827 1 91.94 446 GLU B C 1
ATOM 8722 O O . GLU B 1 446 ? -32.25 -25.406 -1.836 1 91.94 446 GLU B O 1
ATOM 8727 N N . ARG B 1 447 ? -32.531 -23.859 -0.285 1 93.25 447 ARG B N 1
ATOM 8728 C CA . ARG B 1 447 ? -31.453 -23.047 -0.833 1 93.25 447 ARG B CA 1
ATOM 8729 C C . ARG B 1 447 ? -30.109 -23.75 -0.667 1 93.25 447 ARG B C 1
ATOM 8731 O O . ARG B 1 447 ? -29.266 -23.719 -1.565 1 93.25 447 ARG B O 1
ATOM 8738 N N . CYS B 1 448 ? -29.953 -24.359 0.461 1 94.31 448 CYS B N 1
ATOM 8739 C CA . CYS B 1 448 ? -28.719 -25.094 0.717 1 94.31 448 CYS B CA 1
ATOM 8740 C C . CYS B 1 448 ? -28.578 -26.281 -0.215 1 94.31 448 CYS B C 1
ATOM 8742 O O . CYS B 1 448 ? -27.5 -26.578 -0.704 1 94.31 448 CYS B O 1
ATOM 8744 N N . LEU B 1 449 ? -29.703 -26.938 -0.4 1 94.38 449 LEU B N 1
ATOM 8745 C CA . LEU B 1 449 ? -29.703 -28.062 -1.338 1 94.38 449 LEU B CA 1
ATOM 8746 C C . LEU B 1 449 ? -29.375 -27.578 -2.75 1 94.38 449 LEU B C 1
ATOM 8748 O O . LEU B 1 449 ? -28.609 -28.234 -3.469 1 94.38 449 LEU B O 1
ATOM 8752 N N . ASN B 1 450 ? -29.953 -26.484 -3.107 1 95.06 450 ASN B N 1
ATOM 8753 C CA . ASN B 1 450 ? -29.672 -25.938 -4.43 1 95.06 450 ASN B CA 1
ATOM 8754 C C . ASN B 1 450 ? -28.203 -25.562 -4.59 1 95.06 450 ASN B C 1
ATOM 8756 O O . ASN B 1 450 ? -27.641 -25.703 -5.672 1 95.06 450 ASN B O 1
ATOM 8760 N N . PHE B 1 451 ? -27.641 -25.047 -3.514 1 96.12 451 PHE B N 1
ATOM 8761 C CA . PHE B 1 451 ? -26.219 -24.766 -3.521 1 96.12 451 PHE B CA 1
ATOM 8762 C C . PHE B 1 451 ? -25.422 -26.016 -3.865 1 96.12 451 PHE B C 1
ATOM 8764 O O . PHE B 1 451 ? -24.547 -25.984 -4.738 1 96.12 451 PHE B O 1
ATOM 8771 N N . LEU B 1 452 ? -25.75 -27.094 -3.264 1 95.69 452 LEU B N 1
ATOM 8772 C CA . LEU B 1 452 ? -25.031 -28.344 -3.486 1 95.69 452 LEU B CA 1
ATOM 8773 C C . LEU B 1 452 ? -25.281 -28.875 -4.891 1 95.69 452 LEU B C 1
ATOM 8775 O O . LEU B 1 452 ? -24.375 -29.391 -5.543 1 95.69 452 LEU B O 1
ATOM 8779 N N . ARG B 1 453 ? -26.469 -28.734 -5.316 1 95.62 453 ARG B N 1
ATOM 8780 C CA . ARG B 1 453 ? -26.828 -29.203 -6.656 1 95.62 453 ARG B CA 1
ATOM 8781 C C . ARG B 1 453 ? -26.031 -28.453 -7.723 1 95.62 453 ARG B C 1
ATOM 8783 O O . ARG B 1 453 ? -25.469 -29.078 -8.633 1 95.62 453 ARG B O 1
ATOM 8790 N N . VAL B 1 454 ? -25.953 -27.188 -7.52 1 96.56 454 VAL B N 1
ATOM 8791 C CA . VAL B 1 454 ? -25.219 -26.375 -8.484 1 96.56 454 VAL B CA 1
ATOM 8792 C C . VAL B 1 454 ? -23.734 -26.672 -8.383 1 96.56 454 VAL B C 1
ATOM 8794 O O . VAL B 1 454 ? -23.031 -26.766 -9.398 1 96.56 454 VAL B O 1
ATOM 8797 N N . ALA B 1 455 ? -23.25 -26.812 -7.184 1 95.88 455 ALA B N 1
ATOM 8798 C CA . ALA B 1 455 ? -21.844 -27.109 -6.977 1 95.88 455 ALA B CA 1
ATOM 8799 C C . ALA B 1 455 ? -21.453 -28.422 -7.656 1 95.88 455 ALA B C 1
ATOM 8801 O O . ALA B 1 455 ? -20.438 -28.484 -8.359 1 95.88 455 ALA B O 1
ATOM 8802 N N . VAL B 1 456 ? -22.266 -29.406 -7.488 1 95.38 456 VAL B N 1
ATOM 8803 C CA . VAL B 1 456 ? -22.016 -30.719 -8.062 1 95.38 456 VAL B CA 1
ATOM 8804 C C . VAL B 1 456 ? -22.094 -30.641 -9.586 1 95.38 456 VAL B C 1
ATOM 8806 O O . VAL B 1 456 ? -21.25 -31.219 -10.289 1 95.38 456 VAL B O 1
ATOM 8809 N N . ALA B 1 457 ? -23.047 -29.969 -10.023 1 95.69 457 ALA B N 1
ATOM 8810 C CA . ALA B 1 457 ? -23.203 -29.812 -11.469 1 95.69 457 ALA B CA 1
ATOM 8811 C C . ALA B 1 457 ? -21.969 -29.141 -12.086 1 95.69 457 ALA B C 1
ATOM 8813 O O . ALA B 1 457 ? -21.5 -29.547 -13.141 1 95.69 457 ALA B O 1
ATOM 8814 N N . GLU B 1 458 ? -21.531 -28.141 -11.391 1 94.75 458 GLU B N 1
ATOM 8815 C CA . GLU B 1 458 ? -20.375 -27.406 -11.883 1 94.75 458 GLU B CA 1
ATOM 8816 C C . GLU B 1 458 ? -19.109 -28.25 -11.805 1 94.75 458 GLU B C 1
ATOM 8818 O O . GLU B 1 458 ? -18.25 -28.188 -12.688 1 94.75 458 GLU B O 1
ATOM 8823 N N . VAL B 1 459 ? -18.984 -29 -10.781 1 94.06 459 VAL B N 1
ATOM 8824 C CA . VAL B 1 459 ? -17.828 -29.875 -10.617 1 94.06 459 VAL B CA 1
ATOM 8825 C C . VAL B 1 459 ? -17.797 -30.906 -11.742 1 94.06 459 VAL B C 1
ATOM 8827 O O . VAL B 1 459 ? -16.75 -31.156 -12.344 1 94.06 459 VAL B O 1
ATOM 8830 N N . LEU B 1 460 ? -18.906 -31.469 -12.055 1 93.06 460 LEU B N 1
ATOM 8831 C CA . LEU B 1 460 ? -19 -32.5 -13.094 1 93.06 460 LEU B CA 1
ATOM 8832 C C . LEU B 1 460 ? -18.781 -31.891 -14.477 1 93.06 460 LEU B C 1
ATOM 8834 O O . LEU B 1 460 ? -18.297 -32.562 -15.383 1 93.06 460 LEU B O 1
ATOM 8838 N N . LYS B 1 461 ? -19.047 -30.672 -14.539 1 90.38 461 LYS B N 1
ATOM 8839 C CA . LYS B 1 461 ? -18.875 -29.984 -15.812 1 90.38 461 LYS B CA 1
ATOM 8840 C C . LYS B 1 461 ? -17.422 -29.562 -16.016 1 90.38 461 LYS B C 1
ATOM 8842 O O . LYS B 1 461 ? -16.891 -29.625 -17.125 1 90.38 461 LYS B O 1
ATOM 8847 N N . ARG B 1 462 ? -16.75 -29.188 -14.961 1 89.5 462 ARG B N 1
ATOM 8848 C CA . ARG B 1 462 ? -15.477 -28.484 -15.109 1 89.5 462 ARG B CA 1
ATOM 8849 C C . ARG B 1 462 ? -14.305 -29.422 -14.82 1 89.5 462 ARG B C 1
ATOM 8851 O O . ARG B 1 462 ? -13.195 -29.188 -15.297 1 89.5 462 ARG B O 1
ATOM 8858 N N . PHE B 1 463 ? -14.461 -30.469 -14.133 1 87.88 463 PHE B N 1
ATOM 8859 C CA . PHE B 1 463 ? -13.352 -31.281 -13.641 1 87.88 463 PHE B CA 1
ATOM 8860 C C . PHE B 1 463 ? -12.898 -32.281 -14.695 1 87.88 463 PHE B C 1
ATOM 8862 O O . PHE B 1 463 ? -11.727 -32.656 -14.742 1 87.88 463 PHE B O 1
ATOM 8869 N N . PRO B 1 464 ? -13.773 -32.688 -15.586 1 82.75 464 PRO B N 1
ATOM 8870 C CA . PRO B 1 464 ? -13.422 -33.812 -16.484 1 82.75 464 PRO B CA 1
ATOM 8871 C C . PRO B 1 464 ? -12.18 -33.5 -17.328 1 82.75 464 PRO B C 1
ATOM 8873 O O . PRO B 1 464 ? -11.305 -34.375 -17.453 1 82.75 464 PRO B O 1
ATOM 8876 N N . PRO B 1 465 ? -12.047 -32.344 -17.844 1 77.31 465 PRO B N 1
ATOM 8877 C CA . PRO B 1 465 ? -10.828 -32.125 -18.609 1 77.31 465 PRO B CA 1
ATOM 8878 C C . PRO B 1 465 ? -9.555 -32.312 -17.781 1 77.31 465 PRO B C 1
ATOM 8880 O O . PRO B 1 465 ? -8.594 -32.938 -18.25 1 77.31 465 PRO B O 1
ATOM 8883 N N . ALA B 1 466 ? -9.539 -31.844 -16.672 1 79 466 ALA B N 1
ATOM 8884 C CA . ALA B 1 466 ? -8.383 -32 -15.797 1 79 466 ALA B CA 1
ATOM 8885 C C . ALA B 1 466 ? -8.195 -33.469 -15.383 1 79 466 ALA B C 1
ATOM 8887 O O . ALA B 1 466 ? -7.07 -33.938 -15.328 1 79 466 ALA B O 1
ATOM 8888 N N . LEU B 1 467 ? -9.273 -34.156 -15.148 1 83.56 467 LEU B N 1
ATOM 8889 C CA . LEU B 1 467 ? -9.219 -35.531 -14.758 1 83.56 467 LEU B CA 1
ATOM 8890 C C . LEU B 1 467 ? -8.664 -36.406 -15.883 1 83.56 467 LEU B C 1
ATOM 8892 O O . LEU B 1 467 ? -7.871 -37.312 -15.633 1 83.56 467 LEU B O 1
ATOM 8896 N N . SER B 1 468 ? -9.078 -36.062 -17 1 81.81 468 SER B N 1
ATOM 8897 C CA . SER B 1 468 ? -8.609 -36.812 -18.141 1 81.81 468 SER B CA 1
ATOM 8898 C C . SER B 1 468 ? -7.102 -36.656 -18.328 1 81.81 468 SER B C 1
ATOM 8900 O O . SER B 1 468 ? -6.406 -37.656 -18.594 1 81.81 468 SER B O 1
ATOM 8902 N N . VAL B 1 469 ? -6.66 -35.531 -18.172 1 79.19 469 VAL B N 1
ATOM 8903 C CA . VAL B 1 469 ? -5.234 -35.281 -18.328 1 79.19 469 VAL B CA 1
ATOM 8904 C C . VAL B 1 469 ? -4.461 -35.969 -17.203 1 79.19 469 VAL B C 1
ATOM 8906 O O . VAL B 1 469 ? -3.449 -36.625 -17.453 1 79.19 469 VAL B O 1
ATOM 8909 N N . LEU B 1 470 ? -4.938 -35.812 -16.047 1 84.12 470 LEU B N 1
ATOM 8910 C CA . LEU B 1 470 ? -4.266 -36.406 -14.883 1 84.12 470 LEU B CA 1
ATOM 8911 C C . LEU B 1 470 ? -4.266 -37.938 -14.969 1 84.12 470 LEU B C 1
ATOM 8913 O O . LEU B 1 470 ? -3.303 -38.594 -14.555 1 84.12 470 LEU B O 1
ATOM 8917 N N . HIS B 1 471 ? -5.281 -38.406 -15.5 1 83.12 471 HIS B N 1
ATOM 8918 C CA . HIS B 1 471 ? -5.375 -39.844 -15.672 1 83.12 471 HIS B CA 1
ATOM 8919 C C . HIS B 1 471 ? -4.312 -40.344 -16.641 1 83.12 471 HIS B C 1
ATOM 8921 O O . HIS B 1 471 ? -3.789 -41.469 -16.469 1 83.12 471 HIS B O 1
ATOM 8927 N N . LYS B 1 472 ? -4.051 -39.5 -17.5 1 76.12 472 LYS B N 1
ATOM 8928 C CA . LYS B 1 472 ? -3.057 -39.875 -18.5 1 76.12 472 LYS B CA 1
ATOM 8929 C C . LYS B 1 472 ? -1.645 -39.812 -17.922 1 76.12 472 LYS B C 1
ATOM 8931 O O . LYS B 1 472 ? -0.798 -40.656 -18.219 1 76.12 472 LYS B O 1
ATOM 8936 N N . ILE B 1 473 ? -1.439 -38.938 -17.078 1 82.38 473 ILE B N 1
ATOM 8937 C CA . ILE B 1 473 ? -0.071 -38.656 -16.656 1 82.38 473 ILE B CA 1
ATOM 8938 C C . ILE B 1 473 ? 0.219 -39.406 -15.344 1 82.38 473 ILE B C 1
ATOM 8940 O O . ILE B 1 473 ? 1.38 -39.562 -14.961 1 82.38 473 ILE B O 1
ATOM 8944 N N . LYS B 1 474 ? -0.76 -39.906 -14.766 1 84.75 474 LYS B N 1
ATOM 8945 C CA . LYS B 1 474 ? -0.612 -40.531 -13.445 1 84.75 474 LYS B CA 1
ATOM 8946 C C . LYS B 1 474 ? 0.365 -41.688 -13.492 1 84.75 474 LYS B C 1
ATOM 8948 O O . LYS B 1 474 ? 1.027 -42 -12.5 1 84.75 474 LYS B O 1
ATOM 8953 N N . HIS B 1 475 ? 0.464 -42.281 -14.594 1 84.38 475 HIS B N 1
ATOM 8954 C CA . HIS B 1 475 ? 1.266 -43.5 -14.695 1 84.38 475 HIS B CA 1
ATOM 8955 C C . HIS B 1 475 ? 2.756 -43.188 -14.617 1 84.38 475 HIS B C 1
ATOM 8957 O O . HIS B 1 475 ? 3.57 -44.062 -14.375 1 84.38 475 HIS B O 1
ATOM 8963 N N . LEU B 1 476 ? 3.043 -41.969 -14.781 1 85.44 476 LEU B N 1
ATOM 8964 C CA . LEU B 1 476 ? 4.445 -41.594 -14.711 1 85.44 476 LEU B CA 1
ATOM 8965 C C . LEU B 1 476 ? 4.844 -41.25 -13.273 1 85.44 476 LEU B C 1
ATOM 8967 O O . LEU B 1 476 ? 6.016 -40.969 -13 1 85.44 476 LEU B O 1
ATOM 8971 N N . SER B 1 477 ? 3.902 -41.344 -12.453 1 87 477 SER B N 1
ATOM 8972 C CA . SER B 1 477 ? 4.199 -41.125 -11.039 1 87 477 SER B CA 1
ATOM 8973 C C . SER B 1 477 ? 5.031 -42.25 -10.469 1 87 477 SER B C 1
ATOM 8975 O O . SER B 1 477 ? 4.906 -43.406 -10.898 1 87 477 SER B O 1
ATOM 8977 N N . THR B 1 478 ? 5.867 -41.938 -9.531 1 83.62 478 THR B N 1
ATOM 8978 C CA . THR B 1 478 ? 6.801 -42.875 -8.961 1 83.62 478 THR B CA 1
ATOM 8979 C C . THR B 1 478 ? 6.055 -44.031 -8.266 1 83.62 478 THR B C 1
ATOM 8981 O O . THR B 1 478 ? 6.48 -45.188 -8.328 1 83.62 478 THR B O 1
ATOM 8984 N N . ALA B 1 479 ? 4.949 -43.719 -7.711 1 79.88 479 ALA B N 1
ATOM 8985 C CA . ALA B 1 479 ? 4.176 -44.719 -6.969 1 79.88 479 ALA B CA 1
ATOM 8986 C C . ALA B 1 479 ? 3.592 -45.75 -7.906 1 79.88 479 ALA B C 1
ATOM 8988 O O . ALA B 1 479 ? 3.504 -46.938 -7.551 1 79.88 479 ALA B O 1
ATOM 8989 N N . LEU B 1 480 ? 3.363 -45.438 -9.172 1 84.31 480 LEU B N 1
ATOM 8990 C CA . LEU B 1 480 ? 2.711 -46.375 -10.102 1 84.31 480 LEU B CA 1
ATOM 8991 C C . LEU B 1 480 ? 3.725 -47 -11.055 1 84.31 480 LEU B C 1
ATOM 8993 O O . LEU B 1 480 ? 3.629 -48.156 -11.391 1 84.31 480 LEU B O 1
ATOM 8997 N N . CYS B 1 481 ? 4.652 -46.156 -11.438 1 86.31 481 CYS B N 1
ATOM 8998 C CA . CYS B 1 481 ? 5.586 -46.625 -12.453 1 86.31 481 CYS B CA 1
ATOM 8999 C C . CYS B 1 481 ? 6.523 -47.688 -11.875 1 86.31 481 CYS B C 1
ATOM 9001 O O . CYS B 1 481 ? 6.992 -48.562 -12.602 1 86.31 481 CYS B O 1
ATOM 9003 N N . LEU B 1 482 ? 6.793 -47.656 -10.602 1 85.38 482 LEU B N 1
ATOM 9004 C CA . LEU B 1 482 ? 7.766 -48.562 -10.008 1 85.38 482 LEU B CA 1
ATOM 9005 C C . LEU B 1 482 ? 7.07 -49.719 -9.305 1 85.38 482 LEU B C 1
ATOM 9007 O O . LEU B 1 482 ? 7.727 -50.625 -8.797 1 85.38 482 LEU B O 1
ATOM 9011 N N . ASN B 1 483 ? 5.793 -49.625 -9.367 1 83 483 ASN B N 1
ATOM 9012 C CA . ASN B 1 483 ? 5.062 -50.719 -8.711 1 83 483 ASN B CA 1
ATOM 9013 C C . ASN B 1 483 ? 5.125 -52 -9.516 1 83 483 ASN B C 1
ATOM 9015 O O . ASN B 1 483 ? 4.773 -52.031 -10.695 1 83 483 ASN B O 1
ATOM 9019 N N . GLN B 1 484 ? 5.535 -53.062 -8.938 1 77.81 484 GLN B N 1
ATOM 9020 C CA . GLN B 1 484 ? 5.734 -54.344 -9.625 1 77.81 484 GLN B CA 1
ATOM 9021 C C . GLN B 1 484 ? 4.418 -55.094 -9.789 1 77.81 484 GLN B C 1
ATOM 9023 O O . GLN B 1 484 ? 4.238 -55.844 -10.758 1 77.81 484 GLN B O 1
ATOM 9028 N N . ILE B 1 485 ? 3.602 -54.938 -8.828 1 72.75 485 ILE B N 1
ATOM 9029 C CA . ILE B 1 485 ? 2.354 -55.688 -8.828 1 72.75 485 ILE B CA 1
ATOM 9030 C C . ILE B 1 485 ? 1.356 -55.031 -9.789 1 72.75 485 ILE B C 1
ATOM 9032 O O . ILE B 1 485 ? 0.756 -55.719 -10.625 1 72.75 485 ILE B O 1
ATOM 9036 N N . SER B 1 486 ? 1.27 -53.812 -9.711 1 70.69 486 SER B N 1
ATOM 9037 C CA . SER B 1 486 ? 0.275 -53.094 -10.484 1 70.69 486 SER B CA 1
ATOM 9038 C C . SER B 1 486 ? 0.936 -52.188 -11.539 1 70.69 486 SER B C 1
ATOM 9040 O O . SER B 1 486 ? 0.541 -51.062 -11.734 1 70.69 486 SER B O 1
ATOM 9042 N N . HIS B 1 487 ? 1.897 -52.844 -12.148 1 75.06 487 HIS B N 1
ATOM 9043 C CA . HIS B 1 487 ? 2.572 -52.031 -13.172 1 75.06 487 HIS B CA 1
ATOM 9044 C C . HIS B 1 487 ? 1.655 -51.781 -14.359 1 75.06 487 HIS B C 1
ATOM 9046 O O . HIS B 1 487 ? 1.018 -52.719 -14.875 1 75.06 487 HIS B O 1
ATOM 9052 N N . THR B 1 488 ? 1.521 -50.562 -14.68 1 77 488 THR B N 1
ATOM 9053 C CA . THR B 1 488 ? 0.639 -50.125 -15.758 1 77 488 THR B CA 1
ATOM 9054 C C . THR B 1 488 ? 1.105 -50.688 -17.094 1 77 488 THR B C 1
ATOM 9056 O O . THR B 1 488 ? 2.309 -50.75 -17.359 1 77 488 THR B O 1
ATOM 9059 N N . SER B 1 489 ? 0.104 -51.094 -17.797 1 83.75 489 SER B N 1
ATOM 9060 C CA . SER B 1 489 ? 0.408 -51.594 -19.141 1 83.75 489 SER B CA 1
ATOM 9061 C C . SER B 1 489 ? 0.922 -50.469 -20.031 1 83.75 489 SER B C 1
ATOM 9063 O O . SER B 1 489 ? 0.561 -49.312 -19.844 1 83.75 489 SER B O 1
ATOM 9065 N N . PHE B 1 490 ? 1.798 -50.844 -20.891 1 86.25 490 PHE B N 1
ATOM 9066 C CA . PHE B 1 490 ? 2.41 -49.875 -21.812 1 86.25 490 PHE B CA 1
ATOM 9067 C C . PHE B 1 490 ? 1.348 -49.156 -22.625 1 86.25 490 PHE B C 1
ATOM 9069 O O . PHE B 1 490 ? 1.492 -48 -22.938 1 86.25 490 PHE B O 1
ATOM 9076 N N . GLN B 1 491 ? 0.243 -49.781 -22.844 1 81.31 491 GLN B N 1
ATOM 9077 C CA . GLN B 1 491 ? -0.823 -49.219 -23.672 1 81.31 491 GLN B CA 1
ATOM 9078 C C . GLN B 1 491 ? -1.58 -48.125 -22.922 1 81.31 491 GLN B C 1
ATOM 9080 O O . GLN B 1 491 ? -2.248 -47.281 -23.547 1 81.31 491 GLN B O 1
ATOM 9085 N N . ASP B 1 492 ? -1.371 -48.125 -21.672 1 82 492 ASP B N 1
ATOM 9086 C CA . ASP B 1 492 ? -2.104 -47.156 -20.875 1 82 492 ASP B CA 1
ATOM 9087 C C . ASP B 1 492 ? -1.357 -45.812 -20.797 1 82 492 ASP B C 1
ATOM 9089 O O . ASP B 1 492 ? -1.9 -44.812 -20.312 1 82 492 ASP B O 1
ATOM 9093 N N . LEU B 1 493 ? -0.133 -45.844 -21.234 1 85.12 493 LEU B N 1
ATOM 9094 C CA . LEU B 1 493 ? 0.631 -44.594 -21.281 1 85.12 493 LEU B CA 1
ATOM 9095 C C . LEU B 1 493 ? 0.101 -43.656 -22.359 1 85.12 493 LEU B C 1
ATOM 9097 O O . LEU B 1 493 ? -0.476 -44.125 -23.344 1 85.12 493 LEU B O 1
ATOM 9101 N N . PRO B 1 494 ? 0.146 -42.438 -22.047 1 81.19 494 PRO B N 1
ATOM 9102 C CA . PRO B 1 494 ? -0.313 -41.5 -23.078 1 81.19 494 PRO B CA 1
ATOM 9103 C C . PRO B 1 494 ? 0.609 -41.438 -24.281 1 81.19 494 PRO B C 1
ATOM 9105 O O . PRO B 1 494 ? 1.3 -40.469 -24.516 1 81.19 494 PRO B O 1
ATOM 9108 N N . LEU B 1 495 ? 0.421 -42.375 -25.047 1 80.62 495 LEU B N 1
ATOM 9109 C CA . LEU B 1 495 ? 1.309 -42.562 -26.188 1 80.62 495 LEU B CA 1
ATOM 9110 C C . LEU B 1 495 ? 1.002 -41.562 -27.281 1 80.62 495 LEU B C 1
ATOM 9112 O O . LEU B 1 495 ? 1.819 -41.344 -28.188 1 80.62 495 LEU B O 1
ATOM 9116 N N . GLN B 1 496 ? -0.174 -40.938 -27.156 1 73.25 496 GLN B N 1
ATOM 9117 C CA . GLN B 1 496 ? -0.531 -39.875 -28.125 1 73.25 496 GLN B CA 1
ATOM 9118 C C . GLN B 1 496 ? 0.413 -38.688 -28.016 1 73.25 496 GLN B C 1
ATOM 9120 O O . GLN B 1 496 ? 0.557 -37.938 -28.984 1 73.25 496 GLN B O 1
ATOM 9125 N N . LEU B 1 497 ? 0.968 -38.688 -26.891 1 74.19 497 LEU B N 1
ATOM 9126 C CA . LEU B 1 497 ? 1.871 -37.562 -26.672 1 74.19 497 LEU B CA 1
ATOM 9127 C C . LEU B 1 497 ? 3.297 -37.906 -27.062 1 74.19 497 LEU B C 1
ATOM 9129 O O . LEU B 1 497 ? 4.227 -37.125 -26.844 1 74.19 497 LEU B O 1
ATOM 9133 N N . CYS B 1 498 ? 3.336 -39.125 -27.547 1 70.62 498 CYS B N 1
ATOM 9134 C CA . CYS B 1 498 ? 4.633 -39.531 -28.078 1 70.62 498 CYS B CA 1
ATOM 9135 C C . CYS B 1 498 ? 4.914 -38.906 -29.422 1 70.62 498 CYS B C 1
ATOM 9137 O O . CYS B 1 498 ? 4.059 -38.906 -30.312 1 70.62 498 CYS B O 1
ATOM 9139 N N . PHE B 1 499 ? 5.797 -38.125 -29.484 1 65.88 499 PHE B N 1
ATOM 9140 C CA . PHE B 1 499 ? 6.121 -37.375 -30.703 1 65.88 499 PHE B CA 1
ATOM 9141 C C . PHE B 1 499 ? 6.832 -38.281 -31.703 1 65.88 499 PHE B C 1
ATOM 9143 O O . PHE B 1 499 ? 7.234 -39.375 -31.375 1 65.88 499 PHE B O 1
ATOM 9150 N N . ALA B 1 500 ? 6.805 -37.938 -33 1 58.47 500 ALA B N 1
ATOM 9151 C CA . ALA B 1 500 ? 7.219 -38.688 -34.188 1 58.47 500 ALA B CA 1
ATOM 9152 C C . ALA B 1 500 ? 8.57 -39.344 -33.969 1 58.47 500 ALA B C 1
ATOM 9154 O O . ALA B 1 500 ? 8.82 -40.438 -34.5 1 58.47 500 ALA B O 1
ATOM 9155 N N . GLN B 1 501 ? 9.328 -38.875 -33.094 1 65.5 501 GLN B N 1
ATOM 9156 C CA . GLN B 1 501 ? 10.68 -39.438 -33.031 1 65.5 501 GLN B CA 1
ATOM 9157 C C . GLN B 1 501 ? 10.812 -40.5 -31.938 1 65.5 501 GLN B C 1
ATOM 9159 O O . GLN B 1 501 ? 11.906 -41 -31.703 1 65.5 501 GLN B O 1
ATOM 9164 N N . CYS B 1 502 ? 9.633 -40.906 -31.484 1 75.31 502 CYS B N 1
ATOM 9165 C CA . CYS B 1 502 ? 9.727 -41.844 -30.375 1 75.31 502 CYS B CA 1
ATOM 9166 C C . CYS B 1 502 ? 9.688 -43.281 -30.875 1 75.31 502 CYS B C 1
ATOM 9168 O O . CYS B 1 502 ? 8.828 -43.625 -31.688 1 75.31 502 CYS B O 1
ATOM 9170 N N . ASN B 1 503 ? 10.742 -44.031 -30.641 1 85.44 503 ASN B N 1
ATOM 9171 C CA . ASN B 1 503 ? 10.758 -45.469 -30.906 1 85.44 503 ASN B CA 1
ATOM 9172 C C . ASN B 1 503 ? 9.883 -46.219 -29.922 1 85.44 503 ASN B C 1
ATOM 9174 O O . ASN B 1 503 ? 10.305 -46.5 -28.797 1 85.44 503 ASN B O 1
ATOM 9178 N N . LEU B 1 504 ? 8.773 -46.656 -30.375 1 88.25 504 LEU B N 1
ATOM 9179 C CA . LEU B 1 504 ? 7.77 -47.25 -29.5 1 88.25 504 LEU B CA 1
ATOM 9180 C C . LEU B 1 504 ? 8.242 -48.594 -28.969 1 88.25 504 LEU B C 1
ATOM 9182 O O . LEU B 1 504 ? 7.957 -48.969 -27.828 1 88.25 504 LEU B O 1
ATOM 9186 N N . SER B 1 505 ? 8.953 -49.281 -29.812 1 89.94 505 SER B N 1
ATOM 9187 C CA . SER B 1 505 ? 9.422 -50.594 -29.375 1 89.94 505 SER B CA 1
ATOM 9188 C C . SER B 1 505 ? 10.445 -50.469 -28.25 1 89.94 505 SER B C 1
ATOM 9190 O O . SER B 1 505 ? 10.383 -51.219 -27.266 1 89.94 505 SER B O 1
ATOM 9192 N N . GLU B 1 506 ? 11.273 -49.625 -28.469 1 91.44 506 GLU B N 1
ATOM 9193 C CA . GLU B 1 506 ? 12.289 -49.406 -27.453 1 91.44 506 GLU B CA 1
ATOM 9194 C C . GLU B 1 506 ? 11.664 -48.844 -26.172 1 91.44 506 GLU B C 1
ATOM 9196 O O . GLU B 1 506 ? 12.086 -49.188 -25.062 1 91.44 506 GLU B O 1
ATOM 9201 N N . LEU B 1 507 ? 10.758 -48.031 -26.359 1 91.75 507 LEU B N 1
ATOM 9202 C CA . LEU B 1 507 ? 10.047 -47.469 -25.219 1 91.75 507 LEU B CA 1
ATOM 9203 C C . LEU B 1 507 ? 9.359 -48.531 -24.391 1 91.75 507 LEU B C 1
ATOM 9205 O O . LEU B 1 507 ? 9.398 -48.5 -23.172 1 91.75 507 LEU B O 1
ATOM 9209 N N . GLU B 1 508 ? 8.742 -49.375 -25.078 1 91.56 508 GLU B N 1
ATOM 9210 C CA . GLU B 1 508 ? 8.039 -50.469 -24.391 1 91.56 508 GLU B CA 1
ATOM 9211 C C . GLU B 1 508 ? 9.016 -51.344 -23.609 1 91.56 508 GLU B C 1
ATOM 9213 O O . GLU B 1 508 ? 8.742 -51.719 -22.469 1 91.56 508 GLU B O 1
ATOM 9218 N N . ASN B 1 509 ? 10.078 -51.688 -24.234 1 91.62 509 ASN B N 1
ATOM 9219 C CA . ASN B 1 509 ? 11.094 -52.5 -23.578 1 91.62 509 ASN B CA 1
ATOM 9220 C C . ASN B 1 509 ? 11.641 -51.812 -22.328 1 91.62 509 ASN B C 1
ATOM 9222 O O . ASN B 1 509 ? 11.805 -52.469 -21.281 1 91.62 509 ASN B O 1
ATOM 9226 N N . GLN B 1 510 ? 11.883 -50.594 -22.5 1 91.75 510 GLN B N 1
ATOM 9227 C CA . GLN B 1 510 ? 12.43 -49.844 -21.375 1 91.75 510 GLN B CA 1
ATOM 9228 C C . GLN B 1 510 ? 11.406 -49.719 -20.234 1 91.75 510 GLN B C 1
ATOM 9230 O O . GLN B 1 510 ? 11.773 -49.75 -19.062 1 91.75 510 GLN B O 1
ATOM 9235 N N . TRP B 1 511 ? 10.195 -49.562 -20.625 1 90.88 511 TRP B N 1
ATOM 9236 C CA . TRP B 1 511 ? 9.117 -49.469 -19.641 1 90.88 511 TRP B CA 1
ATOM 9237 C C . TRP B 1 511 ? 9.047 -50.75 -18.797 1 90.88 511 TRP B C 1
ATOM 9239 O O . TRP B 1 511 ? 8.906 -50.688 -17.578 1 90.88 511 TRP B O 1
ATOM 9249 N N . HIS B 1 512 ? 9.289 -51.812 -19.422 1 88.88 512 HIS B N 1
ATOM 9250 C CA . HIS B 1 512 ? 9.234 -53.094 -18.734 1 88.88 512 HIS B CA 1
ATOM 9251 C C . HIS B 1 512 ? 10.461 -53.281 -17.844 1 88.88 512 HIS B C 1
ATOM 9253 O O . HIS B 1 512 ? 10.352 -53.875 -16.766 1 88.88 512 HIS B O 1
ATOM 9259 N N . ASN B 1 513 ? 11.492 -52.812 -18.234 1 89.06 513 ASN B N 1
ATOM 9260 C CA . ASN B 1 513 ? 12.742 -53 -17.516 1 89.06 513 ASN B CA 1
ATOM 9261 C C . ASN B 1 513 ? 12.867 -52.062 -16.328 1 89.06 513 ASN B C 1
ATOM 9263 O O . ASN B 1 513 ? 13.672 -52.281 -15.43 1 89.06 513 ASN B O 1
ATOM 9267 N N . LEU B 1 514 ? 12.086 -51.062 -16.422 1 90.75 514 LEU B N 1
ATOM 9268 C CA . LEU B 1 514 ? 12.164 -50.031 -15.383 1 90.75 514 LEU B CA 1
ATOM 9269 C C . LEU B 1 514 ? 11.883 -50.625 -14.008 1 90.75 514 LEU B C 1
ATOM 9271 O O . LEU B 1 514 ? 12.492 -50.219 -13.016 1 90.75 514 LEU B O 1
ATOM 9275 N N . VAL B 1 515 ? 11.031 -51.594 -13.93 1 88 515 VAL B N 1
ATOM 9276 C CA . VAL B 1 515 ? 10.594 -52.156 -12.672 1 88 515 VAL B CA 1
ATOM 9277 C C . VAL B 1 515 ? 11.633 -53.156 -12.164 1 88 515 VAL B C 1
ATOM 9279 O O . VAL B 1 515 ? 11.672 -53.5 -10.977 1 88 515 VAL B O 1
ATOM 9282 N N . LEU B 1 516 ? 12.445 -53.5 -13.031 1 84.75 516 LEU B N 1
ATOM 9283 C CA . LEU B 1 516 ? 13.406 -54.562 -12.688 1 84.75 516 LEU B CA 1
ATOM 9284 C C . LEU B 1 516 ? 14.617 -53.969 -11.977 1 84.75 516 LEU B C 1
ATOM 9286 O O . LEU B 1 516 ? 15.367 -54.688 -11.32 1 84.75 516 LEU B O 1
ATOM 9290 N N . VAL B 1 517 ? 14.703 -52.75 -12.062 1 86.88 517 VAL B N 1
ATOM 9291 C CA . VAL B 1 517 ? 15.859 -52.094 -11.453 1 86.88 517 VAL B CA 1
ATOM 9292 C C . VAL B 1 517 ? 15.539 -51.75 -10.008 1 86.88 517 VAL B C 1
ATOM 9294 O O . VAL B 1 517 ? 14.422 -51.312 -9.695 1 86.88 517 VAL B O 1
ATOM 9297 N N . ASP B 1 518 ? 16.484 -51.969 -9.133 1 85.38 518 ASP B N 1
ATOM 9298 C CA . ASP B 1 518 ? 16.359 -51.5 -7.754 1 85.38 518 ASP B CA 1
ATOM 9299 C C . ASP B 1 518 ? 16.797 -50.031 -7.613 1 85.38 518 ASP B C 1
ATOM 9301 O O . ASP B 1 518 ? 17.953 -49.781 -7.289 1 85.38 518 ASP B O 1
ATOM 9305 N N . TRP B 1 519 ? 15.891 -49.219 -7.707 1 88.19 519 TRP B N 1
ATOM 9306 C CA . TRP B 1 519 ? 16.156 -47.781 -7.75 1 88.19 519 TRP B CA 1
ATOM 9307 C C . TRP B 1 519 ? 16.562 -47.281 -6.375 1 88.19 519 TRP B C 1
ATOM 9309 O O . TRP B 1 519 ? 17.281 -46.281 -6.273 1 88.19 519 TRP B O 1
ATOM 9319 N N . THR B 1 520 ? 16.141 -47.875 -5.273 1 85.62 520 THR B N 1
ATOM 9320 C CA . THR B 1 520 ? 16.484 -47.438 -3.928 1 85.62 520 THR B CA 1
ATOM 9321 C C . THR B 1 520 ? 18 -47.531 -3.701 1 85.62 520 THR B C 1
ATOM 9323 O O . THR B 1 520 ? 18.578 -46.656 -3.064 1 85.62 520 THR B O 1
ATOM 9326 N N . THR B 1 521 ? 18.547 -48.469 -4.219 1 81.69 521 THR B N 1
ATOM 9327 C CA . THR B 1 521 ? 19.984 -48.656 -4.051 1 81.69 521 THR B CA 1
ATOM 9328 C C . THR B 1 521 ? 20.766 -47.75 -5.008 1 81.69 521 THR B C 1
ATOM 9330 O O . THR B 1 521 ? 21.891 -47.344 -4.695 1 81.69 521 THR B O 1
ATOM 9333 N N . THR B 1 522 ? 20.156 -47.438 -6.07 1 81.31 522 THR B N 1
ATOM 9334 C CA . THR B 1 522 ? 20.859 -46.719 -7.117 1 81.31 522 THR B CA 1
ATOM 9335 C C . THR B 1 522 ? 20.781 -45.219 -6.879 1 81.31 522 THR B C 1
ATOM 9337 O O . THR B 1 522 ? 21.781 -44.5 -7.055 1 81.31 522 THR B O 1
ATOM 9340 N N . ILE B 1 523 ? 19.656 -44.719 -6.578 1 80.69 523 ILE B N 1
ATOM 9341 C CA . ILE B 1 523 ? 19.484 -43.281 -6.52 1 80.69 523 ILE B CA 1
ATOM 9342 C C . ILE B 1 523 ? 19.203 -42.844 -5.086 1 80.69 523 ILE B C 1
ATOM 9344 O O . ILE B 1 523 ? 19.234 -41.656 -4.77 1 80.69 523 ILE B O 1
ATOM 9348 N N . GLY B 1 524 ? 19.125 -43.75 -4.113 1 78.94 524 GLY B N 1
ATOM 9349 C CA . GLY B 1 524 ? 18.75 -43.406 -2.748 1 78.94 524 GLY B CA 1
ATOM 9350 C C . GLY B 1 524 ? 17.25 -43.438 -2.508 1 78.94 524 GLY B C 1
ATOM 9351 O O . GLY B 1 524 ? 16.531 -44.219 -3.15 1 78.94 524 GLY B O 1
ATOM 9352 N N . PRO B 1 525 ? 16.844 -42.594 -1.547 1 83.62 525 PRO B N 1
ATOM 9353 C CA . PRO B 1 525 ? 15.398 -42.562 -1.299 1 83.62 525 PRO B CA 1
ATOM 9354 C C . PRO B 1 525 ? 14.594 -42.062 -2.496 1 83.62 525 PRO B C 1
ATOM 9356 O O . PRO B 1 525 ? 14.953 -41.031 -3.094 1 83.62 525 PRO B O 1
ATOM 9359 N N . ILE B 1 526 ? 13.609 -42.781 -2.85 1 83.75 526 ILE B N 1
ATOM 9360 C CA . ILE B 1 526 ? 12.797 -42.469 -4.02 1 83.75 526 ILE B CA 1
ATOM 9361 C C . ILE B 1 526 ? 12 -41.188 -3.758 1 83.75 526 ILE B C 1
ATOM 9363 O O . ILE B 1 526 ? 11.234 -41.125 -2.793 1 83.75 526 ILE B O 1
ATOM 9367 N N . PRO B 1 527 ? 12.234 -40.281 -4.629 1 82.38 527 PRO B N 1
ATOM 9368 C CA . PRO B 1 527 ? 11.477 -39.031 -4.465 1 82.38 527 PRO B CA 1
ATOM 9369 C C . PRO B 1 527 ? 9.977 -39.219 -4.727 1 82.38 527 PRO B C 1
ATOM 9371 O O . PRO B 1 527 ? 9.594 -40.062 -5.555 1 82.38 527 PRO B O 1
ATOM 9374 N N . THR B 1 528 ? 9.219 -38.438 -4.055 1 76.38 528 THR B N 1
ATOM 9375 C CA . THR B 1 528 ? 7.773 -38.531 -4.23 1 76.38 528 THR B CA 1
ATOM 9376 C C . THR B 1 528 ? 7.344 -37.781 -5.484 1 76.38 528 THR B C 1
ATOM 9378 O O . THR B 1 528 ? 6.332 -38.125 -6.105 1 76.38 528 THR B O 1
ATOM 9381 N N . ASP B 1 529 ? 8.141 -36.875 -5.816 1 79.94 529 ASP B N 1
ATOM 9382 C CA . ASP B 1 529 ? 7.816 -36.094 -7 1 79.94 529 ASP B CA 1
ATOM 9383 C C . ASP B 1 529 ? 8.391 -36.719 -8.266 1 79.94 529 ASP B C 1
ATOM 9385 O O . ASP B 1 529 ? 9.562 -37.094 -8.297 1 79.94 529 ASP B O 1
ATOM 9389 N N . ALA B 1 530 ? 7.492 -36.812 -9.227 1 82.75 530 ALA B N 1
ATOM 9390 C CA . ALA B 1 530 ? 7.859 -37.5 -10.477 1 82.75 530 ALA B CA 1
ATOM 9391 C C . ALA B 1 530 ? 9 -36.75 -11.172 1 82.75 530 ALA B C 1
ATOM 9393 O O . ALA B 1 530 ? 9.906 -37.375 -11.727 1 82.75 530 ALA B O 1
ATOM 9394 N N . ALA B 1 531 ? 9 -35.5 -11.102 1 80.69 531 ALA B N 1
ATOM 9395 C CA . ALA B 1 531 ? 10.008 -34.688 -11.797 1 80.69 531 ALA B CA 1
ATOM 9396 C C . ALA B 1 531 ? 11.406 -35 -11.258 1 80.69 531 ALA B C 1
ATOM 9398 O O . ALA B 1 531 ? 12.344 -35.188 -12.031 1 80.69 531 ALA B O 1
ATOM 9399 N N . THR B 1 532 ? 11.516 -35.094 -9.992 1 82.44 532 THR B N 1
ATOM 9400 C CA . THR B 1 532 ? 12.805 -35.344 -9.367 1 82.44 532 THR B CA 1
ATOM 9401 C C . THR B 1 532 ? 13.266 -36.781 -9.648 1 82.44 532 THR B C 1
ATOM 9403 O O . THR B 1 532 ? 14.453 -37.031 -9.859 1 82.44 532 THR B O 1
ATOM 9406 N N . PHE B 1 533 ? 12.383 -37.719 -9.703 1 88.12 533 PHE B N 1
ATOM 9407 C CA . PHE B 1 533 ? 12.719 -39.125 -9.961 1 88.12 533 PHE B CA 1
ATOM 9408 C C . PHE B 1 533 ? 13.289 -39.281 -11.367 1 88.12 533 PHE B C 1
ATOM 9410 O O . PHE B 1 533 ? 14.359 -39.875 -11.539 1 88.12 533 PHE B O 1
ATOM 9417 N N . TRP B 1 534 ? 12.617 -38.75 -12.234 1 88.44 534 TRP B N 1
ATOM 9418 C CA . TRP B 1 534 ? 13.023 -38.938 -13.625 1 88.44 534 TRP B CA 1
ATOM 9419 C C . TRP B 1 534 ? 14.32 -38.188 -13.914 1 88.44 534 TRP B C 1
ATOM 9421 O O . TRP B 1 534 ? 15.117 -38.625 -14.758 1 88.44 534 TRP B O 1
ATOM 9431 N N . SER B 1 535 ? 14.539 -37.125 -13.211 1 84.38 535 SER B N 1
ATOM 9432 C CA . SER B 1 535 ? 15.82 -36.438 -13.352 1 84.38 535 SER B CA 1
ATOM 9433 C C . SER B 1 535 ? 16.969 -37.312 -12.852 1 84.38 535 SER B C 1
ATOM 9435 O O . SER B 1 535 ? 18.078 -37.219 -13.391 1 84.38 535 SER B O 1
ATOM 9437 N N . LYS B 1 536 ? 16.719 -38.125 -11.938 1 86.25 536 LYS B N 1
ATOM 9438 C CA . LYS B 1 536 ? 17.75 -39 -11.375 1 86.25 536 LYS B CA 1
ATOM 9439 C C . LYS B 1 536 ? 17.969 -40.219 -12.258 1 86.25 536 LYS B C 1
ATOM 9441 O O . LYS B 1 536 ? 19.062 -40.781 -12.266 1 86.25 536 LYS B O 1
ATOM 9446 N N . VAL B 1 537 ? 16.953 -40.625 -12.945 1 88.81 537 VAL B N 1
ATOM 9447 C CA . VAL B 1 537 ? 17.047 -41.75 -13.844 1 88.81 537 VAL B CA 1
ATOM 9448 C C . VAL B 1 537 ? 18.078 -41.469 -14.938 1 88.81 537 VAL B C 1
ATOM 9450 O O . VAL B 1 537 ? 18.719 -42.406 -15.445 1 88.81 537 VAL B O 1
ATOM 9453 N N . LYS B 1 538 ? 18.234 -40.25 -15.227 1 85.75 538 LYS B N 1
ATOM 9454 C CA . LYS B 1 538 ? 19.188 -39.844 -16.25 1 85.75 538 LYS B CA 1
ATOM 9455 C C . LYS B 1 538 ? 20.609 -40.281 -15.875 1 85.75 538 LYS B C 1
ATOM 9457 O O . LYS B 1 538 ? 21.406 -40.625 -16.75 1 85.75 538 LYS B O 1
ATOM 9462 N N . ASP B 1 539 ? 20.875 -40.219 -14.688 1 82.88 539 ASP B N 1
ATOM 9463 C CA . ASP B 1 539 ? 22.219 -40.5 -14.211 1 82.88 539 ASP B CA 1
ATOM 9464 C C . ASP B 1 539 ? 22.484 -42 -14.109 1 82.88 539 ASP B C 1
ATOM 9466 O O . ASP B 1 539 ? 23.625 -42.406 -13.875 1 82.88 539 ASP B O 1
ATOM 9470 N N . TYR B 1 540 ? 21.5 -42.719 -14.305 1 86.81 540 TYR B N 1
ATOM 9471 C CA . TYR B 1 540 ? 21.656 -44.188 -14.219 1 86.81 540 TYR B CA 1
ATOM 9472 C C . TYR B 1 540 ? 22.328 -44.719 -15.469 1 86.81 540 TYR B C 1
ATOM 9474 O O . TYR B 1 540 ? 21.875 -44.5 -16.594 1 86.81 540 TYR B O 1
ATOM 9482 N N . LYS B 1 541 ? 23.469 -45.312 -15.266 1 85.25 541 LYS B N 1
ATOM 9483 C CA . LYS B 1 541 ? 24.219 -45.969 -16.344 1 85.25 541 LYS B CA 1
ATOM 9484 C C . LYS B 1 541 ? 24.391 -47.469 -16.062 1 85.25 541 LYS B C 1
ATOM 9486 O O . LYS B 1 541 ? 24.547 -47.875 -14.906 1 85.25 541 LYS B O 1
ATOM 9491 N N . ASP B 1 542 ? 24.234 -48.188 -17.094 1 80.69 542 ASP B N 1
ATOM 9492 C CA . ASP B 1 542 ? 24.438 -49.625 -16.953 1 80.69 542 ASP B CA 1
ATOM 9493 C C . ASP B 1 542 ? 25.938 -49.969 -16.875 1 80.69 542 ASP B C 1
ATOM 9495 O O . ASP B 1 542 ? 26.766 -49.062 -16.875 1 80.69 542 ASP B O 1
ATOM 9499 N N . LEU B 1 543 ? 26.266 -51.25 -16.781 1 76.25 543 LEU B N 1
ATOM 9500 C CA . LEU B 1 543 ? 27.625 -51.719 -16.625 1 76.25 543 LEU B CA 1
ATOM 9501 C C . LEU B 1 543 ? 28.484 -51.344 -17.812 1 76.25 543 LEU B C 1
ATOM 9503 O O . LEU B 1 543 ? 29.703 -51.219 -17.703 1 76.25 543 LEU B O 1
ATOM 9507 N N . LEU B 1 544 ? 27.797 -51.094 -18.984 1 79.06 544 LEU B N 1
ATOM 9508 C CA . LEU B 1 544 ? 28.516 -50.719 -20.203 1 79.06 544 LEU B CA 1
ATOM 9509 C C . LEU B 1 544 ? 28.531 -49.188 -20.359 1 79.06 544 LEU B C 1
ATOM 9511 O O . LEU B 1 544 ? 28.906 -48.688 -21.422 1 79.06 544 LEU B O 1
ATOM 9515 N N . SER B 1 545 ? 28.078 -48.406 -19.375 1 81.06 545 SER B N 1
ATOM 9516 C CA . SER B 1 545 ? 28.047 -46.969 -19.344 1 81.06 545 SER B CA 1
ATOM 9517 C C . SER B 1 545 ? 27.031 -46.406 -20.328 1 81.06 545 SER B C 1
ATOM 9519 O O . SER B 1 545 ? 27.25 -45.312 -20.906 1 81.06 545 SER B O 1
ATOM 9521 N N . ARG B 1 546 ? 26.172 -47.281 -20.625 1 81.12 546 ARG B N 1
ATOM 9522 C CA . ARG B 1 546 ? 25.078 -46.844 -21.484 1 81.12 546 ARG B CA 1
ATOM 9523 C C . ARG B 1 546 ? 23.875 -46.406 -20.656 1 81.12 546 ARG B C 1
ATOM 9525 O O . ARG B 1 546 ? 23.734 -46.781 -19.484 1 81.12 546 ARG B O 1
ATOM 9532 N N . HIS B 1 547 ? 23.062 -45.562 -21.375 1 88.56 547 HIS B N 1
ATOM 9533 C CA . HIS B 1 547 ? 21.812 -45.125 -20.75 1 88.56 547 HIS B CA 1
ATOM 9534 C C . HIS B 1 547 ? 20.656 -46 -21.188 1 88.56 547 HIS B C 1
ATOM 9536 O O . HIS B 1 547 ? 20 -45.719 -22.203 1 88.56 547 HIS B O 1
ATOM 9542 N N . PRO B 1 548 ? 20.406 -47 -20.422 1 88.88 548 PRO B N 1
ATOM 9543 C CA . PRO B 1 548 ? 19.406 -47.969 -20.844 1 88.88 548 PRO B CA 1
ATOM 9544 C C . PRO B 1 548 ? 18 -47.406 -20.891 1 88.88 548 PRO B C 1
ATOM 9546 O O . PRO B 1 548 ? 17.109 -47.969 -21.531 1 88.88 548 PRO B O 1
ATOM 9549 N N . PHE B 1 549 ? 17.781 -46.344 -20.219 1 91.88 549 PHE B N 1
ATOM 9550 C CA . PHE B 1 549 ? 16.422 -45.812 -20.156 1 91.88 549 PHE B CA 1
ATOM 9551 C C . PHE B 1 549 ? 16.344 -44.438 -20.828 1 91.88 549 PHE B C 1
ATOM 9553 O O . PHE B 1 549 ? 15.625 -43.562 -20.375 1 91.88 549 PHE B O 1
ATOM 9560 N N . ALA B 1 550 ? 16.969 -44.281 -21.891 1 88.31 550 ALA B N 1
ATOM 9561 C CA . ALA B 1 550 ? 17.062 -42.969 -22.562 1 88.31 550 ALA B CA 1
ATOM 9562 C C . ALA B 1 550 ? 15.742 -42.625 -23.234 1 88.31 550 ALA B C 1
ATOM 9564 O O . ALA B 1 550 ? 15.297 -41.469 -23.156 1 88.31 550 ALA B O 1
ATOM 9565 N N . GLU B 1 551 ? 15.133 -43.594 -23.812 1 89.44 551 GLU B N 1
ATOM 9566 C CA . GLU B 1 551 ? 13.898 -43.312 -24.547 1 89.44 551 GLU B CA 1
ATOM 9567 C C . GLU B 1 551 ? 12.75 -43 -23.609 1 89.44 551 GLU B C 1
ATOM 9569 O O . GLU B 1 551 ? 11.969 -42.062 -23.859 1 89.44 551 GLU B O 1
ATOM 9574 N N . ILE B 1 552 ? 12.648 -43.75 -22.578 1 89.5 552 ILE B N 1
ATOM 9575 C CA . ILE B 1 552 ? 11.555 -43.531 -21.641 1 89.5 552 ILE B CA 1
ATOM 9576 C C . ILE B 1 552 ? 11.773 -42.219 -20.875 1 89.5 552 ILE B C 1
ATOM 9578 O O . ILE B 1 552 ? 10.82 -41.531 -20.531 1 89.5 552 ILE B O 1
ATOM 9582 N N . LEU B 1 553 ? 12.969 -41.969 -20.609 1 89.56 553 LEU B N 1
ATOM 9583 C CA . LEU B 1 553 ? 13.297 -40.719 -19.938 1 89.56 553 LEU B CA 1
ATOM 9584 C C . LEU B 1 553 ? 12.867 -39.531 -20.797 1 89.56 553 LEU B C 1
ATOM 9586 O O . LEU B 1 553 ? 12.234 -38.594 -20.297 1 89.56 553 LEU B O 1
ATOM 9590 N N . GLN B 1 554 ? 13.227 -39.594 -21.969 1 86 554 GLN B N 1
ATOM 9591 C CA . GLN B 1 554 ? 12.859 -38.5 -22.875 1 86 554 GLN B CA 1
ATOM 9592 C C . GLN B 1 554 ? 11.344 -38.375 -22.984 1 86 554 GLN B C 1
ATOM 9594 O O . GLN B 1 554 ? 10.812 -37.25 -23.031 1 86 554 GLN B O 1
ATOM 9599 N N . TYR B 1 555 ? 10.742 -39.469 -23.031 1 87.88 555 TYR B N 1
ATOM 9600 C CA . TYR B 1 555 ? 9.289 -39.5 -23.109 1 87.88 555 TYR B CA 1
ATOM 9601 C C . TYR B 1 555 ? 8.672 -38.844 -21.859 1 87.88 555 TYR B C 1
ATOM 9603 O O . TYR B 1 555 ? 7.785 -38 -21.969 1 87.88 555 TYR B O 1
ATOM 9611 N N . ALA B 1 556 ? 9.156 -39.25 -20.75 1 88 556 ALA B N 1
ATOM 9612 C CA . ALA B 1 556 ? 8.641 -38.719 -19.484 1 88 556 ALA B CA 1
ATOM 9613 C C . ALA B 1 556 ? 8.906 -37.25 -19.344 1 88 556 ALA B C 1
ATOM 9615 O O . ALA B 1 556 ? 8.023 -36.469 -18.953 1 88 556 ALA B O 1
ATOM 9616 N N . LEU B 1 557 ? 10.055 -36.812 -19.719 1 87.06 557 LEU B N 1
ATOM 9617 C CA . LEU B 1 557 ? 10.453 -35.438 -19.547 1 87.06 557 LEU B CA 1
ATOM 9618 C C . LEU B 1 557 ? 9.703 -34.531 -20.531 1 87.06 557 LEU B C 1
ATOM 9620 O O . LEU B 1 557 ? 9.586 -33.312 -20.312 1 87.06 557 LEU B O 1
ATOM 9624 N N . ASN B 1 558 ? 9.211 -35.062 -21.516 1 84.12 558 ASN B N 1
ATOM 9625 C CA . ASN B 1 558 ? 8.422 -34.312 -22.469 1 84.12 558 ASN B CA 1
ATOM 9626 C C . ASN B 1 558 ? 6.996 -34.094 -21.984 1 84.12 558 ASN B C 1
ATOM 9628 O O . ASN B 1 558 ? 6.336 -33.125 -22.375 1 84.12 558 ASN B O 1
ATOM 9632 N N . ILE B 1 559 ? 6.586 -34.938 -21.109 1 83.19 559 ILE B N 1
ATOM 9633 C CA . ILE B 1 559 ? 5.18 -34.906 -20.719 1 83.19 559 ILE B CA 1
ATOM 9634 C C . ILE B 1 559 ? 5.035 -34.219 -19.359 1 83.19 559 ILE B C 1
ATOM 9636 O O . ILE B 1 559 ? 4.035 -33.562 -19.078 1 83.19 559 ILE B O 1
ATOM 9640 N N . LEU B 1 560 ? 5.984 -34.344 -18.562 1 83.19 560 LEU B N 1
ATOM 9641 C CA . LEU B 1 560 ? 5.898 -33.906 -17.156 1 83.19 560 LEU B CA 1
ATOM 9642 C C . LEU B 1 560 ? 5.762 -32.406 -17.047 1 83.19 560 LEU B C 1
ATOM 9644 O O . LEU B 1 560 ? 5.156 -31.906 -16.094 1 83.19 560 LEU B O 1
ATOM 9648 N N . PRO B 1 561 ? 6.332 -31.672 -18.016 1 83.62 561 PRO B N 1
ATOM 9649 C CA . PRO B 1 561 ? 6.18 -30.219 -17.906 1 83.62 561 PRO B CA 1
ATOM 9650 C C . PRO B 1 561 ? 4.766 -29.75 -18.25 1 83.62 561 PRO B C 1
ATOM 9652 O O . PRO B 1 561 ? 4.602 -28.688 -18.859 1 83.62 561 PRO B O 1
ATOM 9655 N N . LEU B 1 562 ? 3.781 -30.438 -17.969 1 81.81 562 LEU B N 1
ATOM 9656 C CA . LEU B 1 562 ? 2.4 -29.984 -18.125 1 81.81 562 LEU B CA 1
ATOM 9657 C C . LEU B 1 562 ? 1.937 -29.188 -16.922 1 81.81 562 LEU B C 1
ATOM 9659 O O . LEU B 1 562 ? 2.148 -29.609 -15.773 1 81.81 562 LEU B O 1
ATOM 9663 N N . PRO B 1 563 ? 1.424 -27.984 -17.234 1 78.69 563 PRO B N 1
ATOM 9664 C CA . PRO B 1 563 ? 1.013 -27.125 -16.125 1 78.69 563 PRO B CA 1
ATOM 9665 C C . PRO B 1 563 ? -0.274 -27.594 -15.461 1 78.69 563 PRO B C 1
ATOM 9667 O O . PRO B 1 563 ? -1.254 -27.906 -16.141 1 78.69 563 PRO B O 1
ATOM 9670 N N . ILE B 1 564 ? -0.289 -27.859 -14.18 1 73.75 564 ILE B N 1
ATOM 9671 C CA . ILE B 1 564 ? -1.483 -28.312 -13.477 1 73.75 564 ILE B CA 1
ATOM 9672 C C . ILE B 1 564 ? -2.174 -27.125 -12.812 1 73.75 564 ILE B C 1
ATOM 9674 O O . ILE B 1 564 ? -3.348 -27.203 -12.438 1 73.75 564 ILE B O 1
ATOM 9678 N N . SER B 1 565 ? -1.373 -26.062 -12.688 1 78.44 565 SER B N 1
ATOM 9679 C CA . SER B 1 565 ? -1.938 -24.875 -12.062 1 78.44 565 SER B CA 1
ATOM 9680 C C . SER B 1 565 ? -1.318 -23.609 -12.641 1 78.44 565 SER B C 1
ATOM 9682 O O . SER B 1 565 ? -0.306 -23.672 -13.344 1 78.44 565 SER B O 1
ATOM 9684 N N . ASN B 1 566 ? -2.02 -22.5 -12.336 1 83.56 566 ASN B N 1
ATOM 9685 C CA . ASN B 1 566 ? -1.538 -21.203 -12.781 1 83.56 566 ASN B CA 1
ATOM 9686 C C . ASN B 1 566 ? -0.791 -20.469 -11.664 1 83.56 566 ASN B C 1
ATOM 9688 O O . ASN B 1 566 ? -0.653 -19.25 -11.703 1 83.56 566 ASN B O 1
ATOM 9692 N N . VAL B 1 567 ? -0.278 -21.156 -10.773 1 83.19 567 VAL B N 1
ATOM 9693 C CA . VAL B 1 567 ? 0.324 -20.562 -9.578 1 83.19 567 VAL B CA 1
ATOM 9694 C C . VAL B 1 567 ? 1.561 -19.766 -9.969 1 83.19 567 VAL B C 1
ATOM 9696 O O . VAL B 1 567 ? 1.853 -18.734 -9.352 1 83.19 567 VAL B O 1
ATOM 9699 N N . VAL B 1 568 ? 2.27 -20.188 -10.961 1 87.88 568 VAL B N 1
ATOM 9700 C CA . VAL B 1 568 ? 3.508 -19.531 -11.367 1 87.88 568 VAL B CA 1
ATOM 9701 C C . VAL B 1 568 ? 3.203 -18.125 -11.852 1 87.88 568 VAL B C 1
ATOM 9703 O O . VAL B 1 568 ? 3.924 -17.172 -11.516 1 87.88 568 VAL B O 1
ATOM 9706 N N . VAL B 1 569 ? 2.131 -18.031 -12.578 1 91.25 569 VAL B N 1
ATOM 9707 C CA . VAL B 1 569 ? 1.75 -16.719 -13.094 1 91.25 569 VAL B CA 1
ATOM 9708 C C . VAL B 1 569 ? 1.284 -15.828 -11.938 1 91.25 569 VAL B C 1
ATOM 9710 O O . VAL B 1 569 ? 1.55 -14.625 -11.93 1 91.25 569 VAL B O 1
ATOM 9713 N N . GLU B 1 570 ? 0.658 -16.391 -10.977 1 87.06 570 GLU B N 1
ATOM 9714 C CA . GLU B 1 570 ? 0.201 -15.633 -9.812 1 87.06 570 GLU B CA 1
ATOM 9715 C C . GLU B 1 570 ? 1.38 -15.094 -9.008 1 87.06 570 GLU B C 1
ATOM 9717 O O . GLU B 1 570 ? 1.307 -14 -8.445 1 87.06 570 GLU B O 1
ATOM 9722 N N . ARG B 1 571 ? 2.352 -15.852 -9 1 87.12 571 ARG B N 1
ATOM 9723 C CA . ARG B 1 571 ? 3.557 -15.406 -8.312 1 87.12 571 ARG B CA 1
ATOM 9724 C C . ARG B 1 571 ? 4.203 -14.234 -9.039 1 87.12 571 ARG B C 1
ATOM 9726 O O . ARG B 1 571 ? 4.703 -13.305 -8.406 1 87.12 571 ARG B O 1
ATOM 9733 N N . VAL B 1 572 ? 4.219 -14.344 -10.312 1 93.56 572 VAL B N 1
ATOM 9734 C CA . VAL B 1 572 ? 4.766 -13.25 -11.109 1 93.56 572 VAL B CA 1
ATOM 9735 C C . VAL B 1 572 ? 3.939 -11.984 -10.883 1 93.56 572 VAL B C 1
ATOM 9737 O O . VAL B 1 572 ? 4.492 -10.891 -10.75 1 93.56 572 VAL B O 1
ATOM 9740 N N . PHE B 1 573 ? 2.664 -12.172 -10.805 1 90.75 573 PHE B N 1
ATOM 9741 C CA . PHE B 1 573 ? 1.794 -11.031 -10.555 1 90.75 573 PHE B CA 1
ATOM 9742 C C . PHE B 1 573 ? 2.08 -10.414 -9.195 1 90.75 573 PHE B C 1
ATOM 9744 O O . PHE B 1 573 ? 2.027 -9.195 -9.031 1 90.75 573 PHE B O 1
ATOM 9751 N N . SER B 1 574 ? 2.35 -11.219 -8.281 1 87.94 574 SER B N 1
ATOM 9752 C CA . SER B 1 574 ? 2.707 -10.719 -6.961 1 87.94 574 SER B CA 1
ATOM 9753 C C . SER B 1 574 ? 3.961 -9.852 -7.016 1 87.94 574 SER B C 1
ATOM 9755 O O . SER B 1 574 ? 4.016 -8.789 -6.398 1 87.94 574 SER B O 1
ATOM 9757 N N . ILE B 1 575 ? 4.902 -10.273 -7.746 1 91.69 575 ILE B N 1
ATOM 9758 C CA . ILE B 1 575 ? 6.137 -9.508 -7.914 1 91.69 575 ILE B CA 1
ATOM 9759 C C . ILE B 1 575 ? 5.844 -8.211 -8.664 1 91.69 575 ILE B C 1
ATOM 9761 O O . ILE B 1 575 ? 6.371 -7.156 -8.312 1 91.69 575 ILE B O 1
ATOM 9765 N N . MET B 1 576 ? 5.051 -8.375 -9.633 1 93.25 576 MET B N 1
ATOM 9766 C CA . MET B 1 576 ? 4.684 -7.203 -10.422 1 93.25 576 MET B CA 1
ATOM 9767 C C . MET B 1 576 ? 4.07 -6.121 -9.539 1 93.25 576 MET B C 1
ATOM 9769 O O . MET B 1 576 ? 4.418 -4.945 -9.664 1 93.25 576 MET B O 1
ATOM 9773 N N . ASN B 1 577 ? 3.264 -6.531 -8.625 1 88.5 577 ASN B N 1
ATOM 9774 C CA . ASN B 1 577 ? 2.568 -5.586 -7.762 1 88.5 577 ASN B CA 1
ATOM 9775 C C . ASN B 1 577 ? 3.518 -4.953 -6.746 1 88.5 577 ASN B C 1
ATOM 9777 O O . ASN B 1 577 ? 3.264 -3.855 -6.254 1 88.5 577 ASN B O 1
ATOM 9781 N N . LEU B 1 578 ? 4.539 -5.586 -6.469 1 87.19 578 LEU B N 1
ATOM 9782 C CA . LEU B 1 578 ? 5.547 -5.039 -5.57 1 87.19 578 LEU B CA 1
ATOM 9783 C C . LEU B 1 578 ? 6.41 -4.004 -6.285 1 87.19 578 LEU B C 1
ATOM 9785 O O . LEU B 1 578 ? 6.863 -3.035 -5.672 1 87.19 578 LEU B O 1
ATOM 9789 N N . VAL B 1 579 ? 6.602 -4.297 -7.516 1 90.94 579 VAL B N 1
ATOM 9790 C CA . VAL B 1 579 ? 7.473 -3.43 -8.297 1 90.94 579 VAL B CA 1
ATOM 9791 C C . VAL B 1 579 ? 6.707 -2.18 -8.727 1 90.94 579 VAL B C 1
ATOM 9793 O O . VAL B 1 579 ? 7.164 -1.057 -8.5 1 90.94 579 VAL B O 1
ATOM 9796 N N . LYS B 1 580 ? 5.613 -2.404 -9.352 1 90.12 580 LYS B N 1
ATOM 9797 C CA . LYS B 1 580 ? 4.777 -1.281 -9.766 1 90.12 580 LYS B CA 1
ATOM 9798 C C . LYS B 1 580 ? 3.678 -1.01 -8.75 1 90.12 580 LYS B C 1
ATOM 9800 O O . LYS B 1 580 ? 2.604 -1.608 -8.812 1 90.12 580 LYS B O 1
ATOM 9805 N N . CYS B 1 581 ? 3.986 -0.15 -7.852 1 83.88 581 CYS B N 1
ATOM 9806 C CA . CYS B 1 581 ? 3.088 0.18 -6.75 1 83.88 581 CYS B CA 1
ATOM 9807 C C . CYS B 1 581 ? 2.553 1.6 -6.891 1 83.88 581 CYS B C 1
ATOM 9809 O O . CYS B 1 581 ? 2.705 2.225 -7.941 1 83.88 581 CYS B O 1
ATOM 9811 N N . LYS B 1 582 ? 1.922 2.143 -5.922 1 75.56 582 LYS B N 1
ATOM 9812 C CA . LYS B 1 582 ? 1.275 3.451 -5.961 1 75.56 582 LYS B CA 1
ATOM 9813 C C . LYS B 1 582 ? 2.299 4.562 -6.16 1 75.56 582 LYS B C 1
ATOM 9815 O O . LYS B 1 582 ? 2.027 5.547 -6.855 1 75.56 582 LYS B O 1
ATOM 9820 N N . ILE B 1 583 ? 3.467 4.324 -5.602 1 74.75 583 ILE B N 1
ATOM 9821 C CA . ILE B 1 583 ? 4.5 5.352 -5.684 1 74.75 583 ILE B CA 1
ATOM 9822 C C . ILE B 1 583 ? 5.207 5.27 -7.035 1 74.75 583 ILE B C 1
ATOM 9824 O O . ILE B 1 583 ? 5.68 6.277 -7.559 1 74.75 583 ILE B O 1
ATOM 9828 N N . GLN B 1 584 ? 5.164 4.082 -7.633 1 81.94 584 GLN B N 1
ATOM 9829 C CA . GLN B 1 584 ? 5.805 3.854 -8.922 1 81.94 584 GLN B CA 1
ATOM 9830 C C . GLN B 1 584 ? 4.781 3.461 -9.984 1 81.94 584 GLN B C 1
ATOM 9832 O O . GLN B 1 584 ? 4.957 2.461 -10.688 1 81.94 584 GLN B O 1
ATOM 9837 N N . ASN B 1 585 ? 3.822 4.242 -10.18 1 76.5 585 ASN B N 1
ATOM 9838 C CA . ASN B 1 585 ? 2.703 3.863 -11.039 1 76.5 585 ASN B CA 1
ATOM 9839 C C . ASN B 1 585 ? 2.92 4.32 -12.477 1 76.5 585 ASN B C 1
ATOM 9841 O O . ASN B 1 585 ? 2.166 3.939 -13.375 1 76.5 585 ASN B O 1
ATOM 9845 N N . LYS B 1 586 ? 3.988 5.047 -12.742 1 79.81 586 LYS B N 1
ATOM 9846 C CA . LYS B 1 586 ? 4.207 5.594 -14.078 1 79.81 586 LYS B CA 1
ATOM 9847 C C . LYS B 1 586 ? 5.191 4.738 -14.867 1 79.81 586 LYS B C 1
ATOM 9849 O O . LYS B 1 586 ? 5.523 5.059 -16.016 1 79.81 586 LYS B O 1
ATOM 9854 N N . MET B 1 587 ? 5.629 3.701 -14.297 1 88 587 MET B N 1
ATOM 9855 C CA . MET B 1 587 ? 6.586 2.807 -14.945 1 88 587 MET B CA 1
ATOM 9856 C C . MET B 1 587 ? 6.004 2.213 -16.219 1 88 587 MET B C 1
ATOM 9858 O O . MET B 1 587 ? 4.867 1.737 -16.234 1 88 587 MET B O 1
ATOM 9862 N N . MET B 1 588 ? 6.801 2.312 -17.234 1 87.81 588 MET B N 1
ATOM 9863 C CA . MET B 1 588 ? 6.348 1.805 -18.531 1 87.81 588 MET B CA 1
ATOM 9864 C C . MET B 1 588 ? 6.457 0.285 -18.578 1 87.81 588 MET B C 1
ATOM 9866 O O . MET B 1 588 ? 7.203 -0.316 -17.812 1 87.81 588 MET B O 1
ATOM 9870 N N . ALA B 1 589 ? 5.828 -0.288 -19.578 1 90.19 589 ALA B N 1
ATOM 9871 C CA . ALA B 1 589 ? 5.684 -1.737 -19.688 1 90.19 589 ALA B CA 1
ATOM 9872 C C . ALA B 1 589 ? 7.031 -2.4 -19.969 1 90.19 589 ALA B C 1
ATOM 9874 O O . ALA B 1 589 ? 7.328 -3.465 -19.422 1 90.19 589 ALA B O 1
ATOM 9875 N N . ASP B 1 590 ? 7.832 -1.769 -20.75 1 90.62 590 ASP B N 1
ATOM 9876 C CA . ASP B 1 590 ? 9.109 -2.373 -21.125 1 90.62 590 ASP B CA 1
ATOM 9877 C C . ASP B 1 590 ? 10.047 -2.477 -19.938 1 90.62 590 ASP B C 1
ATOM 9879 O O . ASP B 1 590 ? 10.719 -3.494 -19.75 1 90.62 590 ASP B O 1
ATOM 9883 N N . LEU B 1 591 ? 10.094 -1.418 -19.25 1 92.62 591 LEU B N 1
ATOM 9884 C CA . LEU B 1 591 ? 10.938 -1.427 -18.047 1 92.62 591 LEU B CA 1
ATOM 9885 C C . LEU B 1 591 ? 10.422 -2.43 -17.031 1 92.62 591 LEU B C 1
ATOM 9887 O O . LEU B 1 591 ? 11.203 -3.162 -16.422 1 92.62 591 LEU B O 1
ATOM 9891 N N . LEU B 1 592 ? 9.133 -2.439 -16.859 1 94.06 592 LEU B N 1
ATOM 9892 C CA . LEU B 1 592 ? 8.523 -3.393 -15.938 1 94.06 592 LEU B CA 1
ATOM 9893 C C . LEU B 1 592 ? 8.844 -4.828 -16.344 1 94.06 592 LEU B C 1
ATOM 9895 O O . LEU B 1 592 ? 9.234 -5.641 -15.508 1 94.06 592 LEU B O 1
ATOM 9899 N N . ASN B 1 593 ? 8.688 -5.086 -17.562 1 94.31 593 ASN B N 1
ATOM 9900 C CA . ASN B 1 593 ? 8.977 -6.422 -18.078 1 94.31 593 ASN B CA 1
ATOM 9901 C C . ASN B 1 593 ? 10.438 -6.805 -17.844 1 94.31 593 ASN B C 1
ATOM 9903 O O . ASN B 1 593 ? 10.734 -7.945 -17.484 1 94.31 593 ASN B O 1
ATOM 9907 N N . ALA B 1 594 ? 11.305 -5.875 -18.094 1 95.12 594 ALA B N 1
ATOM 9908 C CA . ALA B 1 594 ? 12.734 -6.145 -17.906 1 95.12 594 ALA B CA 1
ATOM 9909 C C . ALA B 1 594 ? 13.047 -6.434 -16.453 1 95.12 594 ALA B C 1
ATOM 9911 O O . ALA B 1 594 ? 13.805 -7.363 -16.141 1 95.12 594 ALA B O 1
ATOM 9912 N N . ILE B 1 595 ? 12.508 -5.691 -15.586 1 95.38 595 ILE B N 1
ATOM 9913 C CA . ILE B 1 595 ? 12.742 -5.863 -14.156 1 95.38 595 ILE B CA 1
ATOM 9914 C C . ILE B 1 595 ? 12.211 -7.223 -13.703 1 95.38 595 ILE B C 1
ATOM 9916 O O . ILE B 1 595 ? 12.883 -7.941 -12.969 1 95.38 595 ILE B O 1
ATOM 9920 N N . LEU B 1 596 ? 11.062 -7.566 -14.156 1 95.31 596 LEU B N 1
ATOM 9921 C CA . LEU B 1 596 ? 10.484 -8.859 -13.797 1 95.31 596 LEU B CA 1
ATOM 9922 C C . LEU B 1 596 ? 11.336 -10 -14.32 1 95.31 596 LEU B C 1
ATOM 9924 O O . LEU B 1 596 ? 11.539 -11 -13.633 1 95.31 596 LEU B O 1
ATOM 9928 N N . THR B 1 597 ? 11.789 -9.805 -15.516 1 95.38 597 THR B N 1
ATOM 9929 C CA . THR B 1 597 ? 12.648 -10.828 -16.109 1 95.38 597 THR B CA 1
ATOM 9930 C C . THR B 1 597 ? 13.883 -11.055 -15.242 1 95.38 597 THR B C 1
ATOM 9932 O O . THR B 1 597 ? 14.266 -12.195 -14.977 1 95.38 597 THR B O 1
ATOM 9935 N N . ILE B 1 598 ? 14.453 -9.984 -14.812 1 94.25 598 ILE B N 1
ATOM 9936 C CA . ILE B 1 598 ? 15.664 -10.07 -14 1 94.25 598 ILE B CA 1
ATOM 9937 C C . ILE B 1 598 ? 15.344 -10.75 -12.664 1 94.25 598 ILE B C 1
ATOM 9939 O O . ILE B 1 598 ? 16.016 -11.703 -12.273 1 94.25 598 ILE B O 1
ATOM 9943 N N . ARG B 1 599 ? 14.305 -10.367 -12.023 1 93.19 599 ARG B N 1
ATOM 9944 C CA . ARG B 1 599 ? 13.961 -10.867 -10.695 1 93.19 599 ARG B CA 1
ATOM 9945 C C . ARG B 1 599 ? 13.578 -12.344 -10.75 1 93.19 599 ARG B C 1
ATOM 9947 O O . ARG B 1 599 ? 14.039 -13.141 -9.93 1 93.19 599 ARG B O 1
ATOM 9954 N N . VAL B 1 600 ? 12.789 -12.68 -11.68 1 92.19 600 VAL B N 1
ATOM 9955 C CA . VAL B 1 600 ? 12.312 -14.055 -11.781 1 92.19 600 VAL B CA 1
ATOM 9956 C C . VAL B 1 600 ? 13.469 -14.969 -12.195 1 92.19 600 VAL B C 1
ATOM 9958 O O . VAL B 1 600 ? 13.609 -16.078 -11.68 1 92.19 600 VAL B O 1
ATOM 9961 N N . SER B 1 601 ? 14.305 -14.5 -13.148 1 90.38 601 SER B N 1
ATOM 9962 C CA . SER B 1 601 ? 15.43 -15.305 -13.602 1 90.38 601 SER B CA 1
ATOM 9963 C C . SER B 1 601 ? 16.422 -15.57 -12.461 1 90.38 601 SER B C 1
ATOM 9965 O O . SER B 1 601 ? 16.922 -16.688 -12.328 1 90.38 601 SER B O 1
ATOM 9967 N N . LEU B 1 602 ? 16.656 -14.57 -11.719 1 89.62 602 LEU B N 1
ATOM 9968 C CA . LEU B 1 602 ? 17.578 -14.742 -10.594 1 89.62 602 LEU B CA 1
ATOM 9969 C C . LEU B 1 602 ? 17 -15.703 -9.562 1 89.62 602 LEU B C 1
ATOM 9971 O O . LEU B 1 602 ? 17.719 -16.547 -9.016 1 89.62 602 LEU B O 1
ATOM 9975 N N . ASN B 1 603 ? 15.781 -15.602 -9.32 1 85.5 603 ASN B N 1
ATOM 9976 C CA . ASN B 1 603 ? 15.109 -16.484 -8.375 1 85.5 603 ASN B CA 1
ATOM 9977 C C . ASN B 1 603 ? 15.125 -17.938 -8.852 1 85.5 603 ASN B C 1
ATOM 9979 O O . ASN B 1 603 ? 15.328 -18.859 -8.062 1 85.5 603 ASN B O 1
ATOM 9983 N N . ASN B 1 604 ? 14.922 -18.078 -10.078 1 79.88 604 ASN B N 1
ATOM 9984 C CA . ASN B 1 604 ? 14.898 -19.422 -10.656 1 79.88 604 ASN B CA 1
ATOM 9985 C C . ASN B 1 604 ? 16.266 -20.078 -10.578 1 79.88 604 ASN B C 1
ATOM 9987 O O . ASN B 1 604 ? 16.375 -21.297 -10.398 1 79.88 604 ASN B O 1
ATOM 9991 N N . CYS B 1 605 ? 17.281 -19.219 -10.758 1 77.44 605 CYS B N 1
ATOM 9992 C CA . CYS B 1 605 ? 18.641 -19.75 -10.703 1 77.44 605 CYS B CA 1
ATOM 9993 C C . CYS B 1 605 ? 19.125 -19.891 -9.258 1 77.44 605 CYS B C 1
ATOM 9995 O O . CYS B 1 605 ? 20.203 -20.406 -9.008 1 77.44 605 CYS B O 1
ATOM 9997 N N . GLY B 1 606 ? 18.312 -19.484 -8.375 1 77.56 606 GLY B N 1
ATOM 9998 C CA . GLY B 1 606 ? 18.719 -19.531 -6.984 1 77.56 606 GLY B CA 1
ATOM 9999 C C . GLY B 1 606 ? 19.875 -18.594 -6.676 1 77.56 606 GLY B C 1
ATOM 10000 O O . GLY B 1 606 ? 20.719 -18.891 -5.816 1 77.56 606 GLY B O 1
ATOM 10001 N N . ILE B 1 607 ? 20.047 -17.594 -7.527 1 77.81 607 ILE B N 1
ATOM 10002 C CA . ILE B 1 607 ? 21.156 -16.656 -7.371 1 77.81 607 ILE B CA 1
ATOM 10003 C C . ILE B 1 607 ? 20.656 -15.352 -6.758 1 77.81 607 ILE B C 1
ATOM 10005 O O . ILE B 1 607 ? 19.578 -14.867 -7.117 1 77.81 607 ILE B O 1
ATOM 10009 N N . CYS B 1 608 ? 21.391 -15.008 -5.742 1 79 608 CYS B N 1
ATOM 10010 C CA . CYS B 1 608 ? 21.109 -13.703 -5.156 1 79 608 CYS B CA 1
ATOM 10011 C C . CYS B 1 608 ? 21.797 -12.586 -5.945 1 79 608 CYS B C 1
ATOM 10013 O O . CYS B 1 608 ? 22.781 -12.836 -6.648 1 79 608 CYS B O 1
ATOM 10015 N N . CYS B 1 609 ? 21.297 -11.469 -5.977 1 78.19 609 CYS B N 1
ATOM 10016 C CA . CYS B 1 609 ? 21.828 -10.328 -6.711 1 78.19 609 CYS B CA 1
ATOM 10017 C C . CYS B 1 609 ? 23.281 -10.07 -6.328 1 78.19 609 CYS B C 1
ATOM 10019 O O . CYS B 1 609 ? 24.047 -9.523 -7.121 1 78.19 609 CYS B O 1
ATOM 10021 N N . LYS B 1 610 ? 23.688 -10.609 -5.18 1 77.12 610 LYS B N 1
ATOM 10022 C CA . LYS B 1 610 ? 25.062 -10.414 -4.719 1 77.12 610 LYS B CA 1
ATOM 10023 C C . LYS B 1 610 ? 26.031 -11.266 -5.523 1 77.12 610 LYS B C 1
ATOM 10025 O O . LYS B 1 610 ? 27.188 -10.883 -5.711 1 77.12 610 LYS B O 1
ATOM 10030 N N . SER B 1 611 ? 25.484 -12.328 -5.949 1 82.19 611 SER B N 1
ATOM 10031 C CA . SER B 1 611 ? 26.344 -13.281 -6.641 1 82.19 611 SER B CA 1
ATOM 10032 C C . SER B 1 611 ? 26.203 -13.148 -8.156 1 82.19 611 SER B C 1
ATOM 10034 O O . SER B 1 611 ? 26.781 -13.945 -8.906 1 82.19 611 SER B O 1
ATOM 10036 N N . PHE B 1 612 ? 25.547 -12.18 -8.539 1 88 612 PHE B N 1
ATOM 10037 C CA . PHE B 1 612 ? 25.344 -11.977 -9.969 1 88 612 PHE B CA 1
ATOM 10038 C C . PHE B 1 612 ? 26.641 -11.57 -10.656 1 88 612 PHE B C 1
ATOM 10040 O O . PHE B 1 612 ? 27.328 -10.648 -10.219 1 88 612 PHE B O 1
ATOM 10047 N N . THR B 1 613 ? 27 -12.328 -11.617 1 88.25 613 THR B N 1
ATOM 10048 C CA . THR B 1 613 ? 28.141 -12.008 -12.477 1 88.25 613 THR B CA 1
ATOM 10049 C C . THR B 1 613 ? 27.688 -11.812 -13.922 1 88.25 613 THR B C 1
ATOM 10051 O O . THR B 1 613 ? 27.094 -12.719 -14.516 1 88.25 613 THR B O 1
ATOM 10054 N N . PRO B 1 614 ? 27.938 -10.625 -14.406 1 91.31 614 PRO B N 1
ATOM 10055 C CA . PRO B 1 614 ? 27.531 -10.383 -15.789 1 91.31 614 PRO B CA 1
ATOM 10056 C C . PRO B 1 614 ? 28.188 -11.336 -16.781 1 91.31 614 PRO B C 1
ATOM 10058 O O . PRO B 1 614 ? 29.359 -11.688 -16.625 1 91.31 614 PRO B O 1
ATOM 10061 N N . THR B 1 615 ? 27.484 -11.727 -17.672 1 89.25 615 THR B N 1
ATOM 10062 C CA . THR B 1 615 ? 28 -12.594 -18.719 1 89.25 615 THR B CA 1
ATOM 10063 C C . THR B 1 615 ? 28.828 -11.797 -19.734 1 89.25 615 THR B C 1
ATOM 10065 O O . THR B 1 615 ? 28.75 -10.57 -19.766 1 89.25 615 THR B O 1
ATOM 10068 N N . ARG B 1 616 ? 29.578 -12.484 -20.531 1 89.06 616 ARG B N 1
ATOM 10069 C CA . ARG B 1 616 ? 30.391 -11.844 -21.562 1 89.06 616 ARG B CA 1
ATOM 10070 C C . ARG B 1 616 ? 29.516 -11.109 -22.578 1 89.06 616 ARG B C 1
ATOM 10072 O O . ARG B 1 616 ? 29.891 -10.047 -23.078 1 89.06 616 ARG B O 1
ATOM 10079 N N . GLU B 1 617 ? 28.422 -11.664 -22.812 1 88.62 617 GLU B N 1
ATOM 10080 C CA . GLU B 1 617 ? 27.5 -11.055 -23.766 1 88.62 617 GLU B CA 1
ATOM 10081 C C . GLU B 1 617 ? 26.984 -9.711 -23.25 1 88.62 617 GLU B C 1
ATOM 10083 O O . GLU B 1 617 ? 26.844 -8.758 -24.016 1 88.62 617 GLU B O 1
ATOM 10088 N N . MET B 1 618 ? 26.75 -9.609 -22.016 1 92 618 MET B N 1
ATOM 10089 C CA . MET B 1 618 ? 26.266 -8.367 -21.406 1 92 618 MET B CA 1
ATOM 10090 C C . MET B 1 618 ? 27.312 -7.266 -21.516 1 92 618 MET B C 1
ATOM 10092 O O . MET B 1 618 ? 26.984 -6.113 -21.781 1 92 618 MET B O 1
ATOM 10096 N N . ILE B 1 619 ? 28.531 -7.66 -21.344 1 90.56 619 ILE B N 1
ATOM 10097 C CA . ILE B 1 619 ? 29.625 -6.703 -21.391 1 90.56 619 ILE B CA 1
ATOM 10098 C C . ILE B 1 619 ? 29.812 -6.195 -22.812 1 90.56 619 ILE B C 1
ATOM 10100 O O . ILE B 1 619 ? 30.078 -5.008 -23.031 1 90.56 619 ILE B O 1
ATOM 10104 N N . VAL B 1 620 ? 29.578 -7.098 -23.688 1 86.75 620 VAL B N 1
ATOM 10105 C CA . VAL B 1 620 ? 29.766 -6.75 -25.094 1 86.75 620 VAL B CA 1
ATOM 10106 C C . VAL B 1 620 ? 28.641 -5.816 -25.547 1 86.75 620 VAL B C 1
ATOM 10108 O O . VAL B 1 620 ? 28.875 -4.887 -26.328 1 86.75 620 VAL B O 1
ATOM 10111 N N . GLN B 1 621 ? 27.516 -6.023 -25.062 1 88.81 621 GLN B N 1
ATOM 10112 C CA . GLN B 1 621 ? 26.359 -5.238 -25.484 1 88.81 621 GLN B CA 1
ATOM 10113 C C . GLN B 1 621 ? 26.328 -3.881 -24.781 1 88.81 621 GLN B C 1
ATOM 10115 O O . GLN B 1 621 ? 25.609 -2.973 -25.203 1 88.81 621 GLN B O 1
ATOM 10120 N N . PHE B 1 622 ? 27.156 -3.805 -23.781 1 91.56 622 PHE B N 1
ATOM 10121 C CA . PHE B 1 622 ? 27.266 -2.541 -23.062 1 91.56 622 PHE B CA 1
ATOM 10122 C C . PHE B 1 622 ? 28.016 -1.506 -23.891 1 91.56 622 PHE B C 1
ATOM 10124 O O . PHE B 1 622 ? 29.219 -1.301 -23.688 1 91.56 622 PHE B O 1
ATOM 10131 N N . LYS B 1 623 ? 27.297 -0.964 -24.859 1 83.75 623 LYS B N 1
ATOM 10132 C CA . LYS B 1 623 ? 27.844 0.038 -25.766 1 83.75 623 LYS B CA 1
ATOM 10133 C C . LYS B 1 623 ? 26.938 1.257 -25.875 1 83.75 623 LYS B C 1
ATOM 10135 O O . LYS B 1 623 ? 25.844 1.271 -25.281 1 83.75 623 LYS B O 1
ATOM 10140 N N . THR B 1 624 ? 27.359 2.273 -26.422 1 77.88 624 THR B N 1
ATOM 10141 C CA . THR B 1 624 ? 26.625 3.533 -26.531 1 77.88 624 THR B CA 1
ATOM 10142 C C . THR B 1 624 ? 25.359 3.355 -27.359 1 77.88 624 THR B C 1
ATOM 10144 O O . THR B 1 624 ? 24.422 4.141 -27.234 1 77.88 624 THR B O 1
ATOM 10147 N N . ASP B 1 625 ? 25.203 2.295 -28.062 1 74.62 625 ASP B N 1
ATOM 10148 C CA . ASP B 1 625 ? 24.062 2.068 -28.922 1 74.62 625 ASP B CA 1
ATOM 10149 C C . ASP B 1 625 ? 22.875 1.525 -28.141 1 74.62 625 ASP B C 1
ATOM 10151 O O . ASP B 1 625 ? 21.812 1.268 -28.703 1 74.62 625 ASP B O 1
ATOM 10155 N N . MET B 1 626 ? 23.125 1.41 -26.875 1 78.06 626 MET B N 1
ATOM 10156 C CA . MET B 1 626 ? 22.062 0.805 -26.078 1 78.06 626 MET B CA 1
ATOM 10157 C C . MET B 1 626 ? 20.922 1.794 -25.844 1 78.06 626 MET B C 1
ATOM 10159 O O . MET B 1 626 ? 19.812 1.396 -25.469 1 78.06 626 MET B O 1
ATOM 10163 N N . TYR B 1 627 ? 21.219 3.037 -26.141 1 75 627 TYR B N 1
ATOM 10164 C CA . TYR B 1 627 ? 20.203 4.051 -25.891 1 75 627 TYR B CA 1
ATOM 10165 C C . TYR B 1 627 ? 19.203 4.121 -27.047 1 75 627 TYR B C 1
ATOM 10167 O O . TYR B 1 627 ? 19.578 3.912 -28.203 1 75 627 TYR B O 1
ATOM 10175 N N . ASP B 1 628 ? 17.922 4.016 -26.875 1 63.72 628 ASP B N 1
ATOM 10176 C CA . ASP B 1 628 ? 16.875 4.195 -27.891 1 63.72 628 ASP B CA 1
ATOM 10177 C C . ASP B 1 628 ? 16.875 5.629 -28.406 1 63.72 628 ASP B C 1
ATOM 10179 O O . ASP B 1 628 ? 16.5 6.555 -27.688 1 63.72 628 ASP B O 1
ATOM 10183 N N . PHE B 1 629 ? 17.844 5.984 -29.281 1 51.12 629 PHE B N 1
ATOM 10184 C CA . PHE B 1 629 ? 17.734 7.328 -29.828 1 51.12 629 PHE B CA 1
ATOM 10185 C C . PHE B 1 629 ? 16.516 7.445 -30.75 1 51.12 629 PHE B C 1
ATOM 10187 O O . PHE B 1 629 ? 16.328 6.609 -31.641 1 51.12 629 PHE B O 1
ATOM 10194 N N . LYS B 1 630 ? 15.352 7.934 -30.453 1 40.88 630 LYS B N 1
ATOM 10195 C CA . LYS B 1 630 ? 14.297 8.359 -31.375 1 40.88 630 LYS B CA 1
ATOM 10196 C C . LYS B 1 630 ? 14.891 8.992 -32.625 1 40.88 630 LYS B C 1
ATOM 10198 O O . LYS B 1 630 ? 15.719 9.898 -32.531 1 40.88 630 LYS B O 1
ATOM 10203 N N . GLN B 1 631 ? 14.844 8.383 -33.75 1 31.45 631 GLN B N 1
ATOM 10204 C CA . GLN B 1 631 ? 14.906 9.117 -35 1 31.45 631 GLN B CA 1
ATOM 10205 C C . GLN B 1 631 ? 13.93 10.289 -35 1 31.45 631 GLN B C 1
ATOM 10207 O O . GLN B 1 631 ? 12.727 10.094 -34.844 1 31.45 631 GLN B O 1
ATOM 10212 N N . LYS B 1 632 ? 14.211 11.586 -34.75 1 35.06 632 LYS B N 1
ATOM 10213 C CA . LYS B 1 632 ? 13.508 12.797 -35.156 1 35.06 632 LYS B CA 1
ATOM 10214 C C . LYS B 1 632 ? 13.133 12.742 -36.625 1 35.06 632 LYS B C 1
ATOM 10216 O O . LYS B 1 632 ? 13.953 13.039 -37.5 1 35.06 632 LYS B O 1
ATOM 10221 N N . ASN B 1 633 ? 12.461 11.82 -37.25 1 26.73 633 ASN B N 1
ATOM 10222 C CA . ASN B 1 633 ? 11.93 12.102 -38.594 1 26.73 633 ASN B CA 1
ATOM 10223 C C . ASN B 1 633 ? 11.148 13.414 -38.625 1 26.73 633 ASN B C 1
ATOM 10225 O O . ASN B 1 633 ? 10.398 13.711 -37.688 1 26.73 633 ASN B O 1
ATOM 10229 N N . SER B 1 634 ? 11.492 14.453 -39.531 1 28.72 634 SER B N 1
ATOM 10230 C CA . SER B 1 634 ? 11.078 15.75 -40.062 1 28.72 634 SER B CA 1
ATOM 10231 C C . SER B 1 634 ? 9.625 15.742 -40.5 1 28.72 634 SER B C 1
ATOM 10233 O O . SER B 1 634 ? 9.133 16.719 -41.062 1 28.72 634 SER B O 1
ATOM 10235 N N . ASN B 1 635 ? 9 14.711 -41 1 26.64 635 ASN B N 1
ATOM 10236 C CA . ASN B 1 635 ? 7.812 15.109 -41.75 1 26.64 635 ASN B CA 1
ATOM 10237 C C . ASN B 1 635 ? 6.895 15.992 -40.938 1 26.64 635 ASN B C 1
ATOM 10239 O O . ASN B 1 635 ? 7.023 16.047 -39.688 1 26.64 635 ASN B O 1
ATOM 10243 N N . GLY B 1 636 ? 5.523 16.156 -41.438 1 25.05 636 GLY B N 1
ATOM 10244 C CA . GLY B 1 636 ? 4.469 17.141 -41.312 1 25.05 636 GLY B CA 1
ATOM 10245 C C . GLY B 1 636 ? 4.066 17.375 -39.844 1 25.05 636 GLY B C 1
ATOM 10246 O O . GLY B 1 636 ? 4.355 16.562 -39 1 25.05 636 GLY B O 1
ATOM 10247 N N . ARG B 1 637 ? 3.676 18.625 -39.469 1 26.56 637 ARG B N 1
ATOM 10248 C CA . ARG B 1 637 ? 3.09 19.453 -38.438 1 26.56 637 ARG B CA 1
ATOM 10249 C C . ARG B 1 637 ? 1.964 18.703 -37.719 1 26.56 637 ARG B C 1
ATOM 10251 O O . ARG B 1 637 ? 1.195 19.297 -36.969 1 26.56 637 ARG B O 1
ATOM 10258 N N . GLY B 1 638 ? 1.486 17.609 -38.312 1 23.61 638 GLY B N 1
ATOM 10259 C CA . GLY B 1 638 ? 0.233 17.406 -37.594 1 23.61 638 GLY B CA 1
ATOM 10260 C C . GLY B 1 638 ? 0.396 17.375 -36.094 1 23.61 638 GLY B C 1
ATOM 10261 O O . GLY B 1 638 ? 1.499 17.156 -35.594 1 23.61 638 GLY B O 1
ATOM 10262 N N . THR B 1 639 ? -0.649 17.859 -35.25 1 23.48 639 THR B N 1
ATOM 10263 C CA . THR B 1 639 ? -1.013 18.484 -34 1 23.48 639 THR B CA 1
ATOM 10264 C C . THR B 1 639 ? -0.638 17.578 -32.812 1 23.48 639 THR B C 1
ATOM 10266 O O . THR B 1 639 ? -0.262 18.062 -31.75 1 23.48 639 THR B O 1
ATOM 10269 N N . SER B 1 640 ? -1.017 16.203 -32.875 1 23.75 640 SER B N 1
ATOM 10270 C CA . SER B 1 640 ? -1.397 15.844 -31.5 1 23.75 640 SER B CA 1
ATOM 10271 C C . SER B 1 640 ? -0.169 15.617 -30.625 1 23.75 640 SER B C 1
ATOM 10273 O O . SER B 1 640 ? 0.682 14.781 -30.953 1 23.75 640 SER B O 1
ATOM 10275 N N . ASN B 1 641 ? 0.567 16.609 -30.094 1 23.17 641 ASN B N 1
ATOM 10276 C CA . ASN B 1 641 ? 1.569 16.797 -29.047 1 23.17 641 ASN B CA 1
ATOM 10277 C C . ASN B 1 641 ? 1.351 15.859 -27.875 1 23.17 641 ASN B C 1
ATOM 10279 O O . ASN B 1 641 ? 0.867 16.281 -26.812 1 23.17 641 ASN B O 1
ATOM 10283 N N . SER B 1 642 ? 0.879 14.641 -28.109 1 24.44 642 SER B N 1
ATOM 10284 C CA . SER B 1 642 ? 0.727 13.953 -26.828 1 24.44 642 SER B CA 1
ATOM 10285 C C . SER B 1 642 ? 2.082 13.625 -26.203 1 24.44 642 SER B C 1
ATOM 10287 O O . SER B 1 642 ? 2.717 12.633 -26.578 1 24.44 642 SER B O 1
ATOM 10289 N N . ALA B 1 643 ? 3.131 14.508 -26.172 1 25.61 643 ALA B N 1
ATOM 10290 C CA . ALA B 1 643 ? 4.336 14.367 -25.359 1 25.61 643 ALA B CA 1
ATOM 10291 C C . ALA B 1 643 ? 4.039 13.633 -24.047 1 25.61 643 ALA B C 1
ATOM 10293 O O . ALA B 1 643 ? 3.246 14.109 -23.234 1 25.61 643 ALA B O 1
ATOM 10294 N N . VAL B 1 644 ? 4.062 12.406 -24.062 1 26.31 644 VAL B N 1
ATOM 10295 C CA . VAL B 1 644 ? 3.957 11.523 -22.906 1 26.31 644 VAL B CA 1
ATOM 10296 C C . VAL B 1 644 ? 4.742 12.102 -21.734 1 26.31 644 VAL B C 1
ATOM 10298 O O . VAL B 1 644 ? 5.938 12.383 -21.859 1 26.31 644 VAL B O 1
ATOM 10301 N N . ALA B 1 645 ? 4.09 12.852 -20.875 1 27.47 645 ALA B N 1
ATOM 10302 C CA . ALA B 1 645 ? 4.438 13.344 -19.547 1 27.47 645 ALA B CA 1
ATOM 10303 C C . ALA B 1 645 ? 5.402 12.391 -18.844 1 27.47 645 ALA B C 1
ATOM 10305 O O . ALA B 1 645 ? 5.086 11.219 -18.625 1 27.47 645 ALA B O 1
ATOM 10306 N N . GLU B 1 646 ? 6.617 12.414 -19.156 1 26.2 646 GLU B N 1
ATOM 10307 C CA . GLU B 1 646 ? 7.715 11.859 -18.375 1 26.2 646 GLU B CA 1
ATOM 10308 C C . GLU B 1 646 ? 7.367 11.812 -16.891 1 26.2 646 GLU B C 1
ATOM 10310 O O . GLU B 1 646 ? 6.613 12.656 -16.391 1 26.2 646 GLU B O 1
ATOM 10315 N N . ASP B 1 647 ? 7.523 10.602 -16.375 1 29.69 647 ASP B N 1
ATOM 10316 C CA . ASP B 1 647 ? 7.312 10.102 -15.023 1 29.69 647 ASP B CA 1
ATOM 10317 C C . ASP B 1 647 ? 7.871 11.07 -13.984 1 29.69 647 ASP B C 1
ATOM 10319 O O . ASP B 1 647 ? 8.898 10.789 -13.359 1 29.69 647 ASP B O 1
ATOM 10323 N N . ASN B 1 648 ? 8.039 12.305 -14.367 1 27.08 648 ASN B N 1
ATOM 10324 C CA . ASN B 1 648 ? 8.594 13.172 -13.336 1 27.08 648 ASN B CA 1
ATOM 10325 C C . ASN B 1 648 ? 7.727 13.18 -12.078 1 27.08 648 ASN B C 1
ATOM 10327 O O . ASN B 1 648 ? 6.859 14.039 -11.922 1 27.08 648 ASN B O 1
ATOM 10331 N N . SER B 1 649 ? 6.977 12.148 -11.867 1 29.03 649 SER B N 1
ATOM 10332 C CA . SER B 1 649 ? 6.348 12.398 -10.578 1 29.03 649 SER B CA 1
ATOM 10333 C C . SER B 1 649 ? 7.375 12.852 -9.547 1 29.03 649 SER B C 1
ATOM 10335 O O . SER B 1 649 ? 8.461 12.266 -9.445 1 29.03 649 SER B O 1
ATOM 10337 N N . ASP B 1 650 ? 7.453 14.094 -9.312 1 27.52 650 ASP B N 1
ATOM 10338 C CA . ASP B 1 650 ? 8.148 14.781 -8.227 1 27.52 650 ASP B CA 1
ATOM 10339 C C . ASP B 1 650 ? 8.242 13.891 -6.988 1 27.52 650 ASP B C 1
ATOM 10341 O O . ASP B 1 650 ? 7.297 13.164 -6.66 1 27.52 650 ASP B O 1
ATOM 10345 N N . ASP B 1 651 ? 9.484 13.422 -6.637 1 29.7 651 ASP B N 1
ATOM 10346 C CA . ASP B 1 651 ? 9.953 12.852 -5.379 1 29.7 651 ASP B CA 1
ATOM 10347 C C . ASP B 1 651 ? 9.148 13.391 -4.199 1 29.7 651 ASP B C 1
ATOM 10349 O O . ASP B 1 651 ? 8.992 14.602 -4.047 1 29.7 651 ASP B O 1
ATOM 10353 N N . ALA B 1 652 ? 8.07 12.875 -3.738 1 27.61 652 ALA B N 1
ATOM 10354 C CA . ALA B 1 652 ? 7.605 13.219 -2.396 1 27.61 652 ALA B CA 1
ATOM 10355 C C . ALA B 1 652 ? 8.773 13.625 -1.499 1 27.61 652 ALA B C 1
ATOM 10357 O O . ALA B 1 652 ? 9.5 12.773 -0.991 1 27.61 652 ALA B O 1
ATOM 10358 N N . GLU B 1 653 ? 9.719 14.383 -1.866 1 23.53 653 GLU B N 1
ATOM 10359 C CA . GLU B 1 653 ? 10.508 15.164 -0.923 1 23.53 653 GLU B CA 1
ATOM 10360 C C . GLU B 1 653 ? 9.641 15.695 0.214 1 23.53 653 GLU B C 1
ATOM 10362 O O . GLU B 1 653 ? 8.539 16.203 -0.02 1 23.53 653 GLU B O 1
#

Radius of gyration: 39.63 Å; Cα contacts (8 Å, |Δi|>4): 1838; chains: 2; bounding box: 116×111×80 Å

pLDDT: mean 81.87, std 14.48, range [23.17, 96.69]

InterPro domains:
  IPR012337 Ribonuclease H-like superfamily [SSF53098] (147-603)
  IPR025398 ZMYM1-like, RNase-like domain [PF14291] (143-232)

Secondary structure (DSSP, 8-state):
-PPP-GGGGGSTTTTTTEEE-SSSTTSEEETTTT--EE-S-HHHHHHHHHSHHHHHHHHHHS--HHHHHHHHHHHHHHHHHHHHHHHHHHHHHHHHS-TTHHHHHHHHHHHHS--TTGGG----HHHHHHHHHSSSHHHHHHHHHHHHHTT--EEEEEEEEE-TT--EEEEEEEEEE-TTS-EEEEEEEEEEES---HHHHHHHHHHHHHHTT--GGGEEEEEE---HHHH-SSSSHHHHHHHH-TTPEEEE-HHHHHHHHHHHHGGGS-HHHHHHHHHHHHHHHH-HHHHHHHHTTS--PPPP---SS-GGGHHHHHHHHHHTHHHHHHHHHHHHHHS--HHHHHHHHHHH-HHHHHHHHHHHHHHHHHHHHHHHHT-TT--HHHHHHHHHHHHHHHHHHHB-GGG--TT--TT-GGGBPPGGGS---HHHHHH--SSSTHHHHHHHHHHHHHHHHHHHHHHHHHHHHHHHHGGGSHHHHS-SSSPPPGGGS-GGG--TT--HHHHHHHHHHHTTS-HHHHHSSPPSSHHHHHHHHTT---TTS--TTHHHHHHHHHHS---S-SHHHHHHHHHHHHHS-STTTT--HHHHHHHHHHHHHHHHHT--GGG----HHHHHH-SGGGS-------------------S------/-PPP-GGGGGSTTTTTTEEE-SSSTTSEEETTTT-EEE-S-HHHHHHHHHSHHHHHHHHHHS--HHHHHHHHHHHHHHHHHHHHHHHHHHHHHHHHS-TTHHHHHHHHHHHHS--TTGGG----HHHHHHHHHSSSHHHHHHHHHHHHHTT--EEEEEEEEE-TT--EEEEEEEEEE-TTS-EEEEEEEEEEES---HHHHHHHHHHHHHHTT--GGGEEEEEE---HHHH-SSSSHHHHHHHH-TTPEEEE-HHHHHHHHHHHHGGGS-HHHHHHHHHHHHHHHH-HHHHHHHHTTS--PPPP---SS-GGGHHHHHHHHHHTHHHHHHHHHHHHHHS--HHHHHHHHHHH-HHHHHHHHHHHHHHHHHHHHHHHHT-TT--HHHHHHHHHHHHHHHHHHHB-GGG--TT--TT-GGGBPPGGGS---HHHHHH--TTT-HHHHHHHHHHHHHHHHHHHHHHHHHHHHHHHHGGGSHHHHS-STTPPPGGGS-GGG--TT--HHHHHHHHHHHTTS-HHHHHSSPPSSHHHHHHHHTT---TTS--TTHHHHHHHHHHTT--S-SHHHHHHHHHHHHHS-STTTT--HHHHHHHHHHHHHHHHHT--GGG----HHHHHH-SGGGS-------------------S------

Sequence (1306 aa):
QKKYRVEWEKMDEMKGWLKKSKINEDSAYCSIACRTELQPQLNDLRKHAVISKHKSAMVCIAPGPSQQRLEDSRFIIKKESVKVAELVIACHIACHSSIRIVDRMVDLMKTKMPGEITSDLQIHRTKCTALIKNVVIGPCFAEELSKDIGNSKFSLVVDESTDVSVSKYICVCVYYSNSLQKIITGFLGLVPVISTTADDVVSALNSHLKKMNINIQSCIGIGTDGASNMYGSNHSLFTKVKEKCPNLVLFKCVCHSVHLCVCKAIKEIPSCIDFLVRETHSWLKVSTTRHEAYCDGKTPVAFVQPSLTRWLSCSAAIARILDSWIEIRTHFQIAGSREHCYMARTLSEMYGDEMNRLYLLYLKPVLSEFQHMNLLFQQTEADYFSLLKELKAFAFSLLKRILHPLHVKLDVNLDFVSIYLPLDKVDFGFEFLSNLDFDSKATLKERCLNFLRVAVAEVLKRFPPALSVLHKIKHLSTALCLNQISHTSFQDLPLQLCFAQCNLSELENQWHNLVLVDWTTTIGPIPTDAATFWSKVKDYKDLLSRHPFAEILQYALNILPLPISNVVVERVFSIMNLVKCKIQNKMMADLLNAILTIRVSLNNCGICCKSFTPTREMIVQFKTDMYDFKQKNSNGRGTSNSAVAEDNSDDAEQKKYRVEWEKMDEMKGWLKKSKINEDSAYCSIACRTELQPQLNDLRKHAVISKHKSAMVCIAPGPSQQRLEDSRFIIKKESVKVAELVIACHIACHSSIRIVDRMVDLMKTKMPGEITSDLQIHRTKCTALIKNVVIGPCFAEELSKDIGNSKFSLVVDESTDVSVSKYICVCVYYSNSLQKIITGFLGLVPVISTTADDVVSALNSHLKKMNINIQSCIGIGTDGASNMYGSNHSLFTKVKEKCPNLVLFKCVCHSVHLCVCKAIKEIPSCIDFLVRETHSWLKVSTTRHEAYCDGKTPVAFVQPSLTRWLSCSAAIARILDSWIEIRTHFQIAGSREHCYMARTLSEMYGDEMNRLYLLYLKPVLSEFQHMNLLFQQTEADYFSLLKELKAFAFSLLKRILHPLHVKLDVNLDFVSIYLPLDKVDFGFEFLSNLDFDSKATLKERCLNFLRVAVAEVLKRFPPALSVLHKIKHLSTALCLNQISHTSFQDLPLQLCFAQCNLSELENQWHNLVLVDWTTTIGPIPTDAATFWSKVKDYKDLLSRHPFAEILQYALNILPLPISNVVVERVFSIMNLVKCKIQNKMMADLLNAILTIRVSLNNCGICCKSFTPTREMIVQFKTDMYDFKQKNSNGRGTSNSAVAEDNSDDAE

Organism: Latimeria chalumnae (NCBI:txid7897)

Nearest PDB structures (foldseek):
  4d1q-assembly1_B  TM=6.482E-01  e=4.374E-11  Musca domestica
  4d1q-assembly1_A-2  TM=6.405E-01  e=4.569E-11  Musca domestica
  4d1q-assembly1_H-2  TM=6.229E-01  e=9.187E-11  Musca domestica
  8sjd-assembly1_A  TM=6.058E-01  e=8.060E-11  Musca domestica
  8ove-assembly1_A0  TM=6.972E-01  e=9.121E+00  Trypanosoma brucei brucei